Protein AF-0000000084328877 (afdb_homodimer)

Organism: Lentinula edodes (NCBI:txid5353)

Nearest PDB structures (foldseek):
  5k7v-assembly1_B  TM=3.304E-01  e=3.057E-01  synthetic construct
  7aal-assembly1_B  TM=3.235E-01  e=3.027E+00  Homo sapiens
  6h2e-assembly1_Q-2  TM=2.710E-01  e=3.276E+00  Aeromonas hydrophila subsp. hydrophila AL09-71
  7aan-assembly1_B  TM=2.421E-01  e=2.797E+00  Homo sapiens
  8fbj-assembly1_A  TM=3.317E-01  e=6.675E+00  synthetic construct

Secondary structure (DSSP, 8-state):
----------PPPPPHHHHHTT-----BTTB--HHHHHHT---------------HHHHHHHHHHTTS----------------HHHHHHHHHHHHHHHHHHHHHS---S-PPP--------HHHHHHHHHHHH--TT---GGGG-TT--HHHHHHHHHHTTT-GGGS-HHHHHHHHHHHHHHHTT---HHHHTTPPPPHHHHHHHH-SSGGGSSS----HHHHHHHHHHHHHHHHHHHHHHHHHTTTTS--HHHHHHHHHHHHHHHHHHS----HHHHHHHHHHHHHHHTT-S---HHHHHHHHHHHHHHHHHHHHTT---S--HHHHHHH---PPPPHHHHHHHHHHSPPPHHHHHHHHHHHHHHHHHHHHHHIIIIISHHHHHSPP-HHHHHHHHHHHHHHHHHHHHHHHHHHHHHHT---HHHHHHHHHHHHHHHHHHHHHHHHHHHHHHHHHHHHHHHHHHSTTTS-HHHHHHHHHHHHHHHHHHHHHHHHHHHHHHHHHHHHHT-S-GGGSPPHHHHHHHHHHHHH-TT--SS-HHHHHHHHHHHHHHHHHHTTTS---S-HHHHHHHHHHHHHHHHHHHHHHHHHHHHT-------GGGGGG-/----------PPPPPHHHHHHT-----BTTB--HHHHHHT---------------HHHHHHTTSGGGG---------------THHHHHHHHHHHHHHHHHHHHHS---S-PPP--------HHHHHHHHHHHH--TT---GGGG-TT--HHHHHHHHHHTTT-GGGS-HHHHHHHHHHHHHHHTT---HHHHTTPPPPHHHHHHHH-SSGGGSSS----HHHHHHHHHHHHHHHHHHHHHHHHHTTTTS--HHHHHHHHHHHHHHHHHHS----HHHHHHHHHHHHHHHTT-S---HHHHHHHHHHHHHHHHHHHHTT---S--HHHHHHH---PPPPHHHHHHHHHHSPPPHHHHHHHHHHHHHHHHHHHHHHIIIIISHHHHHSPP-HHHHHHHHHHHHHHHHHHHHHHHHHHHHHHT---HHHHHHHHHHHHHHHHHHHHHHHHHHHHHHHHHHHHHHHHHHSTTTS-HHHHHHHHHHHHHHHHHHHHHHHHHHHHHHHHHHHHHT-S-GGGSPPHHHHHHHHHHHHH-TT--SS-HHHHHHHHHHHHHHHHHHTTTS---S-HHHHHHHHHHHHHHHHHHHHHHHHHHHHT-------GGGGGG-

Sequence (1220 aa):
MSPNRPSQRKKPPACDYCKARRVLCHPQLNGPCPRCVEKGVECTTTPVVRRRRRTKGELVHSAAKATTSSSKNCNDQATASTSKQSDEELSTVIVVQQWASAMFLSNTLDEPSPVPPTLQLSVEVIKALRQTLRNTPHNPHPVTTNPMIPLSQLEMKLRLHAWDMHSLSYQDRVLTHCLLTCSALCSTDPFILGTIEIGPEESQILDSVSPLKSSVVPDMRHFGFRREPVVRQLWAESLWLANQACIATNTSIENAASCWILGYLRYVMFGKTSSAFSAACVHHMRTLAEDGKLSRDAGEMLKFRGHMMIDSLLALMTGKTVPFTTNDELLIVPHKLEPLEQLISTFLTRNCTTSDVFSSVHTFSHTVVRLARETAENLSGPYARSQPLDECFLIKHFASLDVFHSLLSAALQQISHLIQSRFTQETTYHLHACAHGFVVAWGSLVITLFERLRDRSMYNTTDNTRVGSGFSSDISVAAEMKSSRLLVHLLHARKLASRTAIEISETMRDIPSIVRLMPHGDLTKWARFLLEEENIVDISRAQSLQALECFRDALKVVGFSHADRTGVVDTINEYLTAYLVDDMFTQLGHSIQDSGRIHGPDWFEIGASMMSPNRPSQRKKPPACDYCKARRVLCHPQLNGPCPRCVEKGVECTTTPVVRRRRRTKGELVHSAAKATTSSSKNCNDQATASTSKQSDEELSTVIVVQQWASAMFLSNTLDEPSPVPPTLQLSVEVIKALRQTLRNTPHNPHPVTTNPMIPLSQLEMKLRLHAWDMHSLSYQDRVLTHCLLTCSALCSTDPFILGTIEIGPEESQILDSVSPLKSSVVPDMRHFGFRREPVVRQLWAESLWLANQACIATNTSIENAASCWILGYLRYVMFGKTSSAFSAACVHHMRTLAEDGKLSRDAGEMLKFRGHMMIDSLLALMTGKTVPFTTNDELLIVPHKLEPLEQLISTFLTRNCTTSDVFSSVHTFSHTVVRLARETAENLSGPYARSQPLDECFLIKHFASLDVFHSLLSAALQQISHLIQSRFTQETTYHLHACAHGFVVAWGSLVITLFERLRDRSMYNTTDNTRVGSGFSSDISVAAEMKSSRLLVHLLHARKLASRTAIEISETMRDIPSIVRLMPHGDLTKWARFLLEEENIVDISRAQSLQALECFRDALKVVGFSHADRTGVVDTINEYLTAYLVDDMFTQLGHSIQDSGRIHGPDWFEIGASM

Structure (mmCIF, N/CA/C/O backbone):
data_AF-0000000084328877-model_v1
#
loop_
_entity.id
_entity.type
_entity.pdbx_description
1 polymer 'Phosphoribosylglycinamide synthetase'
#
loop_
_atom_site.group_PDB
_atom_site.id
_atom_site.type_symbol
_atom_site.label_atom_id
_atom_site.label_alt_id
_atom_site.label_comp_id
_atom_site.label_asym_id
_atom_site.label_entity_id
_atom_site.label_seq_id
_atom_site.pdbx_PDB_ins_code
_atom_site.Cartn_x
_atom_site.Cartn_y
_atom_site.Cartn_z
_atom_site.occupancy
_atom_site.B_iso_or_equiv
_atom_site.auth_seq_id
_atom_site.auth_comp_id
_atom_site.auth_asym_id
_atom_site.auth_atom_id
_atom_site.pdbx_PDB_model_num
ATOM 1 N N . MET A 1 1 ? 3.594 83.75 50.719 1 24.59 1 MET A N 1
ATOM 2 C CA . MET A 1 1 ? 3.92 82.375 50.625 1 24.59 1 MET A CA 1
ATOM 3 C C . MET A 1 1 ? 2.652 81.5 50.562 1 24.59 1 MET A C 1
ATOM 5 O O . MET A 1 1 ? 2.381 80.688 51.438 1 24.59 1 MET A O 1
ATOM 9 N N . SER A 1 2 ? 1.746 81.938 49.844 1 26.2 2 SER A N 1
ATOM 10 C CA . SER A 1 2 ? 0.325 81.688 50.062 1 26.2 2 SER A CA 1
ATOM 11 C C . SER A 1 2 ? -0.035 80.25 49.625 1 26.2 2 SER A C 1
ATOM 13 O O . SER A 1 2 ? 0.063 79.875 48.469 1 26.2 2 SER A O 1
ATOM 15 N N . PRO A 1 3 ? 0.237 79.188 50.531 1 31.27 3 PRO A N 1
ATOM 16 C CA . PRO A 1 3 ? 0.48 77.688 50.5 1 31.27 3 PRO A CA 1
ATOM 17 C C . PRO A 1 3 ? -0.7 76.938 49.906 1 31.27 3 PRO A C 1
ATOM 19 O O . PRO A 1 3 ? -0.755 75.688 50.031 1 31.27 3 PRO A O 1
ATOM 22 N N . ASN A 1 4 ? -1.693 77.562 49.531 1 24.94 4 ASN A N 1
ATOM 23 C CA . ASN A 1 4 ? -3.061 77.062 49.562 1 24.94 4 ASN A CA 1
ATOM 24 C C . ASN A 1 4 ? -3.281 75.938 48.531 1 24.94 4 ASN A C 1
ATOM 26 O O . ASN A 1 4 ? -4.035 76.125 47.594 1 24.94 4 ASN A O 1
ATOM 30 N N . ARG A 1 5 ? -2.047 75.312 48.094 1 30.12 5 ARG A N 1
ATOM 31 C CA . ARG A 1 5 ? -2.225 74.5 46.906 1 30.12 5 ARG A CA 1
ATOM 32 C C . ARG A 1 5 ? -3.209 73.375 47.125 1 30.12 5 ARG A C 1
ATOM 34 O O . ARG A 1 5 ? -3.01 72.562 48.031 1 30.12 5 ARG A O 1
ATOM 41 N N . PRO A 1 6 ? -4.426 73.5 46.812 1 31.44 6 PRO A N 1
ATOM 42 C CA . PRO A 1 6 ? -5.457 72.562 47.281 1 31.44 6 PRO A CA 1
ATOM 43 C C . PRO A 1 6 ? -5.109 71.125 47 1 31.44 6 PRO A C 1
ATOM 45 O O . PRO A 1 6 ? -4.434 70.812 46.031 1 31.44 6 PRO A O 1
ATOM 48 N N . SER A 1 7 ? -4.785 70.312 48.031 1 33.12 7 SER A N 1
ATOM 49 C CA . SER A 1 7 ? -4.387 68.938 48.156 1 33.12 7 SER A CA 1
ATOM 50 C C . SER A 1 7 ? -5.211 68.062 47.219 1 33.12 7 SER A C 1
ATOM 52 O O . SER A 1 7 ? -6.441 68.125 47.219 1 33.12 7 SER A O 1
ATOM 54 N N . GLN A 1 8 ? -4.691 67.812 46.031 1 34.91 8 GLN A N 1
ATOM 55 C CA . GLN A 1 8 ? -5.246 67 44.969 1 34.91 8 GLN A CA 1
ATOM 56 C C . GLN A 1 8 ? -5.859 65.688 45.531 1 34.91 8 GLN A C 1
ATOM 58 O O . GLN A 1 8 ? -5.176 64.938 46.188 1 34.91 8 GLN A O 1
ATOM 63 N N . ARG A 1 9 ? -7.059 65.75 45.875 1 41.16 9 ARG A N 1
ATOM 64 C CA . ARG A 1 9 ? -7.875 64.75 46.469 1 41.16 9 ARG A CA 1
ATOM 65 C C . ARG A 1 9 ? -7.668 63.406 45.75 1 41.16 9 ARG A C 1
ATOM 67 O O . ARG A 1 9 ? -7.836 63.312 44.531 1 41.16 9 ARG A O 1
ATOM 74 N N . LYS A 1 10 ? -6.781 62.562 46.219 1 45.88 10 LYS A N 1
ATOM 75 C CA . LYS A 1 10 ? -6.438 61.219 45.781 1 45.88 10 LYS A CA 1
ATOM 76 C C . LYS A 1 10 ? -7.688 60.438 45.406 1 45.88 10 LYS A C 1
ATOM 78 O O . LYS A 1 10 ? -8.68 60.438 46.125 1 45.88 10 LYS A O 1
ATOM 83 N N . LYS A 1 11 ? -7.918 60.188 44.125 1 53.81 11 LYS A N 1
ATOM 84 C CA . LYS A 1 11 ? -9.047 59.438 43.594 1 53.81 11 LYS A CA 1
ATOM 85 C C . LYS A 1 11 ? -9.242 58.125 44.312 1 53.81 11 LYS A C 1
ATOM 87 O O . LYS A 1 11 ? -8.273 57.406 44.594 1 53.81 11 LYS A O 1
ATOM 92 N N . PRO A 1 12 ? -10.297 57.75 44.938 1 60 12 PRO A N 1
ATOM 93 C CA . PRO A 1 12 ? -10.5 56.531 45.75 1 60 12 PRO A CA 1
ATOM 94 C C . PRO A 1 12 ? -10.273 55.25 44.969 1 60 12 PRO A C 1
ATOM 96 O O . PRO A 1 12 ? -10.445 55.219 43.75 1 60 12 PRO A O 1
ATOM 99 N N . PRO A 1 13 ? -9.68 54.219 45.406 1 65.88 13 PRO A N 1
ATOM 100 C CA . PRO A 1 13 ? -9.344 53 44.688 1 65.88 13 PRO A CA 1
ATOM 101 C C . PRO A 1 13 ? -10.57 52.281 44.125 1 65.88 13 PRO A C 1
ATOM 103 O O . PRO A 1 13 ? -11.688 52.5 44.594 1 65.88 13 PRO A O 1
ATOM 106 N N . ALA A 1 14 ? -10.516 51.688 43.062 1 72.94 14 ALA A N 1
ATOM 107 C CA . ALA A 1 14 ? -11.578 50.969 42.375 1 72.94 14 ALA A CA 1
ATOM 108 C C . ALA A 1 14 ? -12.156 49.875 43.281 1 72.94 14 ALA A C 1
ATOM 110 O O . ALA A 1 14 ? -11.438 49.312 44.125 1 72.94 14 ALA A O 1
ATOM 111 N N . CYS A 1 15 ? -13.484 49.594 43.375 1 72.94 15 CYS A N 1
ATOM 112 C CA . CYS A 1 15 ? -14.141 48.688 44.312 1 72.94 15 CYS A CA 1
ATOM 113 C C . CYS A 1 15 ? -13.867 47.25 43.938 1 72.94 15 CYS A C 1
ATOM 115 O O . CYS A 1 15 ? -13.531 46.938 42.812 1 72.94 15 CYS A O 1
ATOM 117 N N . ASP A 1 16 ? -13.922 46.219 44.781 1 74.31 16 ASP A N 1
ATOM 118 C CA . ASP A 1 16 ? -13.57 44.812 44.656 1 74.31 16 ASP A CA 1
ATOM 119 C C . ASP A 1 16 ? -14.43 44.125 43.594 1 74.31 16 ASP A C 1
ATOM 121 O O . ASP A 1 16 ? -13.961 43.219 42.906 1 74.31 16 ASP A O 1
ATOM 125 N N . TYR A 1 17 ? -15.664 44.531 43.469 1 75.88 17 TYR A N 1
ATOM 126 C CA . TYR A 1 17 ? -16.594 43.969 42.5 1 75.88 17 TYR A CA 1
ATOM 127 C C . TYR A 1 17 ? -16.203 44.344 41.094 1 75.88 17 TYR A C 1
ATOM 129 O O . TYR A 1 17 ? -16.188 43.469 40.188 1 75.88 17 TYR A O 1
ATOM 137 N N . CYS A 1 18 ? -15.93 45.531 40.781 1 73.25 18 CYS A N 1
ATOM 138 C CA . CYS A 1 18 ? -15.539 45.969 39.469 1 73.25 18 CYS A CA 1
ATOM 139 C C . CYS A 1 18 ? -14.172 45.438 39.094 1 73.25 18 CYS A C 1
ATOM 141 O O . CYS A 1 18 ? -13.93 45.094 37.906 1 73.25 18 CYS A O 1
ATOM 143 N N . LYS A 1 19 ? -13.289 45.25 40.031 1 71.5 19 LYS A N 1
ATOM 144 C CA . LYS A 1 19 ? -11.984 44.625 39.844 1 71.5 19 LYS A CA 1
ATOM 145 C C . LYS A 1 19 ? -12.133 43.156 39.438 1 71.5 19 LYS A C 1
ATOM 147 O O . LYS A 1 19 ? -11.422 42.719 38.531 1 71.5 19 LYS A O 1
ATOM 152 N N . ALA A 1 20 ? -13.07 42.5 40 1 72.38 20 ALA A N 1
ATOM 153 C CA . ALA A 1 20 ? -13.281 41.094 39.75 1 72.38 20 ALA A CA 1
ATOM 154 C C . ALA A 1 20 ? -13.844 40.844 38.344 1 72.38 20 ALA A C 1
ATOM 156 O O . ALA A 1 20 ? -13.547 39.844 37.688 1 72.38 20 ALA A O 1
ATOM 157 N N . ARG A 1 21 ? -14.578 41.75 37.906 1 70.62 21 ARG A N 1
ATOM 158 C CA . ARG A 1 21 ? -15.234 41.625 36.625 1 70.62 21 ARG A CA 1
ATOM 159 C C . ARG A 1 21 ? -14.469 42.375 35.531 1 70.62 21 ARG A C 1
ATOM 161 O O . ARG A 1 21 ? -14.906 42.469 34.375 1 70.62 21 ARG A O 1
ATOM 168 N N . ARG A 1 22 ? -13.289 42.938 35.906 1 65.38 22 ARG A N 1
ATOM 169 C CA . ARG A 1 22 ? -12.32 43.688 35.094 1 65.38 22 ARG A CA 1
ATOM 170 C C . ARG A 1 22 ? -13.008 44.75 34.25 1 65.38 22 ARG A C 1
ATOM 172 O O . ARG A 1 22 ? -12.688 44.938 33.094 1 65.38 22 ARG A O 1
ATOM 179 N N . VAL A 1 23 ? -13.977 45.312 34.781 1 72.88 23 VAL A N 1
ATOM 180 C CA . VAL A 1 23 ? -14.625 46.438 34.125 1 72.88 23 VAL A CA 1
ATOM 181 C C . VAL A 1 23 ? -14.172 47.75 34.781 1 72.88 23 VAL A C 1
ATOM 183 O O . VAL A 1 23 ? -13.703 47.75 35.906 1 72.88 23 VAL A O 1
ATOM 186 N N . LEU A 1 24 ? -14.328 48.75 33.938 1 72.12 24 LEU A N 1
ATOM 187 C CA . LEU A 1 24 ? -13.867 50.062 34.375 1 72.12 24 LEU A CA 1
ATOM 188 C C . LEU A 1 24 ? -14.695 50.562 35.562 1 72.12 24 LEU A C 1
ATOM 190 O O . LEU A 1 24 ? -15.914 50.688 35.469 1 72.12 24 LEU A O 1
ATOM 194 N N . CYS A 1 25 ? -14.086 50.688 36.75 1 71.75 25 CYS A N 1
ATOM 195 C CA . CYS A 1 25 ? -14.742 51.125 37.969 1 71.75 25 CYS A CA 1
ATOM 196 C C . CYS A 1 25 ? -14.68 52.625 38.125 1 71.75 25 CYS A C 1
ATOM 198 O O . CYS A 1 25 ? -13.641 53.25 37.844 1 71.75 25 CYS A O 1
ATOM 200 N N . HIS A 1 26 ? -15.711 53.344 38.219 1 75.56 26 HIS A N 1
ATOM 201 C CA . HIS A 1 26 ? -15.703 54.75 38.531 1 75.56 26 HIS A CA 1
ATOM 202 C C . HIS A 1 26 ? -15.883 54.969 40.031 1 75.56 26 HIS A C 1
ATOM 204 O O . HIS A 1 26 ? -16.984 55.312 40.5 1 75.56 26 HIS A O 1
ATOM 210 N N . PRO A 1 27 ? -14.766 54.781 40.844 1 69.75 27 PRO A N 1
ATOM 211 C CA . PRO A 1 27 ? -14.875 54.812 42.312 1 69.75 27 PRO A CA 1
ATOM 212 C C . PRO A 1 27 ? -15.281 56.156 42.844 1 69.75 27 PRO A C 1
ATOM 214 O O . PRO A 1 27 ? -14.891 57.188 42.281 1 69.75 27 PRO A O 1
ATOM 217 N N . GLN A 1 28 ? -16.25 56.281 43.719 1 70.69 28 GLN A N 1
ATOM 218 C CA . GLN A 1 28 ? -16.672 57.5 44.344 1 70.69 28 GLN A CA 1
ATOM 219 C C . GLN A 1 28 ? -16.047 57.656 45.75 1 70.69 28 GLN A C 1
ATOM 221 O O . GLN A 1 28 ? -15.758 56.656 46.406 1 70.69 28 GLN A O 1
ATOM 226 N N . LEU A 1 29 ? -15.5 58.75 46.281 1 65.5 29 LEU A N 1
ATOM 227 C CA . LEU A 1 29 ? -14.781 59 47.531 1 65.5 29 LEU A CA 1
ATOM 228 C C . LEU A 1 29 ? -15.617 58.594 48.75 1 65.5 29 LEU A C 1
ATOM 230 O O . LEU A 1 29 ? -15.07 58.156 49.75 1 65.5 29 LEU A O 1
ATOM 234 N N . ASN A 1 30 ? -16.984 58.875 48.75 1 66.56 30 ASN A N 1
ATOM 235 C CA . ASN A 1 30 ? -17.828 58.625 49.906 1 66.56 30 ASN A CA 1
ATOM 236 C C . ASN A 1 30 ? -19.016 57.75 49.562 1 66.56 30 ASN A C 1
ATOM 238 O O . ASN A 1 30 ? -20.078 57.844 50.188 1 66.56 30 ASN A O 1
ATOM 242 N N . GLY A 1 31 ? -18.953 56.781 48.5 1 71.31 31 GLY A N 1
ATOM 243 C CA . GLY A 1 31 ? -20.094 55.938 48.25 1 71.31 31 GLY A CA 1
ATOM 244 C C . GLY A 1 31 ? -19.766 54.75 47.344 1 71.31 31 GLY A C 1
ATOM 245 O O . GLY A 1 31 ? -18.625 54.594 46.906 1 71.31 31 GLY A O 1
ATOM 246 N N . PRO A 1 32 ? -20.734 53.75 47.156 1 71.62 32 PRO A N 1
ATOM 247 C CA . PRO A 1 32 ? -20.516 52.625 46.281 1 71.62 32 PRO A CA 1
ATOM 248 C C . PRO A 1 32 ? -20.312 53 44.812 1 71.62 32 PRO A C 1
ATOM 250 O O . PRO A 1 32 ? -20.75 54.094 44.406 1 71.62 32 PRO A O 1
ATOM 253 N N . CYS A 1 33 ? -19.453 52.562 44.031 1 74.5 33 CYS A N 1
ATOM 254 C CA . CYS A 1 33 ? -19.266 52.906 42.656 1 74.5 33 CYS A CA 1
ATOM 255 C C . CYS A 1 33 ? -20.547 52.719 41.844 1 74.5 33 CYS A C 1
ATOM 257 O O . CYS A 1 33 ? -21.375 5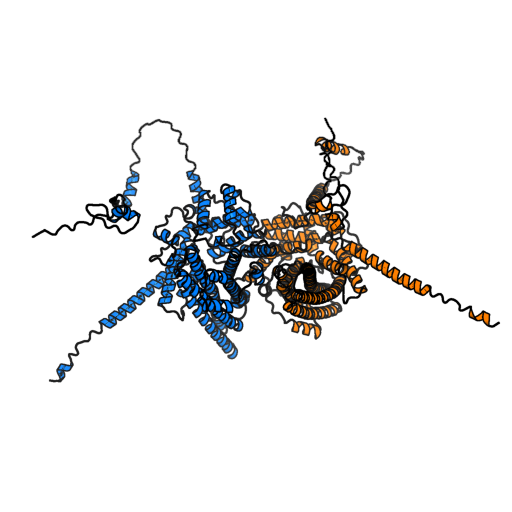1.875 42.188 1 74.5 33 CYS A O 1
ATOM 259 N N . PRO A 1 34 ? -20.906 53.625 40.969 1 75.75 34 PRO A N 1
ATOM 260 C CA . PRO A 1 34 ? -22.203 53.562 40.281 1 75.75 34 PRO A CA 1
ATOM 261 C C . PRO A 1 34 ? -22.516 52.188 39.688 1 75.75 34 PRO A C 1
ATOM 263 O O . PRO A 1 34 ? -23.688 51.812 39.625 1 75.75 34 PRO A O 1
ATOM 266 N N . ARG A 1 35 ? -21.562 51.469 39.438 1 73.06 35 ARG A N 1
ATOM 267 C CA . ARG A 1 35 ? -21.828 50.156 38.875 1 73.06 35 ARG A CA 1
ATOM 268 C C . ARG A 1 35 ? -22.266 49.156 39.938 1 73.06 35 ARG A C 1
ATOM 270 O O . ARG A 1 35 ? -23.156 48.344 39.688 1 73.06 35 ARG A O 1
ATOM 277 N N . CYS A 1 36 ? -21.734 49.188 40.969 1 75.06 36 CYS A N 1
ATOM 278 C CA . CYS A 1 36 ? -22.172 48.344 42.062 1 75.06 36 CYS A CA 1
ATOM 279 C C . CYS A 1 36 ? -23.562 48.719 42.531 1 75.06 36 CYS A C 1
ATOM 281 O O . CYS A 1 36 ? -24.375 47.844 42.875 1 75.06 36 CYS A O 1
ATOM 283 N N . VAL A 1 37 ? -23.844 49.969 42.469 1 76.25 37 VAL A N 1
ATOM 284 C CA . VAL A 1 37 ? -25.172 50.438 42.844 1 76.25 37 VAL A CA 1
ATOM 285 C C . VAL A 1 37 ? -26.188 49.906 41.844 1 76.25 37 VAL A C 1
ATOM 287 O O . VAL A 1 37 ? -27.266 49.438 42.219 1 76.25 37 VAL A O 1
ATOM 290 N N . GLU A 1 38 ? -25.859 49.969 40.531 1 73.06 38 GLU A N 1
ATOM 291 C CA . GLU A 1 38 ? -26.766 49.5 39.5 1 73.06 38 GLU A CA 1
ATOM 292 C C . GLU A 1 38 ? -27.016 48 39.625 1 73.06 38 GLU A C 1
ATOM 294 O O . GLU A 1 38 ? -28.125 47.531 39.344 1 73.06 38 GLU A O 1
ATOM 299 N N . LYS A 1 39 ? -26.031 47.344 40.031 1 72.38 39 LYS A N 1
ATOM 300 C CA . LYS A 1 39 ? -26.172 45.875 40.094 1 72.38 39 LYS A CA 1
ATOM 301 C C . LYS A 1 39 ? -26.547 45.406 41.5 1 72.38 39 LYS A C 1
ATOM 303 O O . LYS A 1 39 ? -26.781 44.219 41.719 1 72.38 39 LYS A O 1
ATOM 308 N N . GLY A 1 40 ? -26.781 46.188 42.438 1 72.5 40 GLY A N 1
ATOM 309 C CA . GLY A 1 40 ? -27.25 45.938 43.781 1 72.5 40 GLY A CA 1
ATOM 310 C C . GLY A 1 40 ? -26.234 45.188 44.656 1 72.5 40 GLY A C 1
ATOM 311 O O . GLY A 1 40 ? -26.594 44.406 45.531 1 72.5 40 GLY A O 1
ATOM 312 N N . VAL A 1 41 ? -25 45.219 44.219 1 72.75 41 VAL A N 1
ATOM 313 C CA . VAL A 1 41 ? -24 44.5 45 1 72.75 41 VAL A CA 1
ATOM 314 C C . VAL A 1 41 ? -23.25 45.438 45.906 1 72.75 41 VAL A C 1
ATOM 316 O O . VAL A 1 41 ? -23.141 46.625 45.625 1 72.75 41 VAL A O 1
ATOM 319 N N . GLU A 1 42 ? -22.812 44.906 47.094 1 72.62 42 GLU A N 1
ATOM 320 C CA . GLU A 1 42 ? -22.094 45.719 48.094 1 72.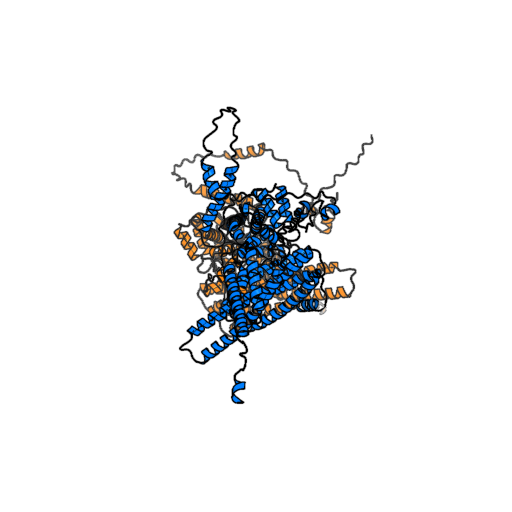62 42 GLU A CA 1
ATOM 321 C C . GLU A 1 42 ? -20.703 46.094 47.562 1 72.62 42 GLU A C 1
ATOM 323 O O . GLU A 1 42 ? -19.906 45.25 47.188 1 72.62 42 GLU A O 1
ATOM 328 N N . CYS A 1 43 ? -20.312 47.375 47.219 1 67.5 43 CYS A N 1
ATOM 329 C CA . CYS A 1 43 ? -19.078 47.906 46.656 1 67.5 43 CYS A CA 1
ATOM 330 C C . CYS A 1 43 ? -17.969 47.969 47.688 1 67.5 43 CYS A C 1
ATOM 332 O O . CYS A 1 43 ? -17.984 48.781 48.594 1 67.5 43 CYS A O 1
ATOM 334 N N . THR A 1 44 ? -17.219 46.875 47.812 1 74.44 44 THR A N 1
ATOM 335 C CA . THR A 1 44 ? -16.141 46.75 48.812 1 74.44 44 THR A CA 1
ATOM 336 C C . THR A 1 44 ? -14.797 47.062 48.156 1 74.44 44 THR A C 1
ATOM 338 O O . THR A 1 44 ? -14.625 46.906 46.938 1 74.44 44 THR A O 1
ATOM 341 N N . THR A 1 45 ? -13.883 47.812 48.594 1 63.31 45 THR A N 1
ATOM 342 C CA . THR A 1 45 ? -12.539 48.094 48.094 1 63.31 45 THR A CA 1
ATOM 343 C C . THR A 1 45 ? -11.484 47.5 49.031 1 63.31 45 THR A C 1
ATOM 345 O O . THR A 1 45 ? -11.43 47.844 50.219 1 63.31 45 THR A O 1
ATOM 348 N N . THR A 1 46 ? -10.828 46.281 48.719 1 57.19 46 THR A N 1
ATOM 349 C CA . THR A 1 46 ? -9.75 45.719 49.531 1 57.19 46 THR A CA 1
ATOM 350 C C . THR A 1 46 ? -8.43 46.438 49.25 1 57.19 46 THR A C 1
ATOM 352 O O . THR A 1 46 ? -8.031 46.562 48.094 1 57.19 46 THR A O 1
ATOM 355 N N . PRO A 1 47 ? -7.832 47.125 50.031 1 47.12 47 PRO A N 1
ATOM 356 C CA . PRO A 1 47 ? -6.559 47.812 49.875 1 47.12 47 PRO A CA 1
ATOM 357 C C . PRO A 1 47 ? -5.398 46.875 49.562 1 47.12 47 PRO A C 1
ATOM 359 O O . PRO A 1 47 ? -5.246 45.844 50.25 1 47.12 47 PRO A O 1
ATOM 362 N N . VAL A 1 48 ? -4.918 46.656 48.406 1 41.38 48 VAL A N 1
ATOM 363 C CA . VAL A 1 48 ? -3.84 45.719 48.062 1 41.38 48 VAL A CA 1
ATOM 364 C C . VAL A 1 48 ? -2.537 46.188 48.719 1 41.38 48 VAL A C 1
ATOM 366 O O . VAL A 1 48 ? -2.078 47.312 48.469 1 41.38 48 VAL A O 1
ATOM 369 N N . VAL A 1 49 ? -2.162 45.75 49.875 1 34.53 49 VAL A N 1
ATOM 370 C CA . VAL A 1 49 ? -0.886 46.031 50.531 1 34.53 49 VAL A CA 1
ATOM 371 C C . VAL A 1 49 ? 0.253 45.375 49.75 1 34.53 49 VAL A C 1
ATOM 373 O O . VAL A 1 49 ? 0.185 44.219 49.406 1 34.53 49 VAL A O 1
ATOM 376 N N . ARG A 1 50 ? 1.057 46.156 49.156 1 34.19 50 ARG A N 1
ATOM 377 C CA . ARG A 1 50 ? 2.281 45.844 48.438 1 34.19 50 ARG A CA 1
ATOM 378 C C . ARG A 1 50 ? 3.262 45.062 49.312 1 34.19 50 ARG A C 1
ATOM 380 O O . ARG A 1 50 ? 3.744 45.594 50.312 1 34.19 50 ARG A O 1
ATOM 387 N N . ARG A 1 51 ? 3.174 43.688 49.406 1 34.47 51 ARG A N 1
ATOM 388 C CA . ARG A 1 51 ? 4.137 42.969 50.25 1 34.47 51 ARG A CA 1
ATOM 389 C C . ARG A 1 51 ? 5.559 43.156 49.719 1 34.47 51 ARG A C 1
ATOM 391 O O . ARG A 1 51 ? 5.781 43.094 48.531 1 34.47 51 ARG A O 1
ATOM 398 N N . ARG A 1 52 ? 6.328 43.688 50.469 1 34.16 52 ARG A N 1
ATOM 399 C CA . ARG A 1 52 ? 7.75 44 50.312 1 34.16 52 ARG A CA 1
ATOM 400 C C . ARG A 1 52 ? 8.547 42.75 49.969 1 34.16 52 ARG A C 1
ATOM 402 O O . ARG A 1 52 ? 8.359 41.688 50.562 1 34.16 52 ARG A O 1
ATOM 409 N N . ARG A 1 53 ? 9.156 42.812 48.844 1 33.28 53 ARG A N 1
ATOM 410 C CA . ARG A 1 53 ? 10 41.781 48.219 1 33.28 53 ARG A CA 1
ATOM 411 C C . ARG A 1 53 ? 11.195 41.469 49.094 1 33.28 53 ARG A C 1
ATOM 413 O O . ARG A 1 53 ? 12.023 42.312 49.406 1 33.28 53 ARG A O 1
ATOM 420 N N . ARG A 1 54 ? 11.109 40.281 49.906 1 34.84 54 ARG A N 1
ATOM 421 C CA . ARG A 1 54 ? 12.195 39.938 50.844 1 34.84 54 ARG A CA 1
ATOM 422 C C . ARG A 1 54 ? 13.484 39.656 50.062 1 34.84 54 ARG A C 1
ATOM 424 O O . ARG A 1 54 ? 13.445 39.094 48.969 1 34.84 54 ARG A O 1
ATOM 431 N N . THR A 1 55 ? 14.391 40.344 50.312 1 29.91 55 THR A N 1
ATOM 432 C CA . THR A 1 55 ? 15.695 40.312 49.688 1 29.91 55 THR A CA 1
ATOM 433 C C . THR A 1 55 ? 16.344 38.938 49.844 1 29.91 55 THR A C 1
ATOM 435 O O . THR A 1 55 ? 16.078 38.25 50.812 1 29.91 55 THR A O 1
ATOM 438 N N . LYS A 1 56 ? 16.891 38.344 48.75 1 31.95 56 LYS A N 1
ATOM 439 C CA . LYS A 1 56 ? 17.453 37 48.656 1 31.95 56 LYS A CA 1
ATOM 440 C C . LYS A 1 56 ? 18.375 36.688 49.844 1 31.95 56 LYS A C 1
ATOM 442 O O . LYS A 1 56 ? 18.469 35.562 50.281 1 31.95 56 LYS A O 1
ATOM 447 N N . GLY A 1 57 ? 19.141 37.75 50.156 1 31.7 57 GLY A N 1
ATOM 448 C CA . GLY A 1 57 ? 20.172 37.562 51.188 1 31.7 57 GLY A CA 1
ATOM 449 C C . GLY A 1 57 ? 19.609 37.188 52.531 1 31.7 57 GLY A C 1
ATOM 450 O O . GLY A 1 57 ? 20.25 36.438 53.281 1 31.7 57 GLY A O 1
ATOM 451 N N . GLU A 1 58 ? 18.453 37.906 52.906 1 32.97 58 GLU A N 1
ATOM 452 C CA . GLU A 1 58 ? 17.844 37.812 54.219 1 32.97 58 GLU A CA 1
ATOM 453 C C . GLU A 1 58 ? 17.219 36.438 54.469 1 32.97 58 GLU A C 1
ATOM 455 O O . GLU A 1 58 ? 17.062 36 55.594 1 32.97 58 GLU A O 1
ATOM 460 N N . LEU A 1 59 ? 16.734 35.844 53.312 1 30.05 59 LEU A N 1
ATOM 461 C CA . LEU A 1 59 ? 16.094 34.562 53.5 1 30.05 59 LEU A CA 1
ATOM 462 C C . LEU A 1 59 ? 17.141 33.5 53.875 1 30.05 59 LEU A C 1
ATOM 464 O O . LEU A 1 59 ? 16.812 32.5 54.531 1 30.05 59 LEU A O 1
ATOM 468 N N . VAL A 1 60 ? 18.422 33.625 53.312 1 33.28 60 VAL A N 1
ATOM 469 C CA . VAL A 1 60 ? 19.422 32.594 53.531 1 33.28 60 VAL A CA 1
ATOM 470 C C . VAL A 1 60 ? 19.797 32.562 55.031 1 33.28 60 VAL A C 1
ATOM 472 O O . VAL A 1 60 ? 19.984 31.516 55.594 1 33.28 60 VAL A O 1
ATOM 475 N N . HIS A 1 61 ? 20.125 33.812 55.625 1 29.69 61 HIS A N 1
ATOM 476 C CA . HIS A 1 61 ? 20.703 33.875 56.969 1 29.69 61 HIS A CA 1
ATOM 477 C C . HIS A 1 61 ? 19.719 33.344 58 1 29.69 61 HIS A C 1
ATOM 479 O O . HIS A 1 61 ? 20.109 32.906 59.094 1 29.69 61 HIS A O 1
ATOM 485 N N . SER A 1 62 ? 18.328 33.688 57.812 1 26.84 62 SER A N 1
ATOM 486 C CA . SER A 1 62 ? 17.438 33.375 58.906 1 26.84 62 SER A CA 1
ATOM 487 C C . SER A 1 62 ? 17.25 31.859 59.094 1 26.84 62 SER A C 1
ATOM 489 O O . SER A 1 62 ? 16.562 31.406 60 1 26.84 62 SER A O 1
ATOM 491 N N . ALA A 1 63 ? 17.484 31.031 58 1 27.59 63 ALA A N 1
ATOM 492 C CA . ALA A 1 63 ? 17.25 29.609 58.219 1 27.59 63 ALA A CA 1
ATOM 493 C C . ALA A 1 63 ? 18.266 29.031 59.188 1 27.59 63 ALA A C 1
ATOM 495 O O . ALA A 1 63 ? 18.203 27.828 59.5 1 27.59 63 ALA A O 1
ATOM 496 N N . ALA A 1 64 ? 19.438 29.703 59.344 1 24.62 64 ALA A N 1
ATOM 497 C CA . ALA A 1 64 ? 20.422 29.016 60.188 1 24.62 64 ALA A CA 1
ATOM 498 C C . ALA A 1 64 ? 19.906 28.844 61.594 1 24.62 64 ALA A C 1
ATOM 500 O O . ALA A 1 64 ? 20.312 27.906 62.312 1 24.62 64 ALA A O 1
ATOM 501 N N . LYS A 1 65 ? 19.422 29.984 62.281 1 23.66 65 LYS A N 1
ATOM 502 C CA . LYS A 1 65 ? 19.422 30.016 63.719 1 23.66 65 LYS A CA 1
ATOM 503 C C . LYS A 1 65 ? 18.359 29.078 64.312 1 23.66 65 LYS A C 1
ATOM 505 O O . LYS A 1 65 ? 18.281 28.859 65.5 1 23.66 65 LYS A O 1
ATOM 510 N N . ALA A 1 66 ? 17.141 29.016 63.688 1 23.66 66 ALA A N 1
ATOM 511 C CA . ALA A 1 66 ? 16.109 28.562 64.625 1 23.66 66 ALA A CA 1
ATOM 512 C C . ALA A 1 66 ? 16.344 27.109 65.062 1 23.66 66 ALA A C 1
ATOM 514 O O . ALA A 1 66 ? 15.656 26.203 64.562 1 23.66 66 ALA A O 1
ATOM 515 N N . THR A 1 67 ? 17.656 26.594 64.938 1 21.98 67 THR A N 1
ATOM 516 C CA . THR A 1 67 ? 17.969 25.219 65.312 1 21.98 67 THR A CA 1
ATOM 517 C C . THR A 1 67 ? 17.547 24.953 66.75 1 21.98 67 THR A C 1
ATOM 519 O O . THR A 1 67 ? 17.188 23.828 67.125 1 21.98 67 THR A O 1
ATOM 522 N N . THR A 1 68 ? 17.844 25.828 67.75 1 21.64 68 THR A N 1
ATOM 523 C CA . THR A 1 68 ? 18.203 25.25 69 1 21.64 68 THR A CA 1
ATOM 524 C C . THR A 1 68 ? 16.969 24.906 69.812 1 21.64 68 THR A C 1
ATOM 526 O O . THR A 1 68 ? 17.031 24.094 70.75 1 21.64 68 THR A O 1
ATOM 529 N N . SER A 1 69 ? 15.93 25.844 70 1 19.78 69 SER A N 1
ATOM 530 C CA . SER A 1 69 ? 15.477 25.953 71.375 1 19.78 69 SER A CA 1
ATOM 531 C C . SER A 1 69 ? 14.711 24.719 71.812 1 19.78 69 SER A C 1
ATOM 533 O O . SER A 1 69 ? 15 24.125 72.875 1 19.78 69 SER A O 1
ATOM 535 N N . SER A 1 70 ? 13.312 24.766 71.812 1 21.83 70 SER A N 1
ATOM 536 C CA . SER A 1 70 ? 12.469 24.438 73 1 21.83 70 SER A CA 1
ATOM 537 C C . SER A 1 70 ? 12.227 22.938 73.062 1 21.83 70 SER A C 1
ATOM 539 O O . SER A 1 70 ? 11.75 22.312 72.125 1 21.83 70 SER A O 1
ATOM 541 N N . SER A 1 71 ? 12.938 22.203 74.062 1 20.61 71 SER A N 1
ATOM 542 C CA . SER A 1 71 ? 13 20.844 74.562 1 20.61 71 SER A CA 1
ATOM 543 C C . SER A 1 71 ? 11.641 20.391 75.062 1 20.61 71 SER A C 1
ATOM 545 O O . SER A 1 71 ? 11.555 19.391 75.812 1 20.61 71 SER A O 1
ATOM 547 N N . LYS A 1 72 ? 10.531 21.188 75.125 1 20.8 72 LYS A N 1
ATOM 548 C CA . LYS A 1 72 ? 9.57 20.719 76.062 1 20.8 72 LYS A CA 1
ATOM 549 C C . LYS A 1 72 ? 9.141 19.281 75.812 1 20.8 72 LYS A C 1
ATOM 551 O O . LYS A 1 72 ? 9.102 18.859 74.625 1 20.8 72 LYS A O 1
ATOM 556 N N . ASN A 1 73 ? 8.922 18.422 76.812 1 21.09 73 ASN A N 1
ATOM 557 C CA . ASN A 1 73 ? 8.758 17.031 77.25 1 21.09 73 ASN A CA 1
ATOM 558 C C . ASN A 1 73 ? 7.484 16.422 76.625 1 21.09 73 ASN A C 1
ATOM 560 O O . ASN A 1 73 ? 7.031 15.375 77.125 1 21.09 73 ASN A O 1
ATOM 564 N N . CYS A 1 74 ? 6.656 17.188 75.812 1 20.67 74 CYS A N 1
ATOM 565 C CA . CYS A 1 74 ? 5.348 16.547 75.812 1 20.67 74 CYS A CA 1
ATOM 566 C C . CYS A 1 74 ? 5.43 15.133 75.25 1 20.67 74 CYS A C 1
ATOM 568 O O . CYS A 1 74 ? 5.938 14.93 74.125 1 20.67 74 CYS A O 1
ATOM 570 N N . ASN A 1 75 ? 5.324 14.008 76.062 1 20.5 75 ASN A N 1
ATOM 571 C CA . ASN A 1 75 ? 5.367 12.547 76.125 1 20.5 75 ASN A CA 1
ATOM 572 C C . ASN A 1 75 ? 4.387 11.922 75.125 1 20.5 75 ASN A C 1
ATOM 574 O O . ASN A 1 75 ? 4.25 10.695 75.062 1 20.5 75 ASN A O 1
ATOM 578 N N . ASP A 1 76 ? 3.322 12.664 74.625 1 22.28 76 ASP A N 1
ATOM 579 C CA . ASP A 1 76 ? 2.238 11.758 74.25 1 22.28 76 ASP A CA 1
ATOM 580 C C . ASP A 1 76 ? 2.596 10.938 73 1 22.28 76 ASP A C 1
ATOM 582 O O . ASP A 1 76 ? 3.219 11.453 72.062 1 22.28 76 ASP A O 1
ATOM 586 N N . GLN A 1 77 ? 2.582 9.57 72.938 1 21.08 77 GLN A N 1
ATOM 587 C CA . GLN A 1 77 ? 2.988 8.422 72.125 1 21.08 77 GLN A CA 1
ATOM 588 C C . GLN A 1 77 ? 2.316 8.453 70.75 1 21.08 77 GLN A C 1
ATOM 590 O O . GLN A 1 77 ? 1.464 7.617 70.5 1 21.08 77 GLN A O 1
ATOM 595 N N . ALA A 1 78 ? 1.718 9.547 70.25 1 22.27 78 ALA A N 1
ATOM 596 C CA . ALA A 1 78 ? 0.876 9.258 69.125 1 22.27 78 ALA A CA 1
ATOM 597 C C . ALA A 1 78 ? 1.702 8.68 67.938 1 22.27 78 ALA A C 1
ATOM 599 O O . ALA A 1 78 ? 2.791 9.172 67.688 1 22.27 78 ALA A O 1
ATOM 600 N N . THR A 1 79 ? 1.479 7.414 67.438 1 22.44 79 THR A N 1
ATOM 601 C CA . THR A 1 79 ? 2.018 6.477 66.5 1 22.44 79 THR A CA 1
ATOM 602 C C . THR A 1 79 ? 2.059 7.109 65.062 1 22.44 79 THR A C 1
ATOM 604 O O . THR A 1 79 ? 1.038 7.582 64.562 1 22.44 79 THR A O 1
ATOM 607 N N . ALA A 1 80 ? 3.135 7.738 64.562 1 22.55 80 ALA A N 1
ATOM 608 C CA . ALA A 1 80 ? 3.602 8.422 63.375 1 22.55 80 ALA A CA 1
ATOM 609 C C . ALA A 1 80 ? 3.469 7.523 62.156 1 22.55 80 ALA A C 1
ATOM 611 O O . ALA A 1 80 ? 4.242 6.578 62 1 22.55 80 ALA A O 1
ATOM 612 N N . SER A 1 81 ? 2.23 7.199 61.781 1 24.25 81 SER A N 1
ATOM 613 C CA . SER A 1 81 ? 2.037 6.449 60.531 1 24.25 81 SER A CA 1
ATOM 614 C C . SER A 1 81 ? 2.732 7.129 59.375 1 24.25 81 SER A C 1
ATOM 616 O O . SER A 1 81 ? 2.455 8.297 59.062 1 24.25 81 SER A O 1
ATOM 618 N N . THR A 1 82 ? 3.992 6.832 59.031 1 24.88 82 THR A N 1
ATOM 619 C CA . THR A 1 82 ? 4.969 7.219 58.031 1 24.88 82 THR A CA 1
ATOM 620 C C . THR A 1 82 ? 4.352 7.148 56.625 1 24.88 82 THR A C 1
ATOM 622 O O . THR A 1 82 ? 3.865 6.098 56.219 1 24.88 82 THR A O 1
ATOM 625 N N . SER A 1 83 ? 3.896 8.297 56.062 1 24.75 83 SER A N 1
ATOM 626 C CA . SER A 1 83 ? 3.354 8.594 54.75 1 24.75 83 SER A CA 1
ATOM 627 C C . SER A 1 83 ? 4.289 8.102 53.656 1 24.75 83 SER A C 1
ATOM 629 O O . SER A 1 83 ? 5.324 8.719 53.375 1 24.75 83 SER A O 1
ATOM 631 N N . LYS A 1 84 ? 4.457 6.777 53.312 1 31.5 84 LYS A N 1
ATOM 632 C CA . LYS A 1 84 ? 5.051 6.055 52.188 1 31.5 84 LYS A CA 1
ATOM 633 C C . LYS A 1 84 ? 4.59 6.637 50.844 1 31.5 84 LYS A C 1
ATOM 635 O O . LYS A 1 84 ? 5 6.168 49.781 1 31.5 84 LYS A O 1
ATOM 640 N N . GLN A 1 85 ? 3.529 7.363 50.875 1 30.09 85 GLN A N 1
ATOM 641 C CA . GLN A 1 85 ? 2.984 7.691 49.562 1 30.09 85 GLN A CA 1
ATOM 642 C C . GLN A 1 85 ? 3.881 8.68 48.844 1 30.09 85 GLN A C 1
ATOM 644 O O . GLN A 1 85 ? 3.844 8.766 47.625 1 30.09 85 GLN A O 1
ATOM 649 N N . SER A 1 86 ? 4.613 9.57 49.5 1 34.16 86 SER A N 1
ATOM 650 C CA . SER A 1 86 ? 5.281 10.68 48.844 1 34.16 86 SER A CA 1
ATOM 651 C C . SER A 1 86 ? 6.516 10.211 48.094 1 34.16 86 SER A C 1
ATOM 653 O O . SER A 1 86 ? 6.91 10.82 47.094 1 34.16 86 SER A O 1
ATOM 655 N N . ASP A 1 87 ? 7.203 9.219 48.562 1 35.5 87 ASP A N 1
ATOM 656 C CA . ASP A 1 87 ? 8.461 8.82 47.938 1 35.5 87 ASP A CA 1
ATOM 657 C C . ASP A 1 87 ? 8.211 8.156 46.594 1 35.5 87 ASP A C 1
ATOM 659 O O . ASP A 1 87 ? 9.039 8.266 45.688 1 35.5 87 ASP A O 1
ATOM 663 N N . GLU A 1 88 ? 7.102 7.453 46.5 1 35 88 GLU A N 1
ATOM 664 C CA . GLU A 1 88 ? 6.852 6.762 45.25 1 35 88 GLU A CA 1
ATOM 665 C C . GLU A 1 88 ? 6.539 7.75 44.125 1 35 88 GLU A C 1
ATOM 667 O O . GLU A 1 88 ? 6.844 7.488 42.969 1 35 88 GLU A O 1
ATOM 672 N N . GLU A 1 89 ? 5.914 8.859 44.406 1 36.25 89 GLU A N 1
ATOM 673 C CA . GLU A 1 89 ? 5.641 9.852 43.375 1 36.25 89 GLU A CA 1
ATOM 674 C C . GLU A 1 89 ? 6.922 10.539 42.938 1 36.25 89 GLU A C 1
ATOM 676 O O . GLU A 1 89 ? 7.105 10.789 41.719 1 36.25 89 GLU A O 1
ATOM 681 N N . LEU A 1 90 ? 7.844 10.828 43.844 1 38.69 90 LEU A N 1
ATOM 682 C CA . LEU A 1 90 ? 9.109 11.461 43.5 1 38.69 90 LEU A CA 1
ATOM 683 C C . LEU A 1 90 ? 9.992 10.508 42.719 1 38.69 90 LEU A C 1
ATOM 685 O O . LEU A 1 90 ? 10.68 10.922 41.781 1 38.69 90 LEU A O 1
ATOM 689 N N . SER A 1 91 ? 9.898 9.227 43.062 1 40.84 91 SER A N 1
ATOM 690 C CA . SER A 1 91 ? 10.742 8.266 42.344 1 40.84 91 SER A CA 1
ATOM 691 C C . SER A 1 91 ? 10.289 8.102 40.906 1 40.84 91 SER A C 1
ATOM 693 O O . SER A 1 91 ? 11.102 7.84 40 1 40.84 91 SER A O 1
ATOM 695 N N . THR A 1 92 ? 9.07 8.211 40.656 1 39.16 92 THR A N 1
ATOM 696 C CA . THR A 1 92 ? 8.609 8.102 39.281 1 39.16 92 THR A CA 1
ATOM 697 C C . THR A 1 92 ? 9.023 9.328 38.469 1 39.16 92 THR A C 1
ATOM 699 O O . THR A 1 92 ? 9.406 9.203 37.312 1 39.16 92 THR A O 1
ATOM 702 N N . VAL A 1 93 ? 9.055 10.516 39.125 1 40.47 93 VAL A N 1
ATOM 703 C CA . VAL A 1 93 ? 9.492 11.734 38.438 1 40.47 93 VAL A CA 1
ATOM 704 C C . VAL A 1 93 ? 11 11.672 38.188 1 40.47 93 VAL A C 1
ATOM 706 O O . VAL A 1 93 ? 11.477 12.055 37.125 1 40.47 93 VAL A O 1
ATOM 709 N N . ILE A 1 94 ? 11.781 11.172 39.125 1 42.84 94 ILE A N 1
ATOM 710 C CA . ILE A 1 94 ? 13.227 11.07 39 1 42.84 94 ILE A CA 1
ATOM 711 C C . ILE A 1 94 ? 13.562 10.039 37.906 1 42.84 94 ILE A C 1
ATOM 713 O O . ILE A 1 94 ? 14.445 10.266 37.062 1 42.84 94 ILE A O 1
ATOM 717 N N . VAL A 1 95 ? 12.914 8.898 37.875 1 40.81 95 VAL A N 1
ATOM 718 C CA . VAL A 1 95 ? 13.164 7.895 36.875 1 40.81 95 VAL A CA 1
ATOM 719 C C . VAL A 1 95 ? 12.812 8.461 35.5 1 40.81 95 VAL A C 1
ATOM 721 O O . VAL A 1 95 ? 13.547 8.258 34.531 1 40.81 95 VAL A O 1
ATOM 724 N N . VAL A 1 96 ? 11.82 9.203 35.406 1 42.12 96 VAL A N 1
ATOM 725 C CA . VAL A 1 96 ? 11.484 9.867 34.156 1 42.12 96 VAL A CA 1
ATOM 726 C C . VAL A 1 96 ? 12.57 10.891 33.812 1 42.12 96 VAL A C 1
ATOM 728 O O . VAL A 1 96 ? 13 10.977 32.656 1 42.12 96 VAL A O 1
ATOM 731 N N . GLN A 1 97 ? 13.055 11.602 34.812 1 38.84 97 GLN A N 1
ATOM 732 C CA . GLN A 1 97 ? 14.102 12.578 34.562 1 38.84 97 GLN A CA 1
ATOM 733 C C . GLN A 1 97 ? 15.414 11.898 34.156 1 38.84 97 GLN A C 1
ATOM 735 O O . GLN A 1 97 ? 16.125 12.352 33.281 1 38.84 97 GLN A O 1
ATOM 740 N N . GLN A 1 98 ? 15.781 10.891 34.938 1 40.38 98 GLN A N 1
ATOM 741 C CA . GLN A 1 98 ? 17.016 10.18 34.594 1 40.38 98 GLN A CA 1
ATOM 742 C C . GLN A 1 98 ? 16.906 9.484 33.25 1 40.38 98 GLN A C 1
ATOM 744 O O . GLN A 1 98 ? 17.859 9.5 32.469 1 40.38 98 GLN A O 1
ATOM 749 N N . TRP A 1 99 ? 15.852 8.805 33.062 1 37.59 99 TRP A N 1
ATOM 750 C CA . TRP A 1 99 ? 15.641 8.211 31.734 1 37.59 99 TRP A CA 1
ATOM 751 C C . TRP A 1 99 ? 15.555 9.281 30.656 1 37.59 99 TRP A C 1
ATOM 753 O O . TRP A 1 99 ? 16.125 9.133 29.578 1 37.59 99 TRP A O 1
ATOM 763 N N . ALA A 1 100 ? 14.992 10.391 30.969 1 39.34 100 ALA A N 1
ATOM 764 C CA . ALA A 1 100 ? 15 11.539 30.062 1 39.34 100 ALA A CA 1
ATOM 765 C C . ALA A 1 100 ? 16.422 12.016 29.797 1 39.34 100 ALA A C 1
ATOM 767 O O . ALA A 1 100 ? 16.781 12.312 28.656 1 39.34 100 ALA A O 1
ATOM 768 N N . SER A 1 101 ? 17.219 12.109 30.828 1 38.81 101 SER A N 1
ATOM 769 C CA . SER A 1 101 ? 18.609 12.492 30.656 1 38.81 101 SER A CA 1
ATOM 770 C C . SER A 1 101 ? 19.375 11.445 29.859 1 38.81 101 SER A C 1
ATOM 772 O O . SER A 1 101 ? 20.219 11.789 29.031 1 38.81 101 SER A O 1
ATOM 774 N N . ALA A 1 102 ? 19.203 10.211 30.203 1 37.91 102 ALA A N 1
ATOM 775 C CA . ALA A 1 102 ? 19.891 9.164 29.469 1 37.91 102 ALA A CA 1
ATOM 776 C C . ALA A 1 102 ? 19.391 9.102 28.016 1 37.91 102 ALA A C 1
ATOM 778 O O . ALA A 1 102 ? 20.172 8.852 27.094 1 37.91 102 ALA A O 1
ATOM 779 N N . MET A 1 103 ? 18.188 9.18 27.906 1 39.06 103 MET A N 1
ATOM 780 C CA . MET A 1 103 ? 17.625 9.258 26.562 1 39.06 103 MET A CA 1
ATOM 781 C C . MET A 1 103 ? 18.094 10.523 25.844 1 39.06 103 MET A C 1
ATOM 783 O O . MET A 1 103 ? 18.188 10.555 24.625 1 39.06 103 MET A O 1
ATOM 787 N N . PHE A 1 104 ? 18.25 11.594 26.578 1 35.78 104 PHE A N 1
ATOM 788 C CA . PHE A 1 104 ? 18.797 12.82 26.016 1 35.78 104 PHE A CA 1
ATOM 789 C C . PHE A 1 104 ? 20.188 12.57 25.438 1 35.78 104 PHE A C 1
ATOM 791 O O . PHE A 1 104 ? 20.578 13.203 24.453 1 35.78 104 PHE A O 1
ATOM 798 N N . LEU A 1 105 ? 20.969 11.883 26.172 1 34.53 105 LEU A N 1
ATOM 799 C CA . LEU A 1 105 ? 22.328 11.68 25.672 1 34.53 105 LEU A CA 1
ATOM 800 C C . LEU A 1 105 ? 22.312 10.914 24.359 1 34.53 105 LEU A C 1
ATOM 802 O O . LEU A 1 105 ? 23.344 10.773 23.703 1 34.53 105 LEU A O 1
ATOM 806 N N . SER A 1 106 ? 21.438 9.969 24.25 1 35.56 106 SER A N 1
ATOM 807 C CA . SER A 1 106 ? 21.5 9.367 22.922 1 35.56 106 SER A CA 1
ATOM 808 C C . SER A 1 106 ? 21.016 10.336 21.859 1 35.56 106 SER A C 1
ATOM 810 O O . SER A 1 106 ? 19.859 10.781 21.891 1 35.56 106 SER A O 1
ATOM 812 N N . ASN A 1 107 ? 21.641 11.266 21.391 1 37.72 107 ASN A N 1
ATOM 813 C CA . ASN A 1 107 ? 21.672 12.305 20.359 1 37.72 107 ASN A CA 1
ATOM 814 C C . ASN A 1 107 ? 20.75 11.969 19.203 1 37.72 107 ASN A C 1
ATOM 816 O O . ASN A 1 107 ? 20.656 12.727 18.234 1 37.72 107 ASN A O 1
ATOM 820 N N . THR A 1 108 ? 20.469 10.742 18.781 1 46.59 108 THR A N 1
ATOM 821 C CA . THR A 1 108 ? 19.891 10.586 17.453 1 46.59 108 THR A CA 1
ATOM 822 C C . THR A 1 108 ? 18.391 10.844 17.484 1 46.59 108 THR A C 1
ATOM 824 O O . THR A 1 108 ? 17.641 10.102 18.109 1 46.59 108 THR A O 1
ATOM 827 N N . LEU A 1 109 ? 17.875 12.172 17.562 1 59.12 109 LEU A N 1
ATOM 828 C CA . LEU A 1 109 ? 16.531 12.703 17.359 1 59.12 109 LEU A CA 1
ATOM 829 C C . LEU A 1 109 ? 15.734 11.828 16.406 1 59.12 109 LEU A C 1
ATOM 831 O O . LEU A 1 109 ? 15.094 12.328 15.484 1 59.12 109 LEU A O 1
ATOM 835 N N . ASP A 1 110 ? 15.883 10.594 16.484 1 72.19 110 ASP A N 1
ATOM 836 C CA . ASP A 1 110 ? 15.117 9.68 15.648 1 72.19 110 ASP A CA 1
ATOM 837 C C . ASP A 1 110 ? 13.969 9.055 16.438 1 72.19 110 ASP A C 1
ATOM 839 O O . ASP A 1 110 ? 13.766 9.367 17.609 1 72.19 110 ASP A O 1
ATOM 843 N N . GLU A 1 111 ? 13.102 8.414 15.875 1 82 111 GLU A N 1
ATOM 844 C CA . GLU A 1 111 ? 12.008 7.648 16.469 1 82 111 GLU A CA 1
ATOM 845 C C . GLU A 1 111 ? 12.5 6.82 17.656 1 82 111 GLU A C 1
ATOM 847 O O . GLU A 1 111 ? 13.555 6.184 17.594 1 82 111 GLU A O 1
ATOM 852 N N . PRO A 1 112 ? 11.82 6.945 18.828 1 87.94 112 PRO A N 1
ATOM 853 C CA . PRO A 1 112 ? 12.281 6.203 20.016 1 87.94 112 PRO A CA 1
ATOM 854 C C . PRO A 1 112 ? 12.188 4.691 19.828 1 87.94 112 PRO A C 1
ATOM 856 O O . PRO A 1 112 ? 11.312 4.203 19.109 1 87.94 112 PRO A O 1
ATOM 859 N N . SER A 1 113 ? 13.047 4.062 20.531 1 88.81 113 SER A N 1
ATOM 860 C CA . SER A 1 113 ? 12.969 2.605 20.562 1 88.81 113 SER A CA 1
ATOM 861 C C . SER A 1 113 ? 11.828 2.125 21.453 1 88.81 113 SER A C 1
ATOM 863 O O . SER A 1 113 ? 11.586 2.688 22.516 1 88.81 113 SER A O 1
ATOM 865 N N . PRO A 1 114 ? 11.164 1.159 21.016 1 92.25 114 PRO A N 1
ATOM 866 C CA . PRO A 1 114 ? 10.055 0.638 21.812 1 92.25 114 PRO A CA 1
ATOM 867 C C . PRO A 1 114 ? 10.508 0.153 23.188 1 92.25 114 PRO A C 1
ATOM 869 O O . PRO A 1 114 ? 11.531 -0.523 23.312 1 92.25 114 PRO A O 1
ATOM 872 N N . VAL A 1 115 ? 9.75 0.525 24.25 1 92.94 115 VAL A N 1
ATOM 873 C CA . VAL A 1 115 ? 10.008 0.088 25.609 1 92.94 115 VAL A CA 1
ATOM 874 C C . VAL A 1 115 ? 8.695 -0.316 26.281 1 92.94 115 VAL A C 1
ATOM 876 O O . VAL A 1 115 ? 7.641 0.244 25.984 1 92.94 115 VAL A O 1
ATOM 879 N N . PRO A 1 116 ? 8.781 -1.309 27.156 1 91.81 116 PRO A N 1
ATOM 880 C CA . PRO A 1 116 ? 7.555 -1.658 27.875 1 91.81 116 PRO A CA 1
ATOM 881 C C . PRO A 1 116 ? 7.023 -0.506 28.734 1 91.81 116 PRO A C 1
ATOM 883 O O . PRO A 1 116 ? 7.797 0.344 29.172 1 91.81 116 PRO A O 1
ATOM 886 N N . PRO A 1 117 ? 5.707 -0.474 28.828 1 89.38 117 PRO A N 1
ATOM 887 C CA . PRO A 1 117 ? 5.125 0.617 29.609 1 89.38 117 PRO A CA 1
ATOM 888 C C . PRO A 1 117 ? 5.602 0.623 31.062 1 89.38 117 PRO A C 1
ATOM 890 O O . PRO A 1 117 ? 5.395 -0.354 31.797 1 89.38 117 PRO A O 1
ATOM 893 N N . THR A 1 118 ? 6.207 1.647 31.422 1 84.19 118 THR A N 1
ATOM 894 C CA . THR A 1 118 ? 6.711 1.797 32.781 1 84.19 118 THR A CA 1
ATOM 895 C C . THR A 1 118 ? 6.078 3.01 33.469 1 84.19 118 THR A C 1
ATOM 897 O O . THR A 1 118 ? 6.066 3.102 34.688 1 84.19 118 THR A O 1
ATOM 900 N N . LEU A 1 119 ? 5.598 3.879 32.625 1 83.38 119 LEU A N 1
ATOM 901 C CA . LEU A 1 119 ? 4.992 5.086 33.156 1 83.38 119 LEU A CA 1
ATOM 902 C C . LEU A 1 119 ? 3.648 4.773 33.812 1 83.38 119 LEU A C 1
ATOM 904 O O . LEU A 1 119 ? 2.768 4.188 33.188 1 83.38 119 LEU A O 1
ATOM 908 N N . GLN A 1 120 ? 3.576 4.887 35.062 1 81.75 120 GLN A N 1
ATOM 909 C CA . GLN A 1 120 ? 2.309 4.684 35.781 1 81.75 120 GLN A CA 1
ATOM 910 C C . GLN A 1 120 ? 1.466 5.957 35.75 1 81.75 120 GLN A C 1
ATOM 912 O O . GLN A 1 120 ? 1.739 6.895 36.5 1 81.75 120 GLN A O 1
ATOM 917 N N . LEU A 1 121 ? 0.544 6.004 34.875 1 87.81 121 LEU A N 1
ATOM 918 C CA . LEU A 1 121 ? -0.361 7.145 34.781 1 87.81 121 LEU A CA 1
ATOM 919 C C . LEU A 1 121 ? -1.528 6.969 35.75 1 87.81 121 LEU A C 1
ATOM 921 O O . LEU A 1 121 ? -2.225 5.953 35.719 1 87.81 121 LEU A O 1
ATOM 925 N N . SER A 1 122 ? -1.66 7.934 36.656 1 88.94 122 SER A N 1
ATOM 926 C CA . SER A 1 122 ? -2.816 7.895 37.562 1 88.94 122 SER A CA 1
ATOM 927 C C . SER A 1 122 ? -4.117 8.094 36.781 1 88.94 122 SER A C 1
ATOM 929 O O . SER A 1 122 ? -4.102 8.586 35.656 1 88.94 122 SER A O 1
ATOM 931 N N . VAL A 1 123 ? -5.16 7.738 37.406 1 90.69 123 VAL A N 1
ATOM 932 C CA . VAL A 1 123 ? -6.48 7.879 36.812 1 90.69 123 VAL A CA 1
ATOM 933 C C . VAL A 1 123 ? -6.766 9.352 36.5 1 90.69 123 VAL A C 1
ATOM 935 O O . VAL A 1 123 ? -7.355 9.688 35.5 1 90.69 123 VAL A O 1
ATOM 938 N N . GLU A 1 124 ? -6.301 10.203 37.344 1 91 124 GLU A N 1
ATOM 939 C CA . GLU A 1 124 ? -6.527 11.641 37.188 1 91 124 GLU A CA 1
ATOM 940 C C . GLU A 1 124 ? -5.797 12.188 35.969 1 91 124 GLU A C 1
ATOM 942 O O . GLU A 1 124 ? -6.336 13.023 35.219 1 91 124 GLU A O 1
ATOM 947 N N . VAL A 1 125 ? -4.672 11.68 35.781 1 91.25 125 VAL A N 1
ATOM 948 C CA . VAL A 1 125 ? -3.883 12.117 34.625 1 91.25 125 VAL A CA 1
ATOM 949 C C . VAL A 1 125 ? -4.531 11.633 33.344 1 91.25 125 VAL A C 1
ATOM 951 O O . VAL A 1 125 ? -4.613 12.375 32.375 1 91.25 125 VAL A O 1
ATOM 954 N N . ILE A 1 126 ? -5.004 10.398 33.406 1 92.25 126 ILE A N 1
ATOM 955 C CA . ILE A 1 126 ? -5.66 9.836 32.219 1 92.25 126 ILE A CA 1
ATOM 956 C C . ILE A 1 126 ? -6.906 10.648 31.891 1 92.25 126 ILE A C 1
ATOM 958 O O . ILE A 1 126 ? -7.141 10.984 30.719 1 92.25 126 ILE A O 1
ATOM 962 N N . LYS A 1 127 ? -7.645 10.992 32.844 1 89.44 127 LYS A N 1
ATOM 963 C CA . LYS A 1 127 ? -8.844 11.797 32.656 1 89.44 127 LYS A CA 1
ATOM 964 C C . LYS A 1 127 ? -8.492 13.188 32.125 1 89.44 127 LYS A C 1
ATOM 966 O O . LYS A 1 127 ? -9.18 13.727 31.266 1 89.44 127 LYS A O 1
ATOM 971 N N . ALA A 1 128 ? -7.469 13.727 32.656 1 88.75 128 ALA A N 1
ATOM 972 C CA . ALA A 1 128 ? -7.031 15.055 32.25 1 88.75 128 ALA A CA 1
ATOM 973 C C . ALA A 1 128 ? -6.605 15.047 30.781 1 88.75 128 ALA A C 1
ATOM 975 O O . ALA A 1 128 ? -6.949 15.953 30.016 1 88.75 128 ALA A O 1
ATOM 976 N N . LEU A 1 129 ? -5.879 14.078 30.422 1 86.44 129 LEU A N 1
ATOM 977 C CA . LEU A 1 129 ? -5.406 13.953 29.047 1 86.44 129 LEU A CA 1
ATOM 978 C C . LEU A 1 129 ? -6.57 13.727 28.094 1 86.44 129 LEU A C 1
ATOM 980 O O . LEU A 1 129 ? -6.59 14.273 26.984 1 86.44 129 LEU A O 1
ATOM 984 N N . ARG A 1 130 ? -7.438 12.992 28.562 1 84.88 130 ARG A N 1
ATOM 985 C CA . ARG A 1 130 ? -8.641 12.789 27.75 1 84.88 130 ARG A CA 1
ATOM 986 C C . ARG A 1 130 ? -9.391 14.102 27.547 1 84.88 130 ARG A C 1
ATOM 988 O O . ARG A 1 130 ? -9.891 14.375 26.453 1 84.88 130 ARG A O 1
ATOM 995 N N . GLN A 1 131 ? -9.461 14.797 28.531 1 82.69 131 GLN A N 1
ATOM 996 C CA . GLN A 1 131 ? -10.148 16.078 28.453 1 82.69 131 GLN A CA 1
ATOM 997 C C . GLN A 1 131 ? -9.43 17.031 27.5 1 82.69 131 GLN A C 1
ATOM 999 O O . GLN A 1 131 ? -10.078 17.797 26.781 1 82.69 131 GLN A O 1
ATOM 1004 N N . THR A 1 132 ? -8.148 16.922 27.531 1 82.88 132 THR A N 1
ATOM 1005 C CA . THR A 1 132 ? -7.359 17.719 26.609 1 82.88 132 THR A CA 1
ATOM 1006 C C . THR A 1 132 ? -7.695 17.375 25.172 1 82.88 132 THR A C 1
ATOM 1008 O O . THR A 1 132 ? -7.734 18.25 24.297 1 82.88 132 THR A O 1
ATOM 1011 N N . LEU A 1 133 ? -7.918 16.109 24.984 1 80.12 133 LEU A N 1
ATOM 1012 C CA . LEU A 1 133 ? -8.25 15.664 23.625 1 80.12 133 LEU A CA 1
ATOM 1013 C C . LEU A 1 133 ? -9.633 16.141 23.219 1 80.12 133 LEU A C 1
ATOM 1015 O O . LEU A 1 133 ? -9.867 16.484 22.062 1 80.12 133 LEU A O 1
ATOM 1019 N N . ARG A 1 134 ? -10.477 16.047 24.156 1 70.88 134 ARG A N 1
ATOM 1020 C CA . ARG A 1 134 ? -11.859 16.438 23.875 1 70.88 134 ARG A CA 1
ATOM 1021 C C . ARG A 1 134 ? -11.992 17.953 23.844 1 70.88 134 ARG A C 1
ATOM 1023 O O . ARG A 1 134 ? -12.953 18.484 23.266 1 70.88 134 ARG A O 1
ATOM 1030 N N . ASN A 1 135 ? -10.93 18.516 24.203 1 61.19 135 ASN A N 1
ATOM 1031 C CA . ASN A 1 135 ? -11.094 19.938 24.484 1 61.19 135 ASN A CA 1
ATOM 1032 C C . ASN A 1 135 ? -12.406 20.469 23.891 1 61.19 135 ASN A C 1
ATOM 1034 O O . ASN A 1 135 ? -13.031 19.797 23.062 1 61.19 135 ASN A O 1
ATOM 1038 N N . THR A 1 136 ? -12.633 21.844 23.875 1 51.97 136 THR A N 1
ATOM 1039 C CA . THR A 1 136 ? -13.875 22.609 23.812 1 51.97 136 THR A CA 1
ATOM 1040 C C . THR A 1 136 ? -14.672 22.266 22.562 1 51.97 136 THR A C 1
ATOM 1042 O O . THR A 1 136 ? -14.102 21.906 21.531 1 51.97 136 THR A O 1
ATOM 1045 N N . PRO A 1 137 ? -15.859 21.859 22.812 1 47.53 137 PRO A N 1
ATOM 1046 C CA . PRO A 1 137 ? -16.797 21.594 21.719 1 47.53 137 PRO A CA 1
ATOM 1047 C C . PRO A 1 137 ? -16.406 22.281 20.422 1 47.53 137 PRO A C 1
ATOM 1049 O O . PRO A 1 137 ? -16.734 21.812 19.344 1 47.53 137 PRO A O 1
ATOM 1052 N N . HIS A 1 138 ? -15.562 23.312 20.672 1 48.56 138 HIS A N 1
ATOM 1053 C CA . HIS A 1 138 ? -15.305 24.141 19.484 1 48.56 138 HIS A CA 1
ATOM 1054 C C . HIS A 1 138 ? -13.883 23.938 18.969 1 48.56 138 HIS A C 1
ATOM 1056 O O . HIS A 1 138 ? -13.5 24.531 17.953 1 48.56 138 HIS A O 1
ATOM 1062 N N . ASN A 1 139 ? -13.109 23.016 19.734 1 56.53 139 ASN A N 1
ATOM 1063 C CA . ASN A 1 139 ? -11.719 22.906 19.297 1 56.53 139 ASN A CA 1
ATOM 1064 C C . ASN A 1 139 ? -11.219 21.469 19.375 1 56.53 139 ASN A C 1
ATOM 1066 O O . ASN A 1 139 ? -10.312 21.156 20.156 1 56.53 139 ASN A O 1
ATOM 1070 N N . PRO A 1 140 ? -11.82 20.703 18.516 1 57.53 140 PRO A N 1
ATOM 1071 C CA . PRO A 1 140 ? -11.336 19.328 18.609 1 57.53 140 PRO A CA 1
ATOM 1072 C C . PRO A 1 140 ? -9.914 19.172 18.078 1 57.53 140 PRO A C 1
ATOM 1074 O O . PRO A 1 140 ? -9.523 19.859 17.125 1 57.53 140 PRO A O 1
ATOM 1077 N N . HIS A 1 141 ? -9.172 18.406 18.844 1 68.75 141 HIS A N 1
ATOM 1078 C CA . HIS A 1 141 ? -7.848 18.031 18.359 1 68.75 141 HIS A CA 1
ATOM 1079 C C . HIS A 1 141 ? -7.938 17.359 16.984 1 68.75 141 HIS A C 1
ATOM 1081 O O . HIS A 1 141 ? -8.82 16.531 16.75 1 68.75 141 HIS A O 1
ATOM 1087 N N . PRO A 1 142 ? -7.051 17.703 16.094 1 69.06 142 PRO A N 1
ATOM 1088 C CA . PRO A 1 142 ? -7.113 17.156 14.734 1 69.06 142 PRO A CA 1
ATOM 1089 C C . PRO A 1 142 ? -7.078 15.633 14.703 1 69.06 142 PRO A C 1
ATOM 1091 O O . PRO A 1 142 ? -7.695 15.016 13.828 1 69.06 142 PRO A O 1
ATOM 1094 N N . VAL A 1 143 ? -6.535 15.07 15.711 1 78.44 143 VAL A N 1
ATOM 1095 C CA . VAL A 1 143 ? -6.41 13.617 15.742 1 78.44 143 VAL A CA 1
ATOM 1096 C C . VAL A 1 143 ? -7.777 12.992 15.992 1 78.44 143 VAL A C 1
ATOM 1098 O O . VAL A 1 143 ? -8.07 11.906 15.492 1 78.44 143 VAL A O 1
ATOM 1101 N N . THR A 1 144 ? -8.641 13.742 16.656 1 77 144 THR A N 1
ATOM 1102 C CA . THR A 1 144 ? -9.922 13.164 17.031 1 77 144 THR A CA 1
ATOM 1103 C C . THR A 1 144 ? -10.922 13.266 15.875 1 77 144 THR A C 1
ATOM 1105 O O . THR A 1 144 ? -11.992 12.664 15.93 1 77 144 THR A O 1
ATOM 1108 N N . THR A 1 145 ? -10.469 13.977 14.898 1 80.69 145 THR A N 1
ATOM 1109 C CA . THR A 1 145 ? -11.367 14.125 13.766 1 80.69 145 THR A CA 1
ATOM 1110 C C . THR A 1 145 ? -11.203 12.969 12.781 1 80.69 145 THR A C 1
ATOM 1112 O O . THR A 1 145 ? -11.992 12.82 11.852 1 80.69 145 THR A O 1
ATOM 1115 N N . ASN A 1 146 ? -10.234 12.164 13.016 1 88.69 146 ASN A N 1
ATOM 1116 C CA . ASN A 1 146 ? -10.086 10.992 12.164 1 88.69 146 ASN A CA 1
ATOM 1117 C C . ASN A 1 146 ? -11.234 10.008 12.344 1 88.69 146 ASN A C 1
ATOM 1119 O O . ASN A 1 146 ? -11.508 9.562 13.461 1 88.69 146 ASN A O 1
ATOM 1123 N N . PRO A 1 147 ? -11.828 9.695 11.273 1 90.19 147 PRO A N 1
ATOM 1124 C CA . PRO A 1 147 ? -13.047 8.891 11.391 1 90.19 147 PRO A CA 1
ATOM 1125 C C . PRO A 1 147 ? -12.773 7.48 11.906 1 90.19 147 PRO A C 1
ATOM 1127 O O . PRO A 1 147 ? -13.695 6.797 12.359 1 90.19 147 PRO A O 1
ATOM 1130 N N . MET A 1 148 ? -11.617 7.023 11.898 1 91 148 MET A N 1
ATOM 1131 C CA . MET A 1 148 ? -11.297 5.676 12.352 1 91 148 MET A CA 1
ATOM 1132 C C . MET A 1 148 ? -11.18 5.625 13.867 1 91 148 MET A C 1
ATOM 1134 O O . MET A 1 148 ? -11.164 4.543 14.461 1 91 148 MET A O 1
ATOM 1138 N N . ILE A 1 149 ? -11.047 6.77 14.492 1 91.62 149 ILE A N 1
ATOM 1139 C CA . ILE A 1 149 ? -10.859 6.797 15.938 1 91.62 149 ILE A CA 1
ATOM 1140 C C . ILE A 1 149 ? -12.227 6.789 16.625 1 91.62 149 ILE A C 1
ATOM 1142 O O . ILE A 1 149 ? -12.93 7.801 16.641 1 91.62 149 ILE A O 1
ATOM 1146 N N . PRO A 1 150 ? -12.539 5.703 17.156 1 89 150 PRO A N 1
ATOM 1147 C CA . PRO A 1 150 ? -13.812 5.609 17.875 1 89 150 PRO A CA 1
ATOM 1148 C C . PRO A 1 150 ? -13.734 6.172 19.297 1 89 150 PRO A C 1
ATOM 1150 O O . PRO A 1 150 ? -13.852 5.422 20.266 1 89 150 PRO A O 1
ATOM 1153 N N . LEU A 1 151 ? -13.742 7.441 19.406 1 87.88 151 LEU A N 1
ATOM 1154 C CA . LEU A 1 151 ? -13.445 8.102 20.672 1 87.88 151 LEU A CA 1
ATOM 1155 C C . LEU A 1 151 ? -14.547 7.84 21.688 1 87.88 151 LEU A C 1
ATOM 1157 O O . LEU A 1 151 ? -14.266 7.504 22.844 1 87.88 151 LEU A O 1
ATOM 1161 N N . SER A 1 152 ? -15.836 7.988 21.234 1 85.81 152 SER A N 1
ATOM 1162 C CA . SER A 1 152 ? -16.953 7.797 22.156 1 85.81 152 SER A CA 1
ATOM 1163 C C . SER A 1 152 ? -17 6.371 22.688 1 85.81 152 SER A C 1
ATOM 1165 O O . SER A 1 152 ? -17.219 6.152 23.891 1 85.81 152 SER A O 1
ATOM 1167 N N . GLN A 1 153 ? -16.75 5.422 21.859 1 90.19 153 GLN A N 1
ATOM 1168 C CA . GLN A 1 153 ? -16.75 4.02 22.266 1 90.19 153 GLN A CA 1
ATOM 1169 C C . GLN A 1 153 ? -15.594 3.719 23.219 1 90.19 153 GLN A C 1
ATOM 1171 O O . GLN A 1 153 ? -15.75 2.971 24.172 1 90.19 153 GLN A O 1
ATOM 1176 N N . LEU A 1 154 ? -14.5 4.25 22.906 1 91.75 154 LEU A N 1
ATOM 1177 C CA . LEU A 1 154 ? -13.32 4.027 23.734 1 91.75 154 LEU A CA 1
ATOM 1178 C C . LEU A 1 154 ? -13.516 4.609 25.125 1 91.75 154 LEU A C 1
ATOM 1180 O O . LEU A 1 154 ? -13.117 4 26.125 1 91.75 154 LEU A O 1
ATOM 1184 N N . GLU A 1 155 ? -14.141 5.73 25.172 1 89.94 155 GLU A N 1
ATOM 1185 C CA . GLU A 1 155 ? -14.406 6.371 26.469 1 89.94 155 GLU A CA 1
ATOM 1186 C C . GLU A 1 155 ? -15.383 5.547 27.297 1 89.94 155 GLU A C 1
ATOM 1188 O O . GLU A 1 155 ? -15.211 5.43 28.516 1 89.94 155 GLU A O 1
ATOM 1193 N N . MET A 1 156 ? -16.328 5.066 26.656 1 92.88 156 MET A N 1
ATOM 1194 C CA . MET A 1 156 ? -17.281 4.215 27.344 1 92.88 156 MET A CA 1
ATOM 1195 C C . MET A 1 156 ? -16.594 2.984 27.922 1 92.88 156 MET A C 1
ATOM 1197 O O . MET A 1 156 ? -16.844 2.611 29.078 1 92.88 156 MET A O 1
ATOM 1201 N N . LYS A 1 157 ? -15.75 2.412 27.172 1 93.5 157 LYS A N 1
ATOM 1202 C CA . LYS A 1 157 ? -15.023 1.233 27.641 1 93.5 157 LYS A CA 1
ATOM 1203 C C . LYS A 1 157 ? -14.109 1.573 28.812 1 93.5 157 LYS A C 1
ATOM 1205 O O . LYS A 1 157 ? -14 0.793 29.766 1 93.5 157 LYS A O 1
ATOM 1210 N N . LEU A 1 158 ? -13.469 2.701 28.75 1 93 158 LEU A N 1
ATOM 1211 C CA . LEU A 1 158 ? -12.602 3.139 29.844 1 93 158 LEU A CA 1
ATOM 1212 C C . LEU A 1 158 ? -13.398 3.348 31.125 1 93 158 LEU A C 1
ATOM 1214 O O . LEU A 1 158 ? -12.953 2.959 32.188 1 93 158 LEU A O 1
ATOM 1218 N N . ARG A 1 159 ? -14.562 3.949 30.969 1 92.69 159 ARG A N 1
ATOM 1219 C CA . ARG A 1 159 ? -15.422 4.176 32.125 1 92.69 159 ARG A CA 1
ATOM 1220 C C . ARG A 1 159 ? -15.891 2.854 32.719 1 92.69 159 ARG A C 1
ATOM 1222 O O . ARG A 1 159 ? -15.914 2.697 33.938 1 92.69 159 ARG A O 1
ATOM 1229 N N . LEU A 1 160 ? -16.234 1.963 31.859 1 94.25 160 LEU A N 1
ATOM 1230 C CA . LEU A 1 160 ? -16.719 0.659 32.312 1 94.25 160 LEU A CA 1
ATOM 1231 C C . LEU A 1 160 ? -15.617 -0.093 33.062 1 94.25 160 LEU A C 1
ATOM 1233 O O . LEU A 1 160 ? -15.914 -0.897 33.938 1 94.25 160 LEU A O 1
ATOM 1237 N N . HIS A 1 161 ? -14.391 0.185 32.75 1 94.38 161 HIS A N 1
ATOM 1238 C CA . HIS A 1 161 ? -13.273 -0.488 33.406 1 94.38 161 HIS A CA 1
ATOM 1239 C C . HIS A 1 161 ? -12.594 0.424 34.438 1 94.38 161 HIS A C 1
ATOM 1241 O O . HIS A 1 161 ? -11.391 0.303 34.656 1 94.38 161 HIS A O 1
ATOM 1247 N N . ALA A 1 162 ? -13.234 1.43 34.875 1 92.69 162 ALA A N 1
ATOM 1248 C CA . ALA A 1 162 ? -12.789 2.35 35.938 1 92.69 162 ALA A CA 1
ATOM 1249 C C . ALA A 1 162 ? -11.5 3.055 35.531 1 92.69 162 ALA A C 1
ATOM 1251 O O . ALA A 1 162 ? -10.602 3.248 36.344 1 92.69 162 ALA A O 1
ATOM 1252 N N . TRP A 1 163 ? -11.266 3.199 34.281 1 91.12 163 TRP A N 1
ATOM 1253 C CA . TRP A 1 163 ? -10.164 3.961 33.688 1 91.12 163 TRP A CA 1
ATOM 1254 C C . TRP A 1 163 ? -8.844 3.211 33.844 1 91.12 163 TRP A C 1
ATOM 1256 O O . TRP A 1 163 ? -7.773 3.822 33.844 1 91.12 163 TRP A O 1
ATOM 1266 N N . ASP A 1 164 ? -9.031 1.921 34 1 90.56 164 ASP A N 1
ATOM 1267 C CA . ASP A 1 164 ? -7.852 1.061 34.031 1 90.56 164 ASP A CA 1
ATOM 1268 C C . ASP A 1 164 ? -7.52 0.57 32.594 1 90.56 164 ASP A C 1
ATOM 1270 O O . ASP A 1 164 ? -8.203 -0.305 32.062 1 90.56 164 ASP A O 1
ATOM 1274 N N . MET A 1 165 ? -6.453 1.011 32.094 1 90.38 165 MET A N 1
ATOM 1275 C CA . MET A 1 165 ? -6.066 0.701 30.719 1 90.38 165 MET A CA 1
ATOM 1276 C C . MET A 1 165 ? -5.652 -0.76 30.594 1 90.38 165 MET A C 1
ATOM 1278 O O . MET A 1 165 ? -5.758 -1.346 29.516 1 90.38 165 MET A O 1
ATOM 1282 N N . HIS A 1 166 ? -5.242 -1.379 31.609 1 88.44 166 HIS A N 1
ATOM 1283 C CA . HIS A 1 166 ? -4.75 -2.75 31.578 1 88.44 166 HIS A CA 1
ATOM 1284 C C . HIS A 1 166 ? -5.898 -3.744 31.422 1 88.44 166 HIS A C 1
ATOM 1286 O O . HIS A 1 166 ? -5.68 -4.895 31.031 1 88.44 166 HIS A O 1
ATOM 1292 N N . SER A 1 167 ? -7.051 -3.254 31.719 1 91.19 167 SER A N 1
ATOM 1293 C CA . SER A 1 167 ? -8.219 -4.133 31.656 1 91.19 167 SER A CA 1
ATOM 1294 C C . SER A 1 167 ? -8.852 -4.094 30.266 1 91.19 167 SER A C 1
ATOM 1296 O O . SER A 1 167 ? -9.734 -4.895 29.969 1 91.19 167 SER A O 1
ATOM 1298 N N . LEU A 1 168 ? -8.367 -3.232 29.469 1 93.5 168 LEU A N 1
ATOM 1299 C CA . LEU A 1 168 ? -8.906 -3.125 28.125 1 93.5 168 LEU A CA 1
ATOM 1300 C C . LEU A 1 168 ? -8.359 -4.238 27.234 1 93.5 168 LEU A C 1
ATOM 1302 O O . LEU A 1 168 ? -7.383 -4.902 27.594 1 93.5 168 LEU A O 1
ATOM 1306 N N . SER A 1 169 ? -9.117 -4.473 26.125 1 92.88 169 SER A N 1
ATOM 1307 C CA . SER A 1 169 ? -8.555 -5.355 25.109 1 92.88 169 SER A CA 1
ATOM 1308 C C . SER A 1 169 ? -7.215 -4.832 24.594 1 92.88 169 SER A C 1
ATOM 1310 O O . SER A 1 169 ? -6.914 -3.643 24.734 1 92.88 169 SER A O 1
ATOM 1312 N N . TYR A 1 170 ? -6.395 -5.645 24.047 1 92.06 170 TYR A N 1
ATOM 1313 C CA . TYR A 1 170 ? -5.07 -5.258 23.578 1 92.06 170 TYR A CA 1
ATOM 1314 C C . TYR A 1 170 ? -5.164 -4.121 22.562 1 92.06 170 TYR A C 1
ATOM 1316 O O . TYR A 1 170 ? -4.395 -3.158 22.641 1 92.06 170 TYR A O 1
ATOM 1324 N N . GLN A 1 171 ? -6.09 -4.20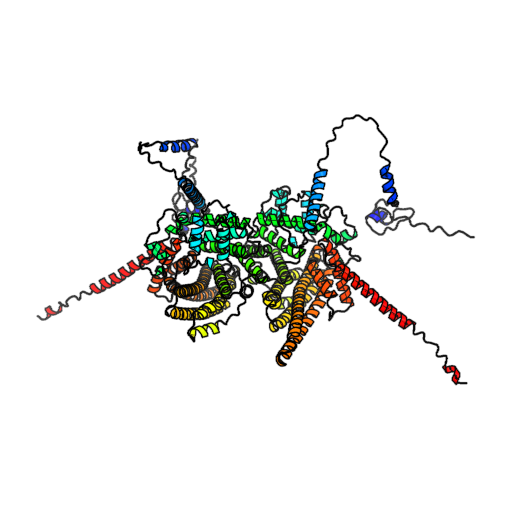7 21.688 1 93.56 171 GLN A N 1
ATOM 1325 C CA . GLN A 1 171 ? -6.23 -3.193 20.641 1 93.56 171 GLN A CA 1
ATOM 1326 C C . GLN A 1 171 ? -6.656 -1.853 21.234 1 93.56 171 GLN A C 1
ATOM 1328 O O . GLN A 1 171 ? -6.141 -0.803 20.859 1 93.56 171 GLN A O 1
ATOM 1333 N N . ASP A 1 172 ? -7.547 -1.91 22.172 1 95.31 172 ASP A N 1
ATOM 1334 C CA . ASP A 1 172 ? -8.023 -0.69 22.812 1 95.31 172 ASP A CA 1
ATOM 1335 C C . ASP A 1 172 ? -6.938 -0.058 23.672 1 95.31 172 ASP A C 1
ATOM 1337 O O . ASP A 1 172 ? -6.848 1.167 23.781 1 95.31 172 ASP A O 1
ATOM 1341 N N . ARG A 1 173 ? -6.199 -0.91 24.266 1 95.5 173 ARG A N 1
ATOM 1342 C CA . ARG A 1 173 ? -5.109 -0.428 25.094 1 95.5 173 ARG A CA 1
ATOM 1343 C C . ARG A 1 173 ? -4.082 0.338 24.281 1 95.5 173 ARG A C 1
ATOM 1345 O O . ARG A 1 173 ? -3.615 1.403 24.688 1 95.5 173 ARG A O 1
ATOM 1352 N N . VAL A 1 174 ? -3.736 -0.25 23.141 1 97.38 174 VAL A N 1
ATOM 1353 C CA . VAL A 1 174 ? -2.779 0.41 22.25 1 97.38 174 VAL A CA 1
ATOM 1354 C C . VAL A 1 174 ? -3.338 1.757 21.797 1 97.38 174 VAL A C 1
ATOM 1356 O O . VAL A 1 174 ? -2.646 2.775 21.859 1 97.38 174 VAL A O 1
ATOM 1359 N N . LEU A 1 175 ? -4.551 1.77 21.359 1 96.81 175 LEU A N 1
ATOM 1360 C CA . LEU A 1 175 ? -5.168 2.99 20.859 1 96.81 175 LEU A CA 1
ATOM 1361 C C . LEU A 1 175 ? -5.246 4.055 21.938 1 96.81 175 LEU A C 1
ATOM 1363 O O . LEU A 1 175 ? -4.945 5.223 21.703 1 96.81 175 LEU A O 1
ATOM 1367 N N . THR A 1 176 ? -5.625 3.629 23.094 1 95.25 176 THR A N 1
ATOM 1368 C CA . THR A 1 176 ? -5.703 4.559 24.219 1 95.25 176 THR A CA 1
ATOM 1369 C C . THR A 1 176 ? -4.336 5.176 24.5 1 95.25 176 THR A C 1
ATOM 1371 O O . THR A 1 176 ? -4.219 6.387 24.688 1 95.25 176 THR A O 1
ATOM 1374 N N . HIS A 1 177 ? -3.367 4.359 24.547 1 95.69 177 HIS A N 1
ATOM 1375 C CA . HIS A 1 177 ? -2.018 4.844 24.812 1 95.69 177 HIS A CA 1
ATOM 1376 C C . HIS A 1 177 ? -1.551 5.809 23.734 1 95.69 177 HIS A C 1
ATOM 1378 O O . HIS A 1 177 ? -0.907 6.816 24.031 1 95.69 177 HIS A O 1
ATOM 1384 N N . CYS A 1 178 ? -1.839 5.492 22.484 1 95.75 178 CYS A N 1
ATOM 1385 C CA . CYS A 1 178 ? -1.507 6.383 21.375 1 95.75 178 CYS A CA 1
ATOM 1386 C C . CYS A 1 178 ? -2.203 7.73 21.531 1 95.75 178 CYS A C 1
ATOM 1388 O O . CYS A 1 178 ? -1.591 8.773 21.312 1 95.75 178 CYS A O 1
ATOM 1390 N N . LEU A 1 179 ? -3.424 7.668 21.891 1 94.12 179 LEU A N 1
ATOM 1391 C CA . LEU A 1 179 ? -4.195 8.891 22.062 1 94.12 179 LEU A CA 1
ATOM 1392 C C . LEU A 1 179 ? -3.652 9.719 23.219 1 94.12 179 LEU A C 1
ATOM 1394 O O . LEU A 1 179 ? -3.58 10.945 23.125 1 94.12 179 LEU A O 1
ATOM 1398 N N . LEU A 1 180 ? -3.293 9.047 24.234 1 93.44 180 LEU A N 1
ATOM 1399 C CA . LEU A 1 180 ? -2.705 9.75 25.375 1 93.44 180 LEU A CA 1
ATOM 1400 C C . LEU A 1 180 ? -1.393 10.414 24.984 1 93.44 180 LEU A C 1
ATOM 1402 O O . LEU A 1 180 ? -1.089 11.516 25.438 1 93.44 180 LEU A O 1
ATOM 1406 N N . THR A 1 181 ? -0.656 9.75 24.156 1 93.75 181 THR A N 1
ATOM 1407 C CA . THR A 1 181 ? 0.589 10.328 23.656 1 93.75 181 THR A CA 1
ATOM 1408 C C . THR A 1 181 ? 0.319 11.617 22.875 1 93.75 181 THR A C 1
ATOM 1410 O O . THR A 1 181 ? 0.998 12.625 23.094 1 93.75 181 THR A O 1
ATOM 1413 N N . CYS A 1 182 ? -0.657 11.625 22.078 1 91.94 182 CYS A N 1
ATOM 1414 C CA . CYS A 1 182 ? -1.016 12.805 21.297 1 91.94 182 CYS A CA 1
ATOM 1415 C C . CYS A 1 182 ? -1.521 13.922 22.203 1 91.94 182 CYS A C 1
ATOM 1417 O O . CYS A 1 182 ? -1.192 15.094 22 1 91.94 182 CYS A O 1
ATOM 1419 N N . SER A 1 183 ? -2.277 13.477 23.125 1 91.12 183 SER A N 1
ATOM 1420 C CA . SER A 1 183 ? -2.828 14.453 24.047 1 91.12 183 SER A CA 1
ATOM 1421 C C . SER A 1 183 ? -1.727 15.125 24.875 1 91.12 183 SER A C 1
ATOM 1423 O O . SER A 1 183 ? -1.829 16.312 25.203 1 91.12 183 SER A O 1
ATOM 1425 N N . ALA A 1 184 ? -0.747 14.422 25.172 1 91.94 184 ALA A N 1
ATOM 1426 C CA . ALA A 1 184 ? 0.366 14.945 25.953 1 91.94 184 ALA A CA 1
ATOM 1427 C C . ALA A 1 184 ? 1.062 16.094 25.234 1 91.94 184 ALA A C 1
ATOM 1429 O O . ALA A 1 184 ? 1.685 16.953 25.875 1 91.94 184 ALA A O 1
ATOM 1430 N N . LEU A 1 185 ? 0.92 16.172 23.984 1 90.5 185 LEU A N 1
ATOM 1431 C CA . LEU A 1 185 ? 1.546 17.219 23.188 1 90.5 185 LEU A CA 1
ATOM 1432 C C . LEU A 1 185 ? 0.882 18.578 23.453 1 90.5 185 LEU A C 1
ATOM 1434 O O . LEU A 1 185 ? 1.486 19.625 23.234 1 90.5 185 LEU A O 1
ATOM 1438 N N . CYS A 1 186 ? -0.322 18.594 23.938 1 88 186 CYS A N 1
ATOM 1439 C CA . CYS A 1 186 ? -1.041 19.844 24.109 1 88 186 CYS A CA 1
ATOM 1440 C C . CYS A 1 186 ? -1.603 19.953 25.531 1 88 186 CYS A C 1
ATOM 1442 O O . CYS A 1 186 ? -2.459 20.812 25.797 1 88 186 CYS A O 1
ATOM 1444 N N . SER A 1 187 ? -1.124 19.172 26.406 1 90.12 187 SER A N 1
ATOM 1445 C CA . SER A 1 187 ? -1.677 19.156 27.75 1 90.12 187 SER A CA 1
ATOM 1446 C C . SER A 1 187 ? -0.982 20.188 28.641 1 90.12 187 SER A C 1
ATOM 1448 O O . SER A 1 187 ? 0.209 20.453 28.469 1 90.12 187 SER A O 1
ATOM 1450 N N . THR A 1 188 ? -1.753 20.688 29.594 1 90.19 188 THR A N 1
ATOM 1451 C CA . THR A 1 188 ? -1.195 21.594 30.594 1 90.19 188 THR A CA 1
ATOM 1452 C C . THR A 1 188 ? -1.06 20.906 31.938 1 90.19 188 THR A C 1
ATOM 1454 O O . THR A 1 188 ? -0.803 21.562 32.969 1 90.19 188 THR A O 1
ATOM 1457 N N . ASP A 1 189 ? -1.279 19.625 31.891 1 90.88 189 ASP A N 1
ATOM 1458 C CA . ASP A 1 189 ? -1.23 18.875 33.156 1 90.88 189 ASP A CA 1
ATOM 1459 C C . ASP A 1 189 ? 0.17 18.906 33.75 1 90.88 189 ASP A C 1
ATOM 1461 O O . ASP A 1 189 ? 1.167 18.781 33.031 1 90.88 189 ASP A O 1
ATOM 1465 N N . PRO A 1 190 ? 0.214 19 35.094 1 90.5 190 PRO A N 1
ATOM 1466 C CA . PRO A 1 190 ? 1.517 19.078 35.75 1 90.5 190 PRO A CA 1
ATOM 1467 C C . PRO A 1 190 ? 2.34 17.812 35.594 1 90.5 190 PRO A C 1
ATOM 1469 O O . PRO A 1 190 ? 3.57 17.844 35.688 1 90.5 190 PRO A O 1
ATOM 1472 N N . PHE A 1 191 ? 1.668 16.781 35.406 1 90.56 191 PHE A N 1
ATOM 1473 C CA . PHE A 1 191 ? 2.404 15.539 35.188 1 90.56 191 PHE A CA 1
ATOM 1474 C C . PHE A 1 191 ? 3.275 15.664 33.938 1 90.56 191 PHE A C 1
ATOM 1476 O O . PHE A 1 191 ? 4.355 15.07 33.875 1 90.56 191 PHE A O 1
ATOM 1483 N N . ILE A 1 192 ? 2.785 16.344 32.969 1 92.25 192 ILE A N 1
ATOM 1484 C CA . ILE A 1 192 ? 3.475 16.484 31.688 1 92.25 192 ILE A CA 1
ATOM 1485 C C . ILE A 1 192 ? 4.457 17.656 31.75 1 92.25 192 ILE A C 1
ATOM 1487 O O . ILE A 1 192 ? 5.613 17.516 31.359 1 92.25 192 ILE A O 1
ATOM 1491 N N . LEU A 1 193 ? 4.055 18.766 32.281 1 92.12 193 LEU A N 1
ATOM 1492 C CA . LEU A 1 193 ? 4.82 20 32.219 1 92.12 193 LEU A CA 1
ATOM 1493 C C . LEU A 1 193 ? 5.664 20.188 33.469 1 92.12 193 LEU A C 1
ATOM 1495 O O . LEU A 1 193 ? 6.551 21.031 33.531 1 92.12 193 LEU A O 1
ATOM 1499 N N . GLY A 1 194 ? 5.426 19.375 34.406 1 86.31 194 GLY A N 1
ATOM 1500 C CA . GLY A 1 194 ? 6.098 19.609 35.656 1 86.31 194 GLY A CA 1
ATOM 1501 C C . GLY A 1 194 ? 5.477 20.719 36.469 1 86.31 194 GLY A C 1
ATOM 1502 O O . GLY A 1 194 ? 4.27 20.969 36.406 1 86.31 194 GLY A O 1
ATOM 1503 N N . THR A 1 195 ? 6.363 21.359 37.281 1 84.19 195 THR A N 1
ATOM 1504 C CA . THR A 1 195 ? 5.875 22.344 38.219 1 84.19 195 THR A CA 1
ATOM 1505 C C . THR A 1 195 ? 5.859 23.734 37.594 1 84.19 195 THR A C 1
ATOM 1507 O O . THR A 1 195 ? 5.641 24.734 38.281 1 84.19 195 THR A O 1
ATOM 1510 N N . ILE A 1 196 ? 5.938 23.75 36.344 1 83 196 ILE A N 1
ATOM 1511 C CA . ILE A 1 196 ? 5.949 25.062 35.719 1 83 196 ILE A CA 1
ATOM 1512 C C . ILE A 1 196 ? 4.523 25.609 35.625 1 83 196 ILE A C 1
ATOM 1514 O O . ILE A 1 196 ? 3.59 24.875 35.312 1 83 196 ILE A O 1
ATOM 1518 N N . GLU A 1 197 ? 4.449 26.828 36.031 1 83.5 197 GLU A N 1
ATOM 1519 C CA . GLU A 1 197 ? 3.141 27.469 35.938 1 83.5 197 GLU A CA 1
ATOM 1520 C C . GLU A 1 197 ? 2.934 28.156 34.594 1 83.5 197 GLU A C 1
ATOM 1522 O O . GLU A 1 197 ? 3.863 28.75 34.062 1 83.5 197 GLU A O 1
ATOM 1527 N N . ILE A 1 198 ? 1.802 27.953 34.031 1 90.06 198 ILE A N 1
ATOM 1528 C CA . ILE A 1 198 ? 1.399 28.656 32.812 1 90.06 198 ILE A CA 1
ATOM 1529 C C . ILE A 1 198 ? 0.928 30.062 33.188 1 90.06 198 ILE A C 1
ATOM 1531 O O . ILE A 1 198 ? -0.046 30.234 33.906 1 90.06 198 ILE A O 1
ATOM 1535 N N . GLY A 1 199 ? 1.593 31.031 32.625 1 88.94 199 GLY A N 1
ATOM 1536 C CA . GLY A 1 199 ? 1.256 32.438 32.906 1 88.94 199 GLY A CA 1
ATOM 1537 C C . GLY A 1 199 ? -0.053 32.844 32.25 1 88.94 199 GLY A C 1
ATOM 1538 O O . GLY A 1 199 ? -0.62 32.125 31.453 1 88.94 199 GLY A O 1
ATOM 1539 N N . PRO A 1 200 ? -0.536 33.969 32.688 1 89.38 200 PRO A N 1
ATOM 1540 C CA . PRO A 1 200 ? -1.813 34.469 32.156 1 89.38 200 PRO A CA 1
ATOM 1541 C C . PRO A 1 200 ? -1.774 34.719 30.656 1 89.38 200 PRO A C 1
ATOM 1543 O O . PRO A 1 200 ? -2.746 34.438 29.953 1 89.38 200 PRO A O 1
ATOM 1546 N N . GLU A 1 201 ? -0.696 35.219 30.234 1 88.88 201 GLU A N 1
ATOM 1547 C CA . GLU A 1 201 ? -0.578 35.5 28.812 1 88.88 201 GLU A CA 1
ATOM 1548 C C . GLU A 1 201 ? -0.604 34.188 28 1 88.88 201 GLU A C 1
ATOM 1550 O O . GLU A 1 201 ? -1.23 34.125 26.938 1 88.88 201 GLU A O 1
ATOM 1555 N N . GLU A 1 202 ? 0.063 33.25 28.531 1 91.12 202 GLU A N 1
ATOM 1556 C CA . GLU A 1 202 ? 0.091 31.938 27.859 1 91.12 202 GLU A CA 1
ATOM 1557 C C . GLU A 1 202 ? -1.278 31.266 27.906 1 91.12 202 GLU A C 1
ATOM 1559 O O . GLU A 1 202 ? -1.72 30.688 26.922 1 91.12 202 GLU A O 1
ATOM 1564 N N . SER A 1 203 ? -1.944 31.406 28.969 1 89.25 203 SER A N 1
ATOM 1565 C CA . SER A 1 203 ? -3.273 30.828 29.109 1 89.25 203 SER A CA 1
ATOM 1566 C C . SER A 1 203 ? -4.27 31.469 28.156 1 89.25 203 SER A C 1
ATOM 1568 O O . SER A 1 203 ? -5.16 30.797 27.625 1 89.25 203 SER A O 1
ATOM 1570 N N . GLN A 1 204 ? -4.07 32.719 27.953 1 88.25 204 GLN A N 1
ATOM 1571 C CA . GLN A 1 204 ? -4.957 33.438 27.047 1 88.25 204 GLN A CA 1
ATOM 1572 C C . GLN A 1 204 ? -4.785 32.969 25.609 1 88.25 204 GLN A C 1
ATOM 1574 O O . GLN A 1 204 ? -5.766 32.844 24.875 1 88.25 204 GLN A O 1
ATOM 1579 N N . ILE A 1 205 ? -3.6 32.656 25.266 1 89.62 205 ILE A N 1
ATOM 1580 C CA . ILE A 1 205 ? -3.307 32.188 23.922 1 89.62 205 ILE A CA 1
ATOM 1581 C C . ILE A 1 205 ? -3.902 30.812 23.719 1 89.62 205 ILE A C 1
ATOM 1583 O O . ILE A 1 205 ? -4.426 30.5 22.641 1 89.62 205 ILE A O 1
ATOM 1587 N N . LEU A 1 206 ? -3.891 30 24.719 1 87.56 206 LEU A N 1
ATOM 1588 C CA . LEU A 1 206 ? -4.383 28.625 24.625 1 87.56 206 LEU A CA 1
ATOM 1589 C C . LEU A 1 206 ? -5.898 28.594 24.469 1 87.56 206 LEU A C 1
ATOM 1591 O O . LEU A 1 206 ? -6.445 27.703 23.828 1 87.56 206 LEU A O 1
ATOM 1595 N N . ASP A 1 207 ? -6.586 29.625 24.891 1 82.25 207 ASP A N 1
ATOM 1596 C CA . ASP A 1 207 ? -8.047 29.641 24.875 1 82.25 207 ASP A CA 1
ATOM 1597 C C . ASP A 1 207 ? -8.57 30.625 23.828 1 82.25 207 ASP A C 1
ATOM 1599 O O . ASP A 1 207 ? -9.789 30.734 23.641 1 82.25 207 ASP A O 1
ATOM 1603 N N . SER A 1 208 ? -7.652 31.188 23.156 1 85.38 208 SER A N 1
ATOM 1604 C CA . SER A 1 208 ? -8.039 32.25 22.219 1 85.38 208 SER A CA 1
ATOM 1605 C C . SER A 1 208 ? -8.648 31.656 20.953 1 85.38 208 SER A C 1
ATOM 1607 O O . SER A 1 208 ? -8.273 30.562 20.531 1 85.38 208 SER A O 1
ATOM 1609 N N . VAL A 1 209 ? -9.594 32.5 20.312 1 83.69 209 VAL A N 1
ATOM 1610 C CA . VAL A 1 209 ? -10.195 32.125 19.031 1 83.69 209 VAL A CA 1
ATOM 1611 C C . VAL A 1 209 ? -9.305 32.625 17.891 1 83.69 209 VAL A C 1
ATOM 1613 O O . VAL A 1 209 ? -9.539 32.25 16.719 1 83.69 209 VAL A O 1
ATOM 1616 N N . SER A 1 210 ? -8.312 33.344 18.188 1 88.75 210 SER A N 1
ATOM 1617 C CA . SER A 1 210 ? -7.301 33.781 17.234 1 88.75 210 SER A CA 1
ATOM 1618 C C . SER A 1 210 ? -5.969 34.062 17.922 1 88.75 210 SER A C 1
ATOM 1620 O O . SER A 1 210 ? -5.586 35.219 18.125 1 88.75 210 SER A O 1
ATOM 1622 N N . PRO A 1 211 ? -5.273 33.062 18.172 1 90 211 PRO A N 1
ATOM 1623 C CA . PRO A 1 211 ? -4.086 33.156 19.016 1 90 211 PRO A CA 1
ATOM 1624 C C . PRO A 1 211 ? -3.012 34.094 18.438 1 90 211 PRO A C 1
ATOM 1626 O O . PRO A 1 211 ? -2.275 34.75 19.172 1 90 211 PRO A O 1
ATOM 1629 N N . LEU A 1 212 ? -2.992 34.25 17.172 1 93.69 212 LEU A N 1
ATOM 1630 C CA . LEU A 1 212 ? -1.884 34.969 16.547 1 93.69 212 LEU A CA 1
ATOM 1631 C C . LEU A 1 212 ? -2.252 36.438 16.328 1 93.69 212 LEU A C 1
ATOM 1633 O O . LEU A 1 212 ? -1.414 37.25 15.883 1 93.69 212 LEU A O 1
ATOM 1637 N N . LYS A 1 213 ? -3.428 36.812 16.594 1 90.62 213 LYS A N 1
ATOM 1638 C CA . LYS A 1 213 ? -3.818 38.219 16.469 1 90.62 213 LYS A CA 1
ATOM 1639 C C . LYS A 1 213 ? -3.576 38.969 17.766 1 90.62 213 LYS A C 1
ATOM 1641 O O . LYS A 1 213 ? -3.746 40.219 17.828 1 90.62 213 LYS A O 1
ATOM 1646 N N . SER A 1 214 ? -3.15 38.344 18.688 1 84.94 214 SER A N 1
ATOM 1647 C CA . SER A 1 214 ? -2.84 39 19.953 1 84.94 214 SER A CA 1
ATOM 1648 C C . SER A 1 214 ? -1.701 40 19.797 1 84.94 214 SER A C 1
ATOM 1650 O O . SER A 1 214 ? -0.835 39.844 18.938 1 84.94 214 SER A O 1
ATOM 1652 N N . SER A 1 215 ? -1.792 41.062 20.531 1 82.44 215 SER A N 1
ATOM 1653 C CA . SER A 1 215 ? -0.786 42.125 20.469 1 82.44 215 SER A CA 1
ATOM 1654 C C . SER A 1 215 ? 0.592 41.594 20.859 1 82.44 215 SER A C 1
ATOM 1656 O O . SER A 1 215 ? 1.602 42 20.266 1 82.44 215 SER A O 1
ATOM 1658 N N . VAL A 1 216 ? 0.568 40.781 21.812 1 85.69 216 VAL A N 1
ATOM 1659 C CA . VAL A 1 216 ? 1.822 40.188 22.25 1 85.69 216 VAL A CA 1
ATOM 1660 C C . VAL A 1 216 ? 1.676 38.656 22.266 1 85.69 216 VAL A C 1
ATOM 1662 O O . VAL A 1 216 ? 0.804 38.125 22.938 1 85.69 216 VAL A O 1
ATOM 1665 N N . VAL A 1 217 ? 2.447 38.031 21.453 1 94.06 217 VAL A N 1
ATOM 1666 C CA . VAL A 1 217 ? 2.479 36.594 21.438 1 94.06 217 VAL A CA 1
ATOM 1667 C C . VAL A 1 217 ? 3.654 36.062 22.266 1 94.06 217 VAL A C 1
ATOM 1669 O O . VAL A 1 217 ? 4.812 36.312 21.922 1 94.06 217 VAL A O 1
ATOM 1672 N N . PRO A 1 218 ? 3.34 35.438 23.328 1 93.69 218 PRO A N 1
ATOM 1673 C CA . PRO A 1 218 ? 4.422 34.938 24.203 1 93.69 218 PRO A CA 1
ATOM 1674 C C . PRO A 1 218 ? 5.242 33.844 23.562 1 93.69 218 PRO A C 1
ATOM 1676 O O . PRO A 1 218 ? 4.766 33.156 22.641 1 93.69 218 PRO A O 1
ATOM 1679 N N . ASP A 1 219 ? 6.48 33.75 24.016 1 95 219 ASP A N 1
ATOM 1680 C CA . ASP A 1 219 ? 7.336 32.625 23.609 1 95 219 ASP A CA 1
ATOM 1681 C C . ASP A 1 219 ? 7.055 31.375 24.438 1 95 219 ASP A C 1
ATOM 1683 O O . ASP A 1 219 ? 7.438 31.312 25.609 1 95 219 ASP A O 1
ATOM 1687 N N . MET A 1 220 ? 6.484 30.422 23.781 1 94.88 220 MET A N 1
ATOM 1688 C CA . MET A 1 220 ? 6.023 29.25 24.531 1 94.88 220 MET A CA 1
ATOM 1689 C C . MET A 1 220 ? 6.949 28.062 24.297 1 94.88 220 MET A C 1
ATOM 1691 O O . MET A 1 220 ? 6.648 26.938 24.719 1 94.88 220 MET A O 1
ATOM 1695 N N . ARG A 1 221 ? 8.086 28.188 23.797 1 93.44 221 ARG A N 1
ATOM 1696 C CA . ARG A 1 221 ? 8.984 27.109 23.375 1 93.44 221 ARG A CA 1
ATOM 1697 C C . ARG A 1 221 ? 9.523 26.344 24.562 1 93.44 221 ARG A C 1
ATOM 1699 O O . ARG A 1 221 ? 9.844 25.156 24.453 1 93.44 221 ARG A O 1
ATOM 1706 N N . HIS A 1 222 ? 9.625 27.016 25.625 1 93.88 222 HIS A N 1
ATOM 1707 C CA . HIS A 1 222 ? 10.156 26.328 26.812 1 93.88 222 HIS A CA 1
ATOM 1708 C C . HIS A 1 222 ? 9.242 25.203 27.25 1 93.88 222 HIS A C 1
ATOM 1710 O O . HIS A 1 222 ? 9.703 24.219 27.828 1 93.88 222 HIS A O 1
ATOM 1716 N N . PHE A 1 223 ? 7.988 25.297 27.047 1 94.06 223 PHE A N 1
ATOM 1717 C CA . PHE A 1 223 ? 7.059 24.219 27.406 1 94.06 223 PHE A CA 1
ATOM 1718 C C . PHE A 1 223 ? 7.328 22.984 26.562 1 94.06 223 PHE A C 1
ATOM 1720 O O . PHE A 1 223 ? 7.195 21.859 27.047 1 94.06 223 PHE A O 1
ATOM 1727 N N . GLY A 1 224 ? 7.629 23.219 25.266 1 93.56 224 GLY A N 1
ATOM 1728 C CA . GLY A 1 224 ? 7.945 22.109 24.406 1 93.56 224 GLY A CA 1
ATOM 1729 C C . GLY A 1 224 ? 9.141 21.297 24.891 1 93.56 224 GLY A C 1
ATOM 1730 O O . GLY A 1 224 ? 9.133 20.062 24.812 1 93.56 224 GLY A O 1
ATOM 1731 N N . PHE A 1 225 ? 10.078 21.969 25.391 1 92.69 225 PHE A N 1
ATOM 1732 C CA . PHE A 1 225 ? 11.266 21.297 25.922 1 92.69 225 PHE A CA 1
ATOM 1733 C C . PHE A 1 225 ? 10.938 20.484 27.156 1 92.69 225 PHE A C 1
ATOM 1735 O O . PHE A 1 225 ? 11.438 19.375 27.344 1 92.69 225 PHE A O 1
ATOM 1742 N N . ARG A 1 226 ? 10.094 20.984 27.922 1 92.38 226 ARG A N 1
ATOM 1743 C CA . ARG A 1 226 ? 9.766 20.344 29.188 1 92.38 226 ARG A CA 1
ATOM 1744 C C . ARG A 1 226 ? 8.945 19.078 28.984 1 92.38 226 ARG A C 1
ATOM 1746 O O . ARG A 1 226 ? 9.102 18.109 29.703 1 92.38 226 ARG A O 1
ATOM 1753 N N . ARG A 1 227 ? 8.078 19.109 28.031 1 93.56 227 ARG A N 1
ATOM 1754 C CA . ARG A 1 227 ? 7.168 17.984 27.859 1 93.56 227 ARG A CA 1
ATOM 1755 C C . ARG A 1 227 ? 7.828 16.859 27.078 1 93.56 227 ARG A C 1
ATOM 1757 O O . ARG A 1 227 ? 7.383 15.703 27.125 1 93.56 227 ARG A O 1
ATOM 1764 N N . GLU A 1 228 ? 8.828 17.125 26.344 1 92.69 228 GLU A N 1
ATOM 1765 C CA . GLU A 1 228 ? 9.398 16.219 25.344 1 92.69 228 GLU A CA 1
ATOM 1766 C C . GLU A 1 228 ? 9.781 14.891 25.984 1 92.69 228 GLU A C 1
ATOM 1768 O O . GLU A 1 228 ? 9.484 13.828 25.422 1 92.69 228 GLU A O 1
ATOM 1773 N N . PRO A 1 229 ? 10.414 14.852 27.141 1 90.06 229 PRO A N 1
ATOM 1774 C CA . PRO A 1 229 ? 10.805 13.555 27.703 1 90.06 229 PRO A CA 1
ATOM 1775 C C . PRO A 1 229 ? 9.602 12.656 28 1 90.06 229 PRO A C 1
ATOM 1777 O O . PRO A 1 229 ? 9.656 11.453 27.734 1 90.06 229 PRO A O 1
ATOM 1780 N N . VAL A 1 230 ? 8.547 13.234 28.5 1 92.25 230 VAL A N 1
ATOM 1781 C CA . VAL A 1 230 ? 7.363 12.445 28.828 1 92.25 230 VAL A CA 1
ATOM 1782 C C . VAL A 1 230 ? 6.691 11.961 27.547 1 92.25 230 VAL A C 1
ATOM 1784 O O . VAL A 1 230 ? 6.27 10.805 27.453 1 92.25 230 VAL A O 1
ATOM 1787 N N . VAL A 1 231 ? 6.605 12.836 26.578 1 93.75 231 VAL A N 1
ATOM 1788 C CA . VAL A 1 231 ? 5.98 12.492 25.312 1 93.75 231 VAL A CA 1
ATOM 1789 C C . VAL A 1 231 ? 6.766 11.367 24.641 1 93.75 231 VAL A C 1
ATOM 1791 O O . VAL A 1 231 ? 6.176 10.414 24.125 1 93.75 231 VAL A O 1
ATOM 1794 N N . ARG A 1 232 ? 8.016 11.422 24.641 1 93.69 232 ARG A N 1
ATOM 1795 C CA . ARG A 1 232 ? 8.859 10.406 24.031 1 93.69 232 ARG A CA 1
ATOM 1796 C C . ARG A 1 232 ? 8.711 9.07 24.734 1 93.69 232 ARG A C 1
ATOM 1798 O O . ARG A 1 232 ? 8.711 8.016 24.094 1 93.69 232 ARG A O 1
ATOM 1805 N N . GLN A 1 233 ? 8.609 9.195 26.016 1 93.88 233 GLN A N 1
ATOM 1806 C CA . GLN A 1 233 ? 8.414 7.961 26.766 1 93.88 233 GLN A CA 1
ATOM 1807 C C . GLN A 1 233 ? 7.074 7.316 26.438 1 93.88 233 GLN A C 1
ATOM 1809 O O . GLN A 1 233 ? 7.004 6.109 26.188 1 93.88 233 GLN A O 1
ATOM 1814 N N . LEU A 1 234 ? 6.086 8.109 26.422 1 95.06 234 LEU A N 1
ATOM 1815 C CA . LEU A 1 234 ? 4.766 7.594 26.078 1 95.06 234 LEU A CA 1
ATOM 1816 C C . LEU A 1 234 ? 4.758 7.031 24.656 1 95.06 234 LEU A C 1
ATOM 1818 O O . LEU A 1 234 ? 4.125 6.008 24.391 1 95.06 234 LEU A O 1
ATOM 1822 N N . TRP A 1 235 ? 5.449 7.73 23.844 1 95.25 235 TRP A N 1
ATOM 1823 C CA . TRP A 1 235 ? 5.559 7.281 22.469 1 95.25 235 TRP A CA 1
ATOM 1824 C C . TRP A 1 235 ? 6.277 5.938 22.391 1 95.25 235 TRP A C 1
ATOM 1826 O O . TRP A 1 235 ? 5.816 5.016 21.703 1 95.25 235 TRP A O 1
ATOM 1836 N N . ALA A 1 236 ? 7.391 5.793 23.047 1 95.88 236 ALA A N 1
ATOM 1837 C CA . ALA A 1 236 ? 8.141 4.543 23.094 1 95.88 236 ALA A CA 1
ATOM 1838 C C . ALA A 1 236 ? 7.27 3.398 23.609 1 95.88 236 ALA A C 1
ATOM 1840 O O . ALA A 1 236 ? 7.328 2.283 23.094 1 95.88 236 ALA A O 1
ATOM 1841 N N . GLU A 1 237 ? 6.523 3.709 24.562 1 96.25 237 GLU A N 1
ATOM 1842 C CA . GLU A 1 237 ? 5.629 2.705 25.141 1 96.25 237 GLU A CA 1
ATOM 1843 C C . GLU A 1 237 ? 4.531 2.32 24.141 1 96.25 237 GLU A C 1
ATOM 1845 O O . GLU A 1 237 ? 4.156 1.149 24.047 1 96.25 237 GLU A O 1
ATOM 1850 N N . SER A 1 238 ? 4.012 3.336 23.484 1 96.31 238 SER A N 1
ATOM 1851 C CA . SER A 1 238 ? 3.002 3.059 22.469 1 96.31 238 SER A CA 1
ATOM 1852 C C . SER A 1 238 ? 3.543 2.129 21.375 1 96.31 238 SER A C 1
ATOM 1854 O O . SER A 1 238 ? 2.838 1.229 20.922 1 96.31 238 SER A O 1
ATOM 1856 N N . LEU A 1 239 ? 4.746 2.324 20.984 1 95.19 239 LEU A N 1
ATOM 1857 C CA . LEU A 1 239 ? 5.375 1.483 19.969 1 95.19 239 LEU A CA 1
ATOM 1858 C C . LEU A 1 239 ? 5.543 0.054 20.484 1 95.19 239 LEU A C 1
ATOM 1860 O O . LEU A 1 239 ? 5.301 -0.903 19.734 1 95.19 239 LEU A O 1
ATOM 1864 N N . TRP A 1 240 ? 5.949 -0.024 21.672 1 95.31 240 TRP A N 1
ATOM 1865 C CA . TRP A 1 240 ? 6.117 -1.345 22.281 1 95.31 240 TRP A CA 1
ATOM 1866 C C . TRP A 1 240 ? 4.789 -2.094 22.328 1 95.31 240 TRP A C 1
ATOM 1868 O O . TRP A 1 240 ? 4.711 -3.262 21.938 1 95.31 240 TRP A O 1
ATOM 1878 N N . LEU A 1 241 ? 3.793 -1.443 22.781 1 95.88 241 LEU A N 1
ATOM 1879 C CA . LEU A 1 241 ? 2.469 -2.049 22.875 1 95.88 241 LEU A CA 1
ATOM 1880 C C . LEU A 1 241 ? 1.96 -2.439 21.484 1 95.88 241 LEU A C 1
ATOM 1882 O O . LEU A 1 241 ? 1.344 -3.494 21.328 1 95.88 241 LEU A O 1
ATOM 1886 N N . ALA A 1 242 ? 2.18 -1.576 20.547 1 96.62 242 ALA A N 1
ATOM 1887 C CA . ALA A 1 242 ? 1.758 -1.834 19.172 1 96.62 242 ALA A CA 1
ATOM 1888 C C . ALA A 1 242 ? 2.402 -3.107 18.625 1 96.62 242 ALA A C 1
ATOM 1890 O O . ALA A 1 242 ? 1.747 -3.902 17.953 1 96.62 242 ALA A O 1
ATOM 1891 N N . ASN A 1 243 ? 3.635 -3.264 18.922 1 92.75 243 ASN A N 1
ATOM 1892 C CA . ASN A 1 243 ? 4.355 -4.453 18.469 1 92.75 243 ASN A CA 1
ATOM 1893 C C . ASN A 1 243 ? 3.84 -5.711 19.156 1 92.75 243 ASN A C 1
ATOM 1895 O O . ASN A 1 243 ? 3.645 -6.742 18.516 1 92.75 243 ASN A O 1
ATOM 1899 N N . GLN A 1 244 ? 3.568 -5.551 20.406 1 91.31 244 GLN A N 1
ATOM 1900 C CA . GLN A 1 244 ? 3.084 -6.699 21.172 1 91.31 244 GLN A CA 1
ATOM 1901 C C . GLN A 1 244 ? 1.705 -7.137 20.688 1 91.31 244 GLN A C 1
ATOM 1903 O O . GLN A 1 244 ? 1.419 -8.336 20.609 1 91.31 244 GLN A O 1
ATOM 1908 N N . ALA A 1 245 ? 0.98 -6.184 20.344 1 93.81 245 ALA A N 1
ATOM 1909 C CA . ALA A 1 245 ? -0.387 -6.469 19.922 1 93.81 245 ALA A CA 1
ATOM 1910 C C . ALA A 1 245 ? -0.442 -6.789 18.422 1 93.81 245 ALA A C 1
ATOM 1912 O O . ALA A 1 245 ? -1.484 -7.203 17.906 1 93.81 245 ALA A O 1
ATOM 1913 N N . CYS A 1 246 ? 0.598 -6.656 17.672 1 92.75 246 CYS A N 1
ATOM 1914 C CA . CYS A 1 246 ? 0.681 -6.914 16.234 1 92.75 246 CYS A CA 1
ATOM 1915 C C . CYS A 1 246 ? -0.398 -6.145 15.477 1 92.75 246 CYS A C 1
ATOM 1917 O O . CYS A 1 246 ? -1.135 -6.727 14.68 1 92.75 246 CYS A O 1
ATOM 1919 N N . ILE A 1 247 ? -0.448 -4.887 15.766 1 95.19 247 ILE A N 1
ATOM 1920 C CA . ILE A 1 247 ? -1.544 -4.09 15.227 1 95.19 247 ILE A CA 1
ATOM 1921 C C . ILE A 1 247 ? -1.361 -3.912 13.719 1 95.19 247 ILE A C 1
ATOM 1923 O O . ILE A 1 247 ? -2.33 -3.678 12.992 1 95.19 247 ILE A O 1
ATOM 1927 N N . ALA A 1 248 ? -0.163 -4.043 13.219 1 94.81 248 ALA A N 1
ATOM 1928 C CA . ALA A 1 248 ? 0.114 -3.834 11.797 1 94.81 248 ALA A CA 1
ATOM 1929 C C . ALA A 1 248 ? -0.399 -5.004 10.969 1 94.81 248 ALA A C 1
ATOM 1931 O O . ALA A 1 248 ? -0.643 -4.859 9.766 1 94.81 248 ALA A O 1
ATOM 1932 N N . THR A 1 249 ? -0.6 -6.199 11.547 1 92.75 249 THR A N 1
ATOM 1933 C CA . THR A 1 249 ? -0.939 -7.387 10.773 1 92.75 249 THR A CA 1
ATOM 1934 C C . THR A 1 249 ? -2.371 -7.832 11.055 1 92.75 249 THR A C 1
ATOM 1936 O O . THR A 1 249 ? -2.906 -8.703 10.367 1 92.75 249 THR A O 1
ATOM 1939 N N . ASN A 1 250 ? -2.961 -7.258 12.047 1 92.06 250 ASN A N 1
ATOM 1940 C CA . ASN A 1 250 ? -4.34 -7.586 12.391 1 92.06 250 ASN A CA 1
ATOM 1941 C C . ASN A 1 250 ? -5.285 -6.43 12.078 1 92.06 250 ASN A C 1
ATOM 1943 O O . ASN A 1 250 ? -5.312 -5.434 12.797 1 92.06 250 ASN A O 1
ATOM 1947 N N . THR A 1 251 ? -6.168 -6.648 11.156 1 92.75 251 THR A N 1
ATOM 1948 C CA . THR A 1 251 ? -6.996 -5.559 10.648 1 92.75 251 THR A CA 1
ATOM 1949 C C . THR A 1 251 ? -8.195 -5.32 11.562 1 92.75 251 THR A C 1
ATOM 1951 O O . THR A 1 251 ? -8.938 -6.254 11.883 1 92.75 251 THR A O 1
ATOM 1954 N N . SER A 1 252 ? -8.359 -4.203 12.039 1 94.06 252 SER A N 1
ATOM 1955 C CA . SER A 1 252 ? -9.508 -3.672 12.766 1 94.06 252 SER A CA 1
ATOM 1956 C C . SER A 1 252 ? -9.539 -2.146 12.711 1 94.06 252 SER A C 1
ATOM 1958 O O . SER A 1 252 ? -8.562 -1.516 12.312 1 94.06 252 SER A O 1
ATOM 1960 N N . ILE A 1 253 ? -10.602 -1.565 13.055 1 94.75 253 ILE A N 1
ATOM 1961 C CA . ILE A 1 253 ? -10.727 -0.112 13.023 1 94.75 253 ILE A CA 1
ATOM 1962 C C . ILE A 1 253 ? -9.781 0.504 14.055 1 94.75 253 ILE A C 1
ATOM 1964 O O . ILE A 1 253 ? -9.109 1.497 13.773 1 94.75 253 ILE A O 1
ATOM 1968 N N . GLU A 1 254 ? -9.68 -0.13 15.211 1 95.5 254 GLU A N 1
ATOM 1969 C CA . GLU A 1 254 ? -8.812 0.347 16.281 1 95.5 254 GLU A CA 1
ATOM 1970 C C . GLU A 1 254 ? -7.344 0.284 15.875 1 95.5 254 GLU A C 1
ATOM 1972 O O . GLU A 1 254 ? -6.586 1.226 16.125 1 95.5 254 GLU A O 1
ATOM 1977 N N . ASN A 1 255 ? -7.023 -0.812 15.281 1 96.81 255 ASN A N 1
ATOM 1978 C CA . ASN A 1 255 ? -5.641 -0.97 14.852 1 96.81 255 ASN A CA 1
ATOM 1979 C C . ASN A 1 255 ? -5.285 0.009 13.734 1 96.81 255 ASN A C 1
ATOM 1981 O O . ASN A 1 255 ? -4.172 0.535 13.703 1 96.81 255 ASN A O 1
ATOM 1985 N N . ALA A 1 256 ? -6.207 0.239 12.836 1 96.56 256 ALA A N 1
ATOM 1986 C CA . ALA A 1 256 ? -5.984 1.234 11.789 1 96.56 256 ALA A CA 1
ATOM 1987 C C . ALA A 1 256 ? -5.75 2.617 12.391 1 96.56 256 ALA A C 1
ATOM 1989 O O . ALA A 1 256 ? -4.844 3.338 11.969 1 96.56 256 ALA A O 1
ATOM 1990 N N . ALA A 1 257 ? -6.551 2.936 13.336 1 96.31 257 ALA A N 1
ATOM 1991 C CA . ALA A 1 257 ? -6.434 4.223 14.016 1 96.31 257 ALA A CA 1
ATOM 1992 C C . ALA A 1 257 ? -5.078 4.359 14.703 1 96.31 257 ALA A C 1
ATOM 1994 O O . ALA A 1 257 ? -4.41 5.387 14.57 1 96.31 257 ALA A O 1
ATOM 1995 N N . SER A 1 258 ? -4.703 3.33 15.406 1 97.12 258 SER A N 1
ATOM 1996 C CA . SER A 1 258 ? -3.418 3.35 16.094 1 97.12 258 SER A CA 1
ATOM 1997 C C . SER A 1 258 ? -2.264 3.496 15.109 1 97.12 258 SER A C 1
ATOM 1999 O O . SER A 1 258 ? -1.318 4.246 15.359 1 97.12 258 SER A O 1
ATOM 2001 N N . CYS A 1 259 ? -2.328 2.729 14.047 1 96.44 259 CYS A N 1
ATOM 2002 C CA . CYS A 1 259 ? -1.301 2.82 13.016 1 96.44 259 CYS A CA 1
ATOM 2003 C C . CYS A 1 259 ? -1.213 4.238 12.461 1 96.44 259 CYS A C 1
ATOM 2005 O O . CYS A 1 259 ? -0.117 4.754 12.234 1 96.44 259 CYS A O 1
ATOM 2007 N N . TRP A 1 260 ? -2.299 4.859 12.258 1 95.44 260 TRP A N 1
ATOM 2008 C CA . TRP A 1 260 ? -2.307 6.223 11.734 1 95.44 260 TRP A CA 1
ATOM 2009 C C . TRP A 1 260 ? -1.642 7.184 12.711 1 95.44 260 TRP A C 1
ATOM 2011 O O . TRP A 1 260 ? -0.82 8.016 12.32 1 95.44 260 TRP A O 1
ATOM 2021 N N . ILE A 1 261 ? -2.008 7.059 13.969 1 95.06 261 ILE A N 1
ATOM 2022 C CA . ILE A 1 261 ? -1.479 7.969 14.977 1 95.06 261 ILE A CA 1
ATOM 2023 C C . ILE A 1 261 ? 0.04 7.824 15.055 1 95.06 261 ILE A C 1
ATOM 2025 O O . ILE A 1 261 ? 0.762 8.82 15.133 1 95.06 261 ILE A O 1
ATOM 2029 N N . LEU A 1 262 ? 0.494 6.625 15.047 1 94.5 262 LEU A N 1
ATOM 2030 C CA . LEU A 1 262 ? 1.931 6.391 15.141 1 94.5 262 LEU A CA 1
ATOM 2031 C C . LEU A 1 262 ? 2.654 6.973 13.93 1 94.5 262 LEU A C 1
ATOM 2033 O O . LEU A 1 262 ? 3.752 7.52 14.062 1 94.5 262 LEU A O 1
ATOM 2037 N N . GLY A 1 263 ? 2.008 6.801 12.75 1 91.12 263 GLY A N 1
ATOM 2038 C CA . GLY A 1 263 ? 2.572 7.445 11.578 1 91.12 263 GLY A CA 1
ATOM 2039 C C . GLY A 1 263 ? 2.547 8.961 11.656 1 91.12 263 GLY A C 1
ATOM 2040 O O . GLY A 1 263 ? 3.516 9.625 11.281 1 91.12 263 GLY A O 1
ATOM 2041 N N . TYR A 1 264 ? 1.491 9.469 12.227 1 89.94 264 TYR A N 1
ATOM 2042 C CA . TYR A 1 264 ? 1.312 10.914 12.367 1 89.94 264 TYR A CA 1
ATOM 2043 C C . TYR A 1 264 ? 2.328 11.492 13.344 1 89.94 264 TYR A C 1
ATOM 2045 O O . TYR A 1 264 ? 2.908 12.555 13.086 1 89.94 264 TYR A O 1
ATOM 2053 N N . LEU A 1 265 ? 2.584 10.805 14.398 1 90.06 265 LEU A N 1
ATOM 2054 C CA . LEU A 1 265 ? 3.537 11.258 15.406 1 90.06 265 LEU A CA 1
ATOM 2055 C C . LEU A 1 265 ? 4.941 11.352 14.82 1 90.06 265 LEU A C 1
ATOM 2057 O O . LEU A 1 265 ? 5.68 12.289 15.117 1 90.06 265 LEU A O 1
ATOM 2061 N N . ARG A 1 266 ? 5.219 10.461 13.969 1 89.25 266 ARG A N 1
ATOM 2062 C CA . ARG A 1 266 ? 6.535 10.469 13.336 1 89.25 266 ARG A CA 1
ATOM 2063 C C . ARG A 1 266 ? 6.719 11.711 12.469 1 89.25 266 ARG A C 1
ATOM 2065 O O . ARG A 1 266 ? 7.801 12.305 12.445 1 89.25 266 ARG A O 1
ATOM 2072 N N . TYR A 1 267 ? 5.719 12.094 11.852 1 86.81 267 TYR A N 1
ATOM 2073 C CA . TYR A 1 267 ? 5.797 13.266 10.992 1 86.81 267 TYR A CA 1
ATOM 2074 C C . TYR A 1 267 ? 5.848 14.547 11.82 1 86.81 267 TYR A C 1
ATOM 2076 O O . TYR A 1 267 ? 6.688 15.414 11.578 1 86.81 267 TYR A O 1
ATOM 2084 N N . VAL A 1 268 ? 4.953 14.648 12.766 1 84.5 268 VAL A N 1
ATOM 2085 C CA . VAL A 1 268 ? 4.809 15.883 13.523 1 84.5 268 VAL A CA 1
ATOM 2086 C C . VAL A 1 268 ? 6.062 16.125 14.367 1 84.5 268 VAL A C 1
ATOM 2088 O O . VAL A 1 268 ? 6.492 17.266 14.539 1 84.5 268 VAL A O 1
ATOM 2091 N N . MET A 1 269 ? 6.652 15.008 14.75 1 84.44 269 MET A N 1
ATOM 2092 C CA . MET A 1 269 ? 7.785 15.156 15.656 1 84.44 269 MET A CA 1
ATOM 2093 C C . MET A 1 269 ? 9.094 15.281 14.883 1 84.44 269 MET A C 1
ATOM 2095 O O . MET A 1 269 ? 9.992 16.031 15.289 1 84.44 269 MET A O 1
ATOM 2099 N N . PHE A 1 270 ? 9.141 14.578 13.695 1 79.12 270 PHE A N 1
ATOM 2100 C CA . PHE A 1 270 ? 10.453 14.531 13.062 1 79.12 270 PHE A CA 1
ATOM 2101 C C . PHE A 1 270 ? 10.359 14.906 11.594 1 79.12 270 PHE A C 1
ATOM 2103 O O . PHE A 1 270 ? 11.375 14.961 10.898 1 79.12 270 PHE A O 1
ATOM 2110 N N . GLY A 1 271 ? 9.242 15.172 11.188 1 75.5 271 GLY A N 1
ATOM 2111 C CA . GLY A 1 271 ? 9.086 15.516 9.789 1 75.5 271 GLY A CA 1
ATOM 2112 C C . GLY A 1 271 ? 9.375 14.352 8.852 1 75.5 271 GLY A C 1
ATOM 2113 O O . GLY A 1 271 ? 9.797 14.555 7.715 1 75.5 271 GLY A O 1
ATOM 2114 N N . LYS A 1 272 ? 9.32 13.164 9.375 1 69.19 272 LYS A N 1
ATOM 2115 C CA . LYS A 1 272 ? 9.57 11.977 8.57 1 69.19 272 LYS A CA 1
ATOM 2116 C C . LYS A 1 272 ? 8.289 11.172 8.375 1 69.19 272 LYS A C 1
ATOM 2118 O O . LYS A 1 272 ? 7.461 11.078 9.281 1 69.19 272 LYS A O 1
ATOM 2123 N N . THR A 1 273 ? 7.883 10.906 7.258 1 63.88 273 THR A N 1
ATOM 2124 C CA . THR A 1 273 ? 6.582 10.273 7.078 1 63.88 273 THR A CA 1
ATOM 2125 C C . THR A 1 273 ? 6.738 8.773 6.855 1 63.88 273 THR A C 1
ATOM 2127 O O . THR A 1 273 ? 6 7.973 7.434 1 63.88 273 THR A O 1
ATOM 2130 N N . SER A 1 274 ? 7.578 8.266 6.008 1 65.06 274 SER A N 1
ATOM 2131 C CA . SER A 1 274 ? 7.434 6.883 5.555 1 65.06 274 SER A CA 1
ATOM 2132 C C . SER A 1 274 ? 7.719 5.898 6.68 1 65.06 274 SER A C 1
ATOM 2134 O O . SER A 1 274 ? 8.82 5.875 7.23 1 65.06 274 SER A O 1
ATOM 2136 N N . SER A 1 275 ? 6.441 5.527 7.348 1 83 275 SER A N 1
ATOM 2137 C CA . SER A 1 275 ? 6.621 4.492 8.359 1 83 275 SER A CA 1
ATOM 2138 C C . SER A 1 275 ? 5.828 3.236 8.016 1 83 275 SER A C 1
ATOM 2140 O O . SER A 1 275 ? 4.887 3.289 7.223 1 83 275 SER A O 1
ATOM 2142 N N . ALA A 1 276 ? 6.27 2.184 8.555 1 90 276 ALA A N 1
ATOM 2143 C CA . ALA A 1 276 ? 5.586 0.902 8.391 1 90 276 ALA A CA 1
ATOM 2144 C C . ALA A 1 276 ? 4.156 0.971 8.93 1 90 276 ALA A C 1
ATOM 2146 O O . ALA A 1 276 ? 3.248 0.349 8.367 1 90 276 ALA A O 1
ATOM 2147 N N . PHE A 1 277 ? 3.941 1.838 9.906 1 93.38 277 PHE A N 1
ATOM 2148 C CA . PHE A 1 277 ? 2.607 1.963 10.477 1 93.38 277 PHE A CA 1
ATOM 2149 C C . PHE A 1 277 ? 1.688 2.746 9.547 1 93.38 277 PHE A C 1
ATOM 2151 O O . PHE A 1 277 ? 0.502 2.434 9.43 1 93.38 277 PHE A O 1
ATOM 2158 N N . SER A 1 278 ? 2.26 3.715 8.898 1 92.12 278 SER A N 1
ATOM 2159 C CA . SER A 1 278 ? 1.448 4.445 7.93 1 92.12 278 SER A CA 1
ATOM 2160 C C . SER A 1 278 ? 1.005 3.539 6.785 1 92.12 278 SER A C 1
ATOM 2162 O O . SER A 1 278 ? -0.141 3.609 6.336 1 92.12 278 SER A O 1
ATOM 2164 N N . ALA A 1 279 ? 1.886 2.736 6.344 1 92.62 279 ALA A N 1
ATOM 2165 C CA . ALA A 1 279 ? 1.551 1.786 5.285 1 92.62 279 ALA A CA 1
ATOM 2166 C C . ALA A 1 279 ? 0.512 0.776 5.762 1 92.62 279 ALA A C 1
ATOM 2168 O O . ALA A 1 279 ? -0.403 0.417 5.02 1 92.62 279 ALA A O 1
ATOM 2169 N N . ALA A 1 280 ? 0.708 0.296 6.969 1 95.12 280 ALA A N 1
ATOM 2170 C CA . ALA A 1 280 ? -0.257 -0.638 7.543 1 95.12 280 ALA A CA 1
ATOM 2171 C C . ALA A 1 280 ? -1.64 -0.001 7.652 1 95.12 280 ALA A C 1
ATOM 2173 O O . ALA A 1 280 ? -2.656 -0.667 7.438 1 95.12 280 ALA A O 1
ATOM 2174 N N . CYS A 1 281 ? -1.667 1.268 8 1 94.81 281 CYS A N 1
ATOM 2175 C CA . CYS A 1 281 ? -2.938 1.977 8.094 1 94.81 281 CYS A CA 1
ATOM 2176 C C . CYS A 1 281 ? -3.672 1.967 6.762 1 94.81 281 CYS A C 1
ATOM 2178 O O . CYS A 1 281 ? -4.871 1.69 6.711 1 94.81 281 CYS A O 1
ATOM 2180 N N . VAL A 1 282 ? -2.998 2.25 5.715 1 93.62 282 VAL A N 1
ATOM 2181 C CA . VAL A 1 282 ? -3.605 2.287 4.387 1 93.62 282 VAL A CA 1
ATOM 2182 C C . VAL A 1 282 ? -4.145 0.904 4.027 1 93.62 282 VAL A C 1
ATOM 2184 O O . VAL A 1 282 ? -5.246 0.781 3.494 1 93.62 282 VAL A O 1
ATOM 2187 N N . HIS A 1 283 ? -3.4 -0.093 4.359 1 93.56 283 HIS A N 1
ATOM 2188 C CA . HIS A 1 283 ? -3.854 -1.456 4.105 1 93.56 283 HIS A CA 1
ATOM 2189 C C . HIS A 1 283 ? -5.113 -1.774 4.902 1 93.56 283 HIS A C 1
ATOM 2191 O O . HIS A 1 283 ? -6.051 -2.377 4.371 1 93.56 283 HIS A O 1
ATOM 2197 N N . HIS A 1 284 ? -5.086 -1.365 6.172 1 95.25 284 HIS A N 1
ATOM 2198 C CA . HIS A 1 284 ? -6.262 -1.59 7 1 95.25 284 HIS A CA 1
ATOM 2199 C C . HIS A 1 284 ? -7.488 -0.896 6.418 1 95.25 284 HIS A C 1
ATOM 2201 O O . HIS A 1 284 ? -8.562 -1.497 6.32 1 95.25 284 HIS A O 1
ATOM 2207 N N . MET A 1 285 ? -7.27 0.311 6.035 1 94.62 285 MET A N 1
ATOM 2208 C CA . MET A 1 285 ? -8.375 1.081 5.473 1 94.62 285 MET A CA 1
ATOM 2209 C C . MET A 1 285 ? -8.906 0.426 4.199 1 94.62 285 MET A C 1
ATOM 2211 O O . MET A 1 285 ? -10.117 0.312 4.016 1 94.62 285 MET A O 1
ATOM 2215 N N . ARG A 1 286 ? -8.039 0.006 3.371 1 92.81 286 ARG A N 1
ATOM 2216 C CA . ARG A 1 286 ? -8.414 -0.657 2.127 1 92.81 286 ARG A CA 1
ATOM 2217 C C . ARG A 1 286 ? -9.203 -1.933 2.404 1 92.81 286 ARG A C 1
ATOM 2219 O O . ARG A 1 286 ? -10.258 -2.16 1.804 1 92.81 286 ARG A O 1
ATOM 2226 N N . THR A 1 287 ? -8.664 -2.732 3.287 1 92.38 287 THR A N 1
ATOM 2227 C CA . THR A 1 287 ? -9.305 -4.004 3.613 1 92.38 287 THR A CA 1
ATOM 2228 C C . THR A 1 287 ? -10.68 -3.779 4.227 1 92.38 287 THR A C 1
ATOM 2230 O O . THR A 1 287 ? -11.641 -4.461 3.867 1 92.38 287 THR A O 1
ATOM 2233 N N . LEU A 1 288 ? -10.766 -2.83 5.105 1 93.88 288 LEU A N 1
ATOM 2234 C CA . LEU A 1 288 ? -12.047 -2.518 5.738 1 93.88 288 LEU A CA 1
ATOM 2235 C C . LEU A 1 288 ? -13.047 -1.999 4.715 1 93.88 288 LEU A C 1
ATOM 2237 O O . LEU A 1 288 ? -14.242 -2.316 4.789 1 93.88 288 LEU A O 1
ATOM 2241 N N . ALA A 1 289 ? -12.57 -1.215 3.838 1 93.38 289 ALA A N 1
ATOM 2242 C CA . ALA A 1 289 ? -13.43 -0.704 2.777 1 93.38 289 ALA A CA 1
ATOM 2243 C C . ALA A 1 289 ? -13.922 -1.833 1.874 1 93.38 289 ALA A C 1
ATOM 2245 O O . ALA A 1 289 ? -15.094 -1.879 1.506 1 93.38 289 ALA A O 1
ATOM 2246 N N . GLU A 1 290 ? -13.055 -2.766 1.506 1 88.81 290 GLU A N 1
ATOM 2247 C CA . GLU A 1 290 ? -13.398 -3.902 0.658 1 88.81 290 GLU A CA 1
ATOM 2248 C C . GLU A 1 290 ? -14.445 -4.793 1.327 1 88.81 290 GLU A C 1
ATOM 2250 O O . GLU A 1 290 ? -15.281 -5.391 0.651 1 88.81 290 GLU A O 1
ATOM 2255 N N . ASP A 1 291 ? -14.344 -4.781 2.656 1 87.56 291 ASP A N 1
ATOM 2256 C CA . ASP A 1 291 ? -15.258 -5.621 3.426 1 87.56 291 ASP A CA 1
ATOM 2257 C C . ASP A 1 291 ? -16.547 -4.875 3.746 1 87.56 291 ASP A C 1
ATOM 2259 O O . ASP A 1 291 ? -17.469 -5.441 4.359 1 87.56 291 ASP A O 1
ATOM 2263 N N . GLY A 1 292 ? -16.609 -3.66 3.395 1 88.25 292 GLY A N 1
ATOM 2264 C CA . GLY A 1 292 ? -17.812 -2.867 3.648 1 88.25 292 GLY A CA 1
ATOM 2265 C C . GLY A 1 292 ? -17.969 -2.471 5.105 1 88.25 292 GLY A C 1
ATOM 2266 O O . GLY A 1 292 ? -19.078 -2.283 5.586 1 88.25 292 GLY A O 1
ATOM 2267 N N . LYS A 1 293 ? -16.844 -2.344 5.781 1 91.06 293 LYS A N 1
ATOM 2268 C CA . LYS A 1 293 ? -16.906 -2.111 7.223 1 91.06 293 LYS A CA 1
ATOM 2269 C C . LYS A 1 293 ? -16.656 -0.643 7.555 1 91.06 293 LYS A C 1
ATOM 2271 O O . LYS A 1 293 ? -16.734 -0.243 8.719 1 91.06 293 LYS A O 1
ATOM 2276 N N . LEU A 1 294 ? -16.375 0.162 6.543 1 92.75 294 LEU A N 1
ATOM 2277 C CA . LEU A 1 294 ? -16.203 1.591 6.781 1 92.75 294 LEU A CA 1
ATOM 2278 C C . LEU A 1 294 ? -17.547 2.314 6.738 1 92.75 294 LEU A C 1
ATOM 2280 O O . LEU A 1 294 ? -18.422 1.963 5.945 1 92.75 294 LEU A O 1
ATOM 2284 N N . SER A 1 295 ? -17.625 3.33 7.562 1 87 295 SER A N 1
ATOM 2285 C CA . SER A 1 295 ? -18.859 4.113 7.617 1 87 295 SER A CA 1
ATOM 2286 C C . SER A 1 295 ? -19.094 4.852 6.305 1 87 295 SER A C 1
ATOM 2288 O O . SER A 1 295 ? -18.156 5.355 5.688 1 87 295 SER A O 1
ATOM 2290 N N . ARG A 1 296 ? -20.422 4.945 5.961 1 86.5 296 ARG A N 1
ATOM 2291 C CA . ARG A 1 296 ? -20.797 5.641 4.73 1 86.5 296 ARG A CA 1
ATOM 2292 C C . ARG A 1 296 ? -21.594 6.906 5.039 1 86.5 296 ARG A C 1
ATOM 2294 O O . ARG A 1 296 ? -22.203 7.496 4.141 1 86.5 296 ARG A O 1
ATOM 2301 N N . ASP A 1 297 ? -21.438 7.312 6.242 1 89.56 297 ASP A N 1
ATOM 2302 C CA . ASP A 1 297 ? -22.062 8.57 6.621 1 89.56 297 ASP A CA 1
ATOM 2303 C C . ASP A 1 297 ? -21.375 9.758 5.945 1 89.56 297 ASP A C 1
ATOM 2305 O O . ASP A 1 297 ? -20.156 9.789 5.84 1 89.56 297 ASP A O 1
ATOM 2309 N N . ALA A 1 298 ? -22.141 10.695 5.578 1 88.12 298 ALA A N 1
ATOM 2310 C CA . ALA A 1 298 ? -21.641 11.836 4.812 1 88.12 298 ALA A CA 1
ATOM 2311 C C . ALA A 1 298 ? -20.547 12.578 5.59 1 88.12 298 ALA A C 1
ATOM 2313 O O . ALA A 1 298 ? -19.531 12.984 5.02 1 88.12 298 ALA A O 1
ATOM 2314 N N . GLY A 1 299 ? -20.828 12.766 6.844 1 86.31 299 GLY A N 1
ATOM 2315 C CA . GLY A 1 299 ? -19.844 13.453 7.68 1 86.31 299 GLY A CA 1
ATOM 2316 C C . GLY A 1 299 ? -18.547 12.688 7.812 1 86.31 299 GLY A C 1
ATOM 2317 O O . GLY A 1 299 ? -17.469 13.289 7.77 1 86.31 299 GLY A O 1
ATOM 2318 N N . GLU A 1 300 ? -18.656 11.391 7.891 1 89.69 300 GLU A N 1
ATOM 2319 C CA . GLU A 1 300 ? -17.469 10.555 8.016 1 89.69 300 GLU A CA 1
ATOM 2320 C C . GLU A 1 300 ? -16.703 10.477 6.695 1 89.69 300 GLU A C 1
ATOM 2322 O O . GLU A 1 300 ? -15.469 10.484 6.68 1 89.69 300 GLU A O 1
ATOM 2327 N N . MET A 1 301 ? -17.453 10.422 5.648 1 92.5 301 MET A N 1
ATOM 2328 C CA . MET A 1 301 ? -16.812 10.375 4.336 1 92.5 301 MET A CA 1
ATOM 2329 C C . MET A 1 301 ? -15.992 11.641 4.086 1 92.5 301 MET A C 1
ATOM 2331 O O . MET A 1 301 ? -14.898 11.57 3.52 1 92.5 301 MET A O 1
ATOM 2335 N N . LEU A 1 302 ? -16.516 12.703 4.562 1 91.88 302 LEU A N 1
ATOM 2336 C CA . LEU A 1 302 ? -15.789 13.969 4.438 1 91.88 302 LEU A CA 1
ATOM 2337 C C . LEU A 1 302 ? -14.5 13.938 5.246 1 91.88 302 LEU A C 1
ATOM 2339 O O . LEU A 1 302 ? -13.461 14.422 4.789 1 91.88 302 LEU A O 1
ATOM 2343 N N . LYS A 1 303 ? -14.609 13.375 6.379 1 91.31 303 LYS A N 1
ATOM 2344 C CA . LYS A 1 303 ? -13.43 13.258 7.23 1 91.31 303 LYS A CA 1
ATOM 2345 C C . LYS A 1 303 ? -12.375 12.359 6.598 1 91.31 303 LYS A C 1
ATOM 2347 O O . LYS A 1 303 ? -11.18 12.656 6.656 1 91.31 303 LYS A O 1
ATOM 2352 N N . PHE A 1 304 ? -12.844 11.258 5.973 1 93.62 304 PHE A N 1
ATOM 2353 C CA . PHE A 1 304 ? -11.906 10.383 5.273 1 93.62 304 PHE A CA 1
ATOM 2354 C C . PHE A 1 304 ? -11.18 11.141 4.172 1 93.62 304 PHE A C 1
ATOM 2356 O O . PHE A 1 304 ? -9.961 11.008 4.02 1 93.62 304 PHE A O 1
ATOM 2363 N N . ARG A 1 305 ? -11.898 11.984 3.494 1 93.06 305 ARG A N 1
ATOM 2364 C CA . ARG A 1 305 ? -11.312 12.773 2.418 1 93.06 305 ARG A CA 1
ATOM 2365 C C . ARG A 1 305 ? -10.258 13.742 2.953 1 93.06 305 ARG A C 1
ATOM 2367 O O . ARG A 1 305 ? -9.172 13.852 2.385 1 93.06 305 ARG A O 1
ATOM 2374 N N . GLY A 1 306 ? -10.641 14.359 3.959 1 92.38 306 GLY A N 1
ATOM 2375 C CA . GLY A 1 306 ? -9.703 15.289 4.57 1 92.38 306 GLY A CA 1
ATOM 2376 C C . GLY A 1 306 ? -8.43 14.617 5.055 1 92.38 306 GLY A C 1
ATOM 2377 O O . GLY A 1 306 ? -7.332 15.125 4.816 1 92.38 306 GLY A O 1
ATOM 2378 N N . HIS A 1 307 ? -8.57 13.508 5.617 1 91.69 307 HIS A N 1
ATOM 2379 C CA . HIS A 1 307 ? -7.406 12.828 6.172 1 91.69 307 HIS A CA 1
ATOM 2380 C C . HIS A 1 307 ? -6.547 12.219 5.066 1 91.69 307 HIS A C 1
ATOM 2382 O O . HIS A 1 307 ? -5.32 12.172 5.184 1 91.69 307 HIS A O 1
ATOM 2388 N N . MET A 1 308 ? -7.141 11.719 4.023 1 93.81 308 MET A N 1
ATOM 2389 C CA . MET A 1 308 ? -6.363 11.227 2.893 1 93.81 308 MET A CA 1
ATOM 2390 C C . MET A 1 308 ? -5.547 12.344 2.256 1 93.81 308 MET A C 1
ATOM 2392 O O . MET A 1 308 ? -4.41 12.125 1.834 1 93.81 308 MET A O 1
ATOM 2396 N N . MET A 1 309 ? -6.168 13.484 2.225 1 95.06 309 MET A N 1
ATOM 2397 C CA . MET A 1 309 ? -5.449 14.648 1.71 1 95.06 309 MET A CA 1
ATOM 2398 C C . MET A 1 309 ? -4.238 14.969 2.578 1 95.06 309 MET A C 1
ATOM 2400 O O . MET A 1 309 ? -3.137 15.164 2.064 1 95.06 309 MET A O 1
ATOM 2404 N N . ILE A 1 310 ? -4.449 14.945 3.859 1 92.31 310 ILE A N 1
ATOM 2405 C CA . ILE A 1 310 ? -3.375 15.25 4.797 1 92.31 310 ILE A CA 1
ATOM 2406 C C . ILE A 1 310 ? -2.25 14.227 4.652 1 92.31 310 ILE A C 1
ATOM 2408 O O . ILE A 1 310 ? -1.082 14.594 4.516 1 92.31 310 ILE A O 1
ATOM 2412 N N . ASP A 1 311 ? -2.604 12.984 4.582 1 91.5 311 ASP A N 1
ATOM 2413 C CA . ASP A 1 311 ? -1.606 11.93 4.473 1 91.5 311 ASP A CA 1
ATOM 2414 C C . ASP A 1 311 ? -0.826 12.039 3.166 1 91.5 311 ASP A C 1
ATOM 2416 O O . ASP A 1 311 ? 0.377 11.781 3.131 1 91.5 311 ASP A O 1
ATOM 2420 N N . SER A 1 312 ? -1.512 12.359 2.131 1 94.25 312 SER A N 1
ATOM 2421 C CA . SER A 1 312 ? -0.868 12.508 0.83 1 94.25 312 SER A CA 1
ATOM 2422 C C . SER A 1 312 ? 0.115 13.68 0.835 1 94.25 312 SER A C 1
ATOM 2424 O O . SER A 1 312 ? 1.202 13.586 0.262 1 94.25 312 SER A O 1
ATOM 2426 N N . LEU A 1 313 ? -0.293 14.734 1.485 1 94.06 313 LEU A N 1
ATOM 2427 C CA . LEU A 1 313 ? 0.563 15.914 1.542 1 94.06 313 LEU A CA 1
ATOM 2428 C C . LEU A 1 313 ? 1.772 15.664 2.438 1 94.06 313 LEU A C 1
ATOM 2430 O O . LEU A 1 313 ? 2.871 16.156 2.152 1 94.06 313 LEU A O 1
ATOM 2434 N N . LEU A 1 314 ? 1.521 14.938 3.479 1 91.06 314 LEU A N 1
ATOM 2435 C CA . LEU A 1 314 ? 2.646 14.594 4.34 1 91.06 314 LEU A CA 1
ATOM 2436 C C . LEU A 1 314 ? 3.678 13.766 3.578 1 91.06 314 LEU A C 1
ATOM 2438 O O . LEU A 1 314 ? 4.883 13.992 3.713 1 91.06 314 LEU A O 1
ATOM 2442 N N . ALA A 1 315 ? 3.201 12.844 2.822 1 91 315 ALA A N 1
ATOM 2443 C CA . ALA A 1 315 ? 4.102 12.039 2 1 91 315 ALA A CA 1
ATOM 2444 C C . ALA A 1 315 ? 4.844 12.906 0.992 1 91 315 ALA A C 1
ATOM 2446 O O . ALA A 1 315 ? 6.062 12.781 0.826 1 91 315 ALA A O 1
ATOM 2447 N N . LEU A 1 316 ? 4.156 13.805 0.382 1 93.62 316 LEU A N 1
ATOM 2448 C CA . LEU A 1 316 ? 4.746 14.695 -0.612 1 93.62 316 LEU A CA 1
ATOM 2449 C C . LEU A 1 316 ? 5.84 15.562 0.009 1 93.62 316 LEU A C 1
ATOM 2451 O O . LEU A 1 316 ? 6.93 15.688 -0.555 1 93.62 316 LEU A O 1
ATOM 2455 N N . MET A 1 317 ? 5.543 16.078 1.191 1 91.94 317 MET A N 1
ATOM 2456 C CA . MET A 1 317 ? 6.441 17.016 1.859 1 91.94 317 MET A CA 1
ATOM 2457 C C . MET A 1 317 ? 7.715 16.312 2.314 1 91.94 317 MET A C 1
ATOM 2459 O O . MET A 1 317 ? 8.734 16.953 2.545 1 91.94 317 MET A O 1
ATOM 2463 N N . THR A 1 318 ? 7.68 15.055 2.395 1 88.56 318 THR A N 1
ATOM 2464 C CA . THR A 1 318 ? 8.859 14.305 2.824 1 88.56 318 THR A CA 1
ATOM 2465 C C . THR A 1 318 ? 9.531 13.625 1.636 1 88.56 318 THR A C 1
ATOM 2467 O O . THR A 1 318 ? 10.469 12.844 1.811 1 88.56 318 THR A O 1
ATOM 2470 N N . GLY A 1 319 ? 9 13.844 0.459 1 88.5 319 GLY A N 1
ATOM 2471 C CA . GLY A 1 319 ? 9.609 13.328 -0.754 1 88.5 319 GLY A CA 1
ATOM 2472 C C . GLY A 1 319 ? 9.336 11.852 -0.978 1 88.5 319 GLY A C 1
ATOM 2473 O O . GLY A 1 319 ? 10.141 11.156 -1.599 1 88.5 319 GLY A O 1
ATOM 2474 N N . LYS A 1 320 ? 8.273 11.406 -0.418 1 87.88 320 LYS A N 1
ATOM 2475 C CA . LYS A 1 320 ? 7.934 9.992 -0.553 1 87.88 320 LYS A CA 1
ATOM 2476 C C . LYS A 1 320 ? 6.746 9.797 -1.492 1 87.88 320 LYS A C 1
ATOM 2478 O O . LYS A 1 320 ? 6.117 10.773 -1.914 1 87.88 320 LYS A O 1
ATOM 2483 N N . THR A 1 321 ? 6.469 8.539 -1.812 1 88 321 THR A N 1
ATOM 2484 C CA . THR A 1 321 ? 5.348 8.203 -2.68 1 88 321 THR A CA 1
ATOM 2485 C C . THR A 1 321 ? 4.023 8.398 -1.948 1 88 321 THR A C 1
ATOM 2487 O O . THR A 1 321 ? 3.906 8.062 -0.768 1 88 321 THR A O 1
ATOM 2490 N N . VAL A 1 322 ? 3.107 8.961 -2.678 1 92.06 322 VAL A N 1
ATOM 2491 C CA . VAL A 1 322 ? 1.768 9.125 -2.125 1 92.06 322 VAL A CA 1
ATOM 2492 C C . VAL A 1 322 ? 1.11 7.758 -1.95 1 92.06 322 VAL A C 1
ATOM 2494 O O . VAL A 1 322 ? 1.077 6.953 -2.885 1 92.06 322 VAL A O 1
ATOM 2497 N N . PRO A 1 323 ? 0.591 7.504 -0.818 1 88.81 323 PRO A N 1
ATOM 2498 C CA . PRO A 1 323 ? 0.171 6.141 -0.488 1 88.81 323 PRO A CA 1
ATOM 2499 C C . PRO A 1 323 ? -1.174 5.77 -1.109 1 88.81 323 PRO A C 1
ATOM 2501 O O . PRO A 1 323 ? -1.505 4.586 -1.214 1 88.81 323 PRO A O 1
ATOM 2504 N N . PHE A 1 324 ? -2.01 6.719 -1.47 1 91.75 324 PHE A N 1
ATOM 2505 C CA . PHE A 1 324 ? -3.354 6.43 -1.951 1 91.75 324 PHE A CA 1
ATOM 2506 C C . PHE A 1 324 ? -3.414 6.508 -3.473 1 91.75 324 PHE A C 1
ATOM 2508 O O . PHE A 1 324 ? -2.941 7.48 -4.066 1 91.75 324 PHE A O 1
ATOM 2515 N N . THR A 1 325 ? -3.984 5.465 -4.027 1 92.44 325 THR A N 1
ATOM 2516 C CA . THR A 1 325 ? -4.293 5.488 -5.453 1 92.44 325 THR A CA 1
ATOM 2517 C C . THR A 1 325 ? -5.684 6.062 -5.699 1 92.44 325 THR A C 1
ATOM 2519 O O . THR A 1 325 ? -6.457 6.258 -4.758 1 92.44 325 THR A O 1
ATOM 2522 N N . THR A 1 326 ? -5.934 6.375 -6.977 1 91.88 326 THR A N 1
ATOM 2523 C CA . THR A 1 326 ? -7.273 6.84 -7.324 1 91.88 326 THR A CA 1
ATOM 2524 C C . THR A 1 326 ? -8.32 5.789 -6.969 1 91.88 326 THR A C 1
ATOM 2526 O O . THR A 1 326 ? -9.422 6.125 -6.52 1 91.88 326 THR A O 1
ATOM 2529 N N . ASN A 1 327 ? -7.949 4.551 -7.133 1 91.81 327 ASN A N 1
ATOM 2530 C CA . ASN A 1 327 ? -8.859 3.469 -6.793 1 91.81 327 ASN A CA 1
ATOM 2531 C C . ASN A 1 327 ? -9.125 3.41 -5.289 1 91.81 327 ASN A C 1
ATOM 2533 O O . ASN A 1 327 ? -10.242 3.105 -4.863 1 91.81 327 ASN A O 1
ATOM 2537 N N . ASP A 1 328 ? -8.141 3.678 -4.5 1 93.06 328 ASP A N 1
ATOM 2538 C CA . ASP A 1 328 ? -8.312 3.717 -3.051 1 93.06 328 ASP A CA 1
ATOM 2539 C C . ASP A 1 328 ? -9.312 4.793 -2.645 1 93.06 328 ASP A C 1
ATOM 2541 O O . ASP A 1 328 ? -10.172 4.562 -1.786 1 93.06 328 ASP A O 1
ATOM 2545 N N . GLU A 1 329 ? -9.156 5.938 -3.27 1 93.81 329 GLU A N 1
ATOM 2546 C CA . GLU A 1 329 ? -10.047 7.047 -2.941 1 93.81 329 GLU A CA 1
ATOM 2547 C C . GLU A 1 329 ? -11.508 6.684 -3.217 1 93.81 329 GLU A C 1
ATOM 2549 O O . GLU A 1 329 ? -12.391 6.973 -2.404 1 93.81 329 GLU A O 1
ATOM 2554 N N . LEU A 1 330 ? -11.695 6.051 -4.348 1 92.88 330 LEU A N 1
ATOM 2555 C CA . LEU A 1 330 ? -13.047 5.695 -4.758 1 92.88 330 LEU A CA 1
ATOM 2556 C C . LEU A 1 330 ? -13.602 4.574 -3.883 1 92.88 330 LEU A C 1
ATOM 2558 O O . LEU A 1 330 ? -14.805 4.531 -3.611 1 92.88 330 LEU A O 1
ATOM 2562 N N . LEU A 1 331 ? -12.734 3.709 -3.486 1 93.44 331 LEU A N 1
ATOM 2563 C CA . LEU A 1 331 ? -13.133 2.586 -2.648 1 93.44 331 LEU A CA 1
ATOM 2564 C C . LEU A 1 331 ? -13.5 3.057 -1.244 1 93.44 331 LEU A C 1
ATOM 2566 O O . LEU A 1 331 ? -14.5 2.617 -0.677 1 93.44 331 LEU A O 1
ATOM 2570 N N . ILE A 1 332 ? -12.734 3.963 -0.688 1 94.44 332 ILE A N 1
ATOM 2571 C CA . ILE A 1 332 ? -12.891 4.418 0.689 1 94.44 332 ILE A CA 1
ATOM 2572 C C . ILE A 1 332 ? -14.023 5.43 0.773 1 94.44 332 ILE A C 1
ATOM 2574 O O . ILE A 1 332 ? -14.844 5.383 1.694 1 94.44 332 ILE A O 1
ATOM 2578 N N . VAL A 1 333 ? -14 6.328 -0.189 1 94.94 333 VAL A N 1
ATOM 2579 C CA . VAL A 1 333 ? -15.062 7.328 -0.254 1 94.94 333 VAL A CA 1
ATOM 2580 C C . VAL A 1 333 ? -15.727 7.289 -1.627 1 94.94 333 VAL A C 1
ATOM 2582 O O . VAL A 1 333 ? -15.438 8.117 -2.492 1 94.94 333 VAL A O 1
ATOM 2585 N N . PRO A 1 334 ? -16.688 6.371 -1.729 1 90.81 334 PRO A N 1
ATOM 2586 C CA . PRO A 1 334 ? -17.391 6.277 -3.012 1 90.81 334 PRO A CA 1
ATOM 2587 C C . PRO A 1 334 ? -18.359 7.434 -3.238 1 90.81 334 PRO A C 1
ATOM 2589 O O . PRO A 1 334 ? -19.578 7.223 -3.258 1 90.81 334 PRO A O 1
ATOM 2592 N N . HIS A 1 335 ? -17.844 8.594 -3.373 1 87.25 335 HIS A N 1
ATOM 2593 C CA . HIS A 1 335 ? -18.625 9.805 -3.592 1 87.25 335 HIS A CA 1
ATOM 2594 C C . HIS A 1 335 ? -18.391 10.367 -4.992 1 87.25 335 HIS A C 1
ATOM 2596 O O . HIS A 1 335 ? -17.25 10.43 -5.453 1 87.25 335 HIS A O 1
ATOM 2602 N N . LYS A 1 336 ? -19.469 10.594 -5.605 1 85.12 336 LYS A N 1
ATOM 2603 C CA . LYS A 1 336 ? -19.359 11.188 -6.934 1 85.12 336 LYS A CA 1
ATOM 2604 C C . LYS A 1 336 ? -18.844 12.625 -6.852 1 85.12 336 LYS A C 1
ATOM 2606 O O . LYS A 1 336 ? -19.422 13.461 -6.152 1 85.12 336 LYS A O 1
ATOM 2611 N N . LEU A 1 337 ? -17.844 12.867 -7.605 1 89.69 337 LEU A N 1
ATOM 2612 C CA . LEU A 1 337 ? -17.188 14.172 -7.531 1 89.69 337 LEU A CA 1
ATOM 2613 C C . LEU A 1 337 ? -17.688 15.094 -8.633 1 89.69 337 LEU A C 1
ATOM 2615 O O . LEU A 1 337 ? -17.922 14.656 -9.766 1 89.69 337 LEU A O 1
ATOM 2619 N N . GLU A 1 338 ? -17.906 16.328 -8.234 1 87.94 338 GLU A N 1
ATOM 2620 C CA . GLU A 1 338 ? -18.172 17.359 -9.227 1 87.94 338 GLU A CA 1
ATOM 2621 C C . GLU A 1 338 ? -16.891 17.781 -9.938 1 87.94 338 GLU A C 1
ATOM 2623 O O . GLU A 1 338 ? -15.836 17.906 -9.312 1 87.94 338 GLU A O 1
ATOM 2628 N N . PRO A 1 339 ? -17.031 17.984 -11.234 1 91.69 339 PRO A N 1
ATOM 2629 C CA . PRO A 1 339 ? -15.844 18.453 -11.938 1 91.69 339 PRO A CA 1
ATOM 2630 C C . PRO A 1 339 ? -15.32 19.781 -11.391 1 91.69 339 PRO A C 1
ATOM 2632 O O . PRO A 1 339 ? -16.109 20.656 -11.023 1 91.69 339 PRO A O 1
ATOM 2635 N N . LEU A 1 340 ? -14.07 19.953 -11.414 1 94.12 340 LEU A N 1
ATOM 2636 C CA . LEU A 1 340 ? -13.398 21.109 -10.828 1 94.12 340 LEU A CA 1
ATOM 2637 C C . LEU A 1 340 ? -13.906 22.406 -11.438 1 94.12 340 LEU A C 1
ATOM 2639 O O . LEU A 1 340 ? -14.164 23.375 -10.727 1 94.12 340 LEU A O 1
ATOM 2643 N N . GLU A 1 341 ? -14.102 22.422 -12.773 1 92.62 341 GLU A N 1
ATOM 2644 C CA . GLU A 1 341 ? -14.531 23.609 -13.484 1 92.62 341 GLU A CA 1
ATOM 2645 C C . GLU A 1 341 ? -15.945 24.031 -13.062 1 92.62 341 GLU A C 1
ATOM 2647 O O . GLU A 1 341 ? -16.234 25.219 -12.938 1 92.62 341 GLU A O 1
ATOM 2652 N N . GLN A 1 342 ? -16.703 23.062 -12.844 1 92.75 342 GLN A N 1
ATOM 2653 C CA . GLN A 1 342 ? -18.062 23.344 -12.406 1 92.75 342 GLN A CA 1
ATOM 2654 C C . GLN A 1 342 ? -18.078 23.922 -10.992 1 92.75 342 GLN A C 1
ATOM 2656 O O . GLN A 1 342 ? -18.859 24.828 -10.695 1 92.75 342 GLN A O 1
ATOM 2661 N N . LEU A 1 343 ? -17.281 23.391 -10.164 1 94.56 343 LEU A N 1
ATOM 2662 C CA . LEU A 1 343 ? -17.203 23.891 -8.797 1 94.56 343 LEU A CA 1
ATOM 2663 C C . LEU A 1 343 ? -16.688 25.328 -8.773 1 94.56 343 LEU A C 1
ATOM 2665 O O . LEU A 1 343 ? -17.188 26.156 -8.023 1 94.56 343 LEU A O 1
ATOM 2669 N N . ILE A 1 344 ? -15.711 25.672 -9.586 1 95.56 344 ILE A N 1
ATOM 2670 C CA . ILE A 1 344 ? -15.18 27.031 -9.68 1 95.56 344 ILE A CA 1
ATOM 2671 C C . ILE A 1 344 ? -16.281 27.984 -10.133 1 95.56 344 ILE A C 1
ATOM 2673 O O . ILE A 1 344 ? -16.469 29.047 -9.547 1 95.56 344 ILE A O 1
ATOM 2677 N N . SER A 1 345 ? -16.984 27.5 -11.148 1 94.38 345 SER A N 1
ATOM 2678 C CA . SER A 1 345 ? -18.078 28.312 -11.656 1 94.38 345 SER A CA 1
ATOM 2679 C C . SER A 1 345 ? -19.141 28.562 -10.586 1 94.38 345 SER A C 1
ATOM 2681 O O . SER A 1 345 ? -19.641 29.688 -10.445 1 94.38 345 SER A O 1
ATOM 2683 N N . THR A 1 346 ? -19.391 27.562 -9.844 1 92.94 346 THR A N 1
ATOM 2684 C CA . THR A 1 346 ? -20.391 27.688 -8.781 1 92.94 346 THR A CA 1
ATOM 2685 C C . THR A 1 346 ? -19.938 28.703 -7.734 1 92.94 346 THR A C 1
ATOM 2687 O O . THR A 1 346 ? -20.719 29.547 -7.301 1 92.94 346 THR A O 1
ATOM 2690 N N . PHE A 1 347 ? -18.703 28.688 -7.305 1 94.25 347 PHE A N 1
ATOM 2691 C CA . PHE A 1 347 ? -18.172 29.578 -6.27 1 94.25 347 PHE A CA 1
ATOM 2692 C C . PHE A 1 347 ? -18.094 31.016 -6.773 1 94.25 347 PHE A C 1
ATOM 2694 O O . PHE A 1 347 ? -18.188 31.953 -5.984 1 94.25 347 PHE A O 1
ATOM 2701 N N . LEU A 1 348 ? -18 31.203 -8.062 1 93.69 348 LEU A N 1
ATOM 2702 C CA . LEU A 1 348 ? -17.828 32.531 -8.633 1 93.69 348 LEU A CA 1
ATOM 2703 C C . LEU A 1 348 ? -19.188 33.188 -8.914 1 93.69 348 LEU A C 1
ATOM 2705 O O . LEU A 1 348 ? -19.312 34.406 -8.93 1 93.69 348 LEU A O 1
ATOM 2709 N N . THR A 1 349 ? -20.188 32.375 -9.164 1 91.69 349 THR A N 1
ATOM 2710 C CA . THR A 1 349 ? -21.438 32.906 -9.688 1 91.69 349 THR A CA 1
ATOM 2711 C C . THR A 1 349 ? -22.5 33 -8.594 1 91.69 349 THR A C 1
ATOM 2713 O O . THR A 1 349 ? -23.438 33.781 -8.688 1 91.69 349 THR A O 1
ATOM 2716 N N . ARG A 1 350 ? -22.422 32.125 -7.664 1 89.12 350 ARG A N 1
ATOM 2717 C CA . ARG A 1 350 ? -23.484 32.094 -6.668 1 89.12 350 ARG A CA 1
ATOM 2718 C C . ARG A 1 350 ? -22.922 32.25 -5.258 1 89.12 350 ARG A C 1
ATOM 2720 O O . ARG A 1 350 ? -21.766 31.953 -5.008 1 89.12 350 ARG A O 1
ATOM 2727 N N . ASN A 1 351 ? -23.812 32.844 -4.398 1 88.81 351 ASN A N 1
ATOM 2728 C CA . ASN A 1 351 ? -23.484 32.844 -2.975 1 88.81 351 ASN A CA 1
ATOM 2729 C C . ASN A 1 351 ? -23.641 31.469 -2.344 1 88.81 351 ASN A C 1
ATOM 2731 O O . ASN A 1 351 ? -24.766 30.938 -2.273 1 88.81 351 ASN A O 1
ATOM 2735 N N . CYS A 1 352 ? -22.562 31.031 -1.835 1 90.38 352 CYS A N 1
ATOM 2736 C CA . CYS A 1 352 ? -22.531 29.656 -1.323 1 90.38 352 CYS A CA 1
ATOM 2737 C C . CYS A 1 352 ? -22.953 29.625 0.141 1 90.38 352 CYS A C 1
ATOM 2739 O O . CYS A 1 352 ? -22.812 30.609 0.863 1 90.38 352 CYS A O 1
ATOM 2741 N N . THR A 1 353 ? -23.562 28.516 0.514 1 91 353 THR A N 1
ATOM 2742 C CA . THR A 1 353 ? -23.875 28.234 1.91 1 91 353 THR A CA 1
ATOM 2743 C C . THR A 1 353 ? -22.719 27.516 2.592 1 91 353 THR A C 1
ATOM 2745 O O . THR A 1 353 ? -21.766 27.125 1.936 1 91 353 THR A O 1
ATOM 2748 N N . THR A 1 354 ? -22.875 27.422 3.936 1 90.44 354 THR A N 1
ATOM 2749 C CA . THR A 1 354 ? -21.859 26.688 4.688 1 90.44 354 THR A CA 1
ATOM 2750 C C . THR A 1 354 ? -21.797 25.234 4.215 1 90.44 354 THR A C 1
ATOM 2752 O O . THR A 1 354 ? -20.719 24.641 4.145 1 90.44 354 THR A O 1
ATOM 2755 N N . SER A 1 355 ? -22.891 24.703 3.875 1 89.12 355 SER A N 1
ATOM 2756 C CA . SER A 1 355 ? -22.969 23.328 3.393 1 89.12 355 SER A CA 1
ATOM 2757 C C . SER A 1 355 ? -22.25 23.172 2.053 1 89.12 355 SER A C 1
ATOM 2759 O O . SER A 1 355 ? -21.625 22.156 1.794 1 89.12 355 SER A O 1
ATOM 2761 N N . ASP A 1 356 ? -22.312 24.203 1.27 1 89.81 356 ASP A N 1
ATOM 2762 C CA . ASP A 1 356 ? -21.625 24.188 -0.017 1 89.81 356 ASP A CA 1
ATOM 2763 C C . ASP A 1 356 ? -20.109 24.141 0.172 1 89.81 356 ASP A C 1
ATOM 2765 O O . ASP A 1 356 ? -19.406 23.422 -0.544 1 89.81 356 ASP A O 1
ATOM 2769 N N . VAL A 1 357 ? -19.672 24.875 1.144 1 90.62 357 VAL A N 1
ATOM 2770 C CA . VAL A 1 357 ? -18.234 24.938 1.417 1 90.62 357 VAL A CA 1
ATOM 2771 C C . VAL A 1 357 ? -17.75 23.578 1.896 1 90.62 357 VAL A C 1
ATOM 2773 O O . VAL A 1 357 ? -16.734 23.062 1.409 1 90.62 357 VAL A O 1
ATOM 2776 N N . PHE A 1 358 ? -18.5 22.969 2.73 1 89.75 358 PHE A N 1
ATOM 2777 C CA . PHE A 1 358 ? -18.078 21.688 3.264 1 89.75 358 PHE A CA 1
ATOM 2778 C C . PHE A 1 358 ? -18.172 20.594 2.193 1 89.75 358 PHE A C 1
ATOM 2780 O O . PHE A 1 358 ? -17.312 19.719 2.121 1 89.75 358 PHE A O 1
ATOM 2787 N N . SER A 1 359 ? -19.141 20.688 1.364 1 89.25 359 SER A N 1
ATOM 2788 C CA . SER A 1 359 ? -19.281 19.719 0.281 1 89.25 359 SER A CA 1
ATOM 2789 C C . SER A 1 359 ? -18.156 19.875 -0.738 1 89.25 359 SER A C 1
ATOM 2791 O O . SER A 1 359 ? -17.781 18.906 -1.405 1 89.25 359 SER A O 1
ATOM 2793 N N . SER A 1 360 ? -17.625 21.078 -0.82 1 92.25 360 SER A N 1
ATOM 2794 C CA . SER A 1 360 ? -16.547 21.328 -1.781 1 92.25 360 SER A CA 1
ATOM 2795 C C . SER A 1 360 ? -15.258 20.641 -1.365 1 92.25 360 SER A C 1
ATOM 2797 O O . SER A 1 360 ? -14.352 20.469 -2.184 1 92.25 360 SER A O 1
ATOM 2799 N N . VAL A 1 361 ? -15.203 20.219 -0.089 1 92.44 361 VAL A N 1
ATOM 2800 C CA . VAL A 1 361 ? -14.008 19.562 0.43 1 92.44 361 VAL A CA 1
ATOM 2801 C C . VAL A 1 361 ? -13.758 18.266 -0.33 1 92.44 361 VAL A C 1
ATOM 2803 O O . VAL A 1 361 ? -12.602 17.875 -0.55 1 92.44 361 VAL A O 1
ATOM 2806 N N . HIS A 1 362 ? -14.805 17.625 -0.849 1 93.5 362 HIS A N 1
ATOM 2807 C CA . HIS A 1 362 ? -14.656 16.391 -1.599 1 93.5 362 HIS A CA 1
ATOM 2808 C C . HIS A 1 362 ? -13.812 16.594 -2.854 1 93.5 362 HIS A C 1
ATOM 2810 O O . HIS A 1 362 ? -12.781 15.945 -3.037 1 93.5 362 HIS A O 1
ATOM 2816 N N . THR A 1 363 ? -14.227 17.547 -3.613 1 94.69 363 THR A N 1
ATOM 2817 C CA . THR A 1 363 ? -13.547 17.828 -4.875 1 94.69 363 THR A CA 1
ATOM 2818 C C . THR A 1 363 ? -12.188 18.484 -4.625 1 94.69 363 THR A C 1
ATOM 2820 O O . THR A 1 363 ? -11.211 18.172 -5.305 1 94.69 363 THR A O 1
ATOM 2823 N N . PHE A 1 364 ? -12.18 19.359 -3.65 1 95.12 364 PHE A N 1
ATOM 2824 C CA . PHE A 1 364 ? -10.93 20.016 -3.301 1 95.12 364 PHE A CA 1
ATOM 2825 C C . PHE A 1 364 ? -9.875 19 -2.898 1 95.12 364 PHE A C 1
ATOM 2827 O O . PHE A 1 364 ? -8.766 19 -3.439 1 95.12 364 PHE A O 1
ATOM 2834 N N . SER A 1 365 ? -10.242 18.125 -1.988 1 95.62 365 SER A N 1
ATOM 2835 C CA . SER A 1 365 ? -9.312 17.125 -1.478 1 95.62 365 SER A CA 1
ATOM 2836 C C . SER A 1 365 ? -8.875 16.156 -2.576 1 95.62 365 SER A C 1
ATOM 2838 O O . SER A 1 365 ? -7.703 15.789 -2.656 1 95.62 365 SER A O 1
ATOM 2840 N N . HIS A 1 366 ? -9.781 15.742 -3.383 1 96.06 366 HIS A N 1
ATOM 2841 C CA . HIS A 1 366 ? -9.445 14.852 -4.484 1 96.06 366 HIS A CA 1
ATOM 2842 C C . HIS A 1 366 ? -8.43 15.492 -5.422 1 96.06 366 HIS A C 1
ATOM 2844 O O . HIS A 1 366 ? -7.473 14.844 -5.852 1 96.06 366 HIS A O 1
ATOM 2850 N N . THR A 1 367 ? -8.641 16.719 -5.734 1 97 367 THR A N 1
ATOM 2851 C CA . THR A 1 367 ? -7.742 17.422 -6.637 1 97 367 THR A CA 1
ATOM 2852 C C . THR A 1 367 ? -6.355 17.562 -6.02 1 97 367 THR A C 1
ATOM 2854 O O . THR A 1 367 ? -5.344 17.391 -6.707 1 97 367 THR A O 1
ATOM 2857 N N . VAL A 1 368 ? -6.344 17.859 -4.75 1 97.75 368 VAL A N 1
ATOM 2858 C CA . VAL A 1 368 ? -5.07 18 -4.05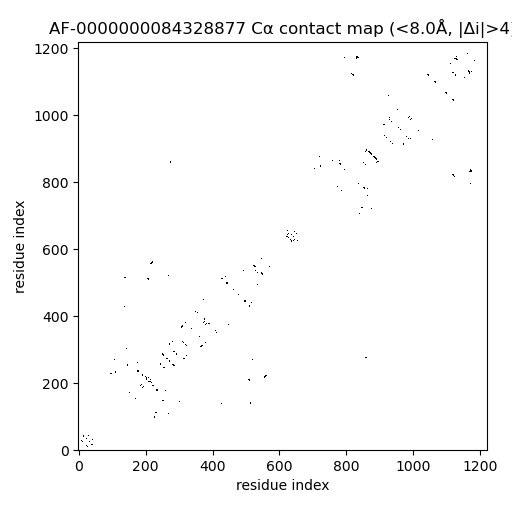9 1 97.75 368 VAL A CA 1
ATOM 2859 C C . VAL A 1 368 ? -4.324 16.672 -4.07 1 97.75 368 VAL A C 1
ATOM 2861 O O . VAL A 1 368 ? -3.123 16.625 -4.348 1 97.75 368 VAL A O 1
ATOM 2864 N N . VAL A 1 369 ? -5.016 15.609 -3.766 1 97.25 369 VAL A N 1
ATOM 2865 C CA . VAL A 1 369 ? -4.395 14.289 -3.736 1 97.25 369 VAL A CA 1
ATOM 2866 C C . VAL A 1 369 ? -3.859 13.938 -5.121 1 97.25 369 VAL A C 1
ATOM 2868 O O . VAL A 1 369 ? -2.75 13.414 -5.254 1 97.25 369 VAL A O 1
ATOM 2871 N N . ARG A 1 370 ? -4.648 14.211 -6.141 1 96.94 370 ARG A N 1
ATOM 2872 C CA . ARG A 1 370 ? -4.211 13.961 -7.512 1 96.94 370 ARG A CA 1
ATOM 2873 C C . ARG A 1 370 ? -2.957 14.766 -7.84 1 96.94 370 ARG A C 1
ATOM 2875 O O . ARG A 1 370 ? -1.986 14.219 -8.367 1 96.94 370 ARG A O 1
ATOM 2882 N N . LEU A 1 371 ? -2.984 16.047 -7.527 1 97.81 371 LEU A N 1
ATOM 2883 C CA . LEU A 1 371 ? -1.843 16.906 -7.812 1 97.81 371 LEU A CA 1
ATOM 2884 C C . LEU A 1 371 ? -0.616 16.453 -7.023 1 97.81 371 LEU A C 1
ATOM 2886 O O . LEU A 1 371 ? 0.507 16.516 -7.527 1 97.81 371 LEU A O 1
ATOM 2890 N N . ALA A 1 372 ? -0.871 16.078 -5.773 1 97.75 372 ALA A N 1
ATOM 2891 C CA . ALA A 1 372 ? 0.23 15.578 -4.953 1 97.75 372 ALA A CA 1
ATOM 2892 C C . ALA A 1 372 ? 0.849 14.328 -5.574 1 97.75 372 ALA A C 1
ATOM 2894 O O . ALA A 1 372 ? 2.074 14.203 -5.633 1 97.75 372 ALA A O 1
ATOM 2895 N N . ARG A 1 373 ? 0.036 13.422 -5.977 1 96.5 373 ARG A N 1
ATOM 2896 C CA . ARG A 1 373 ? 0.514 12.195 -6.613 1 96.5 373 ARG A CA 1
ATOM 2897 C C . ARG A 1 373 ? 1.286 12.508 -7.891 1 96.5 373 ARG A C 1
ATOM 2899 O O . ARG A 1 373 ? 2.363 11.953 -8.125 1 96.5 373 ARG A O 1
ATOM 2906 N N . GLU A 1 374 ? 0.772 13.383 -8.742 1 96.88 374 GLU A N 1
ATOM 2907 C CA . GLU A 1 374 ? 1.432 13.773 -9.984 1 96.88 374 GLU A CA 1
ATOM 2908 C C . GLU A 1 374 ? 2.777 14.438 -9.711 1 96.88 374 GLU A C 1
ATOM 2910 O O . GLU A 1 374 ? 3.756 14.18 -10.414 1 96.88 374 GLU A O 1
ATOM 2915 N N . THR A 1 375 ? 2.762 15.258 -8.711 1 97.38 375 THR A N 1
ATOM 2916 C CA . THR A 1 375 ? 4.012 15.914 -8.344 1 97.38 375 THR A CA 1
ATOM 2917 C C . THR A 1 375 ? 5.043 14.898 -7.871 1 97.38 375 THR A C 1
ATOM 2919 O O . THR A 1 375 ? 6.207 14.953 -8.273 1 97.38 375 THR A O 1
ATOM 2922 N N . ALA A 1 376 ? 4.617 13.984 -7.039 1 95.25 376 ALA A N 1
ATOM 2923 C CA . ALA A 1 376 ? 5.523 12.984 -6.48 1 95.25 376 ALA A CA 1
ATOM 2924 C C . ALA A 1 376 ? 6.055 12.062 -7.574 1 95.25 376 ALA A C 1
ATOM 2926 O O . ALA A 1 376 ? 7.25 11.766 -7.617 1 95.25 376 ALA A O 1
ATOM 2927 N N . GLU A 1 377 ? 5.219 11.648 -8.477 1 94.81 377 GLU A N 1
ATOM 2928 C CA . GLU A 1 377 ? 5.562 10.633 -9.461 1 94.81 377 GLU A CA 1
ATOM 2929 C C . GLU A 1 377 ? 6.398 11.211 -10.594 1 94.81 377 GLU A C 1
ATOM 2931 O O . GLU A 1 377 ? 7.191 10.508 -11.219 1 94.81 377 GLU A O 1
ATOM 2936 N N . ASN A 1 378 ? 6.285 12.531 -10.805 1 95.5 378 ASN A N 1
ATOM 2937 C CA . ASN A 1 378 ? 6.922 13.07 -12 1 95.5 378 ASN A CA 1
ATOM 2938 C C . ASN A 1 378 ? 8.016 14.07 -11.648 1 95.5 378 ASN A C 1
ATOM 2940 O O . ASN A 1 378 ? 8.844 14.414 -12.5 1 95.5 378 ASN A O 1
ATOM 2944 N N . LEU A 1 379 ? 8.016 14.508 -10.391 1 94.62 379 LEU A N 1
ATOM 2945 C CA . LEU A 1 379 ? 8.953 15.594 -10.109 1 94.62 379 LEU A CA 1
ATOM 2946 C C . LEU A 1 379 ? 9.734 15.328 -8.828 1 94.62 379 LEU A C 1
ATOM 2948 O O . LEU A 1 379 ? 10.969 15.344 -8.836 1 94.62 379 LEU A O 1
ATOM 2952 N N . SER A 1 380 ? 9.008 14.977 -7.805 1 93.25 380 SER A N 1
ATOM 2953 C CA . SER A 1 380 ? 9.656 15.086 -6.5 1 93.25 380 SER A CA 1
ATOM 2954 C C . SER A 1 380 ? 9.93 13.703 -5.906 1 93.25 380 SER A C 1
ATOM 2956 O O . SER A 1 380 ? 10.766 13.57 -5.008 1 93.25 380 SER A O 1
ATOM 2958 N N . GLY A 1 381 ? 9.289 12.734 -6.371 1 90.44 381 GLY A N 1
ATOM 2959 C CA . GLY A 1 381 ? 9.492 11.406 -5.82 1 90.44 381 GLY A CA 1
ATOM 2960 C C . GLY A 1 381 ? 10.867 10.844 -6.109 1 90.44 381 GLY A C 1
ATOM 2961 O O . GLY A 1 381 ? 11.617 11.406 -6.914 1 90.44 381 GLY A O 1
ATOM 2962 N N . PRO A 1 382 ? 11.172 9.75 -5.426 1 87.62 382 PRO A N 1
ATOM 2963 C CA . PRO A 1 382 ? 12.523 9.203 -5.539 1 87.62 382 PRO A CA 1
ATOM 2964 C C . PRO A 1 382 ? 12.891 8.812 -6.969 1 87.62 382 PRO A C 1
ATOM 2966 O O . PRO A 1 382 ? 14.008 9.086 -7.422 1 87.62 382 PRO A O 1
ATOM 2969 N N . TYR A 1 383 ? 12.031 8.211 -7.719 1 90.44 383 TYR A N 1
ATOM 2970 C CA . TYR A 1 383 ? 12.328 7.852 -9.102 1 90.44 383 TYR A CA 1
ATOM 2971 C C . TYR A 1 383 ? 12.414 9.094 -9.984 1 90.44 383 TYR A C 1
ATOM 2973 O O . TYR A 1 383 ? 13.32 9.211 -10.812 1 90.44 383 TYR A O 1
ATOM 2981 N N . ALA A 1 384 ? 11.453 9.945 -9.781 1 92.38 384 ALA A N 1
ATOM 2982 C CA . ALA A 1 384 ? 11.406 11.156 -10.602 1 92.38 384 ALA A CA 1
ATOM 2983 C C . ALA A 1 384 ? 12.672 11.984 -10.422 1 92.38 384 ALA A C 1
ATOM 2985 O O . ALA A 1 384 ? 13.148 12.617 -11.367 1 92.38 384 ALA A O 1
ATOM 2986 N N . ARG A 1 385 ? 13.258 11.945 -9.273 1 90.19 385 ARG A N 1
ATOM 2987 C CA . ARG A 1 385 ? 14.445 12.734 -8.984 1 90.19 385 ARG A CA 1
ATOM 2988 C C . ARG A 1 385 ? 15.656 12.211 -9.758 1 90.19 385 ARG A C 1
ATOM 2990 O O . ARG A 1 385 ? 16.594 12.969 -10.039 1 90.19 385 ARG A O 1
ATOM 2997 N N . SER A 1 386 ? 15.57 10.961 -10.031 1 87.5 386 SER A N 1
ATOM 2998 C CA . SER A 1 386 ? 16.703 10.352 -10.727 1 87.5 386 SER A CA 1
ATOM 2999 C C . SER A 1 386 ? 16.562 10.5 -12.242 1 87.5 386 SER A C 1
ATOM 3001 O O . SER A 1 386 ? 17.5 10.203 -12.984 1 87.5 386 SER A O 1
ATOM 3003 N N . GLN A 1 387 ? 15.453 11.008 -12.672 1 89.12 387 GLN A N 1
ATOM 3004 C CA . GLN A 1 387 ? 15.195 11.18 -14.102 1 89.12 387 GLN A CA 1
ATOM 3005 C C . GLN A 1 387 ? 15.414 12.633 -14.523 1 89.12 387 GLN A C 1
ATOM 3007 O O . GLN A 1 387 ? 15.344 13.547 -13.695 1 89.12 387 GLN A O 1
ATOM 3012 N N . PRO A 1 388 ? 15.766 12.789 -15.828 1 89.19 388 PRO A N 1
ATOM 3013 C CA . PRO A 1 388 ? 15.781 14.172 -16.312 1 89.19 388 PRO A CA 1
ATOM 3014 C C . PRO A 1 388 ? 14.438 14.875 -16.141 1 89.19 388 PRO A C 1
ATOM 3016 O O . PRO A 1 388 ? 13.391 14.219 -16.141 1 89.19 388 PRO A O 1
ATOM 3019 N N . LEU A 1 389 ? 14.547 16.156 -15.984 1 93.25 389 LEU A N 1
ATOM 3020 C CA . LEU A 1 389 ? 13.328 16.938 -15.766 1 93.25 389 LEU A CA 1
ATOM 3021 C C . LEU A 1 389 ? 12.391 16.828 -16.969 1 93.25 389 LEU A C 1
ATOM 3023 O O . LEU A 1 389 ? 12.805 17.031 -18.109 1 93.25 389 LEU A O 1
ATOM 3027 N N . ASP A 1 390 ? 11.203 16.438 -16.75 1 92.69 390 ASP A N 1
ATOM 3028 C CA . ASP A 1 390 ? 10.156 16.438 -17.766 1 92.69 390 ASP A CA 1
ATOM 3029 C C . ASP A 1 390 ? 9.523 17.828 -17.906 1 92.69 390 ASP A C 1
ATOM 3031 O O . ASP A 1 390 ? 8.492 18.109 -17.281 1 92.69 390 ASP A O 1
ATOM 3035 N N . GLU A 1 391 ? 9.969 18.578 -18.766 1 93.94 391 GLU A N 1
ATOM 3036 C CA . GLU A 1 391 ? 9.539 19.969 -18.906 1 93.94 391 GLU A CA 1
ATOM 3037 C C . GLU A 1 391 ? 8.102 20.047 -19.422 1 93.94 391 GLU A C 1
ATOM 3039 O O . GLU A 1 391 ? 7.355 20.953 -19.031 1 93.94 391 GLU A O 1
ATOM 3044 N N . CYS A 1 392 ? 7.73 19.141 -20.297 1 94.12 392 CYS A N 1
ATOM 3045 C CA . CYS A 1 392 ? 6.367 19.125 -20.812 1 94.12 392 CYS A CA 1
ATOM 3046 C C . CYS A 1 392 ? 5.355 18.906 -19.688 1 94.12 392 CYS A C 1
ATOM 3048 O O . CYS A 1 392 ? 4.332 19.578 -19.625 1 94.12 392 CYS A O 1
ATOM 3050 N N . PHE A 1 393 ? 5.738 17.938 -18.844 1 96.31 393 PHE A N 1
ATOM 3051 C CA . PHE A 1 393 ? 4.863 17.703 -17.703 1 96.31 393 PHE A CA 1
ATOM 3052 C C . PHE A 1 393 ? 4.809 18.922 -16.797 1 96.31 393 PHE A C 1
ATOM 3054 O O . PHE A 1 393 ? 3.738 19.312 -16.328 1 96.31 393 PHE A O 1
ATOM 3061 N N . LEU A 1 394 ? 5.965 19.531 -16.547 1 97.38 394 LEU A N 1
ATOM 3062 C CA . LEU A 1 394 ? 6.051 20.672 -15.641 1 97.38 394 LEU A CA 1
ATOM 3063 C C . LEU A 1 394 ? 5.164 21.812 -16.109 1 97.38 394 LEU A C 1
ATOM 3065 O O . LEU A 1 394 ? 4.457 22.438 -15.305 1 97.38 394 LEU A O 1
ATOM 3069 N N . ILE A 1 395 ? 5.164 22.094 -17.375 1 97.12 395 ILE A N 1
ATOM 3070 C CA . ILE A 1 395 ? 4.375 23.188 -17.953 1 97.12 395 ILE A CA 1
ATOM 3071 C C . ILE A 1 395 ? 2.887 22.891 -17.766 1 97.12 395 ILE A C 1
ATOM 3073 O O . ILE A 1 395 ? 2.121 23.75 -17.344 1 97.12 395 ILE A O 1
ATOM 3077 N N . LYS A 1 396 ? 2.498 21.641 -18.047 1 97.62 396 LYS A N 1
ATOM 3078 C CA . LYS A 1 396 ? 1.109 21.234 -17.859 1 97.62 396 LYS A CA 1
ATOM 3079 C C . LYS A 1 396 ? 0.723 21.297 -16.375 1 97.62 396 LYS A C 1
ATOM 3081 O O . LYS A 1 396 ? -0.408 21.641 -16.047 1 97.62 396 LYS A O 1
ATOM 3086 N N . HIS A 1 397 ? 1.645 20.922 -15.586 1 98.06 397 HIS A N 1
ATOM 3087 C CA . HIS A 1 397 ? 1.407 20.891 -14.148 1 98.06 397 HIS A CA 1
ATOM 3088 C C . HIS A 1 397 ? 1.215 22.297 -13.594 1 98.06 397 HIS A C 1
ATOM 3090 O O . HIS A 1 397 ? 0.349 22.516 -12.742 1 98.06 397 HIS A O 1
ATOM 3096 N N . PHE A 1 398 ? 1.989 23.297 -14.062 1 97.88 398 PHE A N 1
ATOM 3097 C CA . PHE A 1 398 ? 1.802 24.688 -13.664 1 97.88 398 PHE A CA 1
ATOM 3098 C C . PHE A 1 398 ? 0.407 25.188 -14.039 1 97.88 398 PHE A C 1
ATOM 3100 O O . PHE A 1 398 ? -0.237 25.891 -13.266 1 97.88 398 PHE A O 1
ATOM 3107 N N . ALA A 1 399 ? -0.023 24.734 -15.18 1 97.69 399 ALA A N 1
ATOM 3108 C CA . ALA A 1 399 ? -1.364 25.109 -15.617 1 97.69 399 ALA A CA 1
ATOM 3109 C C . ALA A 1 399 ? -2.43 24.516 -14.695 1 97.69 399 ALA A C 1
ATOM 3111 O O . ALA A 1 399 ? -3.406 25.188 -14.359 1 97.69 399 ALA A O 1
ATOM 3112 N N . SER A 1 400 ? -2.227 23.281 -14.359 1 97.56 400 SER A N 1
ATOM 3113 C CA . SER A 1 400 ? -3.154 22.641 -13.438 1 97.56 400 SER A CA 1
ATOM 3114 C C . SER A 1 400 ? -3.162 23.328 -12.078 1 97.56 400 SER A C 1
ATOM 3116 O O . SER A 1 400 ? -4.211 23.453 -11.445 1 97.56 400 SER A O 1
ATOM 3118 N N . LEU A 1 401 ? -2.01 23.75 -11.609 1 97.81 401 LEU A N 1
ATOM 3119 C CA . LEU A 1 401 ? -1.898 24.469 -10.336 1 97.81 401 LEU A CA 1
ATOM 3120 C C . LEU A 1 401 ? -2.6 25.812 -10.406 1 97.81 401 LEU A C 1
ATOM 3122 O O . LEU A 1 401 ? -3.229 26.234 -9.438 1 97.81 401 LEU A O 1
ATOM 3126 N N . ASP A 1 402 ? -2.518 26.422 -11.523 1 96.88 402 ASP A N 1
ATOM 3127 C CA . ASP A 1 402 ? -3.186 27.703 -11.695 1 96.88 402 ASP A CA 1
ATOM 3128 C C . ASP A 1 402 ? -4.703 27.547 -11.609 1 96.88 402 ASP A C 1
ATOM 3130 O O . ASP A 1 402 ? -5.379 28.359 -10.977 1 96.88 402 ASP A O 1
ATOM 3134 N N . VAL A 1 403 ? -5.168 26.531 -12.266 1 97.12 403 VAL A N 1
ATOM 3135 C CA . VAL A 1 403 ? -6.602 26.266 -12.219 1 97.12 403 VAL A CA 1
ATOM 3136 C C . VAL A 1 403 ? -7.02 25.953 -10.781 1 97.12 403 VAL A C 1
ATOM 3138 O O . VAL A 1 403 ? -8.047 26.438 -10.305 1 97.12 403 VAL A O 1
ATOM 3141 N N . PHE A 1 404 ? -6.242 25.203 -10.141 1 97.81 404 PHE A N 1
ATOM 3142 C CA . PHE A 1 404 ? -6.543 24.844 -8.758 1 97.81 404 PHE A CA 1
ATOM 3143 C C . PHE A 1 404 ? -6.52 26.078 -7.863 1 97.81 404 PHE A C 1
ATOM 3145 O O . PHE A 1 404 ? -7.34 26.203 -6.953 1 97.81 404 PHE A O 1
ATOM 3152 N N . HIS A 1 405 ? -5.566 26.938 -8.086 1 97.69 405 HIS A N 1
ATOM 3153 C CA . HIS A 1 405 ? -5.492 28.156 -7.281 1 97.69 405 HIS A CA 1
ATOM 3154 C C . HIS A 1 405 ? -6.723 29.031 -7.496 1 97.69 405 HIS A C 1
ATOM 3156 O O . HIS A 1 405 ? -7.176 29.719 -6.574 1 97.69 405 HIS A O 1
ATOM 3162 N N . SER A 1 406 ? -7.258 29 -8.711 1 96.56 406 SER A N 1
ATOM 3163 C CA . SER A 1 406 ? -8.5 29.719 -8.961 1 96.56 406 SER A CA 1
ATOM 3164 C C . SER A 1 406 ? -9.633 29.188 -8.078 1 96.56 406 SER A C 1
ATOM 3166 O O . SER A 1 406 ? -10.445 29.969 -7.582 1 96.56 406 SER A O 1
ATOM 3168 N N . LEU A 1 407 ? -9.672 27.922 -7.953 1 96.62 407 LEU A N 1
ATOM 3169 C CA . LEU A 1 407 ? -10.656 27.328 -7.043 1 96.62 407 LEU A CA 1
ATOM 3170 C C . LEU A 1 407 ? -10.414 27.781 -5.609 1 96.62 407 LEU A C 1
ATOM 3172 O O . LEU A 1 407 ? -11.352 28.156 -4.898 1 96.62 407 LEU A O 1
ATOM 3176 N N . LEU A 1 408 ? -9.164 27.734 -5.215 1 97.31 408 LEU A N 1
ATOM 3177 C CA . LEU A 1 408 ? -8.797 28.141 -3.863 1 97.31 408 LEU A CA 1
ATOM 3178 C C . LEU A 1 408 ? -9.227 29.578 -3.592 1 97.31 408 LEU A C 1
ATOM 3180 O O . LEU A 1 408 ? -9.859 29.859 -2.572 1 97.31 408 LEU A O 1
ATOM 3184 N N . SER A 1 409 ? -8.914 30.422 -4.508 1 96.38 409 SER A N 1
ATOM 3185 C CA . SER A 1 409 ? -9.242 31.844 -4.355 1 96.38 409 SER A CA 1
ATOM 3186 C C . SER A 1 409 ? -10.75 32.062 -4.262 1 96.38 409 SER A C 1
ATOM 3188 O O . SER A 1 409 ? -11.219 32.844 -3.432 1 96.38 409 SER A O 1
ATOM 3190 N N . ALA A 1 410 ? -11.438 31.344 -5.109 1 96.12 410 ALA A N 1
ATOM 3191 C CA . ALA A 1 410 ? -12.891 31.453 -5.098 1 96.12 410 ALA A CA 1
ATOM 3192 C C . ALA A 1 410 ? -13.469 30.938 -3.783 1 96.12 410 ALA A C 1
ATOM 3194 O O . ALA A 1 410 ? -14.383 31.547 -3.215 1 96.12 410 ALA A O 1
ATOM 3195 N N . ALA A 1 411 ? -12.984 29.875 -3.344 1 95.88 411 ALA A N 1
ATOM 3196 C CA . ALA A 1 411 ? -13.461 29.281 -2.098 1 95.88 411 ALA A CA 1
ATOM 3197 C C . ALA A 1 411 ? -13.172 30.203 -0.91 1 95.88 411 ALA A C 1
ATOM 3199 O O . ALA A 1 411 ? -14.016 30.375 -0.028 1 95.88 411 ALA A O 1
ATOM 3200 N N . LEU A 1 412 ? -11.977 30.781 -0.854 1 96.12 412 LEU A N 1
ATOM 3201 C CA . LEU A 1 412 ? -11.594 31.672 0.241 1 96.12 412 LEU A CA 1
ATOM 3202 C C . LEU A 1 412 ? -12.469 32.906 0.272 1 96.12 412 LEU A C 1
ATOM 3204 O O . LEU A 1 412 ? -12.82 33.406 1.347 1 96.12 412 LEU A O 1
ATOM 3208 N N . GLN A 1 413 ? -12.812 33.375 -0.915 1 95.19 413 GLN A N 1
ATOM 3209 C CA . GLN A 1 413 ? -13.695 34.531 -0.989 1 95.19 413 GLN A CA 1
ATOM 3210 C C . GLN A 1 413 ? -15.07 34.219 -0.42 1 95.19 413 GLN A C 1
ATOM 3212 O O . GLN A 1 413 ? -15.641 35 0.331 1 95.19 413 GLN A O 1
ATOM 3217 N N . GLN A 1 414 ? -15.555 33.094 -0.77 1 94.94 414 GLN A N 1
ATOM 3218 C CA . GLN A 1 414 ? -16.859 32.656 -0.264 1 94.94 414 GLN A CA 1
ATOM 3219 C C . GLN A 1 414 ? -16.812 32.469 1.247 1 94.94 414 GLN A C 1
ATOM 3221 O O . GLN A 1 414 ? -17.75 32.844 1.956 1 94.94 414 GLN A O 1
ATOM 3226 N N . ILE A 1 415 ? -15.766 31.828 1.737 1 94.75 415 ILE A N 1
ATOM 3227 C CA . ILE A 1 415 ? -15.625 31.578 3.168 1 94.75 415 ILE A CA 1
ATOM 3228 C C . ILE A 1 415 ? -15.562 32.906 3.918 1 94.75 415 ILE A C 1
ATOM 3230 O O . ILE A 1 415 ? -16.203 33.062 4.961 1 94.75 415 ILE A O 1
ATOM 3234 N N . SER A 1 416 ? -14.805 33.875 3.352 1 93.19 416 SER A N 1
ATOM 3235 C CA . SER A 1 416 ? -14.703 35.188 3.969 1 93.19 416 SER A CA 1
ATOM 3236 C C . SER A 1 416 ? -16.062 35.875 4.059 1 93.19 416 SER A C 1
ATOM 3238 O O . SER A 1 416 ? -16.391 36.5 5.059 1 93.19 416 SER A O 1
ATOM 3240 N N . HIS A 1 417 ? -16.859 35.688 3.068 1 92.5 417 HIS A N 1
ATOM 3241 C CA . HIS A 1 417 ? -18.203 36.25 3.062 1 92.5 417 HIS A CA 1
ATOM 3242 C C . HIS A 1 417 ? -19.078 35.562 4.117 1 92.5 417 HIS A C 1
ATOM 3244 O O . HIS A 1 417 ? -19.844 36.25 4.805 1 92.5 417 HIS A O 1
ATOM 3250 N N . LEU A 1 418 ? -18.969 34.344 4.227 1 92.81 418 LEU A N 1
ATOM 3251 C CA . LEU A 1 418 ? -19.766 33.562 5.18 1 92.81 418 LEU A CA 1
ATOM 3252 C C . LEU A 1 418 ? -19.391 33.906 6.613 1 92.81 418 LEU A C 1
ATOM 3254 O O . LEU A 1 418 ? -20.25 34 7.488 1 92.81 418 LEU A O 1
ATOM 3258 N N . ILE A 1 419 ? -18.109 34.031 6.875 1 91.75 419 ILE A N 1
ATOM 3259 C CA . ILE A 1 419 ? -17.625 34.344 8.211 1 91.75 419 ILE A CA 1
ATOM 3260 C C . ILE A 1 419 ? -18.188 35.688 8.664 1 91.75 419 ILE A C 1
ATOM 3262 O O . ILE A 1 419 ? -18.5 35.875 9.836 1 91.75 419 ILE A O 1
ATOM 3266 N N . GLN A 1 420 ? -18.422 36.594 7.711 1 88.62 420 GLN A N 1
ATOM 3267 C CA . GLN A 1 420 ? -18.953 37.906 8.023 1 88.62 420 GLN A CA 1
ATOM 3268 C C . GLN A 1 420 ? -20.438 37.844 8.32 1 88.62 420 GLN A C 1
ATOM 3270 O O . GLN A 1 420 ? -20.984 38.75 8.977 1 88.62 420 GLN A O 1
ATOM 3275 N N . SER A 1 421 ? -21.188 36.812 7.902 1 83.5 421 SER A N 1
ATOM 3276 C CA . SER A 1 421 ? -22.625 36.688 8.062 1 83.5 421 SER A CA 1
ATOM 3277 C C . SER A 1 421 ? -23 36.125 9.43 1 83.5 421 SER A C 1
ATOM 3279 O O . SER A 1 421 ? -24.156 35.844 9.695 1 83.5 421 SER A O 1
ATOM 3281 N N . ARG A 1 422 ? -22.453 36.406 10.484 1 67.38 422 ARG A N 1
ATOM 3282 C CA . ARG A 1 422 ? -22.672 36.094 11.898 1 67.38 422 ARG A CA 1
ATOM 3283 C C . ARG A 1 422 ? -23.156 34.656 12.07 1 67.38 422 ARG A C 1
ATOM 3285 O O . ARG A 1 422 ? -24.375 34.438 12.125 1 67.38 422 ARG A O 1
ATOM 3292 N N . PHE A 1 423 ? -22.359 33.656 12.062 1 74.75 423 PHE A N 1
ATOM 3293 C CA . PHE A 1 423 ? -22.672 32.281 12.359 1 74.75 423 PHE A CA 1
ATOM 3294 C C . PHE A 1 423 ? -22.312 31.938 13.805 1 74.75 423 PHE A C 1
ATOM 3296 O O . PHE A 1 423 ? -21.812 32.781 14.539 1 74.75 423 PHE A O 1
ATOM 3303 N N . THR A 1 424 ? -22.797 30.719 14.148 1 79.75 424 THR A N 1
ATOM 3304 C CA . THR A 1 424 ? -22.422 30.188 15.453 1 79.75 424 THR A CA 1
ATOM 3305 C C . THR A 1 424 ? -20.906 30.094 15.586 1 79.75 424 THR A C 1
ATOM 3307 O O . THR A 1 424 ? -20.188 30.078 14.586 1 79.75 424 THR A O 1
ATOM 3310 N N . GLN A 1 425 ? -20.438 30.234 16.734 1 80.88 425 GLN A N 1
ATOM 3311 C CA . GLN A 1 425 ? -19.016 30.109 17.031 1 80.88 425 GLN A CA 1
ATOM 3312 C C . GLN A 1 425 ? -18.438 28.828 16.453 1 80.88 425 GLN A C 1
ATOM 3314 O O . GLN A 1 425 ? -17.312 28.812 15.945 1 80.88 425 GLN A O 1
ATOM 3319 N N . GLU A 1 426 ? -19.219 27.828 16.453 1 82.06 426 GLU A N 1
ATOM 3320 C CA . GLU A 1 426 ? -18.766 26.531 15.953 1 82.06 426 GLU A CA 1
ATOM 3321 C C . GLU A 1 426 ? -18.578 26.562 14.438 1 82.06 426 GLU A C 1
ATOM 3323 O O . GLU A 1 426 ? -17.562 26.094 13.922 1 82.06 426 GLU A O 1
ATOM 3328 N N . THR A 1 427 ? -19.531 27.109 13.836 1 85.69 427 THR A N 1
ATOM 3329 C CA . THR A 1 427 ? -19.453 27.188 12.383 1 85.69 427 THR A CA 1
ATOM 3330 C C . THR A 1 427 ? -18.297 28.078 11.953 1 85.69 427 THR A C 1
ATOM 3332 O O . THR A 1 427 ? -17.594 27.75 10.992 1 85.69 427 THR A O 1
ATOM 3335 N N . THR A 1 428 ? -18.094 29.156 12.68 1 88.25 428 THR A N 1
ATOM 3336 C CA . THR A 1 428 ? -17 30.078 12.367 1 88.25 428 THR A CA 1
ATOM 3337 C C . THR A 1 428 ? -15.656 29.391 12.578 1 88.25 428 THR A C 1
ATOM 3339 O O . THR A 1 428 ? -14.727 29.578 11.789 1 88.25 428 THR A O 1
ATOM 3342 N N . TYR A 1 429 ? -15.609 28.578 13.633 1 85.94 429 TYR A N 1
ATOM 3343 C CA . TYR A 1 429 ? -14.398 27.812 13.906 1 85.94 429 TYR A CA 1
ATOM 3344 C C . TYR A 1 429 ? -14.039 26.922 12.719 1 85.94 429 TYR A C 1
ATOM 3346 O O . TYR A 1 429 ? -12.898 26.922 12.258 1 85.94 429 TYR A O 1
ATOM 3354 N N . HIS A 1 430 ? -15.031 26.25 12.227 1 86.56 430 HIS A N 1
ATOM 3355 C CA . HIS A 1 430 ? -14.797 25.281 11.164 1 86.56 430 HIS A CA 1
ATOM 3356 C C . HIS A 1 430 ? -14.492 25.984 9.844 1 86.56 430 HIS A C 1
ATOM 3358 O O . HIS A 1 430 ? -13.711 25.469 9.031 1 86.56 430 HIS A O 1
ATOM 3364 N N . LEU A 1 431 ? -15.078 27.109 9.656 1 90.62 431 LEU A N 1
ATOM 3365 C CA . LEU A 1 431 ? -14.812 27.859 8.43 1 90.62 431 LEU A CA 1
ATOM 3366 C C . LEU A 1 431 ? -13.383 28.375 8.414 1 90.62 431 LEU A C 1
ATOM 3368 O O . LEU A 1 431 ? -12.695 28.281 7.395 1 90.62 431 LEU A O 1
ATOM 3372 N N . HIS A 1 432 ? -12.898 28.875 9.578 1 91.25 432 HIS A N 1
ATOM 3373 C CA . HIS A 1 432 ? -11.516 29.312 9.664 1 91.25 432 HIS A CA 1
ATOM 3374 C C . HIS A 1 432 ? -10.555 28.156 9.492 1 91.25 432 HIS A C 1
ATOM 3376 O O . HIS A 1 432 ? -9.523 28.281 8.82 1 91.25 432 HIS A O 1
ATOM 3382 N N . ALA A 1 433 ? -10.922 27.047 10.109 1 89.44 433 ALA A N 1
ATOM 3383 C CA . ALA A 1 433 ? -10.094 25.844 9.992 1 89.44 433 ALA A CA 1
ATOM 3384 C C . ALA A 1 433 ? -10.016 25.375 8.539 1 89.44 433 ALA A C 1
ATOM 3386 O O . ALA A 1 433 ? -8.945 24.984 8.062 1 89.44 433 ALA A O 1
ATOM 3387 N N . CYS A 1 434 ? -11.117 25.422 7.852 1 91.31 434 CYS A N 1
ATOM 3388 C CA . CYS A 1 434 ? -11.164 25.016 6.457 1 91.31 434 CYS A CA 1
ATOM 3389 C C . CYS A 1 434 ? -10.344 25.938 5.578 1 91.31 434 CYS A C 1
ATOM 3391 O O . CYS A 1 434 ? -9.578 25.484 4.723 1 91.31 434 CYS A O 1
ATOM 3393 N N . ALA A 1 435 ? -10.492 27.219 5.816 1 94.38 435 ALA A N 1
ATOM 3394 C CA . ALA A 1 435 ? -9.75 28.203 5.031 1 94.38 435 ALA A CA 1
ATOM 3395 C C . ALA A 1 435 ? -8.25 28 5.184 1 94.38 435 ALA A C 1
ATOM 3397 O O . ALA A 1 435 ? -7.52 27.953 4.188 1 94.38 435 ALA A O 1
ATOM 3398 N N . HIS A 1 436 ? -7.863 27.844 6.391 1 94.06 436 HIS A N 1
ATOM 3399 C CA . HIS A 1 436 ? -6.441 27.656 6.648 1 94.06 436 HIS A CA 1
ATOM 3400 C C . HIS A 1 436 ? -5.961 26.312 6.082 1 94.06 436 HIS A C 1
ATOM 3402 O O . HIS A 1 436 ? -4.883 26.25 5.484 1 94.06 436 HIS A O 1
ATOM 3408 N N . GLY A 1 437 ? -6.77 25.312 6.258 1 93.62 437 GLY A N 1
ATOM 3409 C CA . GLY A 1 437 ? -6.426 24 5.711 1 93.62 437 GLY A CA 1
ATOM 3410 C C . GLY A 1 437 ? -6.262 24.016 4.203 1 93.62 437 GLY A C 1
ATOM 3411 O O . GLY A 1 437 ? -5.344 23.391 3.668 1 93.62 437 GLY A O 1
ATOM 3412 N N . PHE A 1 438 ? -7.094 24.734 3.51 1 96.5 438 PHE A N 1
ATOM 3413 C CA . PHE A 1 438 ? -7.023 24.844 2.059 1 96.5 438 PHE A CA 1
ATOM 3414 C C . PHE A 1 438 ? -5.719 25.5 1.624 1 96.5 438 PHE A C 1
ATOM 3416 O O . PHE A 1 438 ? -5.043 25 0.719 1 96.5 438 PHE A O 1
ATOM 3423 N N . VAL A 1 439 ? -5.371 26.516 2.328 1 97.75 439 VAL A N 1
ATOM 3424 C CA . VAL A 1 439 ? -4.188 27.266 1.935 1 97.75 439 VAL A CA 1
ATOM 3425 C C . VAL A 1 439 ? -2.93 26.469 2.248 1 97.75 439 VAL A C 1
ATOM 3427 O O . VAL A 1 439 ? -1.959 26.5 1.487 1 97.75 439 VAL A O 1
ATOM 3430 N N . VAL A 1 440 ? -2.971 25.781 3.354 1 96.44 440 VAL A N 1
ATOM 3431 C CA . VAL A 1 440 ? -1.827 24.969 3.73 1 96.44 440 VAL A CA 1
ATOM 3432 C C . VAL A 1 440 ? -1.646 23.828 2.719 1 96.44 440 VAL A C 1
ATOM 3434 O O . VAL A 1 440 ? -0.517 23.484 2.361 1 96.44 440 VAL A O 1
ATOM 3437 N N . ALA A 1 441 ? -2.736 23.266 2.299 1 97.44 441 ALA A N 1
ATOM 3438 C CA . ALA A 1 441 ? -2.662 22.234 1.266 1 97.44 441 ALA A CA 1
ATOM 3439 C C . ALA A 1 441 ? -2.033 22.781 -0.012 1 97.44 441 ALA A C 1
ATOM 3441 O O . ALA A 1 441 ? -1.132 22.156 -0.583 1 97.44 441 ALA A O 1
ATOM 3442 N N . TRP A 1 442 ? -2.467 23.906 -0.364 1 97.94 442 TRP A N 1
ATOM 3443 C CA . TRP A 1 442 ? -1.889 24.609 -1.501 1 97.94 442 TRP A CA 1
ATOM 3444 C C . TRP A 1 442 ? -0.403 24.875 -1.28 1 97.94 442 TRP A C 1
ATOM 3446 O O . TRP A 1 442 ? 0.418 24.625 -2.162 1 97.94 442 TRP A O 1
ATOM 3456 N N . GLY A 1 443 ? -0.089 25.328 -0.151 1 97.94 443 GLY A N 1
ATOM 3457 C CA . GLY A 1 443 ? 1.295 25.625 0.184 1 97.94 443 GLY A CA 1
ATOM 3458 C C . GLY A 1 443 ? 2.203 24.422 0.101 1 97.94 443 GLY A C 1
ATOM 3459 O O . GLY A 1 443 ? 3.355 24.531 -0.321 1 97.94 443 GLY A O 1
ATOM 3460 N N . SER A 1 444 ? 1.696 23.297 0.506 1 96.88 444 SER A N 1
ATOM 3461 C CA . SER A 1 444 ? 2.49 22.078 0.475 1 96.88 444 SER A CA 1
ATOM 3462 C C . SER A 1 444 ? 2.854 21.688 -0.955 1 96.88 444 SER A C 1
ATOM 3464 O O . SER A 1 444 ? 3.971 21.234 -1.216 1 96.88 444 SER A O 1
ATOM 3466 N N . LEU A 1 445 ? 1.914 21.859 -1.855 1 98 445 LEU A N 1
ATOM 3467 C CA . LEU A 1 445 ? 2.17 21.562 -3.26 1 98 445 LEU A CA 1
ATOM 3468 C C . LEU A 1 445 ? 3.229 22.5 -3.83 1 98 445 LEU A C 1
ATOM 3470 O O . LEU A 1 445 ? 4.176 22.047 -4.484 1 98 445 LEU A O 1
ATOM 3474 N N . VAL A 1 446 ? 3.125 23.734 -3.482 1 98.06 446 VAL A N 1
ATOM 3475 C CA . VAL A 1 446 ? 3.945 24.797 -4.078 1 98.06 446 VAL A CA 1
ATOM 3476 C C . VAL A 1 446 ? 5.367 24.703 -3.533 1 98.06 446 VAL A C 1
ATOM 3478 O O . VAL A 1 446 ? 6.336 24.766 -4.297 1 98.06 446 VAL A O 1
ATOM 3481 N N . ILE A 1 447 ? 5.465 24.547 -2.252 1 97.38 447 ILE A N 1
ATOM 3482 C CA . ILE A 1 447 ? 6.793 24.578 -1.653 1 97.38 447 ILE A CA 1
ATOM 3483 C C . ILE A 1 447 ? 7.59 23.359 -2.113 1 97.38 447 ILE A C 1
ATOM 3485 O O . ILE A 1 447 ? 8.812 23.438 -2.293 1 97.38 447 ILE A O 1
ATOM 3489 N N . THR A 1 448 ? 6.945 22.25 -2.254 1 96.94 448 THR A N 1
ATOM 3490 C CA . THR A 1 448 ? 7.621 21.047 -2.723 1 96.94 448 THR A CA 1
ATOM 3491 C C . THR A 1 448 ? 8.133 21.219 -4.148 1 96.94 448 THR A C 1
ATOM 3493 O O . THR A 1 448 ? 9.25 20.812 -4.477 1 96.94 448 THR A O 1
ATOM 3496 N N . LEU A 1 449 ? 7.297 21.812 -4.961 1 96.94 449 LEU A N 1
ATOM 3497 C CA . LEU A 1 449 ? 7.688 22.078 -6.34 1 96.94 449 LEU A CA 1
ATOM 3498 C C . LEU A 1 449 ? 8.883 23.016 -6.391 1 96.94 449 LEU A C 1
ATOM 3500 O O . LEU A 1 449 ? 9.844 22.781 -7.129 1 96.94 449 LEU A O 1
ATOM 3504 N N . PHE A 1 450 ? 8.898 24.062 -5.621 1 96.56 450 PHE A N 1
ATOM 3505 C CA . PHE A 1 450 ? 9.992 25.016 -5.566 1 96.56 450 PHE A CA 1
ATOM 3506 C C . PHE A 1 450 ? 11.289 24.359 -5.125 1 96.56 450 PHE A C 1
ATOM 3508 O O . PHE A 1 450 ? 12.328 24.516 -5.77 1 96.56 450 PHE A O 1
ATOM 3515 N N . GLU A 1 451 ? 11.164 23.609 -4.027 1 95 451 GLU A N 1
ATOM 3516 C CA . GLU A 1 451 ? 12.352 22.969 -3.486 1 95 451 GLU A CA 1
ATOM 3517 C C . GLU A 1 451 ? 12.969 22.016 -4.504 1 95 451 GLU A C 1
ATOM 3519 O O . GLU A 1 451 ? 14.195 21.953 -4.637 1 95 451 GLU A O 1
ATOM 3524 N N . ARG A 1 452 ? 12.125 21.328 -5.203 1 94.75 452 ARG A N 1
ATOM 3525 C CA . ARG A 1 452 ? 12.625 20.359 -6.172 1 94.75 452 ARG A CA 1
ATOM 3526 C C . ARG A 1 452 ? 13.328 21.062 -7.332 1 94.75 452 ARG A C 1
ATOM 3528 O O . ARG A 1 452 ? 14.391 20.625 -7.777 1 94.75 452 ARG A O 1
ATOM 3535 N N . LEU A 1 453 ? 12.75 22.109 -7.805 1 95.12 453 LEU A N 1
ATOM 3536 C CA . LEU A 1 453 ? 13.367 22.844 -8.906 1 95.12 453 LEU A CA 1
ATOM 3537 C C . LEU A 1 453 ? 14.641 23.547 -8.445 1 95.12 453 LEU A C 1
ATOM 3539 O O . LEU A 1 453 ? 15.609 23.625 -9.203 1 95.12 453 LEU A O 1
ATOM 3543 N N . ARG A 1 454 ? 14.641 24 -7.242 1 93.25 454 ARG A N 1
ATOM 3544 C CA . ARG A 1 454 ? 15.836 24.609 -6.676 1 93.25 454 ARG A CA 1
ATOM 3545 C C . ARG A 1 454 ? 16.969 23.609 -6.582 1 93.25 454 ARG A C 1
ATOM 3547 O O . ARG A 1 454 ? 18.109 23.891 -6.977 1 93.25 454 ARG A O 1
ATOM 3554 N N . ASP A 1 455 ? 16.688 22.453 -6.086 1 92 455 ASP A N 1
ATOM 3555 C CA . ASP A 1 455 ? 17.688 21.391 -5.961 1 92 455 ASP A CA 1
ATOM 3556 C C . ASP A 1 455 ? 18.266 21.016 -7.32 1 92 455 ASP A C 1
ATOM 3558 O O . ASP A 1 455 ? 19.469 20.812 -7.453 1 92 455 ASP A O 1
ATOM 3562 N N . ARG A 1 456 ? 17.391 20.875 -8.281 1 91.5 456 ARG A N 1
ATOM 3563 C CA . ARG A 1 456 ? 17.844 20.516 -9.617 1 91.5 456 ARG A CA 1
ATOM 3564 C C . ARG A 1 456 ? 18.734 21.609 -10.211 1 91.5 456 ARG A C 1
ATOM 3566 O O . ARG A 1 456 ? 19.703 21.312 -10.922 1 91.5 456 ARG A O 1
ATOM 3573 N N . SER A 1 457 ? 18.438 22.797 -9.953 1 88.94 457 SER A N 1
ATOM 3574 C CA . SER A 1 457 ? 19.234 23.906 -10.453 1 88.94 457 SER A CA 1
ATOM 3575 C C . SER A 1 457 ? 20.625 23.938 -9.812 1 88.94 457 SER A C 1
ATOM 3577 O O . SER A 1 457 ? 21.609 24.266 -10.477 1 88.94 457 SER A O 1
ATOM 3579 N N . MET A 1 458 ? 20.672 23.594 -8.656 1 84.62 458 MET A N 1
ATOM 3580 C CA . MET A 1 458 ? 21.953 23.578 -7.945 1 84.62 458 MET A CA 1
ATOM 3581 C C . MET A 1 458 ? 22.844 22.453 -8.469 1 84.62 458 MET A C 1
ATOM 3583 O O . MET A 1 458 ? 24.062 22.625 -8.594 1 84.62 458 MET A O 1
ATOM 3587 N N . TYR A 1 459 ? 22.219 21.328 -8.797 1 77.75 459 TYR A N 1
ATOM 3588 C CA . TYR A 1 459 ? 22.984 20.188 -9.312 1 77.75 459 TYR A CA 1
ATOM 3589 C C . TYR A 1 459 ? 23.484 20.469 -10.719 1 77.75 459 TYR A C 1
ATOM 3591 O O . TYR A 1 459 ? 24.609 20.078 -11.07 1 77.75 459 TYR A O 1
ATOM 3599 N N . ASN A 1 460 ? 22.672 21 -11.531 1 72.44 460 ASN A N 1
ATOM 3600 C CA . ASN A 1 460 ? 23.062 21.344 -12.891 1 72.44 460 ASN A CA 1
ATOM 3601 C C . ASN A 1 460 ? 24.234 22.312 -12.914 1 72.44 460 ASN A C 1
ATOM 3603 O O . ASN A 1 460 ? 25.125 22.203 -13.766 1 72.44 460 ASN A O 1
ATOM 3607 N N . THR A 1 461 ? 24.281 23.172 -12.016 1 66.12 461 THR A N 1
ATOM 3608 C CA . THR A 1 461 ? 25.375 24.141 -11.938 1 66.12 461 THR A CA 1
ATOM 3609 C C . THR A 1 461 ? 26.672 23.453 -11.547 1 66.12 461 THR A C 1
ATOM 3611 O O . THR A 1 461 ? 27.734 23.781 -12.086 1 66.12 461 THR A O 1
ATOM 3614 N N . THR A 1 462 ? 26.516 22.438 -10.805 1 64.31 462 THR A N 1
ATOM 3615 C CA . THR A 1 462 ? 27.703 21.719 -10.367 1 64.31 462 THR A CA 1
ATOM 3616 C C . THR A 1 462 ? 28.25 20.828 -11.484 1 64.31 462 THR A C 1
ATOM 3618 O O . THR A 1 462 ? 29.469 20.719 -11.664 1 64.31 462 THR A O 1
ATOM 3621 N N . ASP A 1 463 ? 27.328 20.219 -12.25 1 61.66 463 ASP A N 1
ATOM 3622 C CA . ASP A 1 463 ? 27.75 19.359 -13.344 1 61.66 463 ASP A CA 1
ATOM 3623 C C . ASP A 1 463 ? 28.359 20.156 -14.484 1 61.66 463 ASP A C 1
ATOM 3625 O O . ASP A 1 463 ? 29.328 19.734 -15.117 1 61.66 463 ASP A O 1
ATOM 3629 N N . ASN A 1 464 ? 27.734 21.281 -14.734 1 58.28 464 ASN A N 1
ATOM 3630 C CA . ASN A 1 464 ? 28.25 22.156 -15.781 1 58.28 464 ASN A CA 1
ATOM 3631 C C . ASN A 1 464 ? 29.625 22.688 -15.422 1 58.28 464 ASN A C 1
ATOM 3633 O O . ASN A 1 464 ? 30.469 22.906 -16.297 1 58.28 464 ASN A O 1
ATOM 3637 N N . THR A 1 465 ? 29.781 23 -14.148 1 54.12 465 THR A N 1
ATOM 3638 C CA . THR A 1 465 ? 31.125 23.453 -13.75 1 54.12 465 THR A CA 1
ATOM 3639 C C . THR A 1 465 ? 32.156 22.328 -13.938 1 54.12 465 THR A C 1
ATOM 3641 O O . THR A 1 465 ? 33.344 22.594 -14.133 1 54.12 465 THR A O 1
ATOM 3644 N N . ARG A 1 466 ? 31.531 21.188 -14.039 1 50.97 466 ARG A N 1
ATOM 3645 C CA . ARG A 1 466 ? 32.438 20.047 -14.234 1 50.97 466 ARG A CA 1
ATOM 3646 C C . ARG A 1 466 ? 32.719 19.828 -15.719 1 50.97 466 ARG A C 1
ATOM 3648 O O . ARG A 1 466 ? 33.781 19.312 -16.094 1 50.97 466 ARG A O 1
ATOM 3655 N N . VAL A 1 467 ? 31.719 19.969 -16.562 1 53.41 467 VAL A N 1
ATOM 3656 C CA . VAL A 1 467 ? 31.906 19.797 -18 1 53.41 467 VAL A CA 1
ATOM 3657 C C . VAL A 1 467 ? 32.625 21.016 -18.562 1 53.41 467 VAL A C 1
ATOM 3659 O O . VAL A 1 467 ? 32.719 21.188 -19.781 1 53.41 467 VAL A O 1
ATOM 3662 N N . GLY A 1 468 ? 33.156 21.812 -17.906 1 43.69 468 GLY A N 1
ATOM 3663 C CA . GLY A 1 468 ? 33.875 22.969 -18.422 1 43.69 468 GLY A CA 1
ATOM 3664 C C . GLY A 1 468 ? 34.688 22.656 -19.672 1 43.69 468 GLY A C 1
ATOM 3665 O O . GLY A 1 468 ? 34.625 23.422 -20.641 1 43.69 468 GLY A O 1
ATOM 3666 N N . SER A 1 469 ? 35.906 22.203 -19.469 1 47.66 469 SER A N 1
ATOM 3667 C CA . SER A 1 469 ? 37.031 22.531 -20.344 1 47.66 469 SER A CA 1
ATOM 3668 C C . SER A 1 469 ? 36.875 21.875 -21.719 1 47.66 469 SER A C 1
ATOM 3670 O O . SER A 1 469 ? 37.375 22.391 -22.719 1 47.66 469 SER A O 1
ATOM 3672 N N . GLY A 1 470 ? 36.719 20.609 -21.875 1 47.81 470 GLY A N 1
ATOM 3673 C CA . GLY A 1 470 ? 37.156 19.984 -23.125 1 47.81 470 GLY A CA 1
ATOM 3674 C C . GLY A 1 470 ? 36 19.703 -24.078 1 47.81 470 GLY A C 1
ATOM 3675 O O . GLY A 1 470 ? 36.156 19 -25.062 1 47.81 470 GLY A O 1
ATOM 3676 N N . PHE A 1 471 ? 34.719 19.844 -23.594 1 52.06 471 PHE A N 1
ATOM 3677 C CA . PHE A 1 471 ? 33.781 19.312 -24.547 1 52.06 471 PHE A CA 1
ATOM 3678 C C . PHE A 1 471 ? 33.406 20.359 -25.578 1 52.06 471 PHE A C 1
ATOM 3680 O O . PHE A 1 471 ? 33.562 21.562 -25.344 1 52.06 471 PHE A O 1
ATOM 3687 N N . SER A 1 472 ? 32.969 19.797 -26.797 1 59.25 472 SER A N 1
ATOM 3688 C CA . SER A 1 472 ? 32.656 20.531 -28.031 1 59.25 472 SER A CA 1
ATOM 3689 C C . SER A 1 472 ? 31.594 21.594 -27.781 1 59.25 472 SER A C 1
ATOM 3691 O O . SER A 1 472 ? 30.797 21.484 -26.828 1 59.25 472 SER A O 1
ATOM 3693 N N . SER A 1 473 ? 31.625 22.797 -28.375 1 63.19 473 SER A N 1
ATOM 3694 C CA . SER A 1 473 ? 30.859 24.031 -28.359 1 63.19 473 SER A CA 1
ATOM 3695 C C . SER A 1 473 ? 29.359 23.734 -28.359 1 63.19 473 SER A C 1
ATOM 3697 O O . SER A 1 473 ? 28.594 24.391 -27.641 1 63.19 473 SER A O 1
ATOM 3699 N N . ASP A 1 474 ? 28.812 22.672 -29.031 1 61.09 474 ASP A N 1
ATOM 3700 C CA . ASP A 1 474 ? 27.391 22.422 -29.203 1 61.09 474 ASP A CA 1
ATOM 3701 C C . ASP A 1 474 ? 26.781 21.828 -27.938 1 61.09 474 ASP A C 1
ATOM 3703 O O . ASP A 1 474 ? 25.672 22.172 -27.562 1 61.09 474 ASP A O 1
ATOM 3707 N N . ILE A 1 475 ? 27.5 20.969 -27.266 1 65.31 475 ILE A N 1
ATOM 3708 C CA . ILE A 1 475 ? 27.031 20.328 -26.047 1 65.31 475 ILE A CA 1
ATOM 3709 C C . ILE A 1 475 ? 26.953 21.375 -24.922 1 65.31 475 ILE A C 1
ATOM 3711 O O . ILE A 1 475 ? 26.031 21.344 -24.109 1 65.31 475 ILE A O 1
ATOM 3715 N N . SER A 1 476 ? 27.812 22.328 -25.125 1 72.19 476 SER A N 1
ATOM 3716 C CA . SER A 1 476 ? 27.844 23.375 -24.125 1 72.19 476 SER A CA 1
ATOM 3717 C C . SER A 1 476 ? 26.656 24.328 -24.266 1 72.19 476 SER A C 1
ATOM 3719 O O . SER A 1 476 ? 26.062 24.734 -23.266 1 72.19 476 SER A O 1
ATOM 3721 N N . VAL A 1 477 ? 26.219 24.547 -25.547 1 74.31 477 VAL A N 1
ATOM 3722 C CA . VAL A 1 477 ? 25.109 25.453 -25.797 1 74.31 477 VAL A CA 1
ATOM 3723 C C . VAL A 1 477 ? 23.797 24.797 -25.359 1 74.31 477 VAL A C 1
ATOM 3725 O O . VAL A 1 477 ? 22.953 25.453 -24.734 1 74.31 477 VAL A O 1
ATOM 3728 N N . ALA A 1 478 ? 23.656 23.547 -25.625 1 75.19 478 ALA A N 1
ATOM 3729 C CA . ALA A 1 478 ? 22.453 22.812 -25.25 1 75.19 478 ALA A CA 1
ATOM 3730 C C . ALA A 1 478 ? 22.312 22.75 -23.734 1 75.19 478 ALA A C 1
ATOM 3732 O O . ALA A 1 478 ? 21.203 22.875 -23.203 1 75.19 478 ALA A O 1
ATOM 3733 N N . ALA A 1 479 ? 23.391 22.625 -23.156 1 78.56 479 ALA A N 1
ATOM 3734 C CA . ALA A 1 479 ? 23.391 22.562 -21.703 1 78.56 479 ALA A CA 1
ATOM 3735 C C . ALA A 1 479 ? 23.062 23.922 -21.094 1 78.56 479 ALA A C 1
ATOM 3737 O O . ALA A 1 479 ? 22.359 24.016 -20.094 1 78.56 479 ALA A O 1
ATOM 3738 N N . GLU A 1 480 ? 23.531 24.922 -21.781 1 78.62 480 GLU A N 1
ATOM 3739 C CA . GLU A 1 480 ? 23.25 26.281 -21.312 1 78.62 480 GLU A CA 1
ATOM 3740 C C . GLU A 1 480 ? 21.781 26.641 -21.484 1 78.62 480 GLU A C 1
ATOM 3742 O O . GLU A 1 480 ? 21.188 27.297 -20.625 1 78.62 480 GLU A O 1
ATOM 3747 N N . MET A 1 481 ? 21.25 26.188 -22.594 1 82.25 481 MET A N 1
ATOM 3748 C CA . MET A 1 481 ? 19.828 26.453 -22.859 1 82.25 481 MET A CA 1
ATOM 3749 C C . MET A 1 481 ? 18.953 25.719 -21.859 1 82.25 481 MET A C 1
ATOM 3751 O O . MET A 1 481 ? 17.938 26.25 -21.391 1 82.25 481 MET A O 1
ATOM 3755 N N . LYS A 1 482 ? 19.312 24.531 -21.562 1 82.56 482 LYS A N 1
ATOM 3756 C CA . LYS A 1 482 ? 18.578 23.75 -20.594 1 82.56 482 LYS A CA 1
ATOM 3757 C C . LYS A 1 482 ? 18.641 24.391 -19.203 1 82.56 482 LYS A C 1
ATOM 3759 O O . LYS A 1 482 ? 17.641 24.422 -18.484 1 82.56 482 LYS A O 1
ATOM 3764 N N . SER A 1 483 ? 19.734 24.938 -18.922 1 86.31 483 SER A N 1
ATOM 3765 C CA . SER A 1 483 ? 19.922 25.594 -17.641 1 86.31 483 SER A CA 1
ATOM 3766 C C . SER A 1 483 ? 19.109 26.891 -17.562 1 86.31 483 SER A C 1
ATOM 3768 O O . SER A 1 483 ? 18.531 27.203 -16.516 1 86.31 483 SER A O 1
ATOM 3770 N N . SER A 1 484 ? 19.062 27.578 -18.656 1 88.94 484 SER A N 1
ATOM 3771 C CA . SER A 1 484 ? 18.312 28.828 -18.703 1 88.94 484 SER A CA 1
ATOM 3772 C C . SER A 1 484 ? 16.812 28.562 -18.562 1 88.94 484 SER A C 1
ATOM 3774 O O . SER A 1 484 ? 16.109 29.328 -17.891 1 88.94 484 SER A O 1
ATOM 3776 N N . ARG A 1 485 ? 16.359 27.516 -19.188 1 90.75 485 ARG A N 1
ATOM 3777 C CA . ARG A 1 485 ? 14.953 27.172 -19.094 1 90.75 485 ARG A CA 1
ATOM 3778 C C . ARG A 1 485 ? 14.586 26.734 -17.672 1 90.75 485 ARG A C 1
ATOM 3780 O O . ARG A 1 485 ? 13.531 27.094 -17.156 1 90.75 485 ARG A O 1
ATOM 3787 N N . LEU A 1 486 ? 15.445 26 -17.078 1 92.94 486 LEU A N 1
ATOM 3788 C CA . LEU A 1 486 ? 15.227 25.594 -15.695 1 92.94 486 LEU A CA 1
ATOM 3789 C C . LEU A 1 486 ? 15.141 26.797 -14.773 1 92.94 486 LEU A C 1
ATOM 3791 O O . LEU A 1 486 ? 14.328 26.812 -13.844 1 92.94 486 LEU A O 1
ATOM 3795 N N . LEU A 1 487 ? 15.898 27.797 -15.055 1 92 487 LEU A N 1
ATOM 3796 C CA . LEU A 1 487 ? 15.898 29 -14.227 1 92 487 LEU A CA 1
ATOM 3797 C C . LEU A 1 487 ? 14.578 29.75 -14.367 1 92 487 LEU A C 1
ATOM 3799 O O . LEU A 1 487 ? 14.094 30.344 -13.398 1 92 487 LEU A O 1
ATOM 3803 N N . VAL A 1 488 ? 14.039 29.672 -15.531 1 93.25 488 VAL A N 1
ATOM 3804 C CA . VAL A 1 488 ? 12.75 30.312 -15.758 1 93.25 488 VAL A CA 1
ATOM 3805 C C . VAL A 1 488 ? 11.664 29.594 -14.945 1 93.25 488 VAL A C 1
ATOM 3807 O O . VAL A 1 488 ? 10.82 30.25 -14.32 1 93.25 488 VAL A O 1
ATOM 3810 N N . HIS A 1 489 ? 11.727 28.297 -15.031 1 95.5 489 HIS A N 1
ATOM 3811 C CA . HIS A 1 489 ? 10.773 27.516 -14.25 1 95.5 489 HIS A CA 1
ATOM 3812 C C . HIS A 1 489 ? 10.961 27.75 -12.758 1 95.5 489 HIS A C 1
ATOM 3814 O O . HIS A 1 489 ? 9.984 27.828 -12.008 1 95.5 489 HIS A O 1
ATOM 3820 N N . LEU A 1 490 ? 12.156 27.859 -12.328 1 94.62 490 LEU A N 1
ATOM 3821 C CA . LEU A 1 490 ? 12.453 28.109 -10.93 1 94.62 490 LEU A CA 1
ATOM 3822 C C . LEU A 1 490 ? 11.93 29.484 -10.5 1 94.62 490 LEU A C 1
ATOM 3824 O O . LEU A 1 490 ? 11.391 29.625 -9.398 1 94.62 490 LEU A O 1
ATOM 3828 N N . LEU A 1 491 ? 12.109 30.469 -11.336 1 93.81 491 LEU A N 1
ATOM 3829 C CA . LEU A 1 491 ? 11.602 31.797 -11.039 1 93.81 491 LEU A CA 1
ATOM 3830 C C . LEU A 1 491 ? 10.078 31.781 -10.883 1 93.81 491 LEU A C 1
ATOM 3832 O O . LEU A 1 491 ? 9.531 32.438 -10 1 93.81 491 LEU A O 1
ATOM 3836 N N . HIS A 1 492 ? 9.469 31.031 -11.727 1 94.75 492 HIS A N 1
ATOM 3837 C CA . HIS A 1 492 ? 8.023 30.891 -11.641 1 94.75 492 HIS A CA 1
ATOM 3838 C C . HIS A 1 492 ? 7.605 30.234 -10.336 1 94.75 492 HIS A C 1
ATOM 3840 O O . HIS A 1 492 ? 6.688 30.703 -9.664 1 94.75 492 HIS A O 1
ATOM 3846 N N . ALA A 1 493 ? 8.242 29.172 -9.992 1 95.88 493 ALA A N 1
ATOM 3847 C CA . ALA A 1 493 ? 7.949 28.469 -8.742 1 95.88 493 ALA A CA 1
ATOM 3848 C C . ALA A 1 493 ? 8.219 29.359 -7.535 1 95.88 493 ALA A C 1
ATOM 3850 O O . ALA A 1 493 ? 7.492 29.312 -6.543 1 95.88 493 ALA A O 1
ATOM 3851 N N . ARG A 1 494 ? 9.242 30.141 -7.641 1 95 494 ARG A N 1
ATOM 3852 C CA . ARG A 1 494 ? 9.594 31.078 -6.578 1 95 494 ARG A CA 1
ATOM 3853 C C . ARG A 1 494 ? 8.5 32.125 -6.387 1 95 494 ARG A C 1
ATOM 3855 O O . ARG A 1 494 ? 8.141 32.469 -5.254 1 95 494 ARG A O 1
ATOM 3862 N N . LYS A 1 495 ? 8.031 32.625 -7.473 1 94.62 495 LYS A N 1
ATOM 3863 C CA . LYS A 1 495 ? 6.945 33.594 -7.422 1 94.62 495 LYS A CA 1
ATOM 3864 C C . LYS A 1 495 ? 5.703 33 -6.766 1 94.62 495 LYS A C 1
ATOM 3866 O O . LYS A 1 495 ? 5.074 33.625 -5.922 1 94.62 495 LYS A O 1
ATOM 3871 N N . LEU A 1 496 ? 5.434 31.812 -7.145 1 95.88 496 LEU A N 1
ATOM 3872 C CA . LEU A 1 496 ? 4.285 31.125 -6.555 1 95.88 496 LEU A CA 1
ATOM 3873 C C . LEU A 1 496 ? 4.484 30.922 -5.059 1 95.88 496 LEU A C 1
ATOM 3875 O O . LEU A 1 496 ? 3.557 31.125 -4.27 1 95.88 496 LEU A O 1
ATOM 3879 N N . ALA A 1 497 ? 5.645 30.531 -4.699 1 97 497 ALA A N 1
ATOM 3880 C CA . ALA A 1 497 ? 5.953 30.281 -3.291 1 97 497 ALA A CA 1
ATOM 3881 C C . ALA A 1 497 ? 5.875 31.578 -2.479 1 97 497 ALA A C 1
ATOM 3883 O O . ALA A 1 497 ? 5.387 31.578 -1.347 1 97 497 ALA A O 1
ATOM 3884 N N . SER A 1 498 ? 6.336 32.656 -3.021 1 96.19 498 SER A N 1
ATOM 3885 C CA . SER A 1 498 ? 6.297 33.938 -2.336 1 96.19 498 SER A CA 1
ATOM 3886 C C . SER A 1 498 ? 4.863 34.375 -2.066 1 96.19 498 SER A C 1
ATOM 3888 O O . SER A 1 498 ? 4.523 34.781 -0.947 1 96.19 498 SER A O 1
ATOM 3890 N N . ARG A 1 499 ? 4.09 34.25 -3.061 1 95.81 499 ARG A N 1
ATOM 3891 C CA . ARG A 1 499 ? 2.688 34.625 -2.904 1 95.81 499 ARG A CA 1
ATOM 3892 C C . ARG A 1 499 ? 1.99 33.719 -1.901 1 95.81 499 ARG A C 1
ATOM 3894 O O . ARG A 1 499 ? 1.158 34.156 -1.113 1 95.81 499 ARG A O 1
ATOM 3901 N N . THR A 1 500 ? 2.334 32.469 -1.984 1 97.5 500 THR A N 1
ATOM 3902 C CA . THR A 1 500 ? 1.723 31.484 -1.098 1 97.5 500 THR A CA 1
ATOM 3903 C C . THR A 1 500 ? 2.107 31.75 0.355 1 97.5 500 THR A C 1
ATOM 3905 O O . THR A 1 500 ? 1.292 31.578 1.262 1 97.5 500 THR A O 1
ATOM 3908 N N . ALA A 1 501 ? 3.318 32.156 0.581 1 97.12 501 ALA A N 1
ATOM 3909 C CA . ALA A 1 501 ? 3.76 32.469 1.936 1 97.12 501 ALA A CA 1
ATOM 3910 C C . ALA A 1 501 ? 2.891 33.562 2.551 1 97.12 501 ALA A C 1
ATOM 3912 O O . ALA A 1 501 ? 2.551 33.5 3.734 1 97.12 501 ALA A O 1
ATOM 3913 N N . ILE A 1 502 ? 2.568 34.531 1.727 1 96.56 502 ILE A N 1
ATOM 3914 C CA . ILE A 1 502 ? 1.723 35.625 2.188 1 96.56 502 ILE A CA 1
ATOM 3915 C C . ILE A 1 502 ? 0.313 35.094 2.467 1 96.56 502 ILE A C 1
ATOM 3917 O O . ILE A 1 502 ? -0.284 35.438 3.494 1 96.56 502 ILE A O 1
ATOM 3921 N N . GLU A 1 503 ? -0.181 34.281 1.574 1 96.44 503 GLU A N 1
ATOM 3922 C CA . GLU A 1 503 ? -1.515 33.719 1.75 1 96.44 503 GLU A CA 1
ATOM 3923 C C . GLU A 1 503 ? -1.602 32.906 3.033 1 96.44 503 GLU A C 1
ATOM 3925 O O . GLU A 1 503 ? -2.592 32.969 3.764 1 96.44 503 GLU A O 1
ATOM 3930 N N . ILE A 1 504 ? -0.596 32.094 3.324 1 97.81 504 ILE A N 1
ATOM 3931 C CA . ILE A 1 504 ? -0.566 31.281 4.535 1 97.81 504 ILE A CA 1
ATOM 3932 C C . ILE A 1 504 ? -0.564 32.188 5.766 1 97.81 504 ILE A C 1
ATOM 3934 O O . ILE A 1 504 ? -1.293 31.938 6.727 1 97.81 504 ILE A O 1
ATOM 3938 N N . SER A 1 505 ? 0.254 33.219 5.719 1 96.94 505 SER A N 1
ATOM 3939 C CA . SER A 1 505 ? 0.356 34.125 6.848 1 96.94 505 SER A CA 1
ATOM 3940 C C . SER A 1 505 ? -0.978 34.812 7.129 1 96.94 505 SER A C 1
ATOM 3942 O O . SER A 1 505 ? -1.354 35 8.289 1 96.94 505 SER A O 1
ATOM 3944 N N . GLU A 1 506 ? -1.688 35.156 6.125 1 95.12 506 GLU A N 1
ATOM 3945 C CA . GLU A 1 506 ? -2.967 35.844 6.281 1 95.12 506 GLU A CA 1
ATOM 3946 C C . GLU A 1 506 ? -4.008 34.938 6.926 1 95.12 506 GLU A C 1
ATOM 3948 O O . GLU A 1 506 ? -4.723 35.344 7.84 1 95.12 506 GLU A O 1
ATOM 3953 N N . THR A 1 507 ? -4.09 33.75 6.465 1 95.69 507 THR A N 1
ATOM 3954 C CA . THR A 1 507 ? -5.066 32.812 7.031 1 95.69 507 THR A CA 1
ATOM 3955 C C . THR A 1 507 ? -4.625 32.344 8.414 1 95.69 507 THR A C 1
ATOM 3957 O O . THR A 1 507 ? -5.461 32.031 9.258 1 95.69 507 THR A O 1
ATOM 3960 N N . MET A 1 508 ? -3.357 32.281 8.633 1 95 508 MET A N 1
ATOM 3961 C CA . MET A 1 508 ? -2.816 31.812 9.906 1 95 508 MET A CA 1
ATOM 3962 C C . MET A 1 508 ? -3.145 32.812 11.023 1 95 508 MET A C 1
ATOM 3964 O O . MET A 1 508 ? -3.334 32.406 12.172 1 95 508 MET A O 1
ATOM 3968 N N . ARG A 1 509 ? -3.225 34.062 10.719 1 93.62 509 ARG A N 1
ATOM 3969 C CA . ARG A 1 509 ? -3.582 35.062 11.703 1 93.62 509 ARG A CA 1
ATOM 3970 C C . ARG A 1 509 ? -4.98 34.812 12.258 1 93.62 509 ARG A C 1
ATOM 3972 O O . ARG A 1 509 ? -5.254 35.156 13.414 1 93.62 509 ARG A O 1
ATOM 3979 N N . ASP A 1 510 ? -5.781 34.156 11.445 1 91.62 510 ASP A N 1
ATOM 3980 C CA . ASP A 1 510 ? -7.164 33.938 11.844 1 91.62 510 ASP A CA 1
ATOM 3981 C C . ASP A 1 510 ? -7.363 32.469 12.289 1 91.62 510 ASP A C 1
ATOM 3983 O O . ASP A 1 510 ? -8.492 32 12.352 1 91.62 510 ASP A O 1
ATOM 3987 N N . ILE A 1 511 ? -6.301 31.797 12.594 1 92 511 ILE A N 1
ATOM 3988 C CA . ILE A 1 511 ? -6.422 30.406 12.992 1 92 511 ILE A CA 1
ATOM 3989 C C . ILE A 1 511 ? -7.207 30.297 14.297 1 92 511 ILE A C 1
ATOM 3991 O O . ILE A 1 511 ? -7.004 31.094 15.219 1 92 511 ILE A O 1
ATOM 3995 N N . PRO A 1 512 ? -8.148 29.406 14.312 1 88.38 512 PRO A N 1
ATOM 3996 C CA . PRO A 1 512 ? -9.086 29.438 15.438 1 88.38 512 PRO A CA 1
ATOM 3997 C C . PRO A 1 512 ? -8.508 28.797 16.703 1 88.38 512 PRO A C 1
ATOM 3999 O O . PRO A 1 512 ? -9.07 28.938 17.781 1 88.38 512 PRO A O 1
ATOM 4002 N N . SER A 1 513 ? -7.492 28.031 16.609 1 87.06 513 SER A N 1
ATOM 4003 C CA . SER A 1 513 ? -6.871 27.391 17.766 1 87.06 513 SER A CA 1
ATOM 4004 C C . SER A 1 513 ? -5.414 27.047 17.484 1 87.06 513 SER A C 1
ATOM 4006 O O . SER A 1 513 ? -5.02 26.859 16.328 1 87.06 513 SER A O 1
ATOM 4008 N N . ILE A 1 514 ? -4.645 26.828 18.547 1 87 514 ILE A N 1
ATOM 4009 C CA . ILE A 1 514 ? -3.221 26.547 18.391 1 87 514 ILE A CA 1
ATOM 4010 C C . ILE A 1 514 ? -3.027 25.141 17.828 1 87 514 ILE A C 1
ATOM 4012 O O . ILE A 1 514 ? -2.014 24.844 17.188 1 87 514 ILE A O 1
ATOM 4016 N N . VAL A 1 515 ? -4.043 24.266 18.031 1 83.88 515 VAL A N 1
ATOM 4017 C CA . VAL A 1 515 ? -3.904 22.875 17.625 1 83.88 515 VAL A CA 1
ATOM 4018 C C . VAL A 1 515 ? -4.07 22.766 16.109 1 83.88 515 VAL A C 1
ATOM 4020 O O . VAL A 1 515 ? -3.699 21.75 15.508 1 83.88 515 VAL A O 1
ATOM 4023 N N . ARG A 1 516 ? -4.523 23.812 15.453 1 87.69 516 ARG A N 1
ATOM 4024 C CA . ARG A 1 516 ? -4.754 23.812 14.016 1 87.69 516 ARG A CA 1
ATOM 4025 C C . ARG A 1 516 ? -3.572 24.422 13.266 1 87.69 516 ARG A C 1
ATOM 4027 O O . ARG A 1 516 ? -3.547 24.422 12.031 1 87.69 516 ARG A O 1
ATOM 4034 N N . LEU A 1 517 ? -2.625 24.812 14.039 1 89.56 517 LEU A N 1
ATOM 4035 C CA . LEU A 1 517 ? -1.426 25.344 13.398 1 89.56 517 LEU A CA 1
ATOM 4036 C C . LEU A 1 517 ? -0.678 24.25 12.648 1 89.56 517 LEU A C 1
ATOM 4038 O O . LEU A 1 517 ? -0.765 23.078 13.008 1 89.56 517 LEU A O 1
ATOM 4042 N N . MET A 1 518 ? 0.037 24.656 11.648 1 88.44 518 MET A N 1
ATOM 4043 C CA . MET A 1 518 ? 0.886 23.734 10.906 1 88.44 518 MET A CA 1
ATOM 4044 C C . MET A 1 518 ? 1.942 23.109 11.812 1 88.44 518 MET A C 1
ATOM 4046 O O . MET A 1 518 ? 2.336 23.703 12.82 1 88.44 518 MET A O 1
ATOM 4050 N N . PRO A 1 519 ? 2.367 21.969 11.375 1 88.81 519 PRO A N 1
ATOM 4051 C CA . PRO A 1 519 ? 3.469 21.375 12.125 1 88.81 519 PRO A CA 1
ATOM 4052 C C . PRO A 1 519 ? 4.723 22.25 12.133 1 88.81 519 PRO A C 1
ATOM 4054 O O . PRO A 1 519 ? 4.969 22.984 11.188 1 88.81 519 PRO A O 1
ATOM 4057 N N . HIS A 1 520 ? 5.453 22.078 13.188 1 91.56 520 HIS A N 1
ATOM 4058 C CA . HIS A 1 520 ? 6.656 22.875 13.422 1 91.56 520 HIS A CA 1
ATOM 4059 C C . HIS A 1 520 ? 7.59 22.828 12.219 1 91.56 520 HIS A C 1
ATOM 4061 O O . HIS A 1 520 ? 8.117 23.859 11.797 1 91.56 520 HIS A O 1
ATOM 4067 N N . GLY A 1 521 ? 7.758 21.688 11.695 1 89.81 521 GLY A N 1
ATOM 4068 C CA . GLY A 1 521 ? 8.664 21.531 10.57 1 89.81 521 GLY A CA 1
ATOM 4069 C C . GLY A 1 521 ? 8.227 22.312 9.344 1 89.81 521 GLY A C 1
ATOM 4070 O O . GLY A 1 521 ? 9.055 22.891 8.633 1 89.81 521 GLY A O 1
ATOM 4071 N N . ASP A 1 522 ? 7.02 22.375 9.102 1 92.56 522 ASP A N 1
ATOM 4072 C CA . ASP A 1 522 ? 6.48 23.078 7.941 1 92.56 522 ASP A CA 1
ATOM 4073 C C . ASP A 1 522 ? 6.582 24.594 8.125 1 92.56 522 ASP A C 1
ATOM 4075 O O . ASP A 1 522 ? 6.91 25.312 7.18 1 92.56 522 ASP A O 1
ATOM 4079 N N . LEU A 1 523 ? 6.266 25.016 9.32 1 95.31 523 LEU A N 1
ATOM 4080 C CA . LEU A 1 523 ? 6.414 26.438 9.617 1 95.31 523 LEU A CA 1
ATOM 4081 C C . LEU A 1 523 ? 7.855 26.891 9.414 1 95.31 523 LEU A C 1
ATOM 4083 O O . LEU A 1 523 ? 8.102 27.938 8.836 1 95.31 523 LEU A O 1
ATOM 4087 N N . THR A 1 524 ? 8.742 26.047 9.875 1 94.44 524 THR A N 1
ATOM 4088 C CA . THR A 1 524 ? 10.156 26.359 9.75 1 94.44 524 THR A CA 1
ATOM 4089 C C . THR A 1 524 ? 10.562 26.438 8.281 1 94.44 524 THR A C 1
ATOM 4091 O O . THR A 1 524 ? 11.359 27.297 7.898 1 94.44 524 THR A O 1
ATOM 4094 N N . LYS A 1 525 ? 10.031 25.609 7.539 1 93.44 525 LYS A N 1
ATOM 4095 C CA . LYS A 1 525 ? 10.336 25.594 6.109 1 93.44 525 LYS A CA 1
ATOM 4096 C C . LYS A 1 525 ? 9.922 26.891 5.441 1 93.44 525 LYS A C 1
ATOM 4098 O O . LYS A 1 525 ? 10.68 27.469 4.656 1 93.44 525 LYS A O 1
ATOM 4103 N N . TRP A 1 526 ? 8.797 27.359 5.707 1 96.5 526 TRP A N 1
ATOM 4104 C CA . TRP A 1 526 ? 8.297 28.594 5.121 1 96.5 526 TRP A CA 1
ATOM 4105 C C . TRP A 1 526 ? 9.062 29.812 5.656 1 96.5 526 TRP A C 1
ATOM 4107 O O . TRP A 1 526 ? 9.367 30.734 4.906 1 96.5 526 TRP A O 1
ATOM 4117 N N . ALA A 1 527 ? 9.367 29.781 6.941 1 96.75 527 ALA A N 1
ATOM 4118 C CA . ALA A 1 527 ? 10.18 30.844 7.516 1 96.75 527 ALA A CA 1
ATOM 4119 C C . ALA A 1 527 ? 11.547 30.922 6.844 1 96.75 527 ALA A C 1
ATOM 4121 O O . ALA A 1 527 ? 12.016 32 6.508 1 96.75 527 ALA A O 1
ATOM 4122 N N . ARG A 1 528 ? 12.125 29.812 6.641 1 94.44 528 ARG A N 1
ATOM 4123 C CA . ARG A 1 528 ? 13.43 29.766 6 1 94.44 528 ARG A CA 1
ATOM 4124 C C . ARG A 1 528 ? 13.359 30.234 4.555 1 94.44 528 ARG A C 1
ATOM 4126 O O . ARG A 1 528 ? 14.289 30.859 4.051 1 94.44 528 ARG A O 1
ATOM 4133 N N . PHE A 1 529 ? 12.297 29.938 3.893 1 95.31 529 PHE A N 1
ATOM 4134 C CA . PHE A 1 529 ? 12.094 30.406 2.527 1 95.31 529 PHE A CA 1
ATOM 4135 C C . PHE A 1 529 ? 12.125 31.922 2.467 1 95.31 529 PHE A C 1
ATOM 4137 O O . PHE A 1 529 ? 12.812 32.5 1.621 1 95.31 529 PHE A O 1
ATOM 4144 N N . LEU A 1 530 ? 11.453 32.562 3.414 1 94.25 530 LEU A N 1
ATOM 4145 C CA . LEU A 1 530 ? 11.367 34 3.424 1 94.25 530 LEU A CA 1
ATOM 4146 C C . LEU A 1 530 ? 12.688 34.625 3.873 1 94.25 530 LEU A C 1
ATOM 4148 O O . LEU A 1 530 ? 13.047 35.719 3.434 1 94.25 530 LEU A O 1
ATOM 4152 N N . LEU A 1 531 ? 13.445 33.844 4.633 1 91.25 531 LEU A N 1
ATOM 4153 C CA . LEU A 1 531 ? 14.688 34.375 5.188 1 91.25 531 LEU A CA 1
ATOM 4154 C C . LEU A 1 531 ? 15.844 34.219 4.203 1 91.25 531 LEU A C 1
ATOM 4156 O O . LEU A 1 531 ? 16.688 35.094 4.066 1 91.25 531 LEU A O 1
ATOM 4160 N N . GLU A 1 532 ? 15.836 33.031 3.586 1 84.88 532 GLU A N 1
ATOM 4161 C CA . GLU A 1 532 ? 17.047 32.625 2.891 1 84.88 532 GLU A CA 1
ATOM 4162 C C . GLU A 1 532 ? 16.938 32.844 1.387 1 84.88 532 GLU A C 1
ATOM 4164 O O . GLU A 1 532 ? 17.938 32.938 0.685 1 84.88 532 GLU A O 1
ATOM 4169 N N . GLU A 1 533 ? 15.805 33.062 0.998 1 83.88 533 GLU A N 1
ATOM 4170 C CA . GLU A 1 533 ? 15.672 33.219 -0.448 1 83.88 533 GLU A CA 1
ATOM 4171 C C . GLU A 1 533 ? 15.914 34.656 -0.882 1 83.88 533 GLU A C 1
ATOM 4173 O O . GLU A 1 533 ? 15.281 35.562 -0.364 1 83.88 533 GLU A O 1
ATOM 4178 N N . GLU A 1 534 ? 16.844 34.938 -1.586 1 68.38 534 GLU A N 1
ATOM 4179 C CA . GLU A 1 534 ? 17.312 36.281 -1.968 1 68.38 534 GLU A CA 1
ATOM 4180 C C . GLU A 1 534 ? 16.375 36.938 -2.971 1 68.38 534 GLU A C 1
ATOM 4182 O O . GLU A 1 534 ? 16.172 38.125 -2.945 1 68.38 534 GLU A O 1
ATOM 4187 N N . ASN A 1 535 ? 15.703 36.125 -3.77 1 70.19 535 ASN A N 1
ATOM 4188 C CA . ASN A 1 535 ? 14.961 36.688 -4.895 1 70.19 535 ASN A CA 1
ATOM 4189 C C . ASN A 1 535 ? 13.461 36.438 -4.766 1 70.19 535 ASN A C 1
ATOM 4191 O O . ASN A 1 535 ? 12.836 35.906 -5.691 1 70.19 535 ASN A O 1
ATOM 4195 N N . ILE A 1 536 ? 13.109 36.969 -3.553 1 76.31 536 ILE A N 1
ATOM 4196 C CA . ILE A 1 536 ? 11.664 36.875 -3.389 1 76.31 536 ILE A CA 1
ATOM 4197 C C . ILE A 1 536 ? 10.984 37.938 -4.262 1 76.31 536 ILE A C 1
ATOM 4199 O O . ILE A 1 536 ? 11.32 39.125 -4.18 1 76.31 536 ILE A O 1
ATOM 4203 N N . VAL A 1 537 ? 10.297 37.438 -5.238 1 75.19 537 VAL A N 1
ATOM 4204 C CA . VAL A 1 537 ? 9.734 38.312 -6.27 1 75.19 537 VAL A CA 1
ATOM 4205 C C . VAL A 1 537 ? 8.227 38.438 -6.09 1 75.19 537 VAL A C 1
ATOM 4207 O O . VAL A 1 537 ? 7.598 37.562 -5.504 1 75.19 537 VAL A O 1
ATOM 4210 N N . ASP A 1 538 ? 7.645 39.594 -6.418 1 80.5 538 ASP A N 1
ATOM 4211 C CA . ASP A 1 538 ? 6.215 39.812 -6.582 1 80.5 538 ASP A CA 1
ATOM 4212 C C . ASP A 1 538 ? 5.551 40.125 -5.242 1 80.5 538 ASP A C 1
ATOM 4214 O O . ASP A 1 538 ? 4.328 40.031 -5.113 1 80.5 538 ASP A O 1
ATOM 4218 N N . ILE A 1 539 ? 6.414 40.188 -4.16 1 89.06 539 ILE A N 1
ATOM 4219 C CA . ILE A 1 539 ? 5.836 40.656 -2.898 1 89.06 539 ILE A CA 1
ATOM 4220 C C . ILE A 1 539 ? 6.637 41.812 -2.355 1 89.06 539 ILE A C 1
ATOM 4222 O O . ILE A 1 539 ? 7.844 41.906 -2.578 1 89.06 539 ILE A O 1
ATOM 4226 N N . SER A 1 540 ? 5.949 42.781 -1.726 1 89.12 540 SER A N 1
ATOM 4227 C CA . SER A 1 540 ? 6.625 43.938 -1.153 1 89.12 540 SER A CA 1
ATOM 4228 C C . SER A 1 540 ? 7.461 43.531 0.063 1 89.12 540 SER A C 1
ATOM 4230 O O . SER A 1 540 ? 7.227 42.5 0.675 1 89.12 540 SER A O 1
ATOM 4232 N N . ARG A 1 541 ? 8.406 44.312 0.313 1 85.88 541 ARG A N 1
ATOM 4233 C CA . ARG A 1 541 ? 9.25 44.094 1.483 1 85.88 541 ARG A CA 1
ATOM 4234 C C . ARG A 1 541 ? 8.422 44.125 2.766 1 85.88 541 ARG A C 1
ATOM 4236 O O . ARG A 1 541 ? 8.672 43.344 3.691 1 85.88 541 ARG A O 1
ATOM 4243 N N . ALA A 1 542 ? 7.48 45 2.781 1 88.12 542 ALA A N 1
ATOM 4244 C CA . ALA A 1 542 ? 6.609 45.125 3.949 1 88.12 542 ALA A CA 1
ATOM 4245 C C . ALA A 1 542 ? 5.805 43.844 4.164 1 88.12 542 ALA A C 1
ATOM 4247 O O . ALA A 1 542 ? 5.637 43.375 5.297 1 88.12 542 ALA A O 1
ATOM 4248 N N . GLN A 1 543 ? 5.387 43.344 3.059 1 92.06 543 GLN A N 1
ATOM 4249 C CA . GLN A 1 543 ? 4.613 42.094 3.141 1 92.06 543 GLN A CA 1
ATOM 4250 C C . GLN A 1 543 ? 5.48 40.938 3.617 1 92.06 543 GLN A C 1
ATOM 4252 O O . GLN A 1 543 ? 5.039 40.125 4.426 1 92.06 543 GLN A O 1
ATOM 4257 N N . SER A 1 544 ? 6.633 40.906 3.09 1 92.81 544 SER A N 1
ATOM 4258 C CA . SER A 1 544 ? 7.559 39.844 3.469 1 92.81 544 SER A CA 1
ATOM 4259 C C . SER A 1 544 ? 7.891 39.906 4.957 1 92.81 544 SER A C 1
ATOM 4261 O O . SER A 1 544 ? 7.941 38.875 5.629 1 92.81 544 SER A O 1
ATOM 4263 N N . LEU A 1 545 ? 8.078 41.094 5.492 1 91.69 545 LEU A N 1
ATOM 4264 C CA . LEU A 1 545 ? 8.422 41.25 6.902 1 91.69 545 LEU A CA 1
ATOM 4265 C C . LEU A 1 545 ? 7.234 40.906 7.793 1 91.69 545 LEU A C 1
ATOM 4267 O O . LEU A 1 545 ? 7.406 40.281 8.836 1 91.69 545 LEU A O 1
ATOM 4271 N N . GLN A 1 546 ? 6.113 41.281 7.34 1 93.44 546 GLN A N 1
ATOM 4272 C CA . GLN A 1 546 ? 4.91 40.969 8.094 1 93.44 546 GLN A CA 1
ATOM 4273 C C . GLN A 1 546 ? 4.699 39.438 8.141 1 93.44 546 GLN A C 1
ATOM 4275 O O . GLN A 1 546 ? 4.301 38.906 9.172 1 93.44 546 GLN A O 1
ATOM 4280 N N . ALA A 1 547 ? 4.902 38.875 7.012 1 95.88 547 ALA A N 1
ATOM 4281 C CA . ALA A 1 547 ? 4.77 37.406 6.953 1 95.88 547 ALA A CA 1
ATOM 4282 C C . ALA A 1 547 ? 5.793 36.75 7.863 1 95.88 547 ALA A C 1
ATOM 4284 O O . ALA A 1 547 ? 5.469 35.781 8.562 1 95.88 547 ALA A O 1
ATOM 4285 N N . LEU A 1 548 ? 6.965 37.188 7.848 1 95.31 548 LEU A N 1
ATOM 4286 C CA . LEU A 1 548 ? 8.023 36.625 8.688 1 95.31 548 LEU A CA 1
ATOM 4287 C C . LEU A 1 548 ? 7.676 36.781 10.164 1 95.31 548 LEU A C 1
ATOM 4289 O O . LEU A 1 548 ? 7.93 35.875 10.953 1 95.31 548 LEU A O 1
ATOM 4293 N N . GLU A 1 549 ? 7.129 37.906 10.523 1 95 549 GLU A N 1
ATOM 4294 C CA . GLU A 1 549 ? 6.684 38.125 11.898 1 95 549 GLU A CA 1
ATOM 4295 C C . GLU A 1 549 ? 5.594 37.125 12.281 1 95 549 GLU A C 1
ATOM 4297 O O . GLU A 1 549 ? 5.594 36.594 13.391 1 95 549 GLU A O 1
ATOM 4302 N N . CYS A 1 550 ? 4.746 36.938 11.391 1 96.69 550 CYS A N 1
ATOM 4303 C CA . CYS A 1 550 ? 3.664 36 11.633 1 96.69 550 CYS A CA 1
ATOM 4304 C C . CYS A 1 550 ? 4.211 34.594 11.844 1 96.69 550 CYS A C 1
ATOM 4306 O O . CYS A 1 550 ? 3.781 33.875 12.75 1 96.69 550 CYS A O 1
ATOM 4308 N N . PHE A 1 551 ? 5.148 34.156 11.008 1 97.19 551 PHE A N 1
ATOM 4309 C CA . PHE A 1 551 ? 5.746 32.844 11.141 1 97.19 551 PHE A CA 1
ATOM 4310 C C . PHE A 1 551 ? 6.531 32.719 12.445 1 97.19 551 PHE A C 1
ATOM 4312 O O . PHE A 1 551 ? 6.535 31.688 13.086 1 97.19 551 PHE A O 1
ATOM 4319 N N . ARG A 1 552 ? 7.207 33.781 12.82 1 96.38 552 ARG A N 1
ATOM 4320 C CA . ARG A 1 552 ? 7.902 33.812 14.102 1 96.38 552 ARG A CA 1
ATOM 4321 C C . ARG A 1 552 ? 6.934 33.531 15.25 1 96.38 552 ARG A C 1
ATOM 4323 O O . ARG A 1 552 ? 7.195 32.688 16.109 1 96.38 552 ARG A O 1
ATOM 4330 N N . ASP A 1 553 ? 5.852 34.281 15.219 1 96.62 553 ASP A N 1
ATOM 4331 C CA . ASP A 1 553 ? 4.859 34.156 16.281 1 96.62 553 ASP A CA 1
ATOM 4332 C C . ASP A 1 553 ? 4.25 32.781 16.297 1 96.62 553 ASP A C 1
ATOM 4334 O O . ASP A 1 553 ? 4.02 32.188 17.359 1 96.62 553 ASP A O 1
ATOM 4338 N N . ALA A 1 554 ? 3.988 32.25 15.133 1 97 554 ALA A N 1
ATOM 4339 C CA . ALA A 1 554 ? 3.445 30.891 15.031 1 97 554 ALA A CA 1
ATOM 4340 C C . ALA A 1 554 ? 4.422 29.875 15.594 1 97 554 ALA A C 1
ATOM 4342 O O . ALA A 1 554 ? 4.012 28.922 16.281 1 97 554 ALA A O 1
ATOM 4343 N N . LEU A 1 555 ? 5.676 30.031 15.312 1 96.62 555 LEU A N 1
ATOM 4344 C CA . LEU A 1 555 ? 6.699 29.109 15.805 1 96.62 555 LEU A CA 1
ATOM 4345 C C . LEU A 1 555 ? 6.832 29.203 17.312 1 96.62 555 LEU A C 1
ATOM 4347 O O . LEU A 1 555 ? 7.066 28.203 17.984 1 96.62 555 LEU A O 1
ATOM 4351 N N . LYS A 1 556 ? 6.66 30.406 17.828 1 96.31 556 LYS A N 1
ATOM 4352 C CA . LYS A 1 556 ? 6.664 30.578 19.281 1 96.31 556 LYS A CA 1
ATOM 4353 C C . LYS A 1 556 ? 5.508 29.828 19.922 1 96.31 556 LYS A C 1
ATOM 4355 O O . LYS A 1 556 ? 5.688 29.172 20.953 1 96.31 556 LYS A O 1
ATOM 4360 N N . VAL A 1 557 ? 4.391 29.906 19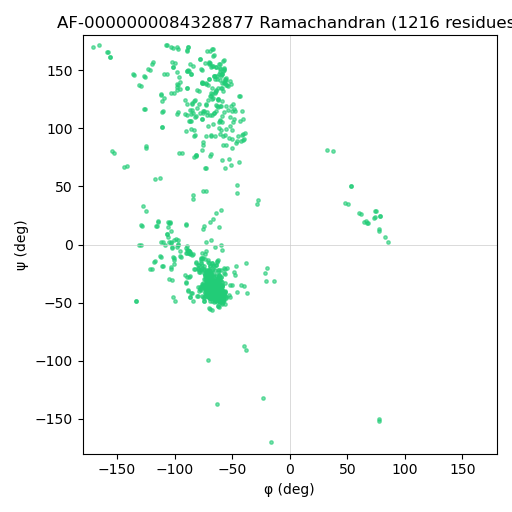.312 1 94.94 557 VAL A N 1
ATOM 4361 C CA . VAL A 1 557 ? 3.186 29.297 19.859 1 94.94 557 VAL A CA 1
ATOM 4362 C C . VAL A 1 557 ? 3.244 27.781 19.719 1 94.94 557 VAL A C 1
ATOM 4364 O O . VAL A 1 557 ? 2.943 27.047 20.656 1 94.94 557 VAL A O 1
ATOM 4367 N N . VAL A 1 558 ? 3.664 27.297 18.531 1 93.88 558 VAL A N 1
ATOM 4368 C CA . VAL A 1 558 ? 3.75 25.859 18.297 1 93.88 558 VAL A CA 1
ATOM 4369 C C . VAL A 1 558 ? 4.832 25.25 19.188 1 93.88 558 VAL A C 1
ATOM 4371 O O . VAL A 1 558 ? 4.824 24.047 19.438 1 93.88 558 VAL A O 1
ATOM 4374 N N . GLY A 1 559 ? 5.664 26.109 19.672 1 93.5 559 GLY A N 1
ATOM 4375 C CA . GLY A 1 559 ? 6.68 25.688 20.625 1 93.5 559 GLY A CA 1
ATOM 4376 C C . GLY A 1 559 ? 6.094 25.156 21.922 1 93.5 559 GLY A C 1
ATOM 4377 O O . GLY A 1 559 ? 6.785 24.484 22.672 1 93.5 559 GLY A O 1
ATOM 4378 N N . PHE A 1 560 ? 4.836 25.438 22.062 1 93.19 560 PHE A N 1
ATOM 4379 C CA . PHE A 1 560 ? 4.156 24.859 23.219 1 93.19 560 PHE A CA 1
ATOM 4380 C C . PHE A 1 560 ? 4.152 23.328 23.125 1 93.19 560 PHE A C 1
ATOM 4382 O O . PHE A 1 560 ? 4.281 22.656 24.156 1 93.19 560 PHE A O 1
ATOM 4389 N N . SER A 1 561 ? 4.047 22.812 21.953 1 91.69 561 SER A N 1
ATOM 4390 C CA . SER A 1 561 ? 3.887 21.375 21.75 1 91.69 561 SER A CA 1
ATOM 4391 C C . SER A 1 561 ? 5.195 20.734 21.297 1 91.69 561 SER A C 1
ATOM 4393 O O . SER A 1 561 ? 5.371 19.531 21.422 1 91.69 561 SER A O 1
ATOM 4395 N N . HIS A 1 562 ? 6.07 21.578 20.75 1 91.38 562 HIS A N 1
ATOM 4396 C CA . HIS A 1 562 ? 7.273 21.031 20.125 1 91.38 562 HIS A CA 1
ATOM 4397 C C . HIS A 1 562 ? 8.523 21.734 20.641 1 91.38 562 HIS A C 1
ATOM 4399 O O . HIS A 1 562 ? 8.562 22.953 20.75 1 91.38 562 HIS A O 1
ATOM 4405 N N . ALA A 1 563 ? 9.523 20.844 20.906 1 90.94 563 ALA A N 1
ATOM 4406 C CA . ALA A 1 563 ? 10.82 21.422 21.266 1 90.94 563 ALA A CA 1
ATOM 4407 C C . ALA A 1 563 ? 11.539 21.969 20.047 1 90.94 563 ALA A C 1
ATOM 4409 O O . ALA A 1 563 ? 12.047 21.203 19.219 1 90.94 563 ALA A O 1
ATOM 4410 N N . ASP A 1 564 ? 11.602 23.219 19.969 1 90.62 564 ASP A N 1
ATOM 4411 C CA . ASP A 1 564 ? 12.234 23.875 18.828 1 90.62 564 ASP A CA 1
ATOM 4412 C C . ASP A 1 564 ? 13.742 23.969 19.016 1 90.62 564 ASP A C 1
ATOM 4414 O O . ASP A 1 564 ? 14.219 24.75 19.859 1 90.62 564 ASP A O 1
ATOM 4418 N N . ARG A 1 565 ? 14.477 23.281 18.219 1 87.94 565 ARG A N 1
ATOM 4419 C CA . ARG A 1 565 ? 15.93 23.297 18.297 1 87.94 565 ARG A CA 1
ATOM 4420 C C . ARG A 1 565 ? 16.531 23.891 17.016 1 87.94 565 ARG A C 1
ATOM 4422 O O . ARG A 1 565 ? 17.734 23.797 16.797 1 87.94 565 ARG A O 1
ATOM 4429 N N . THR A 1 566 ? 15.797 24.547 16.219 1 90.38 566 THR A N 1
ATOM 4430 C CA . THR A 1 566 ? 16.25 24.984 14.898 1 90.38 566 THR A CA 1
ATOM 4431 C C . THR A 1 566 ? 16.938 26.344 15 1 90.38 566 THR A C 1
ATOM 4433 O O . THR A 1 566 ? 17.734 26.703 14.141 1 90.38 566 THR A O 1
ATOM 4436 N N . GLY A 1 567 ? 16.578 27.141 15.961 1 92.12 567 GLY A N 1
ATOM 4437 C CA . GLY A 1 567 ? 17.109 28.484 16.109 1 92.12 567 GLY A CA 1
ATOM 4438 C C . GLY A 1 567 ? 16.5 29.484 15.141 1 92.12 567 GLY A C 1
ATOM 4439 O O . GLY A 1 567 ? 16.969 30.609 15.031 1 92.12 567 GLY A O 1
ATOM 4440 N N . VAL A 1 568 ? 15.453 29.156 14.5 1 94.69 568 VAL A N 1
ATOM 4441 C CA . VAL A 1 568 ? 14.867 29.969 13.445 1 94.69 568 VAL A CA 1
ATOM 4442 C C . VAL A 1 568 ? 14.219 31.219 14.062 1 94.69 568 VAL A C 1
ATOM 4444 O O . VAL A 1 568 ? 14.266 32.312 13.477 1 94.69 568 VAL A O 1
ATOM 4447 N N . VAL A 1 569 ? 13.594 31.062 15.18 1 96.5 569 VAL A N 1
ATOM 4448 C CA . VAL A 1 569 ? 12.945 32.188 15.836 1 96.5 569 VAL A CA 1
ATOM 4449 C C . VAL A 1 569 ? 13.969 33.281 16.156 1 96.5 569 VAL A C 1
ATOM 4451 O O . VAL A 1 569 ? 13.734 34.469 15.906 1 96.5 569 VAL A O 1
ATOM 4454 N N . ASP A 1 570 ? 15.133 32.844 16.625 1 95.19 570 ASP A N 1
ATOM 4455 C CA . ASP A 1 570 ? 16.188 33.812 16.953 1 95.19 570 ASP A CA 1
ATOM 4456 C C . ASP A 1 570 ? 16.734 34.469 15.695 1 95.19 570 ASP A C 1
ATOM 4458 O O . ASP A 1 570 ? 17.016 35.688 15.688 1 95.19 570 ASP A O 1
ATOM 4462 N N . THR A 1 571 ? 16.859 33.719 14.703 1 95.38 571 THR A N 1
ATOM 4463 C CA . THR A 1 571 ? 17.344 34.281 13.438 1 95.38 571 THR A CA 1
ATOM 4464 C C . THR A 1 571 ? 16.375 35.312 12.875 1 95.38 571 THR A C 1
ATOM 4466 O O . THR A 1 571 ? 16.781 36.312 12.32 1 95.38 571 THR A O 1
ATOM 4469 N N . ILE A 1 572 ? 15.094 35 12.984 1 95.69 572 ILE A N 1
ATOM 4470 C CA . ILE A 1 572 ? 14.078 35.938 12.508 1 95.69 572 ILE A CA 1
ATOM 4471 C C . ILE A 1 572 ? 14.148 37.219 13.32 1 95.69 572 ILE A C 1
ATOM 4473 O O . ILE A 1 572 ? 14.055 38.312 12.766 1 95.69 572 ILE A O 1
ATOM 4477 N N . ASN A 1 573 ? 14.289 37.094 14.586 1 94.19 573 ASN A N 1
ATOM 4478 C CA . ASN A 1 573 ? 14.391 38.25 15.445 1 94.19 573 ASN A CA 1
ATOM 4479 C C . ASN A 1 573 ? 15.586 39.125 15.062 1 94.19 573 ASN A C 1
ATOM 4481 O O . ASN A 1 573 ? 15.477 40.344 15.016 1 94.19 573 ASN A O 1
ATOM 4485 N N . GLU A 1 574 ? 16.703 38.5 14.836 1 92.94 574 GLU A N 1
ATOM 4486 C CA . GLU A 1 574 ? 17.891 39.219 14.414 1 92.94 574 GLU A CA 1
ATOM 4487 C C . GLU A 1 574 ? 17.656 39.938 13.086 1 92.94 574 GLU A C 1
ATOM 4489 O O . GLU A 1 574 ? 18.031 41.094 12.914 1 92.94 574 GLU A O 1
ATOM 4494 N N . TYR A 1 575 ? 17.062 39.281 12.25 1 92.06 575 TYR A N 1
ATOM 4495 C CA . TYR A 1 575 ? 16.781 39.812 10.93 1 92.06 575 TYR A CA 1
ATOM 4496 C C . TYR A 1 575 ? 15.836 41 11.016 1 92.06 575 TYR A C 1
ATOM 4498 O O . TYR A 1 575 ? 16.062 42.031 10.375 1 92.06 575 TYR A O 1
ATOM 4506 N N . LEU A 1 576 ? 14.766 40.844 11.766 1 91.12 576 LEU A N 1
ATOM 4507 C CA . LEU A 1 576 ? 13.781 41.906 11.914 1 91.12 576 LEU A CA 1
ATOM 4508 C C . LEU A 1 576 ? 14.383 43.094 12.617 1 91.12 576 LEU A C 1
ATOM 4510 O O . LEU A 1 576 ? 14.078 44.25 12.266 1 91.12 576 LEU A O 1
ATOM 4514 N N . THR A 1 577 ? 15.25 42.844 13.539 1 89.94 577 THR A N 1
ATOM 4515 C CA . THR A 1 577 ? 15.914 43.938 14.25 1 89.94 577 THR A CA 1
ATOM 4516 C C . THR A 1 577 ? 16.859 44.688 13.312 1 89.94 577 THR A C 1
ATOM 4518 O O . THR A 1 577 ? 16.922 45.906 13.336 1 89.94 577 THR A O 1
ATOM 4521 N N . ALA A 1 578 ? 17.562 43.969 12.562 1 86.44 578 ALA A N 1
ATOM 4522 C CA . ALA A 1 578 ? 18.484 44.562 11.609 1 86.44 578 ALA A CA 1
ATOM 4523 C C . ALA A 1 578 ? 17.75 45.438 10.602 1 86.44 578 ALA A C 1
ATOM 4525 O O . ALA A 1 578 ? 18.219 46.5 10.227 1 86.44 578 ALA A O 1
ATOM 4526 N N . TYR A 1 579 ? 16.703 45 10.25 1 83.75 579 TYR A N 1
ATOM 4527 C CA . TYR A 1 579 ? 15.891 45.75 9.289 1 83.75 579 TYR A CA 1
ATOM 4528 C C . TYR A 1 579 ? 15.352 47.031 9.914 1 83.75 579 TYR A C 1
ATOM 4530 O O . TYR A 1 579 ? 15.32 48.062 9.266 1 83.75 579 TYR A O 1
ATOM 4538 N N . LEU A 1 580 ? 14.844 46.906 11.078 1 81 580 LEU A N 1
ATOM 4539 C CA . LEU A 1 580 ? 14.312 48.094 11.766 1 81 580 LEU A CA 1
ATOM 4540 C C . LEU A 1 580 ? 15.406 49.125 11.961 1 81 580 LEU A C 1
ATOM 4542 O O . LEU A 1 580 ? 15.148 50.312 11.828 1 81 580 LEU A O 1
ATOM 4546 N N . VAL A 1 581 ? 16.562 48.594 12.227 1 76.12 581 VAL A N 1
ATOM 4547 C CA . VAL A 1 581 ? 17.688 49.5 12.422 1 76.12 581 VAL A CA 1
ATOM 4548 C C . VAL A 1 581 ? 18.047 50.188 11.102 1 76.12 581 VAL A C 1
ATOM 4550 O O . VAL A 1 581 ? 18.266 51.406 11.055 1 76.12 581 VAL A O 1
ATOM 4553 N N . ASP A 1 582 ? 18.047 49.438 10.062 1 71.25 582 ASP A N 1
ATOM 4554 C CA . ASP A 1 582 ? 18.375 49.969 8.75 1 71.25 582 ASP A CA 1
ATOM 4555 C C . ASP A 1 582 ? 17.328 50.969 8.281 1 71.25 582 ASP A C 1
ATOM 4557 O O . ASP A 1 582 ? 17.656 52.031 7.703 1 71.25 582 ASP A O 1
ATOM 4561 N N . ASP A 1 583 ? 16.141 50.625 8.547 1 69.31 583 ASP A N 1
ATOM 4562 C CA . ASP A 1 583 ? 15.047 51.5 8.172 1 69.31 583 ASP A CA 1
ATOM 4563 C C . ASP A 1 583 ? 15.094 52.812 8.977 1 69.31 583 ASP A C 1
ATOM 4565 O O . ASP A 1 583 ? 14.836 53.875 8.445 1 69.31 583 ASP A O 1
ATOM 4569 N N . MET A 1 584 ? 15.461 52.625 10.227 1 69.06 584 MET A N 1
ATOM 4570 C CA . MET A 1 584 ? 15.602 53.812 11.086 1 69.06 584 MET A CA 1
ATOM 4571 C C . MET A 1 584 ? 16.75 54.688 10.609 1 69.06 584 MET A C 1
ATOM 4573 O O . MET A 1 584 ? 16.609 55.938 10.586 1 69.06 584 MET A O 1
ATOM 4577 N N . PHE A 1 585 ? 17.734 54.031 10.18 1 67.44 585 PHE A N 1
ATOM 4578 C CA . PHE A 1 585 ? 18.891 54.781 9.703 1 67.44 585 PHE A CA 1
ATOM 4579 C C . PHE A 1 585 ? 18.578 55.438 8.367 1 67.44 585 PHE A C 1
ATOM 4581 O O . PHE A 1 585 ? 19 56.562 8.125 1 67.44 585 PHE A O 1
ATOM 4588 N N . THR A 1 586 ? 17.828 54.75 7.602 1 68.69 586 THR A N 1
ATOM 4589 C CA . THR A 1 586 ? 17.469 55.344 6.316 1 68.69 586 THR A CA 1
ATOM 4590 C C . THR A 1 586 ? 16.5 56.5 6.504 1 68.69 586 THR A C 1
ATOM 4592 O O . THR A 1 586 ? 16.609 57.531 5.816 1 68.69 586 THR A O 1
ATOM 4595 N N . GLN A 1 587 ? 15.664 56.375 7.438 1 64.31 587 GLN A N 1
ATOM 4596 C CA . GLN A 1 587 ? 14.734 57.469 7.73 1 64.31 587 GLN A CA 1
ATOM 4597 C C . GLN A 1 587 ? 15.445 58.656 8.391 1 64.31 587 GLN A C 1
ATOM 4599 O O . GLN A 1 587 ? 15.164 59.812 8.086 1 64.31 587 GLN A O 1
ATOM 4604 N N . LEU A 1 588 ? 16.359 58.312 9.266 1 62.47 588 LEU A N 1
ATOM 4605 C CA . LEU A 1 588 ? 17.156 59.344 9.906 1 62.47 588 LEU A CA 1
ATOM 4606 C C . LEU A 1 588 ? 18.078 60.031 8.906 1 62.47 588 LEU A C 1
ATOM 4608 O O . LEU A 1 588 ? 18.281 61.25 8.953 1 62.47 588 LEU A O 1
ATOM 4612 N N . GLY A 1 589 ? 18.562 59.188 8.062 1 57.16 589 GLY A N 1
ATOM 4613 C CA . GLY A 1 589 ? 19.375 59.781 7.008 1 57.16 589 GLY A CA 1
ATOM 4614 C C . GLY A 1 589 ? 18.594 60.688 6.098 1 57.16 589 GLY A C 1
ATOM 4615 O O . GLY A 1 589 ? 19.094 61.75 5.699 1 57.16 589 GLY A O 1
ATOM 4616 N N . HIS A 1 590 ? 17.469 60.281 5.855 1 61.12 590 HIS A N 1
ATOM 4617 C CA . HIS A 1 590 ? 16.625 61.125 5.039 1 61.12 590 HIS A CA 1
ATOM 4618 C C . HIS A 1 590 ? 16.219 62.375 5.809 1 61.12 590 HIS A C 1
ATOM 4620 O O . HIS A 1 590 ? 16.125 63.469 5.234 1 61.12 590 HIS A O 1
ATOM 4626 N N . SER A 1 591 ? 15.992 62.25 7.016 1 56.47 591 SER A N 1
ATOM 4627 C CA . SER A 1 591 ? 15.641 63.406 7.836 1 56.47 591 SER A CA 1
ATOM 4628 C C . SER A 1 591 ? 16.828 64.312 8.031 1 56.47 591 SER A C 1
ATOM 4630 O O . SER A 1 591 ? 16.688 65.562 8.07 1 56.47 591 SER A O 1
ATOM 4632 N N . ILE A 1 592 ? 17.969 63.781 8.078 1 54.72 592 ILE A N 1
ATOM 4633 C CA . ILE A 1 592 ? 19.172 64.625 8.219 1 54.72 592 ILE A CA 1
ATOM 4634 C C . ILE A 1 592 ? 19.469 65.312 6.895 1 54.72 592 ILE A C 1
ATOM 4636 O O . ILE A 1 592 ? 19.859 66.5 6.879 1 54.72 592 ILE A O 1
ATOM 4640 N N . GLN A 1 593 ? 19.25 64.625 5.828 1 51.22 593 GLN A N 1
ATOM 4641 C CA . GLN A 1 593 ? 19.469 65.312 4.551 1 51.22 593 GLN A CA 1
ATOM 4642 C C . GLN A 1 593 ? 18.453 66.438 4.316 1 51.22 593 GLN A C 1
ATOM 4644 O O . GLN A 1 593 ? 18.781 67.438 3.748 1 51.22 593 GLN A O 1
ATOM 4649 N N . ASP A 1 594 ? 17.266 66.188 4.754 1 49.34 594 ASP A N 1
ATOM 4650 C CA . ASP A 1 594 ? 16.25 67.25 4.602 1 49.34 594 ASP A CA 1
ATOM 4651 C C . ASP A 1 594 ? 16.516 68.375 5.555 1 49.34 594 ASP A C 1
ATOM 4653 O O . ASP A 1 594 ? 16.172 69.562 5.25 1 49.34 594 ASP A O 1
ATOM 4657 N N . SER A 1 595 ? 17.016 68.188 6.719 1 45.78 595 SER A N 1
ATOM 4658 C CA . SER A 1 595 ? 17.281 69.312 7.656 1 45.78 595 SER A CA 1
ATOM 4659 C C . SER A 1 595 ? 18.531 70.062 7.262 1 45.78 595 SER A C 1
ATOM 4661 O O . SER A 1 595 ? 18.828 71.125 7.84 1 45.78 595 SER A O 1
ATOM 4663 N N . GLY A 1 596 ? 19.422 69.438 6.516 1 43.09 596 GLY A N 1
ATOM 4664 C CA . GLY A 1 596 ? 20.625 70.188 6.148 1 43.09 596 GLY A CA 1
ATOM 4665 C C . GLY A 1 596 ? 20.406 71.188 5.039 1 43.09 596 GLY A C 1
ATOM 4666 O O . GLY A 1 596 ? 21.375 71.75 4.535 1 43.09 596 GLY A O 1
ATOM 4667 N N . ARG A 1 597 ? 19.266 71.125 4.344 1 39.16 597 ARG A N 1
ATOM 4668 C CA . ARG A 1 597 ? 19.078 72.125 3.346 1 39.16 597 ARG A CA 1
ATOM 4669 C C . ARG A 1 597 ? 18.703 73.5 4.008 1 39.16 597 ARG A C 1
ATOM 4671 O O . ARG A 1 597 ? 17.531 73.812 4.191 1 39.16 597 ARG A O 1
ATOM 4678 N N . ILE A 1 598 ? 19.469 73.875 5.082 1 35.31 598 ILE A N 1
ATOM 4679 C CA . ILE A 1 598 ? 19.359 75.25 5.477 1 35.31 598 ILE A CA 1
ATOM 4680 C C . ILE A 1 598 ? 19.688 76.188 4.281 1 35.31 598 ILE A C 1
ATOM 4682 O O . ILE A 1 598 ? 20.766 76.062 3.701 1 35.31 598 ILE A O 1
ATOM 4686 N N . HIS A 1 599 ? 18.641 76.625 3.559 1 31.55 599 HIS A N 1
ATOM 4687 C CA . HIS A 1 599 ? 18.719 77.625 2.541 1 31.55 599 HIS A CA 1
ATOM 4688 C C . HIS A 1 599 ? 19.516 78.812 3.039 1 31.55 599 HIS A C 1
ATOM 4690 O O . HIS A 1 599 ? 19.172 79.438 4.059 1 31.55 599 HIS A O 1
ATOM 4696 N N . GLY A 1 600 ? 20.797 78.875 2.93 1 30.23 600 GLY A N 1
ATOM 4697 C CA . GLY A 1 600 ? 21.656 80 3.184 1 30.23 600 GLY A CA 1
ATOM 4698 C C . GLY A 1 600 ? 21.188 81.25 2.486 1 30.23 600 GLY A C 1
ATOM 4699 O O . GLY A 1 600 ? 20.516 81.188 1.449 1 30.23 600 GLY A O 1
ATOM 4700 N N . PRO A 1 601 ? 20.781 82.312 3.273 1 33.62 601 PRO A N 1
ATOM 4701 C CA . PRO A 1 601 ? 20.391 83.625 2.688 1 33.62 601 PRO A CA 1
ATOM 4702 C C . PRO A 1 601 ? 21.344 84.062 1.586 1 33.62 601 PRO A C 1
ATOM 4704 O O . PRO A 1 601 ? 22.547 83.75 1.628 1 33.62 601 PRO A O 1
ATOM 4707 N N . ASP A 1 602 ? 20.953 84 0.283 1 28.5 602 ASP A N 1
ATOM 4708 C CA . ASP A 1 602 ? 21.688 84.562 -0.86 1 28.5 602 ASP A CA 1
ATOM 4709 C C . ASP A 1 602 ? 22.172 86 -0.582 1 28.5 602 ASP A C 1
ATOM 4711 O O . ASP A 1 602 ? 21.406 86.938 -0.695 1 28.5 602 ASP A O 1
ATOM 4715 N N . TRP A 1 603 ? 22.828 86.25 0.482 1 26.92 603 TRP A N 1
ATOM 4716 C CA . TRP A 1 603 ? 23.344 87.562 0.855 1 26.92 603 TRP A CA 1
ATOM 4717 C C . TRP A 1 603 ? 24.266 88.125 -0.229 1 26.92 603 TRP A C 1
ATOM 4719 O O . TRP A 1 603 ? 24.766 89.25 -0.114 1 26.92 603 TRP A O 1
ATOM 4729 N N . PHE A 1 604 ? 24.797 87.312 -1.082 1 27.91 604 PHE A N 1
ATOM 4730 C CA . PHE A 1 604 ? 25.922 87.875 -1.823 1 27.91 604 PHE A CA 1
ATOM 4731 C C . PHE A 1 604 ? 25.438 88.938 -2.811 1 27.91 604 PHE A C 1
ATOM 4733 O O . PHE A 1 604 ? 26.234 89.688 -3.314 1 27.91 604 PHE A O 1
ATOM 4740 N N . GLU A 1 605 ? 24.234 88.75 -3.373 1 26.03 605 GLU A N 1
ATOM 4741 C CA . GLU A 1 605 ? 24.094 89.562 -4.578 1 26.03 605 GLU A CA 1
ATOM 4742 C C . GLU A 1 605 ? 23.922 91.062 -4.234 1 26.03 605 GLU A C 1
ATOM 4744 O O . GLU A 1 605 ? 23.672 91.875 -5.117 1 26.03 605 GLU A O 1
ATOM 4749 N N . ILE A 1 606 ? 23.797 91.438 -2.947 1 27 606 ILE A N 1
ATOM 4750 C CA . ILE A 1 606 ? 23.641 92.875 -2.766 1 27 606 ILE A CA 1
ATOM 4751 C C . ILE A 1 606 ? 24.938 93.562 -3.125 1 27 606 ILE A C 1
ATOM 4753 O O . ILE A 1 606 ? 24.969 94.812 -3.24 1 27 606 ILE A O 1
ATOM 4757 N N . GLY A 1 607 ? 26.109 92.938 -3.074 1 24.7 607 GLY A N 1
ATOM 4758 C CA . GLY A 1 607 ? 27.281 93.75 -3.191 1 24.7 607 GLY A CA 1
ATOM 4759 C C . GLY A 1 607 ? 27.469 94.312 -4.578 1 24.7 607 GLY A C 1
ATOM 4760 O O . GLY A 1 607 ? 28.359 95.188 -4.801 1 24.7 607 GLY A O 1
ATOM 4761 N N . ALA A 1 608 ? 27.125 93.688 -5.676 1 27.95 608 ALA A N 1
ATOM 4762 C CA . ALA A 1 608 ? 27.719 94.25 -6.895 1 27.95 608 ALA A CA 1
ATOM 4763 C C . ALA A 1 608 ? 27.016 95.5 -7.309 1 27.95 608 ALA A C 1
ATOM 4765 O O . ALA A 1 608 ? 27.328 96.062 -8.352 1 27.95 608 ALA A O 1
ATOM 4766 N N . SER A 1 609 ? 25.812 95.75 -6.723 1 24.77 609 SER A N 1
ATOM 4767 C CA . SER A 1 609 ? 25.203 97 -7.258 1 24.77 609 SER A CA 1
ATOM 4768 C C . SER A 1 609 ? 25.891 98.25 -6.734 1 24.77 609 SER A C 1
ATOM 4770 O O . SER A 1 609 ? 25.5 99.375 -7.062 1 24.77 609 SER A O 1
ATOM 4772 N N . MET A 1 610 ? 26.719 98.188 -5.746 1 21.06 610 MET A N 1
ATOM 4773 C CA . MET A 1 610 ? 27.438 99.438 -5.699 1 21.06 610 MET A CA 1
ATOM 4774 C C . MET A 1 610 ? 28.562 99.5 -6.734 1 21.06 610 MET A C 1
ATOM 4776 O O . MET A 1 610 ? 29.266 98.5 -6.922 1 21.06 610 MET A O 1
ATOM 4780 N N . MET B 1 1 ? -66.438 -34.594 36.281 1 26.17 1 MET B N 1
ATOM 4781 C CA . MET B 1 1 ? -65.062 -34.219 36.188 1 26.17 1 MET B CA 1
ATOM 4782 C C . MET B 1 1 ? -64.5 -34.594 34.812 1 26.17 1 MET B C 1
ATOM 4784 O O . MET B 1 1 ? -64.312 -35.781 34.5 1 26.17 1 MET B O 1
ATOM 4788 N N . SER B 1 2 ? -64.875 -34 33.781 1 26.81 2 SER B N 1
ATOM 4789 C CA . SER B 1 2 ? -64.875 -34.344 32.344 1 26.81 2 SER B CA 1
ATOM 4790 C C . SER B 1 2 ? -63.438 -34.281 31.781 1 26.81 2 SER B C 1
ATOM 4792 O O . SER B 1 2 ? -62.812 -33.219 31.828 1 26.81 2 SER B O 1
ATOM 4794 N N . PRO B 1 3 ? -62.719 -35.406 31.766 1 31.55 3 PRO B N 1
ATOM 4795 C CA . PRO B 1 3 ? -61.281 -35.688 31.656 1 31.55 3 PRO B CA 1
ATOM 4796 C C . PRO B 1 3 ? -60.656 -35.156 30.359 1 31.55 3 PRO B C 1
ATOM 4798 O O . PRO B 1 3 ? -59.5 -35.406 30.078 1 31.55 3 PRO B O 1
ATOM 4801 N N . ASN B 1 4 ? -61.406 -34.938 29.359 1 25.28 4 ASN B N 1
ATOM 4802 C CA . ASN B 1 4 ? -61 -35 27.953 1 25.28 4 ASN B CA 1
ATOM 4803 C C . ASN B 1 4 ? -59.969 -33.938 27.625 1 25.28 4 ASN B C 1
ATOM 4805 O O . ASN B 1 4 ? -60.312 -32.875 27.078 1 25.28 4 ASN B O 1
ATOM 4809 N N . ARG B 1 5 ? -59.188 -33.531 28.641 1 32.06 5 ARG B N 1
ATOM 4810 C CA . ARG B 1 5 ? -58.406 -32.375 28.203 1 32.06 5 ARG B CA 1
ATOM 4811 C C . ARG B 1 5 ? -57.562 -32.75 26.984 1 32.06 5 ARG B C 1
ATOM 4813 O O . ARG B 1 5 ? -56.812 -33.719 27.016 1 32.06 5 ARG B O 1
ATOM 4820 N N . PRO B 1 6 ? -57.906 -32.312 25.75 1 31.14 6 PRO B N 1
ATOM 4821 C CA . PRO B 1 6 ? -57.25 -32.719 24.516 1 31.14 6 PRO B CA 1
ATOM 4822 C C . PRO B 1 6 ? -55.719 -32.594 24.609 1 31.14 6 PRO B C 1
ATOM 4824 O O . PRO B 1 6 ? -55.219 -31.703 25.297 1 31.14 6 PRO B O 1
ATOM 4827 N N . SER B 1 7 ? -54.969 -33.719 24.734 1 32.59 7 SER B N 1
ATOM 4828 C CA . SER B 1 7 ? -53.5 -33.844 24.781 1 32.59 7 SER B CA 1
ATOM 4829 C C . SER B 1 7 ? -52.844 -32.875 23.812 1 32.59 7 SER B C 1
ATOM 4831 O O . SER B 1 7 ? -53.25 -32.781 22.656 1 32.59 7 SER B O 1
ATOM 4833 N N . GLN B 1 8 ? -52.469 -31.781 24.344 1 34.25 8 GLN B N 1
ATOM 4834 C CA . GLN B 1 8 ? -51.75 -30.781 23.562 1 34.25 8 GLN B CA 1
ATOM 4835 C C . GLN B 1 8 ? -50.719 -31.422 22.625 1 34.25 8 GLN B C 1
ATOM 4837 O O . GLN B 1 8 ? -49.844 -32.156 23.078 1 34.25 8 GLN B O 1
ATOM 4842 N N . ARG B 1 9 ? -51.156 -31.734 21.438 1 39.59 9 ARG B N 1
ATOM 4843 C CA . ARG B 1 9 ? -50.344 -32.281 20.359 1 39.59 9 ARG B CA 1
ATOM 4844 C C . ARG B 1 9 ? -49 -31.594 20.312 1 39.59 9 ARG B C 1
ATOM 4846 O O . ARG B 1 9 ? -48.906 -30.359 20.219 1 39.59 9 ARG B O 1
ATOM 4853 N N . LYS B 1 10 ? -48 -32.156 20.938 1 45.25 10 LYS B N 1
ATOM 4854 C CA . LYS B 1 10 ? -46.625 -31.703 20.906 1 45.25 10 LYS B CA 1
ATOM 4855 C C . LYS B 1 10 ? -46.219 -31.281 19.484 1 45.25 10 LYS B C 1
ATOM 4857 O O . LYS B 1 10 ? -46.531 -31.984 18.516 1 45.25 10 LYS B O 1
ATOM 4862 N N . LYS B 1 11 ? -45.906 -29.984 19.203 1 52.25 11 LYS B N 1
ATOM 4863 C CA . LYS B 1 11 ? -45.438 -29.438 17.938 1 52.25 11 LYS B CA 1
ATOM 4864 C C . LYS B 1 11 ? -44.281 -30.281 17.375 1 52.25 11 LYS B C 1
ATOM 4866 O O . LYS B 1 11 ? -43.375 -30.672 18.109 1 52.25 11 LYS B O 1
ATOM 4871 N N . PRO B 1 12 ? -44.375 -30.938 16.219 1 56.88 12 PRO B N 1
ATOM 4872 C CA . PRO B 1 12 ? -43.312 -31.766 15.664 1 56.88 12 PRO B CA 1
ATOM 4873 C C . PRO B 1 12 ? -41.969 -31.016 15.602 1 56.88 12 PRO B C 1
ATOM 4875 O O . PRO B 1 12 ? -41.938 -29.797 15.5 1 56.88 12 PRO B O 1
ATOM 4878 N N . PRO B 1 13 ? -40.844 -31.562 15.867 1 66.62 13 PRO B N 1
ATOM 4879 C CA . PRO B 1 13 ? -39.531 -30.875 15.844 1 66.62 13 PRO B CA 1
ATOM 4880 C C . PRO B 1 13 ? -39.219 -30.281 14.484 1 66.62 13 PRO B C 1
ATOM 4882 O O . PRO B 1 13 ? -39.781 -30.688 13.469 1 66.62 13 PRO B O 1
ATOM 4885 N N . ALA B 1 14 ? -38.562 -29.219 14.391 1 73.5 14 ALA B N 1
ATOM 4886 C CA . ALA B 1 14 ? -38.062 -28.578 13.18 1 73.5 14 ALA B CA 1
ATOM 4887 C C . ALA B 1 14 ? -37.281 -29.547 12.312 1 73.5 14 ALA B C 1
ATOM 4889 O O . ALA B 1 14 ? -36.594 -30.422 12.828 1 73.5 14 ALA B O 1
ATOM 4890 N N . CYS B 1 15 ? -37.406 -29.594 10.969 1 71.81 15 CYS B N 1
ATOM 4891 C CA . CYS B 1 15 ? -36.719 -30.516 10.078 1 71.81 15 CYS B CA 1
ATOM 4892 C C . CYS B 1 15 ? -35.219 -30.203 9.992 1 71.81 15 CYS B C 1
ATOM 4894 O O . CYS B 1 15 ? -34.812 -29.094 10.289 1 71.81 15 CYS B O 1
ATOM 4896 N N . ASP B 1 16 ? -34.312 -31.078 9.633 1 73.44 16 ASP B N 1
ATOM 4897 C CA . ASP B 1 16 ? -32.844 -31 9.617 1 73.44 16 ASP B CA 1
ATOM 4898 C C . ASP B 1 16 ? -32.375 -29.906 8.664 1 73.44 16 ASP B C 1
ATOM 4900 O O . ASP B 1 16 ? -31.375 -29.234 8.922 1 73.44 16 ASP B O 1
ATOM 4904 N N . TYR B 1 17 ? -33.062 -29.625 7.609 1 74.31 17 TYR B N 1
ATOM 4905 C CA . TYR B 1 17 ? -32.75 -28.609 6.621 1 74.31 17 TYR B CA 1
ATOM 4906 C C . TYR B 1 17 ? -32.938 -27.219 7.191 1 74.31 17 TYR B C 1
ATOM 4908 O O . TYR B 1 17 ? -32.094 -26.344 7.043 1 74.31 17 TYR B O 1
ATOM 4916 N N . CYS B 1 18 ? -34 -26.891 7.699 1 74.06 18 CYS B N 1
ATOM 4917 C CA . CYS B 1 18 ? -34.281 -25.578 8.289 1 74.06 18 CYS B CA 1
ATOM 4918 C C . CYS B 1 18 ? -33.375 -25.344 9.508 1 74.06 18 CYS B C 1
ATOM 4920 O O . CYS B 1 18 ? -32.938 -24.203 9.742 1 74.06 18 CYS B O 1
ATOM 4922 N N . LYS B 1 19 ? -33.062 -26.375 10.273 1 72.69 19 LYS B N 1
ATOM 4923 C CA . LYS B 1 19 ? -32.094 -26.297 11.383 1 72.69 19 LYS B CA 1
ATOM 4924 C C . LYS B 1 19 ? -30.719 -25.891 10.898 1 72.69 19 LYS B C 1
ATOM 4926 O O . LYS B 1 19 ? -30.062 -25.047 11.508 1 72.69 19 LYS B O 1
ATOM 4931 N N . ALA B 1 20 ? -30.344 -26.422 9.789 1 70.62 20 ALA B N 1
ATOM 4932 C CA . ALA B 1 20 ? -29.016 -26.156 9.227 1 70.62 20 ALA B CA 1
ATOM 4933 C C . ALA B 1 20 ? -28.906 -24.734 8.688 1 70.62 20 ALA B C 1
ATOM 4935 O O . ALA B 1 20 ? -27.844 -24.125 8.758 1 70.62 20 ALA B O 1
ATOM 4936 N N . ARG B 1 21 ? -29.984 -24.156 8.289 1 70.38 21 ARG B N 1
ATOM 4937 C CA . ARG B 1 21 ? -30.016 -22.828 7.703 1 70.38 21 ARG B CA 1
ATOM 4938 C C . ARG B 1 21 ? -30.516 -21.797 8.711 1 70.38 21 ARG B C 1
ATOM 4940 O O . ARG B 1 21 ? -30.641 -20.609 8.391 1 70.38 21 ARG B O 1
ATOM 4947 N N . ARG B 1 22 ? -30.797 -22.203 9.938 1 69.31 22 ARG B N 1
ATOM 4948 C CA . ARG B 1 22 ? -31.266 -21.422 11.086 1 69.31 22 ARG B CA 1
ATOM 4949 C C . ARG B 1 22 ? -32.469 -20.562 10.703 1 69.31 22 ARG B C 1
ATOM 4951 O O . ARG B 1 22 ? -32.562 -19.391 11.109 1 69.31 22 ARG B O 1
ATOM 4958 N N . VAL B 1 23 ? -33.281 -21.047 9.859 1 74 23 VAL B N 1
ATOM 4959 C CA . VAL B 1 23 ? -34.531 -20.375 9.539 1 74 23 VAL B CA 1
ATOM 4960 C C . VAL B 1 23 ? -35.656 -21.016 10.305 1 74 23 VAL B C 1
ATOM 4962 O O . VAL B 1 23 ? -35.562 -22.172 10.727 1 74 23 VAL B O 1
ATOM 4965 N N . LEU B 1 24 ? -36.625 -20.188 10.438 1 73.62 24 LEU B N 1
ATOM 4966 C CA . LEU B 1 24 ? -37.812 -20.609 11.164 1 73.62 24 LEU B CA 1
ATOM 4967 C C . LEU B 1 24 ? -38.5 -21.75 10.43 1 73.62 24 LEU B C 1
ATOM 4969 O O . LEU B 1 24 ? -38.938 -21.578 9.289 1 73.62 24 LEU B O 1
ATOM 4973 N N . CYS B 1 25 ? -38.562 -22.906 10.992 1 71.69 25 CYS B N 1
ATOM 4974 C CA . CYS B 1 25 ? -39.188 -24.094 10.422 1 71.69 25 CYS B CA 1
ATOM 4975 C C . CYS B 1 25 ? -40.656 -24.172 10.852 1 71.69 25 CYS B C 1
ATOM 4977 O O . CYS B 1 25 ? -40.969 -23.953 12.016 1 71.69 25 CYS B O 1
ATOM 4979 N N . HIS B 1 26 ? -41.625 -24.25 10 1 77.12 26 HIS B N 1
ATOM 4980 C CA . HIS B 1 26 ? -43 -24.562 10.32 1 77.12 26 HIS B CA 1
ATOM 4981 C C . HIS B 1 26 ? -43.312 -26.047 10.125 1 77.12 26 HIS B C 1
ATOM 4983 O O . HIS B 1 26 ? -43.906 -26.438 9.117 1 77.12 26 HIS B O 1
ATOM 4989 N N . PRO B 1 27 ? -42.906 -26.859 11.102 1 70.31 27 PRO B N 1
ATOM 4990 C CA . PRO B 1 27 ? -43.031 -28.312 10.945 1 70.31 27 PRO B CA 1
ATOM 4991 C C . PRO B 1 27 ? -44.469 -28.781 10.852 1 70.31 27 PRO B C 1
ATOM 4993 O O . PRO B 1 27 ? -45.375 -28.203 11.492 1 70.31 27 PRO B O 1
ATOM 4996 N N . GLN B 1 28 ? -44.781 -29.594 9.852 1 70.5 28 GLN B N 1
ATOM 4997 C CA . GLN B 1 28 ? -46.094 -30.188 9.695 1 70.5 28 GLN B CA 1
ATOM 4998 C C . GLN B 1 28 ? -46.156 -31.594 10.289 1 70.5 28 GLN B C 1
ATOM 5000 O O . GLN B 1 28 ? -45.125 -32.281 10.328 1 70.5 28 GLN B O 1
ATOM 5005 N N . LEU B 1 29 ? -47.125 -32.156 10.969 1 66.5 29 LEU B N 1
ATOM 5006 C CA . LEU B 1 29 ? -47.25 -33.438 11.648 1 66.5 29 LEU B CA 1
ATOM 5007 C C . LEU B 1 29 ? -47.094 -34.594 10.664 1 66.5 29 LEU B C 1
ATOM 5009 O O . LEU B 1 29 ? -46.594 -35.656 11.031 1 66.5 29 LEU B O 1
ATOM 5013 N N . ASN B 1 30 ? -47.625 -34.469 9.438 1 65.69 30 ASN B N 1
ATOM 5014 C CA . ASN B 1 30 ? -47.625 -35.562 8.484 1 65.69 30 ASN B CA 1
ATOM 5015 C C . ASN B 1 30 ? -47.031 -35.156 7.145 1 65.69 30 ASN B C 1
ATOM 5017 O O . ASN B 1 30 ? -47.406 -35.688 6.094 1 65.69 30 ASN B O 1
ATOM 5021 N N . GLY B 1 31 ? -46.031 -34.25 7.039 1 69.81 31 GLY B N 1
ATOM 5022 C CA . GLY B 1 31 ? -45.438 -33.906 5.754 1 69.81 31 GLY B CA 1
ATOM 5023 C C . GLY B 1 31 ? -44.219 -33.062 5.879 1 69.81 31 GLY B C 1
ATOM 5024 O O . GLY B 1 31 ? -43.781 -32.719 6.988 1 69.81 31 GLY B O 1
ATOM 5025 N N . PRO B 1 32 ? -43.469 -32.875 4.734 1 71.56 32 PRO B N 1
ATOM 5026 C CA . PRO B 1 32 ? -42.312 -32 4.746 1 71.56 32 PRO B CA 1
ATOM 5027 C C . PRO B 1 32 ? -42.656 -30.562 5.113 1 71.56 32 PRO B C 1
ATOM 5029 O O . PRO B 1 32 ? -43.781 -30.141 4.961 1 71.56 32 PRO B O 1
ATOM 5032 N N . CYS B 1 33 ? -41.906 -29.844 5.848 1 75.44 33 CYS B N 1
ATOM 5033 C CA . CYS B 1 33 ? -42.188 -28.453 6.156 1 75.44 33 CYS B CA 1
ATOM 5034 C C . CYS B 1 33 ? -42.312 -27.625 4.879 1 75.44 33 CYS B C 1
ATOM 5036 O O . CYS B 1 33 ? -41.719 -27.953 3.859 1 75.44 33 CYS B O 1
ATOM 5038 N N . PRO B 1 34 ? -43.219 -26.688 4.723 1 75.19 34 PRO B N 1
ATOM 5039 C CA . PRO B 1 34 ? -43.438 -25.922 3.492 1 75.19 34 PRO B CA 1
ATOM 5040 C C . PRO B 1 34 ? -42.156 -25.375 2.889 1 75.19 34 PRO B C 1
ATOM 5042 O O . PRO B 1 34 ? -42.031 -25.266 1.665 1 75.19 34 PRO B O 1
ATOM 5045 N N . ARG B 1 35 ? -41.219 -25.172 3.635 1 72.94 35 ARG B N 1
ATOM 5046 C CA . ARG B 1 35 ? -39.938 -24.656 3.111 1 72.94 35 ARG B CA 1
ATOM 5047 C C . ARG B 1 35 ? -39.156 -25.75 2.404 1 72.94 35 ARG B C 1
ATOM 5049 O O . ARG B 1 35 ? -38.531 -25.5 1.369 1 72.94 35 ARG B O 1
ATOM 5056 N N . CYS B 1 36 ? -39.094 -26.75 2.891 1 73.56 36 CYS B N 1
ATOM 5057 C CA . CYS B 1 36 ? -38.438 -27.875 2.221 1 73.56 36 CYS B CA 1
ATOM 5058 C C . CYS B 1 36 ? -39.156 -28.25 0.946 1 73.56 36 CYS B C 1
ATOM 5060 O O . CYS B 1 36 ? -38.562 -28.594 -0.062 1 73.56 36 CYS B O 1
ATOM 5062 N N . VAL B 1 37 ? -40.438 -28.172 0.951 1 75.5 37 VAL B N 1
ATOM 5063 C CA . VAL B 1 37 ? -41.219 -28.438 -0.256 1 75.5 37 VAL B CA 1
ATOM 5064 C C . VAL B 1 37 ? -40.875 -27.375 -1.314 1 75.5 37 VAL B C 1
ATOM 5066 O O . VAL B 1 37 ? -40.688 -27.703 -2.486 1 75.5 37 VAL B O 1
ATOM 5069 N N . GLU B 1 38 ? -40.781 -26.094 -0.945 1 70.94 38 GLU B N 1
ATOM 5070 C CA . GLU B 1 38 ? -40.5 -25 -1.869 1 70.94 38 GLU B CA 1
ATOM 5071 C C . GLU B 1 38 ? -39.094 -25.141 -2.451 1 70.94 38 GLU B C 1
ATOM 5073 O O . GLU B 1 38 ? -38.844 -24.828 -3.617 1 70.94 38 GLU B O 1
ATOM 5078 N N . LYS B 1 39 ? -38.219 -25.688 -1.748 1 70.31 39 LYS B N 1
ATOM 5079 C CA . LYS B 1 39 ? -36.844 -25.812 -2.191 1 70.31 39 LYS B CA 1
ATOM 5080 C C . LYS B 1 39 ? -36.562 -27.203 -2.727 1 70.31 39 LYS B C 1
ATOM 5082 O O . LYS B 1 39 ? -35.438 -27.484 -3.201 1 70.31 39 LYS B O 1
ATOM 5087 N N . GLY B 1 40 ? -37.438 -28.078 -2.828 1 69.81 40 GLY B N 1
ATOM 5088 C CA . GLY B 1 40 ? -37.375 -29.438 -3.355 1 69.81 40 GLY B CA 1
ATOM 5089 C C . GLY B 1 40 ? -36.469 -30.344 -2.564 1 69.81 40 GLY B C 1
ATOM 5090 O O . GLY B 1 40 ? -35.812 -31.234 -3.127 1 69.81 40 GLY B O 1
ATOM 5091 N N . VAL B 1 41 ? -36.156 -30.031 -1.376 1 71.81 41 VAL B N 1
ATOM 5092 C CA . VAL B 1 41 ? -35.281 -30.859 -0.579 1 71.81 41 VAL B CA 1
ATOM 5093 C C . VAL B 1 41 ? -36.094 -31.781 0.313 1 71.81 41 VAL B C 1
ATOM 5095 O O . VAL B 1 41 ? -37.25 -31.469 0.679 1 71.81 41 VAL B O 1
ATOM 5098 N N . GLU B 1 42 ? -35.562 -32.969 0.477 1 72.12 42 GLU B N 1
ATOM 5099 C CA . GLU B 1 42 ? -36.219 -33.969 1.34 1 72.12 42 GLU B CA 1
ATOM 5100 C C . GLU B 1 42 ? -36.219 -33.5 2.793 1 72.12 42 GLU B C 1
ATOM 5102 O O . GLU B 1 42 ? -35.156 -33.188 3.365 1 72.12 42 GLU B O 1
ATOM 5107 N N . CYS B 1 43 ? -37.312 -33.188 3.416 1 68 43 CYS B N 1
ATOM 5108 C CA . CYS B 1 43 ? -37.5 -32.688 4.773 1 68 43 CYS B CA 1
ATOM 5109 C C . CYS B 1 43 ? -37.312 -33.812 5.793 1 68 43 CYS B C 1
ATOM 5111 O O . CYS B 1 43 ? -38.188 -34.688 5.922 1 68 43 CYS B O 1
ATOM 5113 N N . THR B 1 44 ? -36.125 -34.094 6.207 1 74.06 44 THR B N 1
ATOM 5114 C CA . THR B 1 44 ? -35.812 -35.156 7.168 1 74.06 44 THR B CA 1
ATOM 5115 C C . THR B 1 44 ? -35.719 -34.594 8.586 1 74.06 44 THR B C 1
ATOM 5117 O O . THR B 1 44 ? -35.438 -33.406 8.766 1 74.06 44 THR B O 1
ATOM 5120 N N . THR B 1 45 ? -36.25 -35.125 9.555 1 64.31 45 THR B N 1
ATOM 5121 C CA . THR B 1 45 ? -36.125 -34.75 10.961 1 64.31 45 THR B CA 1
ATOM 5122 C C . THR B 1 45 ? -35.344 -35.812 11.742 1 64.31 45 THR B C 1
ATOM 5124 O O . THR B 1 45 ? -35.719 -36.969 11.781 1 64.31 45 THR B O 1
ATOM 5127 N N . THR B 1 46 ? -34.031 -35.625 12.055 1 56.38 46 THR B N 1
ATOM 5128 C CA . THR B 1 46 ? -33.312 -36.531 12.922 1 56.38 46 THR B CA 1
ATOM 5129 C C . THR B 1 46 ? -33.688 -36.344 14.383 1 56.38 46 THR B C 1
ATOM 5131 O O . THR B 1 46 ? -33.625 -35.219 14.891 1 56.38 46 THR B O 1
ATOM 5134 N N . PRO B 1 47 ? -34.25 -37.25 14.938 1 46.62 47 PRO B N 1
ATOM 5135 C CA . PRO B 1 47 ? -34.562 -37.156 16.359 1 46.62 47 PRO B CA 1
ATOM 5136 C C . PRO B 1 47 ? -33.344 -37 17.234 1 46.62 47 PRO B C 1
ATOM 5138 O O . PRO B 1 47 ? -32.312 -37.656 17 1 46.62 47 PRO B O 1
ATOM 5141 N N . VAL B 1 48 ? -33.062 -35.875 17.781 1 42.06 48 VAL B N 1
ATOM 5142 C CA . VAL B 1 48 ? -31.953 -35.688 18.703 1 42.06 48 VAL B CA 1
ATOM 5143 C C . VAL B 1 48 ? -32.094 -36.625 19.906 1 42.06 48 VAL B C 1
ATOM 5145 O O . VAL B 1 48 ? -33.062 -36.531 20.656 1 42.06 48 VAL B O 1
ATOM 5148 N N . VAL B 1 49 ? -31.625 -37.844 19.781 1 34.44 49 VAL B N 1
ATOM 5149 C CA . VAL B 1 49 ? -31.562 -38.656 20.984 1 34.44 49 VAL B CA 1
ATOM 5150 C C . VAL B 1 49 ? -30.531 -38.062 21.953 1 34.44 49 VAL B C 1
ATOM 5152 O O . VAL B 1 49 ? -29.391 -37.812 21.578 1 34.44 49 VAL B O 1
ATOM 5155 N N . ARG B 1 50 ? -31 -37.438 22.922 1 33.75 50 ARG B N 1
ATOM 5156 C CA . ARG B 1 50 ? -30.188 -36.969 24.047 1 33.75 50 ARG B CA 1
ATOM 5157 C C . ARG B 1 50 ? -29.312 -38.094 24.594 1 33.75 50 ARG B C 1
ATOM 5159 O O . ARG B 1 50 ? -29.828 -39.094 25.094 1 33.75 50 ARG B O 1
ATOM 5166 N N . ARG B 1 51 ? -28 -38.219 24.031 1 33.38 51 ARG B N 1
ATOM 5167 C CA . ARG B 1 51 ? -27.078 -39.188 24.594 1 33.38 51 ARG B CA 1
ATOM 5168 C C . ARG B 1 51 ? -26.859 -38.938 26.078 1 33.38 51 ARG B C 1
ATOM 5170 O O . ARG B 1 51 ? -26.688 -37.812 26.5 1 33.38 51 ARG B O 1
ATOM 5177 N N . ARG B 1 52 ? -27.266 -39.781 26.797 1 34.38 52 ARG B N 1
ATOM 5178 C CA . ARG B 1 52 ? -27.062 -39.844 28.25 1 34.38 52 ARG B CA 1
ATOM 5179 C C . ARG B 1 52 ? -25.578 -39.688 28.594 1 34.38 52 ARG B C 1
ATOM 5181 O O . ARG B 1 52 ? -24.734 -40.281 27.953 1 34.38 52 ARG B O 1
ATOM 5188 N N . ARG B 1 53 ? -25.25 -38.594 29.391 1 32.78 53 ARG B N 1
ATOM 5189 C CA . ARG B 1 53 ? -23.953 -38.219 29.938 1 32.78 53 ARG B CA 1
ATOM 5190 C C . ARG B 1 53 ? -23.328 -39.406 30.672 1 32.78 53 ARG B C 1
ATOM 5192 O O . ARG B 1 53 ? -23.891 -39.906 31.641 1 32.78 53 ARG B O 1
ATOM 5199 N N . ARG B 1 54 ? -22.297 -40.094 29.922 1 33.94 54 ARG B N 1
ATOM 5200 C CA . ARG B 1 54 ? -21.594 -41.219 30.531 1 33.94 54 ARG B CA 1
ATOM 5201 C C . ARG B 1 54 ? -20.891 -40.812 31.828 1 33.94 54 ARG B C 1
ATOM 5203 O O . ARG B 1 54 ? -20.328 -39.719 31.906 1 33.94 54 ARG B O 1
ATOM 5210 N N . THR B 1 55 ? -21.281 -41.219 32.938 1 31.09 55 THR B N 1
ATOM 5211 C CA . THR B 1 55 ? -20.797 -40.875 34.25 1 31.09 55 THR B CA 1
ATOM 5212 C C . THR B 1 55 ? -19.297 -41.125 34.375 1 31.09 55 THR B C 1
ATOM 5214 O O . THR B 1 55 ? -18.734 -41.906 33.625 1 31.09 55 THR B O 1
ATOM 5217 N N . LYS B 1 56 ? -18.562 -40.25 35.125 1 33.09 56 LYS B N 1
ATOM 5218 C CA . LYS B 1 56 ? -17.125 -40.188 35.406 1 33.09 56 LYS B CA 1
ATOM 5219 C C . LYS B 1 56 ? -16.516 -41.562 35.562 1 33.09 56 LYS B C 1
ATOM 5221 O O . LYS B 1 56 ? -15.391 -41.812 35.156 1 33.09 56 LYS B O 1
ATOM 5226 N N . GLY B 1 57 ? -17.344 -42.375 36.281 1 31.78 57 GLY B N 1
ATOM 5227 C CA . GLY B 1 57 ? -16.844 -43.625 36.812 1 31.78 57 GLY B CA 1
ATOM 5228 C C . GLY B 1 57 ? -16.547 -44.625 35.719 1 31.78 57 GLY B C 1
ATOM 5229 O O . GLY B 1 57 ? -15.656 -45.469 35.875 1 31.78 57 GLY B O 1
ATOM 5230 N N . GLU B 1 58 ? -17.516 -44.594 34.656 1 35.09 58 GLU B N 1
ATOM 5231 C CA . GLU B 1 58 ? -17.469 -45.688 33.688 1 35.09 58 GLU B CA 1
ATOM 5232 C C . GLU B 1 58 ? -16.266 -45.531 32.75 1 35.09 58 GLU B C 1
ATOM 5234 O O . GLU B 1 58 ? -15.805 -46.5 32.156 1 35.09 58 GLU B O 1
ATOM 5239 N N . LEU B 1 59 ? -15.914 -44.188 32.562 1 30.94 59 LEU B N 1
ATOM 5240 C CA . LEU B 1 59 ? -14.828 -43.969 31.594 1 30.94 59 LEU B CA 1
ATOM 5241 C C . LEU B 1 59 ? -13.508 -44.5 32.156 1 30.94 59 LEU B C 1
ATOM 5243 O O . LEU B 1 59 ? -12.641 -44.938 31.391 1 30.94 59 LEU B O 1
ATOM 5247 N N . VAL B 1 60 ? -13.289 -44.312 33.562 1 33.19 60 VAL B N 1
ATOM 5248 C CA . VAL B 1 60 ? -12.023 -44.656 34.188 1 33.19 60 VAL B CA 1
ATOM 5249 C C . VAL B 1 60 ? -11.805 -46.156 34.094 1 33.19 60 VAL B C 1
ATOM 5251 O O . VAL B 1 60 ? -10.672 -46.625 33.875 1 33.19 60 VAL B O 1
ATOM 5254 N N . HIS B 1 61 ? -12.984 -46.938 34.25 1 29.23 61 HIS B N 1
ATOM 5255 C CA . HIS B 1 61 ? -12.789 -48.375 34.438 1 29.23 61 HIS B CA 1
ATOM 5256 C C . HIS B 1 61 ? -12.266 -49.031 33.188 1 29.23 61 HIS B C 1
ATOM 5258 O O . HIS B 1 61 ? -11.68 -50.125 33.25 1 29.23 61 HIS B O 1
ATOM 5264 N N . SER B 1 62 ? -12.781 -48.531 31.984 1 28 62 SER B N 1
ATOM 5265 C CA . SER B 1 62 ? -12.547 -49.375 30.828 1 28 62 SER B CA 1
ATOM 5266 C C . SER B 1 62 ? -11.078 -49.375 30.406 1 28 62 SER B C 1
ATOM 5268 O O . SER B 1 62 ? -10.68 -50.062 29.484 1 28 62 SER B O 1
ATOM 5270 N N . ALA B 1 63 ? -10.305 -48.219 30.703 1 27.91 63 ALA B N 1
ATOM 5271 C CA . ALA B 1 63 ? -8.93 -48.156 30.219 1 27.91 63 ALA B CA 1
ATOM 5272 C C . ALA B 1 63 ? -8.055 -49.219 30.859 1 27.91 63 ALA B C 1
ATOM 5274 O O . ALA B 1 63 ? -6.883 -49.375 30.5 1 27.91 63 ALA B O 1
ATOM 5275 N N . ALA B 1 64 ? -8.539 -49.688 32.062 1 24.91 64 ALA B N 1
ATOM 5276 C CA . ALA B 1 64 ? -7.598 -50.469 32.844 1 24.91 64 ALA B CA 1
ATOM 5277 C C . ALA B 1 64 ? -7.258 -51.781 32.156 1 24.91 64 ALA B C 1
ATOM 5279 O O . ALA B 1 64 ? -6.289 -52.438 32.5 1 24.91 64 ALA B O 1
ATOM 5280 N N . LYS B 1 65 ? -8.305 -52.406 31.531 1 25.31 65 LYS B N 1
ATOM 5281 C CA . LYS B 1 65 ? -8.133 -53.844 31.391 1 25.31 65 LYS B CA 1
ATOM 5282 C C . LYS B 1 65 ? -7.051 -54.188 30.375 1 25.31 65 LYS B C 1
ATOM 5284 O O . LYS B 1 65 ? -6.621 -55.312 30.266 1 25.31 65 LYS B O 1
ATOM 5289 N N . ALA B 1 66 ? -6.992 -53.375 29.297 1 24.95 66 ALA B N 1
ATOM 5290 C CA . ALA B 1 66 ? -6.445 -54.156 28.172 1 24.95 66 ALA B CA 1
ATOM 5291 C C . ALA B 1 66 ? -4.953 -54.406 28.375 1 24.95 66 ALA B C 1
ATOM 5293 O O . ALA B 1 66 ? -4.27 -54.844 27.453 1 24.95 66 ALA B O 1
ATOM 5294 N N . THR B 1 67 ? -4.398 -53.906 29.594 1 23.02 67 THR B N 1
ATOM 5295 C CA . THR B 1 67 ? -2.945 -53.969 29.703 1 23.02 67 THR B CA 1
ATOM 5296 C C . THR B 1 67 ? -2.473 -55.438 29.766 1 23.02 67 THR B C 1
ATOM 5298 O O . THR B 1 67 ? -1.269 -55.688 29.812 1 23.02 67 THR B O 1
ATOM 5301 N N . THR B 1 68 ? -3.322 -56.375 30.141 1 22.03 68 THR B N 1
ATOM 5302 C CA . THR B 1 68 ? -2.652 -57.469 30.859 1 22.03 68 THR B CA 1
ATOM 5303 C C . THR B 1 68 ? -1.871 -58.344 29.891 1 22.03 68 THR B C 1
ATOM 5305 O O . THR B 1 68 ? -1.152 -59.25 30.297 1 22.03 68 THR B O 1
ATOM 5308 N N . SER B 1 69 ? -2.318 -58.594 28.609 1 20.22 69 SER B N 1
ATOM 5309 C CA . SER B 1 69 ? -2.09 -60 28.297 1 20.22 69 SER B CA 1
ATOM 5310 C C . SER B 1 69 ? -0.602 -60.344 28.312 1 20.22 69 SER B C 1
ATOM 5312 O O . SER B 1 69 ? 0.232 -59.469 28.578 1 20.22 69 SER B O 1
ATOM 5314 N N . SER B 1 70 ? 0.003 -61.219 27.25 1 21.38 70 SER B N 1
ATOM 5315 C CA . SER B 1 70 ? 0.783 -62.438 27.203 1 21.38 70 SER B CA 1
ATOM 5316 C C . SER B 1 70 ? 2.279 -62.156 27.234 1 21.38 70 SER B C 1
ATOM 5318 O O . SER B 1 70 ? 2.783 -61.406 26.375 1 21.38 70 SER B O 1
ATOM 5320 N N . SER B 1 71 ? 2.922 -62.25 28.422 1 21.42 71 SER B N 1
ATOM 5321 C CA . SER B 1 71 ? 4.309 -62.156 28.875 1 21.42 71 SER B CA 1
ATOM 5322 C C . SER B 1 71 ? 5.176 -63.219 28.188 1 21.42 71 SER B C 1
ATOM 5324 O O . SER B 1 71 ? 5.523 -64.25 28.797 1 21.42 71 SER B O 1
ATOM 5326 N N . LYS B 1 72 ? 5.02 -63.781 26.953 1 21.61 72 LYS B N 1
ATOM 5327 C CA . LYS B 1 72 ? 5.906 -64.875 26.656 1 21.61 72 LYS B CA 1
ATOM 5328 C C . LYS B 1 72 ? 7.367 -64.5 26.859 1 21.61 72 LYS B C 1
ATOM 5330 O O . LYS B 1 72 ? 7.75 -63.344 26.625 1 21.61 72 LYS B O 1
ATOM 5335 N N . ASN B 1 73 ? 8.219 -65.375 27.5 1 20.59 73 ASN B N 1
ATOM 5336 C CA . ASN B 1 73 ? 9.477 -65.562 28.203 1 20.59 73 ASN B CA 1
ATOM 5337 C C . ASN B 1 73 ? 10.672 -65.375 27.281 1 20.59 73 ASN B C 1
ATOM 5339 O O . ASN B 1 73 ? 11.797 -65.75 27.609 1 20.59 73 ASN B O 1
ATOM 5343 N N . CYS B 1 74 ? 10.555 -65 25.969 1 20.83 74 CYS B N 1
ATOM 5344 C CA . CYS B 1 74 ? 11.734 -65.375 25.203 1 20.83 74 CYS B CA 1
ATOM 5345 C C . CYS B 1 74 ? 12.977 -64.688 25.719 1 20.83 74 CYS B C 1
ATOM 5347 O O . CYS B 1 74 ? 12.984 -63.438 25.828 1 20.83 74 CYS B O 1
ATOM 5349 N N . ASN B 1 75 ? 13.93 -65.375 26.453 1 20.31 75 ASN B N 1
ATOM 5350 C CA . ASN B 1 75 ? 15.148 -65.25 27.25 1 20.31 75 ASN B CA 1
ATOM 5351 C C . ASN B 1 75 ? 16.25 -64.562 26.438 1 20.31 75 ASN B C 1
ATOM 5353 O O . ASN B 1 75 ? 17.359 -64.312 26.938 1 20.31 75 ASN B O 1
ATOM 5357 N N . ASP B 1 76 ? 16.312 -64.75 25.141 1 23.2 76 ASP B N 1
ATOM 5358 C CA . ASP B 1 76 ? 17.672 -64.688 24.625 1 23.2 76 ASP B CA 1
ATOM 5359 C C . ASP B 1 76 ? 18.266 -63.281 24.875 1 23.2 76 ASP B C 1
ATOM 5361 O O . ASP B 1 76 ? 17.562 -62.281 24.75 1 23.2 76 ASP B O 1
ATOM 5365 N N . GLN B 1 77 ? 19.422 -63.188 25.547 1 22.59 77 GLN B N 1
ATOM 5366 C CA . GLN B 1 77 ? 20.234 -62.219 26.266 1 22.59 77 GLN B CA 1
ATOM 5367 C C . GLN B 1 77 ? 20.672 -61.094 25.328 1 22.59 77 GLN B C 1
ATOM 5369 O O . GLN B 1 77 ? 21.578 -60.312 25.641 1 22.59 77 GLN B O 1
ATOM 5374 N N . ALA B 1 78 ? 20.547 -61.219 24.016 1 24.86 78 ALA B N 1
ATOM 5375 C CA . ALA B 1 78 ? 21.406 -60.281 23.266 1 24.86 78 ALA B CA 1
ATOM 5376 C C . ALA B 1 78 ? 21.172 -58.844 23.719 1 24.86 78 ALA B C 1
ATOM 5378 O O . ALA B 1 78 ? 20.047 -58.469 24.016 1 24.86 78 ALA B O 1
ATOM 5379 N N . THR B 1 79 ? 22.203 -58.188 24.312 1 23.91 79 THR B N 1
ATOM 5380 C CA . THR B 1 79 ? 22.422 -56.875 24.922 1 23.91 79 THR B CA 1
ATOM 5381 C C . THR B 1 79 ? 21.812 -55.781 24.078 1 23.91 79 THR B C 1
ATOM 5383 O O . THR B 1 79 ? 22.281 -55.5 22.984 1 23.91 79 THR B O 1
ATOM 5386 N N . ALA B 1 80 ? 20.531 -55.688 24.031 1 22.61 80 ALA B N 1
ATOM 5387 C CA . ALA B 1 80 ? 19.703 -54.75 23.281 1 22.61 80 ALA B CA 1
ATOM 5388 C C . ALA B 1 80 ? 20.016 -53.312 23.672 1 22.61 80 ALA B C 1
ATOM 5390 O O . ALA B 1 80 ? 19.734 -52.875 24.797 1 22.61 80 ALA B O 1
ATOM 5391 N N . SER B 1 81 ? 21.188 -52.875 23.219 1 25.31 81 SER B N 1
ATOM 5392 C CA . SER B 1 81 ? 21.5 -51.438 23.328 1 25.31 81 SER B CA 1
ATOM 5393 C C . SER B 1 81 ? 20.281 -50.594 23.031 1 25.31 81 SER B C 1
ATOM 5395 O O . SER B 1 81 ? 19.672 -50.688 21.969 1 25.31 81 SER B O 1
ATOM 5397 N N . THR B 1 82 ? 19.5 -50.25 24.047 1 26.72 82 THR B N 1
ATOM 5398 C CA . THR B 1 82 ? 18.25 -49.5 24.203 1 26.72 82 THR B CA 1
ATOM 5399 C C . THR B 1 82 ? 18.344 -48.156 23.516 1 26.72 82 THR B C 1
ATOM 5401 O O . THR B 1 82 ? 19.047 -47.25 24 1 26.72 82 THR B O 1
ATOM 5404 N N . SER B 1 83 ? 18.406 -48.188 22.172 1 25.17 83 SER B N 1
ATOM 5405 C CA . SER B 1 83 ? 18.375 -46.938 21.422 1 25.17 83 SER B CA 1
ATOM 5406 C C . SER B 1 83 ? 17.219 -46.062 21.875 1 25.17 83 SER B C 1
ATOM 5408 O O . SER B 1 83 ? 16.047 -46.375 21.641 1 25.17 83 SER B O 1
ATOM 5410 N N . LYS B 1 84 ? 17.375 -45.281 22.969 1 32.75 84 LYS B N 1
ATOM 5411 C CA . LYS B 1 84 ? 16.641 -44.125 23.469 1 32.75 84 LYS B CA 1
ATOM 5412 C C . LYS B 1 84 ? 16.203 -43.219 22.312 1 32.75 84 LYS B C 1
ATOM 5414 O O . LYS B 1 84 ? 15.602 -42.156 22.547 1 32.75 84 LYS B O 1
ATOM 5419 N N . GLN B 1 85 ? 16.859 -43.5 21.203 1 30.45 85 GLN B N 1
ATOM 5420 C CA . GLN B 1 85 ? 16.531 -42.531 20.172 1 30.45 85 GLN B CA 1
ATOM 5421 C C . GLN B 1 85 ? 15.062 -42.656 19.75 1 30.45 85 GLN B C 1
ATOM 5423 O O . GLN B 1 85 ? 14.5 -41.719 19.156 1 30.45 85 GLN B O 1
ATOM 5428 N N . SER B 1 86 ? 14.453 -43.844 19.875 1 33.88 86 SER B N 1
ATOM 5429 C CA . SER B 1 86 ? 13.211 -44.125 19.156 1 33.88 86 SER B CA 1
ATOM 5430 C C . SER B 1 86 ? 12.023 -43.469 19.859 1 33.88 86 SER B C 1
ATOM 5432 O O . SER B 1 86 ? 11.039 -43.094 19.219 1 33.88 86 SER B O 1
ATOM 5434 N N . ASP B 1 87 ? 12.031 -43.438 21.172 1 36.25 87 ASP B N 1
ATOM 5435 C CA . ASP B 1 87 ? 10.82 -43 21.859 1 36.25 87 ASP B CA 1
ATOM 5436 C C . ASP B 1 87 ? 10.586 -41.531 21.656 1 36.25 87 ASP B C 1
ATOM 5438 O O . ASP B 1 87 ? 9.438 -41.062 21.547 1 36.25 87 ASP B O 1
ATOM 5442 N N . GLU B 1 88 ? 11.719 -40.812 21.75 1 35.09 88 GLU B N 1
ATOM 5443 C CA . GLU B 1 88 ? 11.547 -39.344 21.594 1 35.09 88 GLU B CA 1
ATOM 5444 C C . GLU B 1 88 ? 11.078 -39 20.188 1 35.09 88 GLU B C 1
ATOM 5446 O O . GLU B 1 88 ? 10.391 -38 19.984 1 35.09 88 GLU B O 1
ATOM 5451 N N . GLU B 1 89 ? 11.477 -39.812 19.219 1 36 89 GLU B N 1
ATOM 5452 C CA . GLU B 1 89 ? 11.008 -39.562 17.859 1 36 89 GLU B CA 1
ATOM 5453 C C . GLU B 1 89 ? 9.523 -39.906 17.719 1 36 89 GLU B C 1
ATOM 5455 O O . GLU B 1 89 ? 8.781 -39.188 17.047 1 36 89 GLU B O 1
ATOM 5460 N N . LEU B 1 90 ? 9.062 -40.969 18.406 1 38.81 90 LEU B N 1
ATOM 5461 C CA . LEU B 1 90 ? 7.66 -41.344 18.344 1 38.81 90 LEU B CA 1
ATOM 5462 C C . LEU B 1 90 ? 6.777 -40.344 19.078 1 38.81 90 LEU B C 1
ATOM 5464 O O . LEU B 1 90 ? 5.68 -40.031 18.609 1 38.81 90 LEU B O 1
ATOM 5468 N N . SER B 1 91 ? 7.289 -39.812 20.172 1 41.16 91 SER B N 1
ATOM 5469 C CA . SER B 1 91 ? 6.484 -38.844 20.922 1 41.16 91 SER B CA 1
ATOM 5470 C C . SER B 1 91 ? 6.301 -37.531 20.125 1 41.16 91 SER B C 1
ATOM 5472 O O . SER B 1 91 ? 5.258 -36.906 20.203 1 41.16 91 SER B O 1
ATOM 5474 N N . THR B 1 92 ? 7.258 -37.188 19.406 1 39.59 92 THR B N 1
ATOM 5475 C CA . THR B 1 92 ? 7.113 -36 18.578 1 39.59 92 THR B CA 1
ATOM 5476 C C . THR B 1 92 ? 6.137 -36.25 17.438 1 39.59 92 THR B C 1
ATOM 5478 O O . THR B 1 92 ? 5.34 -35.375 17.094 1 39.59 92 THR B O 1
ATOM 5481 N N . VAL B 1 93 ? 6.105 -37.5 16.938 1 40.19 93 VAL B N 1
ATOM 5482 C CA . VAL B 1 93 ? 5.164 -37.844 15.875 1 40.19 93 VAL B CA 1
ATOM 5483 C C . VAL B 1 93 ? 3.746 -37.906 16.438 1 40.19 93 VAL B C 1
ATOM 5485 O O . VAL B 1 93 ? 2.799 -37.406 15.812 1 40.19 93 VAL B O 1
ATOM 5488 N N . ILE B 1 94 ? 3.547 -38.438 17.641 1 42.62 94 ILE B N 1
ATOM 5489 C CA . ILE B 1 94 ? 2.229 -38.531 18.266 1 42.62 94 ILE B CA 1
ATOM 5490 C C . ILE B 1 94 ? 1.704 -37.125 18.594 1 42.62 94 ILE B C 1
ATOM 5492 O O . ILE B 1 94 ? 0.531 -36.844 18.359 1 42.62 94 ILE B O 1
ATOM 5496 N N . VAL B 1 95 ? 2.514 -36.281 19.141 1 40.62 95 VAL B N 1
ATOM 5497 C CA . VAL B 1 95 ? 2.08 -34.938 19.453 1 40.62 95 VAL B CA 1
ATOM 5498 C C . VAL B 1 95 ? 1.716 -34.188 18.172 1 40.62 95 VAL B C 1
ATOM 5500 O O . VAL B 1 95 ? 0.706 -33.469 18.109 1 40.62 95 VAL B O 1
ATOM 5503 N N . VAL B 1 96 ? 2.41 -34.438 17.172 1 41.34 96 VAL B N 1
ATOM 5504 C CA . VAL B 1 96 ? 2.066 -33.844 15.875 1 41.34 96 VAL B CA 1
ATOM 5505 C C . VAL B 1 96 ? 0.749 -34.438 15.375 1 41.34 96 VAL B C 1
ATOM 5507 O O . VAL B 1 96 ? -0.114 -33.719 14.875 1 41.34 96 VAL B O 1
ATOM 5510 N N . GLN B 1 97 ? 0.565 -35.75 15.602 1 38.72 97 GLN B N 1
ATOM 5511 C CA . GLN B 1 97 ? -0.677 -36.375 15.164 1 38.72 97 GLN B CA 1
ATOM 5512 C C . GLN B 1 97 ? -1.86 -35.906 16 1 38.72 97 GLN B C 1
ATOM 5514 O O . GLN B 1 97 ? -2.941 -35.625 15.469 1 38.72 97 GLN B O 1
ATOM 5519 N N . GLN B 1 98 ? -1.7 -35.875 17.281 1 39.97 98 GLN B N 1
ATOM 5520 C CA . GLN B 1 98 ? -2.781 -35.406 18.141 1 39.97 98 GLN B CA 1
ATOM 5521 C C . GLN B 1 98 ? -3.096 -33.938 17.875 1 39.97 98 GLN B C 1
ATOM 5523 O O . GLN B 1 98 ? -4.266 -33.562 17.828 1 39.97 98 GLN B O 1
ATOM 5528 N N . TRP B 1 99 ? -2.078 -33.188 17.828 1 37.53 99 TRP B N 1
ATOM 5529 C CA . TRP B 1 99 ? -2.287 -31.781 17.5 1 37.53 99 TRP B CA 1
ATOM 5530 C C . TRP B 1 99 ? -2.861 -31.625 16.094 1 37.53 99 TRP B C 1
ATOM 5532 O O . TRP B 1 99 ? -3.775 -30.828 15.867 1 37.53 99 TRP B O 1
ATOM 5542 N N . ALA B 1 100 ? -2.455 -32.469 15.203 1 39.06 100 ALA B N 1
ATOM 5543 C CA . ALA B 1 100 ? -3.055 -32.5 13.875 1 39.06 100 ALA B CA 1
ATOM 5544 C C . ALA B 1 100 ? -4.535 -32.875 13.953 1 39.06 100 ALA B C 1
ATOM 5546 O O . ALA B 1 100 ? -5.363 -32.281 13.258 1 39.06 100 ALA B O 1
ATOM 5547 N N . SER B 1 101 ? -4.848 -33.844 14.75 1 38.72 101 SER B N 1
ATOM 5548 C CA . SER B 1 101 ? -6.246 -34.219 14.938 1 38.72 101 SER B CA 1
ATOM 5549 C C . SER B 1 101 ? -7.039 -33.094 15.578 1 38.72 101 SER B C 1
ATOM 5551 O O . SER B 1 101 ? -8.188 -32.844 15.219 1 38.72 101 SER B O 1
ATOM 5553 N N . ALA B 1 102 ? -6.477 -32.531 16.594 1 37.78 102 ALA B N 1
ATOM 5554 C CA . ALA B 1 102 ? -7.172 -31.422 17.25 1 37.78 102 ALA B CA 1
ATOM 5555 C C . ALA B 1 102 ? -7.289 -30.219 16.312 1 37.78 102 ALA B C 1
ATOM 5557 O O . ALA B 1 102 ? -8.305 -29.516 16.312 1 37.78 102 ALA B O 1
ATOM 5558 N N . MET B 1 103 ? -6.25 -29.969 15.703 1 38.47 103 MET B N 1
ATOM 5559 C CA . MET B 1 103 ? -6.297 -28.906 14.695 1 38.47 103 MET B CA 1
ATOM 5560 C C . MET B 1 103 ? -7.242 -29.281 13.562 1 38.47 103 MET B C 1
ATOM 5562 O O . MET B 1 103 ? -7.824 -28.406 12.922 1 38.47 103 MET B O 1
ATOM 5566 N N . PHE B 1 104 ? -7.297 -30.531 13.234 1 35.62 104 PHE B N 1
ATOM 5567 C CA . PHE B 1 104 ? -8.258 -30.984 12.242 1 35.62 104 PHE B CA 1
ATOM 5568 C C . PHE B 1 104 ? -9.68 -30.656 12.664 1 35.62 104 PHE B C 1
ATOM 5570 O O . PHE B 1 104 ? -10.539 -30.406 11.82 1 35.62 104 PHE B O 1
ATOM 5577 N N . LEU B 1 105 ? -9.953 -30.906 13.891 1 34.31 105 LEU B N 1
ATOM 5578 C CA . LEU B 1 105 ? -11.328 -30.672 14.32 1 34.31 105 LEU B CA 1
ATOM 5579 C C . LEU B 1 105 ? -11.68 -29.188 14.195 1 34.31 105 LEU B C 1
ATOM 5581 O O . LEU B 1 105 ? -12.844 -28.812 14.352 1 34.31 105 LEU B O 1
ATOM 5585 N N . SER B 1 106 ? -10.734 -28.344 14.445 1 35.34 106 SER B N 1
ATOM 5586 C CA . SER B 1 106 ? -11.188 -26.984 14.203 1 35.34 106 SER B CA 1
ATOM 5587 C C . SER B 1 106 ? -11.398 -26.719 12.719 1 35.34 106 SER B C 1
ATOM 5589 O O . SER B 1 106 ? -10.461 -26.828 11.922 1 35.34 106 SER B O 1
ATOM 5591 N N . ASN B 1 107 ? -12.312 -27.094 12.055 1 37.81 107 ASN B N 1
ATOM 5592 C CA . ASN B 1 107 ? -12.961 -27.016 10.75 1 37.81 107 ASN B CA 1
ATOM 5593 C C . ASN B 1 107 ? -12.562 -25.75 10 1 37.81 107 ASN B C 1
ATOM 5595 O O . ASN B 1 107 ? -13.07 -25.469 8.914 1 37.81 107 ASN B O 1
ATOM 5599 N N . THR B 1 108 ? -12.141 -24.656 10.578 1 46.97 108 THR B N 1
ATOM 5600 C CA . THR B 1 108 ? -12.141 -23.438 9.758 1 46.97 108 THR B CA 1
ATOM 5601 C C . THR B 1 108 ? -10.875 -23.359 8.906 1 46.97 108 THR B C 1
ATOM 5603 O O . THR B 1 108 ? -9.773 -23.25 9.438 1 46.97 108 THR B O 1
ATOM 5606 N N . LEU B 1 109 ? -10.734 -24.172 7.762 1 59.38 109 LEU B N 1
ATOM 5607 C CA . LEU B 1 109 ? -9.766 -24.141 6.676 1 59.38 109 LEU B CA 1
ATOM 5608 C C . LEU B 1 109 ? -9.258 -22.719 6.457 1 59.38 109 LEU B C 1
ATOM 5610 O O . LEU B 1 109 ? -9.133 -22.266 5.316 1 59.38 109 LEU B O 1
ATOM 5614 N N . ASP B 1 110 ? -9.125 -22 7.453 1 71.56 110 ASP B N 1
ATOM 5615 C CA . ASP B 1 110 ? -8.578 -20.641 7.332 1 71.56 110 ASP B CA 1
ATOM 5616 C C . ASP B 1 110 ? -7.129 -20.594 7.805 1 71.56 110 ASP B C 1
ATOM 5618 O O . ASP B 1 110 ? -6.555 -21.609 8.18 1 71.56 110 ASP B O 1
ATOM 5622 N N . GLU B 1 111 ? -6.438 -19.609 7.617 1 81.81 111 GLU B N 1
ATOM 5623 C CA . GLU B 1 111 ? -5.086 -19.344 8.094 1 81.81 111 GLU B CA 1
ATOM 5624 C C . GLU B 1 111 ? -4.922 -19.75 9.555 1 81.81 111 GLU B C 1
ATOM 5626 O O . GLU B 1 111 ? -5.793 -19.469 10.383 1 81.81 111 GLU B O 1
ATOM 5631 N N . PRO B 1 112 ? -3.881 -20.578 9.867 1 87.56 112 PRO B N 1
ATOM 5632 C CA . PRO B 1 112 ? -3.709 -21.031 11.25 1 87.56 112 PRO B CA 1
ATOM 5633 C C . PRO B 1 112 ? -3.416 -19.875 12.211 1 87.56 112 PRO B C 1
ATOM 5635 O O . PRO B 1 112 ? -2.826 -18.875 11.82 1 87.56 112 PRO B O 1
ATOM 5638 N N . SER B 1 113 ? -3.805 -20.125 13.414 1 88.75 113 SER B N 1
ATOM 5639 C CA . SER B 1 113 ? -3.457 -19.172 14.461 1 88.75 113 SER B CA 1
ATOM 5640 C C . SER B 1 113 ? -1.99 -19.297 14.859 1 88.75 113 SER B C 1
ATOM 5642 O O . SER B 1 113 ? -1.457 -20.406 14.945 1 88.75 113 SER B O 1
ATOM 5644 N N . PRO B 1 114 ? -1.388 -18.219 15.047 1 92.12 114 PRO B N 1
ATOM 5645 C CA . PRO B 1 114 ? 0.021 -18.281 15.453 1 92.12 114 PRO B CA 1
ATOM 5646 C C . PRO B 1 114 ? 0.236 -19.047 16.75 1 92.12 114 PRO B C 1
ATOM 5648 O O . PRO B 1 114 ? -0.521 -18.875 17.703 1 92.12 114 PRO B O 1
ATOM 5651 N N . VAL B 1 115 ? 1.26 -19.938 16.75 1 93.06 115 VAL B N 1
ATOM 5652 C CA . VAL B 1 115 ? 1.637 -20.703 17.938 1 93.06 115 VAL B CA 1
ATOM 5653 C C . VAL B 1 115 ? 3.154 -20.688 18.109 1 93.06 115 VAL B C 1
ATOM 5655 O O . VAL B 1 115 ? 3.893 -20.641 17.125 1 93.06 115 VAL B O 1
ATOM 5658 N N . PRO B 1 116 ? 3.607 -20.688 19.375 1 91.94 116 PRO B N 1
ATOM 5659 C CA . PRO B 1 116 ? 5.059 -20.766 19.547 1 91.94 116 PRO B CA 1
ATOM 5660 C C . PRO B 1 116 ? 5.664 -22.031 18.969 1 91.94 116 PRO B C 1
ATOM 5662 O O . PRO B 1 116 ? 4.988 -23.062 18.906 1 91.94 116 PRO B O 1
ATOM 5665 N N . PRO B 1 117 ? 6.887 -21.891 18.5 1 89.56 117 PRO B N 1
ATOM 5666 C CA . PRO B 1 117 ? 7.52 -23.078 17.906 1 89.56 117 PRO B CA 1
ATOM 5667 C C . PRO B 1 117 ? 7.656 -24.234 18.891 1 89.56 117 PRO B C 1
ATOM 5669 O O . PRO B 1 117 ? 8.297 -24.078 19.938 1 89.56 117 PRO B O 1
ATOM 5672 N N . THR B 1 118 ? 7.066 -25.281 18.578 1 84.19 118 THR B N 1
ATOM 5673 C CA . THR B 1 118 ? 7.121 -26.453 19.438 1 84.19 118 THR B CA 1
ATOM 5674 C C . THR B 1 118 ? 7.719 -27.641 18.672 1 84.19 118 THR B C 1
ATOM 5676 O O . THR B 1 118 ? 8.195 -28.594 19.297 1 84.19 118 THR B O 1
ATOM 5679 N N . LEU B 1 119 ? 7.648 -27.516 17.391 1 83.25 119 LEU B N 1
ATOM 5680 C CA . LEU B 1 119 ? 8.18 -28.609 16.578 1 83.25 119 LEU B CA 1
ATOM 5681 C C . LEU B 1 119 ? 9.703 -28.641 16.641 1 83.25 119 LEU B C 1
ATOM 5683 O O . LEU B 1 119 ? 10.359 -27.641 16.344 1 83.25 119 LEU B O 1
ATOM 5687 N N . GLN B 1 120 ? 10.242 -29.641 17.203 1 81.38 120 GLN B N 1
ATOM 5688 C CA . GLN B 1 120 ? 11.688 -29.781 17.25 1 81.38 120 GLN B CA 1
ATOM 5689 C C . GLN B 1 120 ? 12.211 -30.453 15.977 1 81.38 120 GLN B C 1
ATOM 5691 O O . GLN B 1 120 ? 12.062 -31.672 15.805 1 81.38 120 GLN B O 1
ATOM 5696 N N . LEU B 1 121 ? 12.695 -29.656 15.086 1 87.62 121 LEU B N 1
ATOM 5697 C CA . LEU B 1 121 ? 13.273 -30.188 13.859 1 87.62 121 LEU B CA 1
ATOM 5698 C C . LEU B 1 121 ? 14.734 -30.578 14.078 1 87.62 121 LEU B C 1
ATOM 5700 O O . LEU B 1 121 ? 15.539 -29.75 14.531 1 87.62 121 LEU B O 1
ATOM 5704 N N . SER B 1 122 ? 15.031 -31.844 13.82 1 88.69 122 SER B N 1
ATOM 5705 C CA . SER B 1 122 ? 16.422 -32.25 13.891 1 88.69 122 SER B CA 1
ATOM 5706 C C . SER B 1 122 ? 17.266 -31.594 12.805 1 88.69 122 SER B C 1
ATOM 5708 O O . SER B 1 122 ? 16.719 -31.094 11.812 1 88.69 122 SER B O 1
ATOM 5710 N N . VAL B 1 123 ? 18.516 -31.609 13.008 1 90.81 123 VAL B N 1
ATOM 5711 C CA . VAL B 1 123 ? 19.453 -31.016 12.047 1 90.81 123 VAL B CA 1
ATOM 5712 C C . VAL B 1 123 ? 19.328 -31.734 10.703 1 90.81 123 VAL B C 1
ATOM 5714 O O . VAL B 1 123 ? 19.391 -31.094 9.648 1 90.81 123 VAL B O 1
ATOM 5717 N N . GLU B 1 124 ? 19.062 -32.969 10.727 1 91.25 124 GLU B N 1
ATOM 5718 C CA . GLU B 1 124 ? 18.953 -33.781 9.508 1 91.25 124 GLU B CA 1
ATOM 5719 C C . GLU B 1 124 ? 17.703 -33.375 8.711 1 91.25 124 GLU B C 1
ATOM 5721 O O . GLU B 1 124 ? 17.75 -33.281 7.48 1 91.25 124 GLU B O 1
ATOM 5726 N N . VAL B 1 125 ? 16.719 -33.094 9.438 1 91.12 125 VAL B N 1
ATOM 5727 C CA . VAL B 1 125 ? 15.484 -32.688 8.781 1 91.12 125 VAL B CA 1
ATOM 5728 C C . VAL B 1 125 ? 15.656 -31.312 8.156 1 91.12 125 VAL B C 1
ATOM 5730 O O . VAL B 1 125 ? 15.211 -31.062 7.035 1 91.12 125 VAL B O 1
ATOM 5733 N N . ILE B 1 126 ? 16.328 -30.453 8.891 1 92.06 126 ILE B N 1
ATOM 5734 C CA . ILE B 1 126 ? 16.562 -29.109 8.391 1 92.06 126 ILE B CA 1
ATOM 5735 C C . ILE B 1 126 ? 17.406 -29.156 7.121 1 92.06 126 ILE B C 1
ATOM 5737 O O . ILE B 1 126 ? 17.094 -28.484 6.133 1 92.06 126 ILE B O 1
ATOM 5741 N N . LYS B 1 127 ? 18.391 -29.969 7.121 1 89.31 127 LYS B N 1
ATOM 5742 C CA . LYS B 1 127 ? 19.25 -30.125 5.953 1 89.31 127 LYS B CA 1
ATOM 5743 C C . LYS B 1 127 ? 18.484 -30.734 4.781 1 89.31 127 LYS B C 1
ATOM 5745 O O . LYS B 1 127 ? 18.672 -30.312 3.635 1 89.31 127 LYS B O 1
ATOM 5750 N N . ALA B 1 128 ? 17.672 -31.656 5.098 1 88.5 128 ALA B N 1
ATOM 5751 C CA . ALA B 1 128 ? 16.859 -32.281 4.059 1 88.5 128 ALA B CA 1
ATOM 5752 C C . ALA B 1 128 ? 15.906 -31.297 3.41 1 88.5 128 ALA B C 1
ATOM 5754 O O . ALA B 1 128 ? 15.75 -31.281 2.188 1 88.5 128 ALA B O 1
ATOM 5755 N N . LEU B 1 129 ? 15.289 -30.531 4.203 1 85.75 129 LEU B N 1
ATOM 5756 C CA . LEU B 1 129 ? 14.344 -29.547 3.707 1 85.75 129 LEU B CA 1
ATOM 5757 C C . LEU B 1 129 ? 15.062 -28.484 2.879 1 85.75 129 LEU B C 1
ATOM 5759 O O . LEU B 1 129 ? 14.547 -28.031 1.85 1 85.75 129 LEU B O 1
ATOM 5763 N N . ARG B 1 130 ? 16.156 -28.172 3.328 1 84.25 130 ARG B N 1
ATOM 5764 C CA . ARG B 1 130 ? 16.969 -27.234 2.553 1 84.25 130 ARG B CA 1
ATOM 5765 C C . ARG B 1 130 ? 17.328 -27.812 1.189 1 84.25 130 ARG B C 1
ATOM 5767 O O . ARG B 1 130 ? 17.297 -27.109 0.18 1 84.25 130 ARG B O 1
ATOM 5774 N N . GLN B 1 131 ? 17.656 -28.984 1.218 1 82.5 131 GLN B N 1
ATOM 5775 C CA . GLN B 1 131 ? 18.016 -29.641 -0.035 1 82.5 131 GLN B CA 1
ATOM 5776 C C . GLN B 1 131 ? 16.812 -29.719 -0.977 1 82.5 131 GLN B C 1
ATOM 5778 O O . GLN B 1 131 ? 16.969 -29.594 -2.193 1 82.5 131 GLN B O 1
ATOM 5783 N N . THR B 1 132 ? 15.688 -29.875 -0.373 1 82.06 132 THR B N 1
ATOM 5784 C CA . THR B 1 132 ? 14.461 -29.875 -1.163 1 82.06 132 THR B CA 1
ATOM 5785 C C . THR B 1 132 ? 14.258 -28.531 -1.854 1 82.06 132 THR B C 1
ATOM 5787 O O . THR B 1 132 ? 13.797 -28.484 -3 1 82.06 132 THR B O 1
ATOM 5790 N N . LEU B 1 133 ? 14.625 -27.531 -1.128 1 78.81 133 LEU B N 1
ATOM 5791 C CA . LEU B 1 133 ? 14.461 -26.188 -1.682 1 78.81 133 LEU B CA 1
ATOM 5792 C C . LEU B 1 133 ? 15.469 -25.938 -2.805 1 78.81 133 LEU B C 1
ATOM 5794 O O . LEU B 1 133 ? 15.141 -25.281 -3.791 1 78.81 133 LEU B O 1
ATOM 5798 N N . ARG B 1 134 ? 16.719 -26.375 -2.518 1 68.94 134 ARG B N 1
ATOM 5799 C CA . ARG B 1 134 ? 17.781 -26.156 -3.49 1 68.94 134 ARG B CA 1
ATOM 5800 C C . ARG B 1 134 ? 17.609 -27.062 -4.699 1 68.94 134 ARG B C 1
ATOM 5802 O O . ARG B 1 134 ? 18.141 -26.781 -5.777 1 68.94 134 ARG B O 1
ATOM 5809 N N . ASN B 1 135 ? 17.25 -28.203 -4.199 1 58.84 135 ASN B N 1
ATOM 5810 C CA . ASN B 1 135 ? 17.406 -29.312 -5.137 1 58.84 135 ASN B CA 1
ATOM 5811 C C . ASN B 1 135 ? 17.391 -28.828 -6.582 1 58.84 135 ASN B C 1
ATOM 5813 O O . ASN B 1 135 ? 17.188 -27.641 -6.844 1 58.84 135 ASN B O 1
ATOM 5817 N N . THR B 1 136 ? 16.672 -29.312 -7.668 1 50.03 136 THR B N 1
ATOM 5818 C CA . THR B 1 136 ? 17.328 -29.781 -8.883 1 50.03 136 THR B CA 1
ATOM 5819 C C . THR B 1 136 ? 17.922 -28.625 -9.664 1 50.03 136 THR B C 1
ATOM 5821 O O . THR B 1 136 ? 17.25 -27.625 -9.906 1 50.03 136 THR B O 1
ATOM 5824 N N . PRO B 1 137 ? 19.406 -28.484 -9.5 1 46.16 137 PRO B N 1
ATOM 5825 C CA . PRO B 1 137 ? 20.062 -27.469 -10.32 1 46.16 137 PRO B CA 1
ATOM 5826 C C . PRO B 1 137 ? 19.172 -26.953 -11.453 1 46.16 137 PRO B C 1
ATOM 5828 O O . PRO B 1 137 ? 19.281 -25.797 -11.867 1 46.16 137 PRO B O 1
ATOM 5831 N N . HIS B 1 138 ? 18.375 -27.938 -11.836 1 48.41 138 HIS B N 1
ATOM 5832 C CA . HIS B 1 138 ? 17.578 -27.609 -13.016 1 48.41 138 HIS B CA 1
ATOM 5833 C C . HIS B 1 138 ? 16.125 -27.344 -12.656 1 48.41 138 HIS B C 1
ATOM 5835 O O . HIS B 1 138 ? 15.289 -27.109 -13.531 1 48.41 138 HIS B O 1
ATOM 5841 N N . ASN B 1 139 ? 15.914 -27.344 -11.156 1 56.09 139 ASN B N 1
ATOM 5842 C CA . ASN B 1 139 ? 14.5 -27.141 -10.828 1 56.09 139 ASN B CA 1
ATOM 5843 C C . ASN B 1 139 ? 14.328 -26.312 -9.57 1 56.09 139 ASN B C 1
ATOM 5845 O O . ASN B 1 139 ? 13.852 -26.812 -8.547 1 56.09 139 ASN B O 1
ATOM 5849 N N . PRO B 1 140 ? 14.742 -25.062 -9.695 1 57.22 140 PRO B N 1
ATOM 5850 C CA . PRO B 1 140 ? 14.594 -24.281 -8.461 1 57.22 140 PRO B CA 1
ATOM 5851 C C . PRO B 1 140 ? 13.133 -24.047 -8.086 1 57.22 140 PRO B C 1
ATOM 5853 O O . PRO B 1 140 ? 12.289 -23.859 -8.969 1 57.22 140 PRO B O 1
ATOM 5856 N N . HIS B 1 141 ? 12.875 -24.25 -6.801 1 67.25 141 HIS B N 1
ATOM 5857 C CA . HIS B 1 141 ? 11.562 -23.891 -6.289 1 67.25 141 HIS B CA 1
ATOM 5858 C C . HIS B 1 141 ? 11.242 -22.422 -6.566 1 67.25 141 HIS B C 1
ATOM 5860 O O . HIS B 1 141 ? 12.117 -21.562 -6.453 1 67.25 141 HIS B O 1
ATOM 5866 N N . PRO B 1 142 ? 10.016 -22.125 -6.957 1 68 142 PRO B N 1
ATOM 5867 C CA . PRO B 1 142 ? 9.648 -20.75 -7.309 1 68 142 PRO B CA 1
ATOM 5868 C C . PRO B 1 142 ? 9.922 -19.766 -6.18 1 68 142 PRO B C 1
ATOM 5870 O O . PRO B 1 142 ? 10.281 -18.609 -6.438 1 68 142 PRO B O 1
ATOM 5873 N N . VAL B 1 143 ? 9.938 -20.25 -4.98 1 77.94 143 VAL B N 1
ATOM 5874 C CA . VAL B 1 143 ? 10.148 -19.359 -3.84 1 77.94 143 VAL B CA 1
ATOM 5875 C C . VAL B 1 143 ? 11.609 -18.922 -3.793 1 77.94 143 VAL B C 1
ATOM 5877 O O . VAL B 1 143 ? 11.914 -17.797 -3.383 1 77.94 143 VAL B O 1
ATOM 5880 N N . THR B 1 144 ? 12.477 -19.734 -4.359 1 76.06 144 THR B N 1
ATOM 5881 C CA . THR B 1 144 ? 13.898 -19.422 -4.254 1 76.06 144 THR B CA 1
ATOM 5882 C C . THR B 1 144 ? 14.32 -18.453 -5.355 1 76.06 144 THR B C 1
ATOM 5884 O O . THR B 1 144 ? 15.43 -17.906 -5.32 1 76.06 144 THR B O 1
ATOM 5887 N N . THR B 1 145 ? 13.391 -18.266 -6.242 1 79.88 145 THR B N 1
ATOM 5888 C CA . THR B 1 145 ? 13.727 -17.375 -7.336 1 79.88 145 THR B CA 1
ATOM 5889 C C . THR B 1 145 ? 13.406 -15.922 -6.965 1 79.88 145 THR B C 1
ATOM 5891 O O . THR B 1 145 ? 13.766 -14.992 -7.688 1 79.88 145 THR B O 1
ATOM 5894 N N . ASN B 1 146 ? 12.781 -15.758 -5.844 1 88.19 146 ASN B N 1
ATOM 5895 C CA . ASN B 1 146 ? 12.531 -14.398 -5.395 1 88.19 146 ASN B CA 1
ATOM 5896 C C . ASN B 1 146 ? 13.82 -13.672 -5.027 1 88.19 146 ASN B C 1
ATOM 5898 O O . ASN B 1 146 ? 14.586 -14.148 -4.188 1 88.19 146 ASN B O 1
ATOM 5902 N N . PRO B 1 147 ? 14.008 -12.57 -5.625 1 89.81 147 PRO B N 1
ATOM 5903 C CA . PRO B 1 147 ? 15.297 -11.906 -5.453 1 89.81 147 PRO B CA 1
ATOM 5904 C C . PRO B 1 147 ? 15.516 -11.406 -4.027 1 89.81 147 PRO B C 1
ATOM 5906 O O . PRO B 1 147 ? 16.656 -11.117 -3.641 1 89.81 147 PRO B O 1
ATOM 5909 N N . MET B 1 148 ? 14.547 -11.312 -3.248 1 90.31 148 MET B N 1
ATOM 5910 C CA . MET B 1 148 ? 14.68 -10.812 -1.883 1 90.31 148 MET B CA 1
ATOM 5911 C C . MET B 1 148 ? 15.18 -11.906 -0.946 1 90.31 148 MET B C 1
ATOM 5913 O O . MET B 1 148 ? 15.594 -11.625 0.18 1 90.31 148 MET B O 1
ATOM 5917 N N . ILE B 1 149 ? 15.109 -13.141 -1.394 1 91.19 149 ILE B N 1
ATOM 5918 C CA . ILE B 1 149 ? 15.492 -14.242 -0.525 1 91.19 149 ILE B CA 1
ATOM 5919 C C . ILE B 1 149 ? 17 -14.5 -0.658 1 91.19 149 ILE B C 1
ATOM 5921 O O . ILE B 1 149 ? 17.453 -15.055 -1.662 1 91.19 149 ILE B O 1
ATOM 5925 N N . PRO B 1 150 ? 17.688 -14.117 0.315 1 88.56 150 PRO B N 1
ATOM 5926 C CA . PRO B 1 150 ? 19.141 -14.352 0.292 1 88.56 150 PRO B CA 1
ATOM 5927 C C . PRO B 1 150 ? 19.516 -15.773 0.705 1 88.56 150 PRO B C 1
AT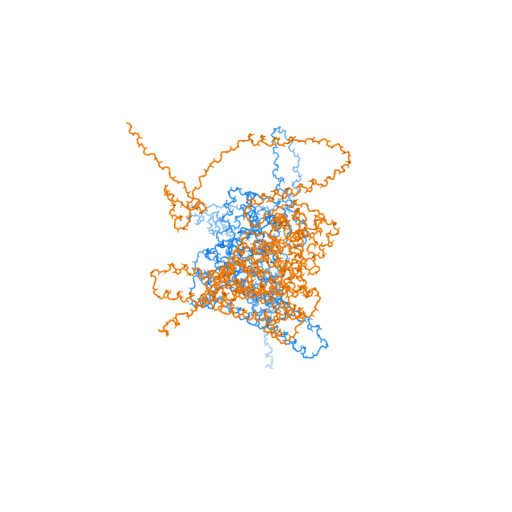OM 5929 O O . PRO B 1 150 ? 20.125 -15.969 1.756 1 88.56 150 PRO B O 1
ATOM 5932 N N . LEU B 1 151 ? 19.344 -16.688 -0.161 1 87.56 151 LEU B N 1
ATOM 5933 C CA . LEU B 1 151 ? 19.453 -18.109 0.177 1 87.56 151 LEU B CA 1
ATOM 5934 C C . LEU B 1 151 ? 20.891 -18.469 0.515 1 87.56 151 LEU B C 1
ATOM 5936 O O . LEU B 1 151 ? 21.141 -19.156 1.512 1 87.56 151 LEU B O 1
ATOM 5940 N N . SER B 1 152 ? 21.859 -18 -0.346 1 85.38 152 SER B N 1
ATOM 5941 C CA . SER B 1 152 ? 23.266 -18.344 -0.123 1 85.38 152 SER B CA 1
ATOM 5942 C C . SER B 1 152 ? 23.75 -17.781 1.207 1 85.38 152 SER B C 1
ATOM 5944 O O . SER B 1 152 ? 24.469 -18.469 1.947 1 85.38 152 SER B O 1
ATOM 5946 N N . GLN B 1 153 ? 23.391 -16.609 1.534 1 89.81 153 GLN B N 1
ATOM 5947 C CA . GLN B 1 153 ? 23.797 -15.984 2.787 1 89.81 153 GLN B CA 1
ATOM 5948 C C . GLN B 1 153 ? 23.172 -16.688 3.986 1 89.81 153 GLN B C 1
ATOM 5950 O O . GLN B 1 153 ? 23.828 -16.875 5.016 1 89.81 153 GLN B O 1
ATOM 5955 N N . LEU B 1 154 ? 21.969 -17.016 3.84 1 91.38 154 LEU B N 1
ATOM 5956 C CA . LEU B 1 154 ? 21.266 -17.688 4.926 1 91.38 154 LEU B CA 1
ATOM 5957 C C . LEU B 1 154 ? 21.875 -19.047 5.207 1 91.38 154 LEU B C 1
ATOM 5959 O O . LEU B 1 154 ? 22.016 -19.453 6.367 1 91.38 154 LEU B O 1
ATOM 5963 N N . GLU B 1 155 ? 22.266 -19.719 4.172 1 89.62 155 GLU B N 1
ATOM 5964 C CA . GLU B 1 155 ? 22.891 -21.016 4.324 1 89.62 155 GLU B CA 1
ATOM 5965 C C . GLU B 1 155 ? 24.234 -20.906 5.027 1 89.62 155 GLU B C 1
ATOM 5967 O O . GLU B 1 155 ? 24.578 -21.75 5.863 1 89.62 155 GLU B O 1
ATOM 5972 N N . MET B 1 156 ? 24.938 -19.938 4.633 1 92.81 156 MET B N 1
ATOM 5973 C CA . MET B 1 156 ? 26.234 -19.719 5.273 1 92.81 156 MET B CA 1
ATOM 5974 C C . MET B 1 156 ? 26.062 -19.453 6.77 1 92.81 156 MET B C 1
ATOM 5976 O O . MET B 1 156 ? 26.797 -20 7.59 1 92.81 156 MET B O 1
ATOM 5980 N N . LYS B 1 157 ? 25.078 -18.703 7.105 1 93.5 157 LYS B N 1
ATOM 5981 C CA . LYS B 1 157 ? 24.812 -18.391 8.508 1 93.5 157 LYS B CA 1
ATOM 5982 C C . LYS B 1 157 ? 24.391 -19.641 9.273 1 93.5 157 LYS B C 1
ATOM 5984 O O . LYS B 1 157 ? 24.797 -19.844 10.422 1 93.5 157 LYS B O 1
ATOM 5989 N N . LEU B 1 158 ? 23.594 -20.453 8.656 1 92.94 158 LEU B N 1
ATOM 5990 C CA . LEU B 1 158 ? 23.156 -21.703 9.281 1 92.94 158 LEU B CA 1
ATOM 5991 C C . LEU B 1 158 ? 24.344 -22.625 9.531 1 92.94 158 LEU B C 1
ATOM 5993 O O . LEU B 1 158 ? 24.438 -23.25 10.594 1 92.94 158 LEU B O 1
ATOM 5997 N N . ARG B 1 159 ? 25.219 -22.703 8.57 1 92.81 159 ARG B N 1
ATOM 5998 C CA . ARG B 1 159 ? 26.406 -23.531 8.711 1 92.81 159 ARG B CA 1
ATOM 5999 C C . ARG B 1 159 ? 27.297 -23.031 9.836 1 92.81 159 ARG B C 1
ATOM 6001 O O . ARG B 1 159 ? 27.828 -23.812 10.625 1 92.81 159 ARG B O 1
ATOM 6008 N N . LEU B 1 160 ? 27.453 -21.75 9.867 1 94.38 160 LEU B N 1
ATOM 6009 C CA . LEU B 1 160 ? 28.281 -21.125 10.883 1 94.38 160 LEU B CA 1
ATOM 6010 C C . LEU B 1 160 ? 27.734 -21.391 12.281 1 94.38 160 LEU B C 1
ATOM 6012 O O . LEU B 1 160 ? 28.484 -21.469 13.25 1 94.38 160 LEU B O 1
ATOM 6016 N N . HIS B 1 161 ? 26.438 -21.594 12.391 1 94.44 161 HIS B N 1
ATOM 6017 C CA . HIS B 1 161 ? 25.797 -21.828 13.688 1 94.44 161 HIS B CA 1
ATOM 6018 C C . HIS B 1 161 ? 25.422 -23.297 13.844 1 94.44 161 HIS B C 1
ATOM 6020 O O . HIS B 1 161 ? 24.453 -23.609 14.539 1 94.44 161 HIS B O 1
ATOM 6026 N N . ALA B 1 162 ? 26 -24.172 13.109 1 92.81 162 ALA B N 1
ATOM 6027 C CA . ALA B 1 162 ? 25.828 -25.625 13.195 1 92.81 162 ALA B CA 1
ATOM 6028 C C . ALA B 1 162 ? 24.375 -26.016 12.953 1 92.81 162 ALA B C 1
ATOM 6030 O O . ALA B 1 162 ? 23.844 -26.906 13.617 1 92.81 162 ALA B O 1
ATOM 6031 N N . TRP B 1 163 ? 23.672 -25.234 12.227 1 91.25 163 TRP B N 1
ATOM 6032 C CA . TRP B 1 163 ? 22.312 -25.5 11.766 1 91.25 163 TRP B CA 1
ATOM 6033 C C . TRP B 1 163 ? 21.312 -25.359 12.914 1 91.25 163 TRP B C 1
ATOM 6035 O O . TRP B 1 163 ? 20.234 -25.969 12.891 1 91.25 163 TRP B O 1
ATOM 6045 N N . ASP B 1 164 ? 21.766 -24.609 13.883 1 90.56 164 ASP B N 1
ATOM 6046 C CA . ASP B 1 164 ? 20.859 -24.25 14.977 1 90.56 164 ASP B CA 1
ATOM 6047 C C . ASP B 1 164 ? 20.109 -22.969 14.68 1 90.56 164 ASP B C 1
ATOM 6049 O O . ASP B 1 164 ? 20.672 -21.875 14.742 1 90.56 164 ASP B O 1
ATOM 6053 N N . MET B 1 165 ? 18.844 -23.078 14.477 1 90.06 165 MET B N 1
ATOM 6054 C CA . MET B 1 165 ? 18.016 -21.938 14.086 1 90.06 165 MET B CA 1
ATOM 6055 C C . MET B 1 165 ? 17.859 -20.953 15.242 1 90.06 165 MET B C 1
ATOM 6057 O O . MET B 1 165 ? 17.641 -19.766 15.023 1 90.06 165 MET B O 1
ATOM 6061 N N . HIS B 1 166 ? 18.016 -21.359 16.438 1 88.31 166 HIS B N 1
ATOM 6062 C CA . HIS B 1 166 ? 17.797 -20.516 17.594 1 88.31 166 HIS B CA 1
ATOM 6063 C C . HIS B 1 166 ? 18.953 -19.547 17.797 1 88.31 166 HIS B C 1
ATOM 6065 O O . HIS B 1 166 ? 18.812 -18.531 18.484 1 88.31 166 HIS B O 1
ATOM 6071 N N . SER B 1 167 ? 20.047 -19.891 17.156 1 91.19 167 SER B N 1
ATOM 6072 C CA . SER B 1 167 ? 21.219 -19.047 17.297 1 91.19 167 SER B CA 1
ATOM 6073 C C . SER B 1 167 ? 21.25 -17.938 16.25 1 91.19 167 SER B C 1
ATOM 6075 O O . SER B 1 167 ? 22.078 -17.016 16.328 1 91.19 167 SER B O 1
ATOM 6077 N N . LEU B 1 168 ? 20.344 -18.031 15.367 1 93.56 168 LEU B N 1
ATOM 6078 C CA . LEU B 1 168 ? 20.281 -17 14.32 1 93.56 168 LEU B CA 1
ATOM 6079 C C . LEU B 1 168 ? 19.641 -15.727 14.852 1 93.56 168 LEU B C 1
ATOM 6081 O O . LEU B 1 168 ? 19.031 -15.727 15.914 1 93.56 168 LEU B O 1
ATOM 6085 N N . SER B 1 169 ? 19.938 -14.617 14.117 1 92.88 169 SER B N 1
ATOM 6086 C CA . SER B 1 169 ? 19.188 -13.398 14.422 1 92.88 169 SER B CA 1
ATOM 6087 C C . SER B 1 169 ? 17.688 -13.609 14.281 1 92.88 169 SER B C 1
ATOM 6089 O O . SER B 1 169 ? 17.25 -14.547 13.602 1 92.88 169 SER B O 1
ATOM 6091 N N . TYR B 1 170 ? 16.891 -12.82 14.875 1 92 170 TYR B N 1
ATOM 6092 C CA . TYR B 1 170 ? 15.438 -12.961 14.836 1 92 170 TYR B CA 1
ATOM 6093 C C . TYR B 1 170 ? 14.922 -12.953 13.406 1 92 170 TYR B C 1
ATOM 6095 O O . TYR B 1 170 ? 14.086 -13.773 13.039 1 92 170 TYR B O 1
ATOM 6103 N N . GLN B 1 171 ? 15.438 -12.094 12.609 1 93.44 171 GLN B N 1
ATOM 6104 C CA . GLN B 1 171 ? 14.977 -11.969 11.234 1 93.44 171 GLN B CA 1
ATOM 6105 C C . GLN B 1 171 ? 15.344 -13.211 10.414 1 93.44 171 GLN B C 1
ATOM 6107 O O . GLN B 1 171 ? 14.531 -13.711 9.641 1 93.44 171 GLN B O 1
ATOM 6112 N N . ASP B 1 172 ? 16.516 -13.695 10.641 1 95.31 172 ASP B N 1
ATOM 6113 C CA . ASP B 1 172 ? 16.984 -14.883 9.922 1 95.31 172 ASP B CA 1
ATOM 6114 C C . ASP B 1 172 ? 16.219 -16.125 10.375 1 95.31 172 ASP B C 1
ATOM 6116 O O . ASP B 1 172 ? 15.945 -17.016 9.562 1 95.31 172 ASP B O 1
ATOM 6120 N N . ARG B 1 173 ? 15.93 -16.125 11.602 1 95.38 173 ARG B N 1
ATOM 6121 C CA . ARG B 1 173 ? 15.188 -17.25 12.148 1 95.38 173 ARG B CA 1
ATOM 6122 C C . ARG B 1 173 ? 13.797 -17.344 11.531 1 95.38 173 ARG B C 1
ATOM 6124 O O . ARG B 1 173 ? 13.344 -18.422 11.164 1 95.38 173 ARG B O 1
ATOM 6131 N N . VAL B 1 174 ? 13.141 -16.188 11.453 1 97.31 174 VAL B N 1
ATOM 6132 C CA . VAL B 1 174 ? 11.812 -16.156 10.852 1 97.31 174 VAL B CA 1
ATOM 6133 C C . VAL B 1 174 ? 11.898 -16.609 9.391 1 97.31 174 VAL B C 1
ATOM 6135 O O . VAL B 1 174 ? 11.109 -17.453 8.953 1 97.31 174 VAL B O 1
ATOM 6138 N N . LEU B 1 175 ? 12.82 -16.062 8.664 1 96.75 175 LEU B N 1
ATOM 6139 C CA . LEU B 1 175 ? 12.961 -16.375 7.246 1 96.75 175 LEU B CA 1
ATOM 6140 C C . LEU B 1 175 ? 13.258 -17.859 7.051 1 96.75 175 LEU B C 1
ATOM 6142 O O . LEU B 1 175 ? 12.672 -18.516 6.176 1 96.75 175 LEU B O 1
ATOM 6146 N N . THR B 1 176 ? 14.133 -18.375 7.867 1 95.19 176 THR B N 1
ATOM 6147 C CA . THR B 1 176 ? 14.461 -19.781 7.785 1 95.19 176 THR B CA 1
ATOM 6148 C C . THR B 1 176 ? 13.227 -20.641 8.031 1 95.19 176 THR B C 1
ATOM 6150 O O . THR B 1 176 ? 12.969 -21.594 7.285 1 95.19 176 THR B O 1
ATOM 6153 N N . HIS B 1 177 ? 12.516 -20.312 9.016 1 95.56 177 HIS B N 1
ATOM 6154 C CA . HIS B 1 177 ? 11.312 -21.078 9.336 1 95.56 177 HIS B CA 1
ATOM 6155 C C . HIS B 1 177 ? 10.289 -21 8.211 1 95.56 177 HIS B C 1
ATOM 6157 O O . HIS B 1 177 ? 9.641 -22 7.887 1 95.56 177 HIS B O 1
ATOM 6163 N N . CYS B 1 178 ? 10.109 -19.828 7.629 1 95.62 178 CYS B N 1
ATOM 6164 C CA . CYS B 1 178 ? 9.219 -19.656 6.488 1 95.62 178 CYS B CA 1
ATOM 6165 C C . CYS B 1 178 ? 9.664 -20.531 5.316 1 95.62 178 CYS B C 1
ATOM 6167 O O . CYS B 1 178 ? 8.828 -21.172 4.672 1 95.62 178 CYS B O 1
ATOM 6169 N N . LEU B 1 179 ? 10.914 -20.531 5.09 1 93.94 179 LEU B N 1
ATOM 6170 C CA . LEU B 1 179 ? 11.453 -21.312 3.986 1 93.94 179 LEU B CA 1
ATOM 6171 C C . LEU B 1 179 ? 11.258 -22.812 4.242 1 93.94 179 LEU B C 1
ATOM 6173 O O . LEU B 1 179 ? 10.938 -23.562 3.322 1 93.94 179 LEU B O 1
ATOM 6177 N N . LEU B 1 180 ? 11.469 -23.172 5.445 1 93.44 180 LEU B N 1
ATOM 6178 C CA . LEU B 1 180 ? 11.25 -24.578 5.797 1 93.44 180 LEU B CA 1
ATOM 6179 C C . LEU B 1 180 ? 9.789 -24.969 5.602 1 93.44 180 LEU B C 1
ATOM 6181 O O . LEU B 1 180 ? 9.484 -26.078 5.164 1 93.44 180 LEU B O 1
ATOM 6185 N N . THR B 1 181 ? 8.93 -24.062 5.918 1 93.62 181 THR B N 1
ATOM 6186 C CA . THR B 1 181 ? 7.504 -24.297 5.711 1 93.62 181 THR B CA 1
ATOM 6187 C C . THR B 1 181 ? 7.207 -24.531 4.23 1 93.62 181 THR B C 1
ATOM 6189 O O . THR B 1 181 ? 6.484 -25.469 3.873 1 93.62 181 THR B O 1
ATOM 6192 N N . CYS B 1 182 ? 7.766 -23.766 3.391 1 91.62 182 CYS B N 1
ATOM 6193 C CA . CYS B 1 182 ? 7.566 -23.906 1.952 1 91.62 182 CYS B CA 1
ATOM 6194 C C . CYS B 1 182 ? 8.164 -25.219 1.442 1 91.62 182 CYS B C 1
ATOM 6196 O O . CYS B 1 182 ? 7.57 -25.891 0.599 1 91.62 182 CYS B O 1
ATOM 6198 N N . SER B 1 183 ? 9.289 -25.469 1.987 1 90.88 183 SER B N 1
ATOM 6199 C CA . SER B 1 183 ? 9.969 -26.688 1.58 1 90.88 183 SER B CA 1
ATOM 6200 C C . SER B 1 183 ? 9.156 -27.922 1.975 1 90.88 183 SER B C 1
ATOM 6202 O O . SER B 1 183 ? 9.164 -28.922 1.261 1 90.88 183 SER B O 1
ATOM 6204 N N . ALA B 1 184 ? 8.523 -27.859 3.037 1 91.88 184 ALA B N 1
ATOM 6205 C CA . ALA B 1 184 ? 7.727 -28.984 3.529 1 91.88 184 ALA B CA 1
ATOM 6206 C C . ALA B 1 184 ? 6.602 -29.328 2.555 1 91.88 184 ALA B C 1
ATOM 6208 O O . ALA B 1 184 ? 6.121 -30.469 2.523 1 91.88 184 ALA B O 1
ATOM 6209 N N . LEU B 1 185 ? 6.238 -28.422 1.747 1 90.31 185 LEU B N 1
ATOM 6210 C CA . LEU B 1 185 ? 5.172 -28.641 0.776 1 90.31 185 LEU B CA 1
ATOM 6211 C C . LEU B 1 185 ? 5.621 -29.609 -0.319 1 90.31 185 LEU B C 1
ATOM 6213 O O . LEU B 1 185 ? 4.793 -30.234 -0.975 1 90.31 185 LEU B O 1
ATOM 6217 N N . CYS B 1 186 ? 6.891 -29.75 -0.529 1 87.75 186 CYS B N 1
ATOM 6218 C CA . CYS B 1 186 ? 7.375 -30.578 -1.633 1 87.75 186 CYS B CA 1
ATOM 6219 C C . CYS B 1 186 ? 8.406 -31.594 -1.147 1 87.75 186 CYS B C 1
ATOM 6221 O O . CYS B 1 186 ? 9.117 -32.188 -1.954 1 87.75 186 CYS B O 1
ATOM 6223 N N . SER B 1 187 ? 8.461 -31.797 0.106 1 89.88 187 SER B N 1
ATOM 6224 C CA . SER B 1 187 ? 9.484 -32.688 0.655 1 89.88 187 SER B CA 1
ATOM 6225 C C . SER B 1 187 ? 9.016 -34.125 0.677 1 89.88 187 SER B C 1
ATOM 6227 O O . SER B 1 187 ? 7.824 -34.406 0.845 1 89.88 187 SER B O 1
ATOM 6229 N N . THR B 1 188 ? 9.977 -35.031 0.537 1 90.19 188 THR B N 1
ATOM 6230 C CA . THR B 1 188 ? 9.695 -36.438 0.651 1 90.19 188 THR B CA 1
ATOM 6231 C C . THR B 1 188 ? 10.234 -37 1.969 1 90.19 188 THR B C 1
ATOM 6233 O O . THR B 1 188 ? 10.273 -38.219 2.166 1 90.19 188 THR B O 1
ATOM 6236 N N . ASP B 1 189 ? 10.664 -36.094 2.785 1 90.75 189 ASP B N 1
ATOM 6237 C CA . ASP B 1 189 ? 11.242 -36.531 4.055 1 90.75 189 ASP B CA 1
ATOM 6238 C C . ASP B 1 189 ? 10.211 -37.25 4.918 1 90.75 189 ASP B C 1
ATOM 6240 O O . ASP B 1 189 ? 9.055 -36.812 4.996 1 90.75 189 ASP B O 1
ATOM 6244 N N . PRO B 1 190 ? 10.672 -38.281 5.605 1 90.44 190 PRO B N 1
ATOM 6245 C CA . PRO B 1 190 ? 9.742 -39.062 6.426 1 90.44 190 PRO B CA 1
ATOM 6246 C C . PRO B 1 190 ? 9.172 -38.25 7.594 1 90.44 190 PRO B C 1
ATOM 6248 O O . PRO B 1 190 ? 8.094 -38.594 8.102 1 90.44 190 PRO B O 1
ATOM 6251 N N . PHE B 1 191 ? 9.891 -37.344 7.977 1 90.31 191 PHE B N 1
ATOM 6252 C CA . PHE B 1 191 ? 9.367 -36.5 9.031 1 90.31 191 PHE B CA 1
ATOM 6253 C C . PHE B 1 191 ? 8.078 -35.812 8.594 1 90.31 191 PHE B C 1
ATOM 6255 O O . PHE B 1 191 ? 7.188 -35.562 9.406 1 90.31 191 PHE B O 1
ATOM 6262 N N . ILE B 1 192 ? 8.008 -35.469 7.355 1 91.94 192 ILE B N 1
ATOM 6263 C CA . ILE B 1 192 ? 6.867 -34.75 6.809 1 91.94 192 ILE B CA 1
ATOM 6264 C C . ILE B 1 192 ? 5.789 -35.719 6.375 1 91.94 192 ILE B C 1
ATOM 6266 O O . ILE B 1 192 ? 4.613 -35.562 6.703 1 91.94 192 ILE B O 1
ATOM 6270 N N . LEU B 1 193 ? 6.152 -36.75 5.703 1 91.81 193 LEU B N 1
ATOM 6271 C CA . LEU B 1 193 ? 5.203 -37.656 5.062 1 91.81 193 LEU B CA 1
ATOM 6272 C C . LEU B 1 193 ? 4.898 -38.844 5.965 1 91.81 193 LEU B C 1
ATOM 6274 O O . LEU B 1 193 ? 3.949 -39.594 5.711 1 91.81 193 LEU B O 1
ATOM 6278 N N . GLY B 1 194 ? 5.621 -38.969 6.965 1 85.81 194 GLY B N 1
ATOM 6279 C CA . GLY B 1 194 ? 5.465 -40.156 7.766 1 85.81 194 GLY B CA 1
ATOM 6280 C C . GLY B 1 194 ? 6.121 -41.375 7.152 1 85.81 194 GLY B C 1
ATOM 6281 O O . GLY B 1 194 ? 7.133 -41.281 6.457 1 85.81 194 GLY B O 1
ATOM 6282 N N . THR B 1 195 ? 5.504 -42.562 7.48 1 84.19 195 THR B N 1
ATOM 6283 C CA . THR B 1 195 ? 6.113 -43.812 7.078 1 84.19 195 THR B CA 1
ATOM 6284 C C . THR B 1 195 ? 5.605 -44.25 5.707 1 84.19 195 THR B C 1
ATOM 6286 O O . THR B 1 195 ? 5.863 -45.375 5.27 1 84.19 195 THR B O 1
ATOM 6289 N N . ILE B 1 196 ? 5.074 -43.375 5.059 1 82.75 196 ILE B N 1
ATOM 6290 C CA . ILE B 1 196 ? 4.559 -43.75 3.75 1 82.75 196 ILE B CA 1
ATOM 6291 C C . ILE B 1 196 ? 5.707 -43.812 2.744 1 82.75 196 ILE B C 1
ATOM 6293 O O . ILE B 1 196 ? 6.586 -42.938 2.736 1 82.75 196 ILE B O 1
ATOM 6297 N N . GLU B 1 197 ? 5.691 -44.906 2.037 1 83.94 197 GLU B N 1
ATOM 6298 C CA . GLU B 1 197 ? 6.719 -45.062 1.015 1 83.94 197 GLU B CA 1
ATOM 6299 C C . GLU B 1 197 ? 6.273 -44.469 -0.319 1 83.94 197 GLU B C 1
ATOM 6301 O O . GLU B 1 197 ? 5.109 -44.594 -0.699 1 83.94 197 GLU B O 1
ATOM 6306 N N . ILE B 1 198 ? 7.145 -43.75 -0.914 1 90 198 ILE B N 1
ATOM 6307 C CA . ILE B 1 198 ? 6.922 -43.219 -2.262 1 90 198 ILE B CA 1
ATOM 6308 C C . ILE B 1 198 ? 7.227 -44.312 -3.285 1 90 198 ILE B C 1
ATOM 6310 O O . ILE B 1 198 ? 8.359 -44.781 -3.379 1 90 198 ILE B O 1
ATOM 6314 N N . GLY B 1 199 ? 6.246 -44.688 -4.023 1 89 199 GLY B N 1
ATOM 6315 C CA . GLY B 1 199 ? 6.402 -45.719 -5.031 1 89 199 GLY B CA 1
ATOM 6316 C C . GLY B 1 199 ? 7.254 -45.281 -6.207 1 89 199 GLY B C 1
ATOM 6317 O O . GLY B 1 199 ? 7.582 -44.094 -6.344 1 89 199 GLY B O 1
ATOM 6318 N N . PRO B 1 200 ? 7.645 -46.281 -6.992 1 89.44 200 PRO B N 1
ATOM 6319 C CA . PRO B 1 200 ? 8.5 -45.969 -8.141 1 89.44 200 PRO B CA 1
ATOM 6320 C C . PRO B 1 200 ? 7.832 -45.031 -9.148 1 89.44 200 PRO B C 1
ATOM 6322 O O . PRO B 1 200 ? 8.492 -44.125 -9.695 1 89.44 200 PRO B O 1
ATOM 6325 N N . GLU B 1 201 ? 6.598 -45.219 -9.328 1 89 201 GLU B N 1
ATOM 6326 C CA . GLU B 1 201 ? 5.887 -44.375 -10.273 1 89 201 GLU B CA 1
ATOM 6327 C C . GLU B 1 201 ? 5.832 -42.906 -9.781 1 89 201 GLU B C 1
ATOM 6329 O O . GLU B 1 201 ? 5.996 -42 -10.57 1 89 201 GLU B O 1
ATOM 6334 N N . GLU B 1 202 ? 5.617 -42.812 -8.539 1 91.06 202 GLU B N 1
ATOM 6335 C CA . GLU B 1 202 ? 5.57 -41.469 -7.941 1 91.06 202 GLU B CA 1
ATOM 6336 C C . GLU B 1 202 ? 6.945 -40.812 -7.957 1 91.06 202 GLU B C 1
ATOM 6338 O O . GLU B 1 202 ? 7.066 -39.625 -8.25 1 91.06 202 GLU B O 1
ATOM 6343 N N . SER B 1 203 ? 7.941 -41.562 -7.742 1 89.44 203 SER B N 1
ATOM 6344 C CA . SER B 1 203 ? 9.305 -41.062 -7.75 1 89.44 203 SER B CA 1
ATOM 6345 C C . SER B 1 203 ? 9.711 -40.594 -9.141 1 89.44 203 SER B C 1
ATOM 6347 O O . SER B 1 203 ? 10.43 -39.594 -9.289 1 89.44 203 SER B O 1
ATOM 6349 N N . GLN B 1 204 ? 9.227 -41.312 -10.094 1 88.44 204 GLN B N 1
ATOM 6350 C CA . GLN B 1 204 ? 9.539 -40.938 -11.469 1 88.44 204 GLN B CA 1
ATOM 6351 C C . GLN B 1 204 ? 8.922 -39.594 -11.844 1 88.44 204 GLN B C 1
ATOM 6353 O O . GLN B 1 204 ? 9.539 -38.812 -12.547 1 88.44 204 GLN B O 1
ATOM 6358 N N . ILE B 1 205 ? 7.754 -39.375 -11.359 1 89.88 205 ILE B N 1
ATOM 6359 C CA . ILE B 1 205 ? 7.051 -38.125 -11.656 1 89.88 205 ILE B CA 1
ATOM 6360 C C . ILE B 1 205 ? 7.766 -36.969 -10.977 1 89.88 205 ILE B C 1
ATOM 6362 O O . ILE B 1 205 ? 7.875 -35.875 -11.555 1 89.88 205 ILE B O 1
ATOM 6366 N N . LEU B 1 206 ? 8.297 -37.156 -9.82 1 87.56 206 LEU B N 1
ATOM 6367 C CA . LEU B 1 206 ? 8.961 -36.125 -9.055 1 87.56 206 LEU B CA 1
ATOM 6368 C C . LEU B 1 206 ? 10.273 -35.719 -9.719 1 87.56 206 LEU B C 1
ATOM 6370 O O . LEU B 1 206 ? 10.68 -34.531 -9.625 1 87.56 206 LEU B O 1
ATOM 6374 N N . ASP B 1 207 ? 10.875 -36.562 -10.531 1 82.31 207 ASP B N 1
ATOM 6375 C CA . ASP B 1 207 ? 12.18 -36.281 -11.117 1 82.31 207 ASP B CA 1
ATOM 6376 C C . ASP B 1 207 ? 12.07 -36.062 -12.625 1 82.31 207 ASP B C 1
ATOM 6378 O O . ASP B 1 207 ? 13.062 -35.75 -13.289 1 82.31 207 ASP B O 1
ATOM 6382 N N . SER B 1 208 ? 10.859 -36.125 -13.055 1 86 208 SER B N 1
ATOM 6383 C CA . SER B 1 208 ? 10.656 -36.062 -14.5 1 86 208 SER B CA 1
ATOM 6384 C C . SER B 1 208 ? 10.812 -34.656 -15.023 1 86 208 SER B C 1
ATOM 6386 O O . SER B 1 208 ? 10.5 -33.688 -14.32 1 86 208 SER B O 1
ATOM 6388 N N . VAL B 1 209 ? 11.273 -34.562 -16.344 1 83.94 209 VAL B N 1
ATOM 6389 C CA . VAL B 1 209 ? 11.391 -33.281 -17.031 1 83.94 209 VAL B CA 1
ATOM 6390 C C . VAL B 1 209 ? 10.062 -32.906 -17.688 1 83.94 209 VAL B C 1
ATOM 6392 O O . VAL B 1 209 ? 9.883 -31.797 -18.172 1 83.94 209 VAL B O 1
ATOM 6395 N N . SER B 1 210 ? 9.148 -33.781 -17.688 1 89 210 SER B N 1
ATOM 6396 C CA . SER B 1 210 ? 7.781 -33.562 -18.156 1 89 210 SER B CA 1
ATOM 6397 C C . SER B 1 210 ? 6.801 -34.5 -17.438 1 89 210 SER B C 1
ATOM 6399 O O . SER B 1 210 ? 6.312 -35.469 -18.031 1 89 210 SER B O 1
ATOM 6401 N N . PRO B 1 211 ? 6.473 -34.156 -16.297 1 90.25 211 PRO B N 1
ATOM 6402 C CA . PRO B 1 211 ? 5.715 -35.062 -15.438 1 90.25 211 PRO B CA 1
ATOM 6403 C C . PRO B 1 211 ? 4.344 -35.406 -16 1 90.25 211 PRO B C 1
ATOM 6405 O O . PRO B 1 211 ? 3.85 -36.531 -15.781 1 90.25 211 PRO B O 1
ATOM 6408 N N . LEU B 1 212 ? 3.789 -34.594 -16.828 1 93.81 212 LEU B N 1
ATOM 6409 C CA . LEU B 1 212 ? 2.414 -34.844 -17.25 1 93.81 212 LEU B CA 1
ATOM 6410 C C . LEU B 1 212 ? 2.377 -35.562 -18.594 1 93.81 212 LEU B C 1
ATOM 6412 O O . LEU B 1 212 ? 1.3 -35.906 -19.094 1 93.81 212 LEU B O 1
ATOM 6416 N N . LYS B 1 213 ? 3.467 -35.812 -19.188 1 90.94 213 LYS B N 1
ATOM 6417 C CA . LYS B 1 213 ? 3.504 -36.562 -20.438 1 90.94 213 LYS B CA 1
ATOM 6418 C C . LYS B 1 213 ? 3.643 -38.062 -20.156 1 90.94 213 LYS B C 1
ATOM 6420 O O . LYS B 1 213 ? 3.59 -38.875 -21.094 1 90.94 213 LYS B O 1
ATOM 6425 N N . SER B 1 214 ? 3.756 -38.375 -19.016 1 85.38 214 SER B N 1
ATOM 6426 C CA . SER B 1 214 ? 3.842 -39.812 -18.656 1 85.38 214 SER B CA 1
ATOM 6427 C C . SER B 1 214 ? 2.564 -40.531 -19.031 1 85.38 214 SER B C 1
ATOM 6429 O O . SER B 1 214 ? 1.479 -39.969 -19.047 1 85.38 214 SER B O 1
ATOM 6431 N N . SER B 1 215 ? 2.725 -41.75 -19.438 1 82.88 215 SER B N 1
ATOM 6432 C CA . SER B 1 215 ? 1.59 -42.594 -19.859 1 82.88 215 SER B CA 1
ATOM 6433 C C . SER B 1 215 ? 0.603 -42.781 -18.703 1 82.88 215 SER B C 1
ATOM 6435 O O . SER B 1 215 ? -0.611 -42.781 -18.922 1 82.88 215 SER B O 1
ATOM 6437 N N . VAL B 1 216 ? 1.155 -42.938 -17.594 1 86.19 216 VAL B N 1
ATOM 6438 C CA . VAL B 1 216 ? 0.311 -43.094 -16.406 1 86.19 216 VAL B CA 1
ATOM 6439 C C . VAL B 1 216 ? 0.729 -42.062 -15.352 1 86.19 216 VAL B C 1
ATOM 6441 O O . VAL B 1 216 ? 1.883 -42.062 -14.922 1 86.19 216 VAL B O 1
ATOM 6444 N N . VAL B 1 217 ? -0.168 -41.219 -15.07 1 94.19 217 VAL B N 1
ATOM 6445 C CA . VAL B 1 217 ? 0.064 -40.25 -14.008 1 94.19 217 VAL B CA 1
ATOM 6446 C C . VAL B 1 217 ? -0.583 -40.75 -12.711 1 94.19 217 VAL B C 1
ATOM 6448 O O . VAL B 1 217 ? -1.81 -40.844 -12.625 1 94.19 217 VAL B O 1
ATOM 6451 N N . PRO B 1 218 ? 0.233 -41.031 -11.766 1 93.94 218 PRO B N 1
ATOM 6452 C CA . PRO B 1 218 ? -0.322 -41.562 -10.516 1 93.94 218 PRO B CA 1
ATOM 6453 C C . PRO B 1 218 ? -1.106 -40.5 -9.734 1 93.94 218 PRO B C 1
ATOM 6455 O O . PRO B 1 218 ? -0.9 -39.312 -9.938 1 93.94 218 PRO B O 1
ATOM 6458 N N . ASP B 1 219 ? -2.025 -41 -8.914 1 95 219 ASP B N 1
ATOM 6459 C CA . ASP B 1 219 ? -2.752 -40.125 -7.992 1 95 219 ASP B CA 1
ATOM 6460 C C . ASP B 1 219 ? -1.941 -39.844 -6.727 1 95 219 ASP B C 1
ATOM 6462 O O . ASP B 1 219 ? -1.816 -40.719 -5.871 1 95 219 ASP B O 1
ATOM 6466 N N . MET B 1 220 ? -1.504 -38.656 -6.629 1 94.94 220 MET B N 1
ATOM 6467 C CA . MET B 1 220 ? -0.583 -38.312 -5.539 1 94.94 220 MET B CA 1
ATOM 6468 C C . MET B 1 220 ? -1.29 -37.562 -4.438 1 94.94 220 MET B C 1
ATOM 6470 O O . MET B 1 220 ? -0.648 -37.062 -3.502 1 94.94 220 MET B O 1
ATOM 6474 N N . ARG B 1 221 ? -2.549 -37.469 -4.363 1 93.44 221 ARG B N 1
ATOM 6475 C CA . ARG B 1 221 ? -3.326 -36.625 -3.463 1 93.44 221 ARG B CA 1
ATOM 6476 C C . ARG B 1 221 ? -3.201 -37.094 -2.02 1 93.44 221 ARG B C 1
ATOM 6478 O O . ARG B 1 221 ? -3.314 -36.312 -1.087 1 93.44 221 ARG B O 1
ATOM 6485 N N . HIS B 1 222 ? -2.99 -38.312 -1.879 1 93.75 222 HIS B N 1
ATOM 6486 C CA . HIS B 1 222 ? -2.889 -38.844 -0.521 1 93.75 222 HIS B CA 1
ATOM 6487 C C . HIS B 1 222 ? -1.68 -38.25 0.203 1 93.75 222 HIS B C 1
ATOM 6489 O O . HIS B 1 222 ? -1.688 -38.125 1.43 1 93.75 222 HIS B O 1
ATOM 6495 N N . PHE B 1 223 ? -0.649 -37.938 -0.468 1 94 223 PHE B N 1
ATOM 6496 C CA . PHE B 1 223 ? 0.524 -37.344 0.148 1 94 223 PHE B CA 1
ATOM 6497 C C . PHE B 1 223 ? 0.19 -35.938 0.699 1 94 223 PHE B C 1
ATOM 6499 O O . PHE B 1 223 ? 0.708 -35.562 1.744 1 94 223 PHE B O 1
ATOM 6506 N N . GLY B 1 224 ? -0.629 -35.219 -0.081 1 93.62 224 GLY B N 1
ATOM 6507 C CA . GLY B 1 224 ? -1.042 -33.906 0.384 1 93.62 224 GLY B CA 1
ATOM 6508 C C . GLY B 1 224 ? -1.779 -33.938 1.709 1 93.62 224 GLY B C 1
ATOM 6509 O O . GLY B 1 224 ? -1.565 -33.094 2.57 1 93.62 224 GLY B O 1
ATOM 6510 N N . PHE B 1 225 ? -2.564 -34.906 1.873 1 92.5 225 PHE B N 1
ATOM 6511 C CA . PHE B 1 225 ? -3.314 -35.062 3.115 1 92.5 225 PHE B CA 1
ATOM 6512 C C . PHE B 1 225 ? -2.379 -35.406 4.273 1 92.5 225 PHE B C 1
ATOM 6514 O O . PHE B 1 225 ? -2.561 -34.906 5.383 1 92.5 225 PHE B O 1
ATOM 6521 N N . ARG B 1 226 ? -1.421 -36.156 3.998 1 92.44 226 ARG B N 1
ATOM 6522 C CA . ARG B 1 226 ? -0.507 -36.594 5.039 1 92.44 226 ARG B CA 1
ATOM 6523 C C . ARG B 1 226 ? 0.385 -35.469 5.527 1 92.44 226 ARG B C 1
ATOM 6525 O O . ARG B 1 226 ? 0.704 -35.375 6.715 1 92.44 226 ARG B O 1
ATOM 6532 N N . ARG B 1 227 ? 0.799 -34.625 4.648 1 93.56 227 ARG B N 1
ATOM 6533 C CA . ARG B 1 227 ? 1.763 -33.594 5.027 1 93.56 227 ARG B CA 1
ATOM 6534 C C . ARG B 1 227 ? 1.064 -32.406 5.66 1 93.56 227 ARG B C 1
ATOM 6536 O O . ARG B 1 227 ? 1.699 -31.594 6.352 1 93.56 227 ARG B O 1
ATOM 6543 N N . GLU B 1 228 ? -0.173 -32.219 5.445 1 92.62 228 GLU B N 1
ATOM 6544 C CA . GLU B 1 228 ? -0.906 -31 5.781 1 92.62 228 GLU B CA 1
ATOM 6545 C C . GLU B 1 228 ? -0.751 -30.656 7.262 1 92.62 228 GLU B C 1
ATOM 6547 O O . GLU B 1 228 ? -0.493 -29.5 7.609 1 92.62 228 GLU B O 1
ATOM 6552 N N . PRO B 1 229 ? -0.865 -31.578 8.188 1 89.81 229 PRO B N 1
ATOM 6553 C CA . PRO B 1 229 ? -0.75 -31.219 9.602 1 89.81 229 PRO B CA 1
ATOM 6554 C C . PRO B 1 229 ? 0.613 -30.625 9.953 1 89.81 229 PRO B C 1
ATOM 6556 O O . PRO B 1 229 ? 0.692 -29.656 10.711 1 89.81 229 PRO B O 1
ATOM 6559 N N . VAL B 1 230 ? 1.656 -31.203 9.391 1 92 230 VAL B N 1
ATOM 6560 C CA . VAL B 1 230 ? 2.998 -30.703 9.68 1 92 230 VAL B CA 1
ATOM 6561 C C . VAL B 1 230 ? 3.193 -29.328 9.055 1 92 230 VAL B C 1
ATOM 6563 O O . VAL B 1 230 ? 3.754 -28.422 9.688 1 92 230 VAL B O 1
ATOM 6566 N N . VAL B 1 231 ? 2.734 -29.188 7.848 1 93.75 231 VAL B N 1
ATOM 6567 C CA . VAL B 1 231 ? 2.867 -27.906 7.148 1 93.75 231 VAL B CA 1
ATOM 6568 C C . VAL B 1 231 ? 2.105 -26.828 7.902 1 93.75 231 VAL B C 1
ATOM 6570 O O . VAL B 1 231 ? 2.611 -25.703 8.078 1 93.75 231 VAL B O 1
ATOM 6573 N N . ARG B 1 232 ? 0.959 -27.062 8.352 1 93.56 232 ARG B N 1
ATOM 6574 C CA . ARG B 1 232 ? 0.146 -26.109 9.086 1 93.56 232 ARG B CA 1
ATOM 6575 C C . ARG B 1 232 ? 0.811 -25.719 10.406 1 93.56 232 ARG B C 1
ATOM 6577 O O . ARG B 1 232 ? 0.753 -24.562 10.82 1 93.56 232 ARG B O 1
ATOM 6584 N N . GLN B 1 233 ? 1.377 -26.719 10.977 1 93.75 233 GLN B N 1
ATOM 6585 C CA . GLN B 1 233 ? 2.08 -26.438 12.219 1 93.75 233 GLN B CA 1
ATOM 6586 C C . GLN B 1 233 ? 3.277 -25.516 11.984 1 93.75 233 GLN B C 1
ATOM 6588 O O . GLN B 1 233 ? 3.467 -24.547 12.703 1 93.75 233 GLN B O 1
ATOM 6593 N N . LEU B 1 234 ? 4.027 -25.859 11.016 1 94.94 234 LEU B N 1
ATOM 6594 C CA . LEU B 1 234 ? 5.176 -25.031 10.672 1 94.94 234 LEU B CA 1
ATOM 6595 C C . LEU B 1 234 ? 4.734 -23.625 10.289 1 94.94 234 LEU B C 1
ATOM 6597 O O . LEU B 1 234 ? 5.391 -22.641 10.648 1 94.94 234 LEU B O 1
ATOM 6601 N N . TRP B 1 235 ? 3.666 -23.609 9.602 1 95.19 235 TRP B N 1
ATOM 6602 C CA . TRP B 1 235 ? 3.111 -22.312 9.195 1 95.19 235 TRP B CA 1
ATOM 6603 C C . TRP B 1 235 ? 2.684 -21.516 10.414 1 95.19 235 TRP B C 1
ATOM 6605 O O . TRP B 1 235 ? 3.01 -20.328 10.531 1 95.19 235 TRP B O 1
ATOM 6615 N N . ALA B 1 236 ? 1.965 -22.094 11.336 1 95.81 236 ALA B N 1
ATOM 6616 C CA . ALA B 1 236 ? 1.537 -21.453 12.57 1 95.81 236 ALA B CA 1
ATOM 6617 C C . ALA B 1 236 ? 2.734 -20.922 13.352 1 95.81 236 ALA B C 1
ATOM 6619 O O . ALA B 1 236 ? 2.686 -19.812 13.898 1 95.81 236 ALA B O 1
ATOM 6620 N N . GLU B 1 237 ? 3.721 -21.688 13.367 1 96.19 237 GLU B N 1
ATOM 6621 C CA . GLU B 1 237 ? 4.934 -21.281 14.07 1 96.19 237 GLU B CA 1
ATOM 6622 C C . GLU B 1 237 ? 5.613 -20.109 13.375 1 96.19 237 GLU B C 1
ATOM 6624 O O . GLU B 1 237 ? 6.133 -19.203 14.031 1 96.19 237 GLU B O 1
ATOM 6629 N N . SER B 1 238 ? 5.633 -20.188 12.055 1 96.25 238 SER B N 1
ATOM 6630 C CA . SER B 1 238 ? 6.203 -19.078 11.297 1 96.25 238 SER B CA 1
ATOM 6631 C C . SER B 1 238 ? 5.465 -17.781 11.586 1 96.25 238 SER B C 1
ATOM 6633 O O . SER B 1 238 ? 6.09 -16.719 11.703 1 96.25 238 SER B O 1
ATOM 6635 N N . LEU B 1 239 ? 4.188 -17.828 11.695 1 95.12 239 LEU B N 1
ATOM 6636 C CA . LEU B 1 239 ? 3.379 -16.641 11.984 1 95.12 239 LEU B CA 1
ATOM 6637 C C . LEU B 1 239 ? 3.689 -16.109 13.375 1 95.12 239 LEU B C 1
ATOM 6639 O O . LEU B 1 239 ? 3.795 -14.891 13.562 1 95.12 239 LEU B O 1
ATOM 6643 N N . TRP B 1 240 ? 3.812 -17 14.258 1 95.19 240 TRP B N 1
ATOM 6644 C CA . TRP B 1 240 ? 4.133 -16.594 15.625 1 95.19 240 TRP B CA 1
ATOM 6645 C C . TRP B 1 240 ? 5.492 -15.906 15.68 1 95.19 240 TRP B C 1
ATOM 6647 O O . TRP B 1 240 ? 5.625 -14.836 16.281 1 95.19 240 TRP B O 1
ATOM 6657 N N . LEU B 1 241 ? 6.449 -16.484 15.078 1 95.94 241 LEU B N 1
ATOM 6658 C CA . LEU B 1 241 ? 7.789 -15.914 15.047 1 95.94 241 LEU B CA 1
ATOM 6659 C C . LEU B 1 241 ? 7.781 -14.555 14.359 1 95.94 241 LEU B C 1
ATOM 6661 O O . LEU B 1 241 ? 8.469 -13.625 14.797 1 95.94 241 LEU B O 1
ATOM 6665 N N . ALA B 1 242 ? 7.055 -14.484 13.289 1 96.62 242 ALA B N 1
ATOM 6666 C CA . ALA B 1 242 ? 6.949 -13.234 12.539 1 96.62 242 ALA B CA 1
ATOM 6667 C C . ALA B 1 242 ? 6.391 -12.109 13.414 1 96.62 242 ALA B C 1
ATOM 6669 O O . ALA B 1 242 ? 6.863 -10.977 13.359 1 96.62 242 ALA B O 1
ATOM 6670 N N . ASN B 1 243 ? 5.418 -12.438 14.172 1 92.69 243 ASN B N 1
ATOM 6671 C CA . ASN B 1 243 ? 4.809 -11.461 15.07 1 92.69 243 ASN B CA 1
ATOM 6672 C C . ASN B 1 243 ? 5.77 -11.039 16.172 1 92.69 243 ASN B C 1
ATOM 6674 O O . ASN B 1 243 ? 5.887 -9.852 16.484 1 92.69 243 ASN B O 1
ATOM 6678 N N . GLN B 1 244 ? 6.473 -12.016 16.656 1 91.31 244 GLN B N 1
ATOM 6679 C CA . GLN B 1 244 ? 7.414 -11.727 17.719 1 91.31 244 GLN B CA 1
ATOM 6680 C C . GLN B 1 244 ? 8.555 -10.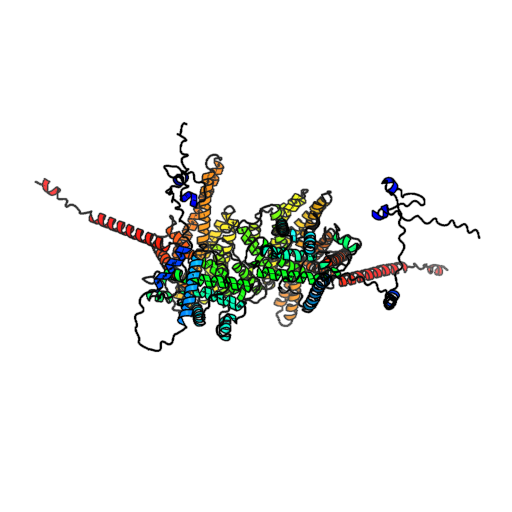836 17.234 1 91.31 244 GLN B C 1
ATOM 6682 O O . GLN B 1 244 ? 9 -9.945 17.953 1 91.31 244 GLN B O 1
ATOM 6687 N N . ALA B 1 245 ? 8.906 -11.094 16.062 1 93.81 245 ALA B N 1
ATOM 6688 C CA . ALA B 1 245 ? 10.031 -10.344 15.508 1 93.81 245 ALA B CA 1
ATOM 6689 C C . ALA B 1 245 ? 9.562 -9.039 14.883 1 93.81 245 ALA B C 1
ATOM 6691 O O . ALA B 1 245 ? 10.383 -8.203 14.484 1 93.81 245 ALA B O 1
ATOM 6692 N N . CYS B 1 246 ? 8.297 -8.75 14.766 1 92.75 246 CYS B N 1
ATOM 6693 C CA . CYS B 1 246 ? 7.711 -7.547 14.18 1 92.75 246 CYS B CA 1
ATOM 6694 C C . CYS B 1 246 ? 8.242 -7.309 12.773 1 92.75 246 CYS B C 1
ATOM 6696 O O . CYS B 1 246 ? 8.703 -6.207 12.453 1 92.75 246 CYS B O 1
ATOM 6698 N N . ILE B 1 247 ? 8.18 -8.336 11.992 1 95.31 247 ILE B N 1
ATOM 6699 C CA . ILE B 1 247 ? 8.805 -8.266 10.68 1 95.31 247 ILE B CA 1
ATOM 6700 C C . ILE B 1 247 ? 8.016 -7.32 9.781 1 95.31 247 ILE B C 1
ATOM 6702 O O . ILE B 1 247 ? 8.562 -6.77 8.82 1 95.31 247 ILE B O 1
ATOM 6706 N N . ALA B 1 248 ? 6.762 -7.086 10.078 1 94.75 248 ALA B N 1
ATOM 6707 C CA . ALA B 1 248 ? 5.922 -6.238 9.242 1 94.75 248 ALA B CA 1
ATOM 6708 C C . ALA B 1 248 ? 6.27 -4.762 9.422 1 94.75 248 ALA B C 1
ATOM 6710 O O . ALA B 1 248 ? 5.992 -3.938 8.547 1 94.75 248 ALA B O 1
ATOM 6711 N N . THR B 1 249 ? 6.906 -4.355 10.531 1 92.75 249 THR B N 1
ATOM 6712 C CA . THR B 1 249 ? 7.121 -2.945 10.836 1 92.75 249 THR B CA 1
ATOM 6713 C C . THR B 1 249 ? 8.609 -2.598 10.773 1 92.75 249 THR B C 1
ATOM 6715 O O . THR B 1 249 ? 8.977 -1.424 10.828 1 92.75 249 THR B O 1
ATOM 6718 N N . ASN B 1 250 ? 9.438 -3.594 10.664 1 92.06 250 ASN B N 1
ATOM 6719 C CA . ASN B 1 250 ? 10.875 -3.371 10.555 1 92.06 250 ASN B CA 1
ATOM 6720 C C . ASN B 1 250 ? 11.398 -3.734 9.172 1 92.06 250 ASN B C 1
ATOM 6722 O O . ASN B 1 250 ? 11.516 -4.914 8.836 1 92.06 250 ASN B O 1
ATOM 6726 N N . THR B 1 251 ? 11.859 -2.76 8.461 1 92.75 251 THR B N 1
ATOM 6727 C CA . THR B 1 251 ? 12.211 -2.957 7.059 1 92.75 251 THR B CA 1
ATOM 6728 C C . THR B 1 251 ? 13.602 -3.566 6.93 1 92.75 251 THR B C 1
ATOM 6730 O O . THR B 1 251 ? 14.562 -3.053 7.5 1 92.75 251 THR B O 1
ATOM 6733 N N . SER B 1 252 ? 13.734 -4.609 6.312 1 94.06 252 SER B N 1
ATOM 6734 C CA . SER B 1 252 ? 14.961 -5.281 5.883 1 94.06 252 SER B CA 1
ATOM 6735 C C . SER B 1 252 ? 14.688 -6.242 4.73 1 94.06 252 SER B C 1
ATOM 6737 O O . SER B 1 252 ? 13.531 -6.543 4.43 1 94.06 252 SER B O 1
ATOM 6739 N N . ILE B 1 253 ? 15.664 -6.688 4.074 1 94.62 253 ILE B N 1
ATOM 6740 C CA . ILE B 1 253 ? 15.5 -7.598 2.949 1 94.62 253 ILE B CA 1
ATOM 6741 C C . ILE B 1 253 ? 14.938 -8.93 3.445 1 94.62 253 ILE B C 1
ATOM 6743 O O . ILE B 1 253 ? 14.031 -9.492 2.824 1 94.62 253 ILE B O 1
ATOM 6747 N N . GLU B 1 254 ? 15.414 -9.391 4.594 1 95.44 254 GLU B N 1
ATOM 6748 C CA . GLU B 1 254 ? 14.961 -10.641 5.188 1 95.44 254 GLU B CA 1
ATOM 6749 C C . GLU B 1 254 ? 13.484 -10.562 5.578 1 95.44 254 GLU B C 1
ATOM 6751 O O . GLU B 1 254 ? 12.719 -11.5 5.32 1 95.44 254 GLU B O 1
ATOM 6756 N N . ASN B 1 255 ? 13.172 -9.461 6.176 1 96.75 255 ASN B N 1
ATOM 6757 C CA . ASN B 1 255 ? 11.789 -9.289 6.59 1 96.75 255 ASN B CA 1
ATOM 6758 C C . ASN B 1 255 ? 10.852 -9.188 5.391 1 96.75 255 ASN B C 1
ATOM 6760 O O . ASN B 1 255 ? 9.734 -9.711 5.418 1 96.75 255 ASN B O 1
ATOM 6764 N N . ALA B 1 256 ? 11.281 -8.508 4.355 1 96.5 256 ALA B N 1
ATOM 6765 C CA . ALA B 1 256 ? 10.492 -8.438 3.129 1 96.5 256 ALA B CA 1
ATOM 6766 C C . ALA B 1 256 ? 10.258 -9.828 2.545 1 96.5 256 ALA B C 1
ATOM 6768 O O . ALA B 1 256 ? 9.141 -10.156 2.137 1 96.5 256 ALA B O 1
ATOM 6769 N N . ALA B 1 257 ? 11.289 -10.594 2.529 1 96.25 257 ALA B N 1
ATOM 6770 C CA . ALA B 1 257 ? 11.203 -11.953 2.014 1 96.25 257 ALA B CA 1
ATOM 6771 C C . ALA B 1 257 ? 10.227 -12.797 2.828 1 96.25 257 ALA B C 1
ATOM 6773 O O . ALA B 1 257 ? 9.383 -13.5 2.266 1 96.25 257 ALA B O 1
ATOM 6774 N N . SER B 1 258 ? 10.359 -12.703 4.133 1 97.12 258 SER B N 1
ATOM 6775 C CA . SER B 1 258 ? 9.461 -13.453 5.004 1 97.12 258 SER B CA 1
ATOM 6776 C C . SER B 1 258 ? 8.016 -13.039 4.793 1 97.12 258 SER B C 1
ATOM 6778 O O . SER B 1 258 ? 7.117 -13.883 4.75 1 97.12 258 SER B O 1
ATOM 6780 N N . CYS B 1 259 ? 7.805 -11.734 4.734 1 96.31 259 CYS B N 1
ATOM 6781 C CA . CYS B 1 259 ? 6.461 -11.234 4.492 1 96.31 259 CYS B CA 1
ATOM 6782 C C . CYS B 1 259 ? 5.902 -11.766 3.18 1 96.31 259 CYS B C 1
ATOM 6784 O O . CYS B 1 259 ? 4.73 -12.141 3.102 1 96.31 259 CYS B O 1
ATOM 6786 N N . TRP B 1 260 ? 6.688 -11.828 2.188 1 95.31 260 TRP B N 1
ATOM 6787 C CA . TRP B 1 260 ? 6.242 -12.344 0.896 1 95.31 260 TRP B CA 1
ATOM 6788 C C . TRP B 1 260 ? 5.844 -13.812 1.001 1 95.31 260 TRP B C 1
ATOM 6790 O O . TRP B 1 260 ? 4.793 -14.211 0.498 1 95.31 260 TRP B O 1
ATOM 6800 N N . ILE B 1 261 ? 6.68 -14.594 1.648 1 95.06 261 ILE B N 1
ATOM 6801 C CA . ILE B 1 261 ? 6.422 -16.016 1.754 1 95.06 261 ILE B CA 1
ATOM 6802 C C . ILE B 1 261 ? 5.109 -16.266 2.5 1 95.06 261 ILE B C 1
ATOM 6804 O O . ILE B 1 261 ? 4.301 -17.094 2.094 1 95.06 261 ILE B O 1
ATOM 6808 N N . LEU B 1 262 ? 4.938 -15.547 3.547 1 94.38 262 LEU B N 1
ATOM 6809 C CA . LEU B 1 262 ? 3.719 -15.727 4.332 1 94.38 262 LEU B CA 1
ATOM 6810 C C . LEU B 1 262 ? 2.486 -15.352 3.514 1 94.38 262 LEU B C 1
ATOM 6812 O O . LEU B 1 262 ? 1.448 -16.016 3.613 1 94.38 262 LEU B O 1
ATOM 6816 N N . GLY B 1 263 ? 2.629 -14.258 2.74 1 90.94 263 GLY B N 1
ATOM 6817 C CA . GLY B 1 263 ? 1.542 -13.922 1.833 1 90.94 263 GLY B CA 1
ATOM 6818 C C . GLY B 1 263 ? 1.316 -14.969 0.762 1 90.94 263 GLY B C 1
ATOM 6819 O O . GLY B 1 263 ? 0.173 -15.305 0.446 1 90.94 263 GLY B O 1
ATOM 6820 N N . TYR B 1 264 ? 2.393 -15.531 0.278 1 89.94 264 TYR B N 1
ATOM 6821 C CA . TYR B 1 264 ? 2.342 -16.547 -0.765 1 89.94 264 TYR B CA 1
ATOM 6822 C C . TYR B 1 264 ? 1.694 -17.828 -0.246 1 89.94 264 TYR B C 1
ATOM 6824 O O . TYR B 1 264 ? 0.87 -18.438 -0.932 1 89.94 264 TYR B O 1
ATOM 6832 N N . LEU B 1 265 ? 2.018 -18.188 0.945 1 90.06 265 LEU B N 1
ATOM 6833 C CA . LEU B 1 265 ? 1.467 -19.391 1.553 1 90.06 265 LEU B CA 1
ATOM 6834 C C . LEU B 1 265 ? -0.046 -19.281 1.71 1 90.06 265 LEU B C 1
ATOM 6836 O O . LEU B 1 265 ? -0.771 -20.25 1.478 1 90.06 265 LEU B O 1
ATOM 6840 N N . ARG B 1 266 ? -0.461 -18.125 2.002 1 89.19 266 ARG B N 1
ATOM 6841 C CA . ARG B 1 266 ? -1.895 -17.906 2.16 1 89.19 266 ARG B CA 1
ATOM 6842 C C . ARG B 1 266 ? -2.629 -18.125 0.839 1 89.19 266 ARG B C 1
ATOM 6844 O O . ARG B 1 266 ? -3.725 -18.688 0.816 1 89.19 266 ARG B O 1
ATOM 6851 N N . TYR B 1 267 ? -2.041 -17.734 -0.171 1 86.81 267 TYR B N 1
ATOM 6852 C CA . TYR B 1 267 ? -2.67 -17.875 -1.479 1 86.81 267 TYR B CA 1
ATOM 6853 C C . TYR B 1 267 ? -2.637 -19.328 -1.938 1 86.81 267 TYR B C 1
ATOM 6855 O O . TYR B 1 267 ? -3.652 -19.875 -2.375 1 86.81 267 TYR B O 1
ATOM 6863 N N . VAL B 1 268 ? -1.495 -19.938 -1.842 1 84.44 268 VAL B N 1
ATOM 6864 C CA . VAL B 1 268 ? -1.309 -21.281 -2.383 1 84.44 268 VAL B CA 1
ATOM 6865 C C . VAL B 1 268 ? -2.154 -22.266 -1.595 1 84.44 268 VAL B C 1
ATOM 6867 O O . VAL B 1 268 ? -2.686 -23.234 -2.162 1 84.44 268 VAL B O 1
ATOM 6870 N N . MET B 1 269 ? -2.318 -21.938 -0.361 1 84.12 269 MET B N 1
ATOM 6871 C CA . MET B 1 269 ? -3.01 -22.906 0.484 1 84.12 269 MET B CA 1
ATOM 6872 C C . MET B 1 269 ? -4.516 -22.656 0.48 1 84.12 269 MET B C 1
ATOM 6874 O O . MET B 1 269 ? -5.305 -23.594 0.524 1 84.12 269 MET B O 1
ATOM 6878 N N . PHE B 1 270 ? -4.883 -21.312 0.368 1 79.12 270 PHE B N 1
ATOM 6879 C CA . PHE B 1 270 ? -6.305 -21.047 0.575 1 79.12 270 PHE B CA 1
ATOM 6880 C C . PHE B 1 270 ? -6.867 -20.203 -0.561 1 79.12 270 PHE B C 1
ATOM 6882 O O . PHE B 1 270 ? -8.07 -19.922 -0.592 1 79.12 270 PHE B O 1
ATOM 6889 N N . GLY B 1 271 ? -6.074 -19.891 -1.421 1 75.62 271 GLY B N 1
ATOM 6890 C CA . GLY B 1 271 ? -6.551 -19.062 -2.518 1 75.62 271 GLY B CA 1
ATOM 6891 C C . GLY B 1 271 ? -6.945 -17.656 -2.084 1 75.62 271 GLY B C 1
ATOM 6892 O O . GLY B 1 271 ? -7.812 -17.031 -2.697 1 75.62 271 GLY B O 1
ATOM 6893 N N . LYS B 1 272 ? -6.496 -17.25 -0.954 1 70.19 272 LYS B N 1
ATOM 6894 C CA . LYS B 1 272 ? -6.793 -15.914 -0.447 1 70.19 272 LYS B CA 1
ATOM 6895 C C . LYS B 1 272 ? -5.555 -15.023 -0.474 1 70.19 272 LYS B C 1
ATOM 6897 O O . LYS B 1 272 ? -4.441 -15.492 -0.224 1 70.19 272 LYS B O 1
ATOM 6902 N N . THR B 1 273 ? -5.586 -13.922 -1.037 1 63.53 273 THR B N 1
ATOM 6903 C CA . THR B 1 273 ? -4.371 -13.125 -1.181 1 63.53 273 THR B CA 1
ATOM 6904 C C . THR B 1 273 ? -4.328 -12.008 -0.144 1 63.53 273 THR B C 1
ATOM 6906 O O . THR B 1 273 ? -3.281 -11.742 0.452 1 63.53 273 THR B O 1
ATOM 6909 N N . SER B 1 274 ? -5.324 -11.289 0.096 1 65.38 274 SER B N 1
ATOM 6910 C CA . SER B 1 274 ? -5.152 -10.031 0.823 1 65.38 274 SER B CA 1
ATOM 6911 C C . SER B 1 274 ? -4.754 -10.289 2.273 1 65.38 274 SER B C 1
ATOM 6913 O O . SER B 1 274 ? -5.508 -10.906 3.029 1 65.38 274 SER B O 1
ATOM 6915 N N . SER B 1 275 ? -3.293 -10.258 2.383 1 83 275 SER B N 1
ATOM 6916 C CA . SER B 1 275 ? -2.838 -10.367 3.764 1 83 275 SER B CA 1
ATOM 6917 C C . SER B 1 275 ? -2.025 -9.148 4.18 1 83 275 SER B C 1
ATOM 6919 O O . SER B 1 275 ? -1.506 -8.422 3.328 1 83 275 SER B O 1
ATOM 6921 N N . ALA B 1 276 ? -2.01 -8.93 5.422 1 89.94 276 ALA B N 1
ATOM 6922 C CA . ALA B 1 276 ? -1.219 -7.844 6 1 89.94 276 ALA B CA 1
ATOM 6923 C C . ALA B 1 276 ? 0.265 -8.023 5.688 1 89.94 276 ALA B C 1
ATOM 6925 O O . ALA B 1 276 ? 0.984 -7.043 5.484 1 89.94 276 ALA B O 1
ATOM 6926 N N . PHE B 1 277 ? 0.688 -9.258 5.512 1 93.38 277 PHE B N 1
ATOM 6927 C CA . PHE B 1 277 ? 2.092 -9.523 5.219 1 93.38 277 PHE B CA 1
ATOM 6928 C C . PHE B 1 277 ? 2.416 -9.188 3.77 1 93.38 277 PHE B C 1
ATOM 6930 O O . PHE B 1 277 ? 3.502 -8.688 3.469 1 93.38 277 PHE B O 1
ATOM 6937 N N . SER B 1 278 ? 1.466 -9.445 2.918 1 92.19 278 SER B N 1
ATOM 6938 C CA . SER B 1 278 ? 1.685 -9.062 1.527 1 92.19 278 SER B CA 1
ATOM 6939 C C . SER B 1 278 ? 1.808 -7.551 1.384 1 92.19 278 SER B C 1
ATOM 6941 O O . SER B 1 278 ? 2.656 -7.062 0.636 1 92.19 278 SER B O 1
ATOM 6943 N N . ALA B 1 279 ? 0.988 -6.859 2.074 1 92.5 279 ALA B N 1
ATOM 6944 C CA . ALA B 1 279 ? 1.055 -5.402 2.053 1 92.5 279 ALA B CA 1
ATOM 6945 C C . ALA B 1 279 ? 2.365 -4.902 2.652 1 92.5 279 ALA B C 1
ATOM 6947 O O . ALA B 1 279 ? 2.967 -3.953 2.146 1 92.5 279 ALA B O 1
ATOM 6948 N N . ALA B 1 280 ? 2.746 -5.516 3.748 1 95.19 280 ALA B N 1
ATOM 6949 C CA . ALA B 1 280 ? 4.016 -5.152 4.371 1 95.19 280 ALA B CA 1
ATOM 6950 C C . ALA B 1 280 ? 5.184 -5.395 3.422 1 95.19 280 ALA B C 1
ATOM 6952 O O . ALA B 1 280 ? 6.137 -4.613 3.387 1 95.19 280 ALA B O 1
ATOM 6953 N N . CYS B 1 281 ? 5.113 -6.48 2.678 1 94.94 281 CYS B N 1
ATOM 6954 C CA . CYS B 1 281 ? 6.164 -6.785 1.715 1 94.94 281 CYS B CA 1
ATOM 6955 C C . CYS B 1 281 ? 6.305 -5.668 0.687 1 94.94 281 CYS B C 1
ATOM 6957 O O . CYS B 1 281 ? 7.418 -5.23 0.387 1 94.94 281 CYS B O 1
ATOM 6959 N N . VAL B 1 282 ? 5.227 -5.207 0.164 1 93.69 282 VAL B N 1
ATOM 6960 C CA . VAL B 1 282 ? 5.246 -4.148 -0.842 1 93.69 282 VAL B CA 1
ATOM 6961 C C . VAL B 1 282 ? 5.848 -2.879 -0.246 1 93.69 282 VAL B C 1
ATOM 6963 O O . VAL B 1 282 ? 6.656 -2.207 -0.889 1 93.69 282 VAL B O 1
ATOM 6966 N N . HIS B 1 283 ? 5.496 -2.598 0.963 1 93.62 283 HIS B N 1
ATOM 6967 C CA . HIS B 1 283 ? 6.059 -1.431 1.637 1 93.62 283 HIS B CA 1
ATOM 6968 C C . HIS B 1 283 ? 7.562 -1.576 1.824 1 93.62 283 HIS B C 1
ATOM 6970 O O . HIS B 1 283 ? 8.312 -0.624 1.602 1 93.62 283 HIS B O 1
ATOM 6976 N N . HIS B 1 284 ? 7.965 -2.771 2.248 1 95.25 284 HIS B N 1
ATOM 6977 C CA . HIS B 1 284 ? 9.391 -3.018 2.416 1 95.25 284 HIS B CA 1
ATOM 6978 C C . HIS B 1 284 ? 10.148 -2.822 1.104 1 95.25 284 HIS B C 1
ATOM 6980 O O . HIS B 1 284 ? 11.188 -2.16 1.071 1 95.25 284 HIS B O 1
ATOM 6986 N N . MET B 1 285 ? 9.57 -3.389 0.09 1 94.75 285 MET B N 1
ATOM 6987 C CA . MET B 1 285 ? 10.211 -3.281 -1.219 1 94.75 285 MET B CA 1
ATOM 6988 C C . MET B 1 285 ? 10.312 -1.825 -1.658 1 94.75 285 MET B C 1
ATOM 6990 O O . MET B 1 285 ? 11.352 -1.393 -2.154 1 94.75 285 MET B O 1
ATOM 6994 N N . ARG B 1 286 ? 9.281 -1.088 -1.471 1 92.75 286 ARG B N 1
ATOM 6995 C CA . ARG B 1 286 ? 9.258 0.327 -1.826 1 92.75 286 ARG B CA 1
ATOM 6996 C C . ARG B 1 286 ? 10.305 1.106 -1.043 1 92.75 286 ARG B C 1
ATOM 6998 O O . ARG B 1 286 ? 11.062 1.89 -1.62 1 92.75 286 ARG B O 1
ATOM 7005 N N . THR B 1 287 ? 10.305 0.877 0.242 1 92.44 287 THR B N 1
ATOM 7006 C CA . THR B 1 287 ? 11.234 1.589 1.109 1 92.44 287 THR B CA 1
ATOM 7007 C C . THR B 1 287 ? 12.68 1.247 0.747 1 92.44 287 THR B C 1
ATOM 7009 O O . THR B 1 287 ? 13.531 2.133 0.672 1 92.44 287 THR B O 1
ATOM 7012 N N . LEU B 1 288 ? 12.93 -0.004 0.503 1 93.94 288 LEU B N 1
ATOM 7013 C CA . LEU B 1 288 ? 14.273 -0.438 0.131 1 93.94 288 LEU B CA 1
ATOM 7014 C C . LEU B 1 288 ? 14.688 0.157 -1.212 1 93.94 288 LEU B C 1
ATOM 7016 O O . LEU B 1 288 ? 15.844 0.535 -1.399 1 93.94 288 LEU B O 1
ATOM 7020 N N . ALA B 1 289 ? 13.766 0.204 -2.094 1 93.38 289 ALA B N 1
ATOM 7021 C CA . ALA B 1 289 ? 14.039 0.805 -3.396 1 93.38 289 ALA B CA 1
ATOM 7022 C C . ALA B 1 289 ? 14.336 2.297 -3.262 1 93.38 289 ALA B C 1
ATOM 7024 O O . ALA B 1 289 ? 15.258 2.814 -3.893 1 93.38 289 ALA B O 1
ATOM 7025 N N . GLU B 1 290 ? 13.578 3.023 -2.443 1 88.81 290 GLU B N 1
ATOM 7026 C CA . GLU B 1 290 ? 13.766 4.453 -2.217 1 88.81 290 GLU B CA 1
ATOM 7027 C C . GLU B 1 290 ? 15.125 4.742 -1.597 1 88.81 290 GLU B C 1
ATOM 7029 O O . GLU B 1 290 ? 15.727 5.785 -1.864 1 88.81 290 GLU B O 1
ATOM 7034 N N . ASP B 1 291 ? 15.57 3.734 -0.828 1 87.81 291 ASP B N 1
ATOM 7035 C CA . ASP B 1 291 ? 16.844 3.895 -0.136 1 87.81 291 ASP B CA 1
ATOM 7036 C C . ASP B 1 291 ? 18 3.41 -1.005 1 87.81 291 ASP B C 1
ATOM 7038 O O . ASP B 1 291 ? 19.172 3.508 -0.607 1 87.81 291 ASP B O 1
ATOM 7042 N N . GLY B 1 292 ? 17.703 2.873 -2.121 1 88.31 292 GLY B N 1
ATOM 7043 C CA . GLY B 1 292 ? 18.734 2.389 -3.023 1 88.31 292 GLY B CA 1
ATOM 7044 C C . GLY B 1 292 ? 19.359 1.091 -2.561 1 88.31 292 GLY B C 1
ATOM 7045 O O . GLY B 1 292 ? 20.531 0.817 -2.869 1 88.31 292 GLY B O 1
ATOM 7046 N N . LYS B 1 293 ? 18.594 0.296 -1.835 1 91.19 293 LYS B N 1
ATOM 7047 C CA . LYS B 1 293 ? 19.172 -0.898 -1.224 1 91.19 293 LYS B CA 1
ATOM 7048 C C . LYS B 1 293 ? 18.797 -2.152 -2.014 1 91.19 293 LYS B C 1
ATOM 7050 O O . LYS B 1 293 ? 19.234 -3.254 -1.681 1 91.19 293 LYS B O 1
ATOM 7055 N N . LEU B 1 294 ? 18 -1.996 -3.059 1 92.56 294 LEU B N 1
ATOM 7056 C CA . LEU B 1 294 ? 17.688 -3.141 -3.904 1 92.56 294 LEU B CA 1
ATOM 7057 C C . LEU B 1 294 ? 18.75 -3.336 -4.98 1 92.56 294 LEU B C 1
ATOM 7059 O O . LEU B 1 294 ? 19.281 -2.363 -5.512 1 92.56 294 LEU B O 1
ATOM 7063 N N . SER B 1 295 ? 18.969 -4.574 -5.297 1 86.81 295 SER B N 1
ATOM 7064 C CA . SER B 1 295 ? 19.953 -4.898 -6.316 1 86.81 295 SER B CA 1
ATOM 7065 C C . SER B 1 295 ? 19.531 -4.379 -7.688 1 86.81 295 SER B C 1
ATOM 7067 O O . SER B 1 295 ? 18.344 -4.43 -8.031 1 86.81 295 SER B O 1
ATOM 7069 N N . ARG B 1 296 ? 20.562 -3.951 -8.453 1 86.38 296 ARG B N 1
ATOM 7070 C CA . ARG B 1 296 ? 20.297 -3.443 -9.797 1 86.38 296 ARG B CA 1
ATOM 7071 C C . ARG B 1 296 ? 20.906 -4.352 -10.859 1 86.38 296 ARG B C 1
ATOM 7073 O O . ARG B 1 296 ? 21 -3.973 -12.031 1 86.38 296 ARG B O 1
ATOM 7080 N N . ASP B 1 297 ? 21.156 -5.543 -10.43 1 89.38 297 ASP B N 1
ATOM 7081 C CA . ASP B 1 297 ? 21.641 -6.535 -11.383 1 89.38 297 ASP B CA 1
ATOM 7082 C C . ASP B 1 297 ? 20.531 -6.945 -12.359 1 89.38 297 ASP B C 1
ATOM 7084 O O . ASP B 1 297 ? 19.391 -7.109 -11.961 1 89.38 297 ASP B O 1
ATOM 7088 N N . ALA B 1 298 ? 20.938 -7.141 -13.547 1 87.88 298 ALA B N 1
ATOM 7089 C CA . ALA B 1 298 ? 19.969 -7.422 -14.609 1 87.88 298 ALA B CA 1
ATOM 7090 C C . ALA B 1 298 ? 19.156 -8.68 -14.297 1 87.88 298 ALA B C 1
ATOM 7092 O O . ALA B 1 298 ? 17.938 -8.711 -14.516 1 87.88 298 ALA B O 1
ATOM 7093 N N . GLY B 1 299 ? 19.844 -9.672 -13.836 1 86.25 299 GLY B N 1
ATOM 7094 C CA . GLY B 1 299 ? 19.172 -10.914 -13.492 1 86.25 299 GLY B CA 1
ATOM 7095 C C . GLY B 1 299 ? 18.188 -10.75 -12.352 1 86.25 299 GLY B C 1
ATOM 7096 O O . GLY B 1 299 ? 17.078 -11.312 -12.398 1 86.25 299 GLY B O 1
ATOM 7097 N N . GLU B 1 300 ? 18.547 -9.938 -11.391 1 89.5 300 GLU B N 1
ATOM 7098 C CA . GLU B 1 300 ? 17.672 -9.703 -10.25 1 89.5 300 GLU B CA 1
ATOM 7099 C C . GLU B 1 300 ? 16.484 -8.828 -10.633 1 89.5 300 GLU B C 1
ATOM 7101 O O . GLU B 1 300 ? 15.359 -9.047 -10.172 1 89.5 300 GLU B O 1
ATOM 7106 N N . MET B 1 301 ? 16.75 -7.891 -11.477 1 92.31 301 MET B N 1
ATOM 7107 C CA . MET B 1 301 ? 15.672 -7.023 -11.93 1 92.31 301 MET B CA 1
ATOM 7108 C C . MET B 1 301 ? 14.609 -7.82 -12.68 1 92.31 301 MET B C 1
ATOM 7110 O O . MET B 1 301 ? 13.414 -7.562 -12.523 1 92.31 301 MET B O 1
ATOM 7114 N N . LEU B 1 302 ? 15.078 -8.773 -13.398 1 91.69 302 LEU B N 1
ATOM 7115 C CA . LEU B 1 302 ? 14.148 -9.648 -14.109 1 91.69 302 LEU B CA 1
ATOM 7116 C C . LEU B 1 302 ? 13.305 -10.453 -13.133 1 91.69 302 LEU B C 1
ATOM 7118 O O . LEU B 1 302 ? 12.102 -10.633 -13.344 1 91.69 302 LEU B O 1
ATOM 7122 N N . LYS B 1 303 ? 13.945 -10.891 -12.133 1 91.19 303 LYS B N 1
ATOM 7123 C CA . LYS B 1 303 ? 13.234 -11.664 -11.109 1 91.19 303 LYS B CA 1
ATOM 7124 C C . LYS B 1 303 ? 12.195 -10.797 -10.398 1 91.19 303 LYS B C 1
ATOM 7126 O O . LYS B 1 303 ? 11.086 -11.258 -10.117 1 91.19 303 LYS B O 1
ATOM 7131 N N . PHE B 1 304 ? 12.578 -9.531 -10.117 1 93.38 304 PHE B N 1
ATOM 7132 C CA . PHE B 1 304 ? 11.617 -8.617 -9.508 1 93.38 304 PHE B CA 1
ATOM 7133 C C . PHE B 1 304 ? 10.391 -8.438 -10.398 1 93.38 304 PHE B C 1
ATOM 7135 O O . PHE B 1 304 ? 9.258 -8.469 -9.914 1 93.38 304 PHE B O 1
ATOM 7142 N N . ARG B 1 305 ? 10.633 -8.375 -11.68 1 92.94 305 ARG B N 1
ATOM 7143 C CA . ARG B 1 305 ? 9.547 -8.219 -12.641 1 92.94 305 ARG B CA 1
ATOM 7144 C C . ARG B 1 305 ? 8.625 -9.43 -12.625 1 92.94 305 ARG B C 1
ATOM 7146 O O . ARG B 1 305 ? 7.398 -9.289 -12.609 1 92.94 305 ARG B O 1
ATOM 7153 N N . GLY B 1 306 ? 9.242 -10.508 -12.648 1 92.31 306 GLY B N 1
ATOM 7154 C CA . GLY B 1 306 ? 8.461 -11.734 -12.625 1 92.31 306 GLY B CA 1
ATOM 7155 C C . GLY B 1 306 ? 7.621 -11.883 -11.367 1 92.31 306 GLY B C 1
ATOM 7156 O O . GLY B 1 306 ? 6.441 -12.234 -11.445 1 92.31 306 GLY B O 1
ATOM 7157 N N . HIS B 1 307 ? 8.164 -11.539 -10.297 1 91.5 307 HIS B N 1
ATOM 7158 C CA . HIS B 1 307 ? 7.457 -11.703 -9.031 1 91.5 307 HIS B CA 1
ATOM 7159 C C . HIS B 1 307 ? 6.371 -10.648 -8.867 1 91.5 307 HIS B C 1
ATOM 7161 O O . HIS B 1 307 ? 5.316 -10.922 -8.281 1 91.5 307 HIS B O 1
ATOM 7167 N N . MET B 1 308 ? 6.586 -9.445 -9.328 1 93.69 308 MET B N 1
ATOM 7168 C CA . MET B 1 308 ? 5.539 -8.43 -9.297 1 93.69 308 MET B CA 1
ATOM 7169 C C . MET B 1 308 ? 4.348 -8.844 -10.156 1 93.69 308 MET B C 1
ATOM 7171 O O . MET B 1 308 ? 3.197 -8.594 -9.789 1 93.69 308 MET B O 1
ATOM 7175 N N . MET B 1 309 ? 4.691 -9.453 -11.25 1 94.94 309 MET B N 1
ATOM 7176 C CA . MET B 1 309 ? 3.627 -9.961 -12.109 1 94.94 309 MET B CA 1
ATOM 7177 C C . MET B 1 309 ? 2.809 -11.023 -11.391 1 94.94 309 MET B C 1
ATOM 7179 O O . MET B 1 309 ? 1.577 -10.977 -11.391 1 94.94 309 MET B O 1
ATOM 7183 N N . ILE B 1 310 ? 3.494 -11.914 -10.734 1 92.38 310 ILE B N 1
ATOM 7184 C CA . ILE B 1 310 ? 2.83 -12.992 -10.016 1 92.38 310 ILE B CA 1
ATOM 7185 C C . ILE B 1 310 ? 1.948 -12.422 -8.914 1 92.38 310 ILE B C 1
ATOM 7187 O O . ILE B 1 310 ? 0.771 -12.766 -8.805 1 92.38 310 ILE B O 1
ATOM 7191 N N . ASP B 1 311 ? 2.479 -11.5 -8.18 1 91.5 311 ASP B N 1
ATOM 7192 C CA . ASP B 1 311 ? 1.731 -10.898 -7.078 1 91.5 311 ASP B CA 1
ATOM 7193 C C . ASP B 1 311 ? 0.496 -10.164 -7.586 1 91.5 311 ASP B C 1
ATOM 7195 O O . ASP B 1 311 ? -0.557 -10.188 -6.949 1 91.5 311 ASP B O 1
ATOM 7199 N N . SER B 1 312 ? 0.645 -9.477 -8.664 1 94.12 312 SER B N 1
ATOM 7200 C CA . SER B 1 312 ? -0.47 -8.742 -9.25 1 94.12 312 SER B CA 1
ATOM 7201 C C . SER B 1 312 ? -1.568 -9.695 -9.719 1 94.12 312 SER B C 1
ATOM 7203 O O . SER B 1 312 ? -2.756 -9.414 -9.547 1 94.12 312 SER B O 1
ATOM 7205 N N . LEU B 1 313 ? -1.131 -10.789 -10.281 1 93.94 313 LEU B N 1
ATOM 7206 C CA . LEU B 1 313 ? -2.096 -11.758 -10.781 1 93.94 313 LEU B CA 1
ATOM 7207 C C . LEU B 1 313 ? -2.799 -12.469 -9.633 1 93.94 313 LEU B C 1
ATOM 7209 O O . LEU B 1 313 ? -3.99 -12.773 -9.719 1 93.94 313 LEU B O 1
ATOM 7213 N N . LEU B 1 314 ? -2.041 -12.727 -8.617 1 91 314 LEU B N 1
ATOM 7214 C CA . LEU B 1 314 ? -2.662 -13.328 -7.445 1 91 314 LEU B CA 1
ATOM 7215 C C . LEU B 1 314 ? -3.738 -12.414 -6.867 1 91 314 LEU B C 1
ATOM 7217 O O . LEU B 1 314 ? -4.816 -12.883 -6.488 1 91 314 LEU B O 1
ATOM 7221 N N . ALA B 1 315 ? -3.426 -11.172 -6.781 1 90.88 315 ALA B N 1
ATOM 7222 C CA . ALA B 1 315 ? -4.414 -10.203 -6.305 1 90.88 315 ALA B CA 1
ATOM 7223 C C . ALA B 1 315 ? -5.637 -10.172 -7.219 1 90.88 315 ALA B C 1
ATOM 7225 O O . ALA B 1 315 ? -6.773 -10.188 -6.742 1 90.88 315 ALA B O 1
ATOM 7226 N N . LEU B 1 316 ? -5.418 -10.18 -8.484 1 93.56 316 LEU B N 1
ATOM 7227 C CA . LEU B 1 316 ? -6.496 -10.148 -9.461 1 93.56 316 LEU B CA 1
ATOM 7228 C C . LEU B 1 316 ? -7.402 -11.367 -9.32 1 93.56 316 LEU B C 1
ATOM 7230 O O . LEU B 1 316 ? -8.633 -11.234 -9.305 1 93.56 316 LEU B O 1
ATOM 7234 N N . MET B 1 317 ? -6.77 -12.523 -9.148 1 91.69 317 MET B N 1
ATOM 7235 C CA . MET B 1 317 ? -7.496 -13.789 -9.109 1 91.69 317 MET B CA 1
ATOM 7236 C C . MET B 1 317 ? -8.344 -13.891 -7.844 1 91.69 317 MET B C 1
ATOM 7238 O O . MET B 1 317 ? -9.305 -14.656 -7.793 1 91.69 317 MET B O 1
ATOM 7242 N N . THR B 1 318 ? -8.031 -13.117 -6.898 1 88.56 318 THR B N 1
ATOM 7243 C CA . THR B 1 318 ? -8.789 -13.156 -5.652 1 88.56 318 THR B CA 1
ATOM 7244 C C . THR B 1 318 ? -9.75 -11.969 -5.562 1 88.56 318 THR B C 1
ATOM 7246 O O . THR B 1 318 ? -10.391 -11.758 -4.531 1 88.56 318 THR B O 1
ATOM 7249 N N . GLY B 1 319 ? -9.766 -11.156 -6.586 1 88.38 319 GLY B N 1
ATOM 7250 C CA . GLY B 1 319 ? -10.695 -10.047 -6.648 1 88.38 319 GLY B CA 1
ATOM 7251 C C . GLY B 1 319 ? -10.273 -8.859 -5.797 1 88.38 319 GLY B C 1
ATOM 7252 O O . GLY B 1 319 ? -11.117 -8.102 -5.32 1 88.38 319 GLY B O 1
ATOM 7253 N N . LYS B 1 320 ? -9.008 -8.789 -5.566 1 87.75 320 LYS B N 1
ATOM 7254 C CA . LYS B 1 320 ? -8.5 -7.699 -4.738 1 87.75 320 LYS B CA 1
ATOM 7255 C C . LYS B 1 320 ? -7.762 -6.664 -5.586 1 87.75 320 LYS B C 1
ATOM 7257 O O . LYS B 1 320 ? -7.543 -6.875 -6.781 1 87.75 320 LYS B O 1
ATOM 7262 N N . THR B 1 321 ? -7.414 -5.555 -4.953 1 87.81 321 THR B N 1
ATOM 7263 C CA . THR B 1 321 ? -6.68 -4.492 -5.637 1 87.81 321 THR B CA 1
ATOM 7264 C C . THR B 1 321 ? -5.234 -4.914 -5.887 1 87.81 321 THR B C 1
ATOM 7266 O O . THR B 1 321 ? -4.605 -5.535 -5.027 1 87.81 321 THR B O 1
ATOM 7269 N N . VAL B 1 322 ? -4.793 -4.57 -7.059 1 92 322 VAL B N 1
ATOM 7270 C CA . VAL B 1 322 ? -3.398 -4.84 -7.395 1 92 322 VAL B CA 1
ATOM 7271 C C . VAL B 1 322 ? -2.484 -3.953 -6.555 1 92 322 VAL B C 1
ATOM 7273 O O . VAL B 1 322 ? -2.674 -2.736 -6.492 1 92 322 VAL B O 1
ATOM 7276 N N . PRO B 1 323 ? -1.517 -4.531 -5.945 1 88.75 323 PRO B N 1
ATOM 7277 C CA . PRO B 1 323 ? -0.753 -3.807 -4.926 1 88.75 323 PRO B CA 1
ATOM 7278 C C . PRO B 1 323 ? 0.291 -2.867 -5.523 1 88.75 323 PRO B C 1
ATOM 7280 O O . PRO B 1 323 ? 0.791 -1.975 -4.836 1 88.75 323 PRO B O 1
ATOM 7283 N N . PHE B 1 324 ? 0.709 -3.049 -6.766 1 91.56 324 PHE B N 1
ATOM 7284 C CA . PHE B 1 324 ? 1.791 -2.262 -7.344 1 91.56 324 PHE B CA 1
ATOM 7285 C C . PHE B 1 324 ? 1.24 -1.193 -8.281 1 91.56 324 PHE B C 1
ATOM 7287 O O . PHE B 1 324 ? 0.409 -1.484 -9.141 1 91.56 324 PHE B O 1
ATOM 7294 N N . THR B 1 325 ? 1.733 0.005 -8.039 1 92.31 325 THR B N 1
ATOM 7295 C CA . THR B 1 325 ? 1.452 1.088 -8.977 1 92.31 325 THR B CA 1
ATOM 7296 C C . THR B 1 325 ? 2.512 1.141 -10.078 1 92.31 325 THR B C 1
ATOM 7298 O O . THR B 1 325 ? 3.535 0.46 -9.992 1 92.31 325 THR B O 1
ATOM 7301 N N . THR B 1 326 ? 2.189 1.916 -11.117 1 91.94 326 THR B N 1
ATOM 7302 C CA . THR B 1 326 ? 3.18 2.107 -12.164 1 91.94 326 THR B CA 1
ATOM 7303 C C . THR B 1 326 ? 4.457 2.725 -11.602 1 91.94 326 THR B C 1
ATOM 7305 O O . THR B 1 326 ? 5.562 2.375 -12.023 1 91.94 326 THR B O 1
ATOM 7308 N N . ASN B 1 327 ? 4.285 3.594 -10.656 1 92.06 327 ASN B N 1
ATOM 7309 C CA . ASN B 1 327 ? 5.441 4.223 -10.023 1 92.06 327 ASN B CA 1
ATOM 7310 C C . ASN B 1 327 ? 6.27 3.207 -9.242 1 92.06 327 ASN B C 1
ATOM 7312 O O . ASN B 1 327 ? 7.5 3.291 -9.211 1 92.06 327 ASN B O 1
ATOM 7316 N N . ASP B 1 328 ? 5.633 2.262 -8.617 1 93.06 328 ASP B N 1
ATOM 7317 C CA . ASP B 1 328 ? 6.344 1.209 -7.895 1 93.06 328 ASP B CA 1
ATOM 7318 C C . ASP B 1 328 ? 7.207 0.383 -8.844 1 93.06 328 ASP B C 1
ATOM 7320 O O . ASP B 1 328 ? 8.359 0.061 -8.531 1 93.06 328 ASP B O 1
ATOM 7324 N N . GLU B 1 329 ? 6.625 0.063 -9.969 1 93.81 329 GLU B N 1
ATOM 7325 C CA . GLU B 1 329 ? 7.355 -0.743 -10.938 1 93.81 329 GLU B CA 1
ATOM 7326 C C . GLU B 1 329 ? 8.633 -0.038 -11.391 1 93.81 329 GLU B C 1
ATOM 7328 O O . GLU B 1 329 ? 9.688 -0.663 -11.5 1 93.81 329 GLU B O 1
ATOM 7333 N N . LEU B 1 330 ? 8.484 1.236 -11.641 1 93 330 LEU B N 1
ATOM 7334 C CA . LEU B 1 330 ? 9.609 2.016 -12.133 1 93 330 LEU B CA 1
ATOM 7335 C C . LEU B 1 330 ? 10.656 2.207 -11.039 1 93 330 LEU B C 1
ATOM 7337 O O . LEU B 1 330 ? 11.859 2.248 -11.32 1 93 330 LEU B O 1
ATOM 7341 N N . LEU B 1 331 ? 10.172 2.332 -9.844 1 93.44 331 LEU B N 1
ATOM 7342 C CA . LEU B 1 331 ? 11.062 2.529 -8.703 1 93.44 331 LEU B CA 1
ATOM 7343 C C . LEU B 1 331 ? 11.852 1.257 -8.406 1 93.44 331 LEU B C 1
ATOM 7345 O O . LEU B 1 331 ? 13.055 1.311 -8.156 1 93.44 331 LEU B O 1
ATOM 7349 N N . ILE B 1 332 ? 11.211 0.117 -8.461 1 94.38 332 ILE B N 1
ATOM 7350 C CA . ILE B 1 332 ? 11.805 -1.161 -8.078 1 94.38 332 ILE B CA 1
ATOM 7351 C C . ILE B 1 332 ? 12.672 -1.687 -9.219 1 94.38 332 ILE B C 1
ATOM 7353 O O . ILE B 1 332 ? 13.781 -2.184 -8.984 1 94.38 332 ILE B O 1
ATOM 7357 N N . VAL B 1 333 ? 12.125 -1.579 -10.406 1 95 333 VAL B N 1
ATOM 7358 C CA . VAL B 1 333 ? 12.867 -2.004 -11.586 1 95 333 VAL B CA 1
ATOM 7359 C C . VAL B 1 333 ? 12.953 -0.854 -12.594 1 95 333 VAL B C 1
ATOM 7361 O O . VAL B 1 333 ? 12.203 -0.822 -13.57 1 95 333 VAL B O 1
ATOM 7364 N N . PRO B 1 334 ? 13.938 -0.002 -12.344 1 91 334 PRO B N 1
ATOM 7365 C CA . PRO B 1 334 ? 14.094 1.122 -13.266 1 91 334 PRO B CA 1
ATOM 7366 C C . PRO B 1 334 ? 14.672 0.7 -14.617 1 91 334 PRO B C 1
ATOM 7368 O O . PRO B 1 334 ? 15.797 1.075 -14.953 1 91 334 PRO B O 1
ATOM 7371 N N . HIS B 1 335 ? 13.938 -0.06 -15.336 1 88.12 335 HIS B N 1
ATOM 7372 C CA . HIS B 1 335 ? 14.328 -0.558 -16.656 1 88.12 335 HIS B CA 1
ATOM 7373 C C . HIS B 1 335 ? 13.469 0.063 -17.75 1 88.12 335 HIS B C 1
ATOM 7375 O O . HIS B 1 335 ? 12.25 0.15 -17.625 1 88.12 335 HIS B O 1
ATOM 7381 N N . LYS B 1 336 ? 14.172 0.55 -18.688 1 85.88 336 LYS B N 1
ATOM 7382 C CA . LYS B 1 336 ? 13.453 1.117 -19.812 1 85.88 336 LYS B CA 1
ATOM 7383 C C . LYS B 1 336 ? 12.742 0.029 -20.625 1 85.88 336 LYS B C 1
ATOM 7385 O O . LYS B 1 336 ? 13.375 -0.931 -21.062 1 85.88 336 LYS B O 1
ATOM 7390 N N . LEU B 1 337 ? 11.508 0.243 -20.828 1 90.12 337 LEU B N 1
ATOM 7391 C CA . LEU B 1 337 ? 10.695 -0.775 -21.484 1 90.12 337 LEU B CA 1
ATOM 7392 C C . LEU B 1 337 ? 10.555 -0.482 -22.969 1 90.12 337 LEU B C 1
ATOM 7394 O O . LEU B 1 337 ? 10.406 0.676 -23.375 1 90.12 337 LEU B O 1
ATOM 7398 N N . GLU B 1 338 ? 10.672 -1.524 -23.734 1 88.25 338 GLU B N 1
ATOM 7399 C CA . GLU B 1 338 ? 10.344 -1.438 -25.156 1 88.25 338 GLU B CA 1
ATOM 7400 C C . GLU B 1 338 ? 8.828 -1.424 -25.375 1 88.25 338 GLU B C 1
ATOM 7402 O O . GLU B 1 338 ? 8.094 -2.162 -24.703 1 88.25 338 GLU B O 1
ATOM 7407 N N . PRO B 1 339 ? 8.43 -0.582 -26.297 1 91.5 339 PRO B N 1
ATOM 7408 C CA . PRO B 1 339 ? 6.988 -0.593 -26.578 1 91.5 339 PRO B CA 1
ATOM 7409 C C . PRO B 1 339 ? 6.488 -1.961 -27.031 1 91.5 339 PRO B C 1
ATOM 7411 O O . PRO B 1 339 ? 7.188 -2.662 -27.766 1 91.5 339 PRO B O 1
ATOM 7414 N N . LEU B 1 340 ? 5.316 -2.281 -26.688 1 94.12 340 LEU B N 1
ATOM 7415 C CA . LEU B 1 340 ? 4.727 -3.592 -26.938 1 94.12 340 LEU B CA 1
ATOM 7416 C C . LEU B 1 340 ? 4.707 -3.906 -28.422 1 94.12 340 LEU B C 1
ATOM 7418 O O . LEU B 1 340 ? 5.039 -5.02 -28.828 1 94.12 340 LEU B O 1
ATOM 7422 N N . GLU B 1 341 ? 4.367 -2.912 -29.25 1 92.5 341 GLU B N 1
ATOM 7423 C CA . GLU B 1 341 ? 4.262 -3.102 -30.703 1 92.5 341 GLU B CA 1
ATOM 7424 C C . GLU B 1 341 ? 5.621 -3.428 -31.312 1 92.5 341 GLU B C 1
ATOM 7426 O O . GLU B 1 341 ? 5.715 -4.254 -32.219 1 92.5 341 GLU B O 1
ATOM 7431 N N . GLN B 1 342 ? 6.57 -2.797 -30.766 1 92.62 342 GLN B N 1
ATOM 7432 C CA . GLN B 1 342 ? 7.918 -3.062 -31.266 1 92.62 342 GLN B CA 1
ATOM 7433 C C . GLN B 1 342 ? 8.367 -4.473 -30.906 1 92.62 342 GLN B C 1
ATOM 7435 O O . GLN B 1 342 ? 9.023 -5.148 -31.703 1 92.62 342 GLN B O 1
ATOM 7440 N N . LEU B 1 343 ? 8.047 -4.895 -29.75 1 94.5 343 LEU B N 1
ATOM 7441 C CA . LEU B 1 343 ? 8.414 -6.238 -29.312 1 94.5 343 LEU B CA 1
ATOM 7442 C C . LEU B 1 343 ? 7.699 -7.293 -30.141 1 94.5 343 LEU B C 1
ATOM 7444 O O . LEU B 1 343 ? 8.297 -8.297 -30.531 1 94.5 343 LEU B O 1
ATOM 7448 N N . ILE B 1 344 ? 6.453 -7.094 -30.469 1 95.69 344 ILE B N 1
ATOM 7449 C CA . ILE B 1 344 ? 5.691 -8.008 -31.312 1 95.69 344 ILE B CA 1
ATOM 7450 C C . ILE B 1 344 ? 6.34 -8.109 -32.688 1 95.69 344 ILE B C 1
ATOM 7452 O O . ILE B 1 344 ? 6.539 -9.211 -33.219 1 95.69 344 ILE B O 1
ATOM 7456 N N . SER B 1 345 ? 6.664 -6.922 -33.188 1 94.44 345 SER B N 1
ATOM 7457 C CA . SER B 1 345 ? 7.309 -6.883 -34.5 1 94.44 345 SER B CA 1
ATOM 7458 C C . SER B 1 345 ? 8.633 -7.645 -34.469 1 94.44 345 SER B C 1
ATOM 7460 O O . SER B 1 345 ? 8.93 -8.391 -35.406 1 94.44 345 SER B O 1
ATOM 7462 N N . THR B 1 346 ? 9.336 -7.484 -33.438 1 93.06 346 THR B N 1
ATOM 7463 C CA . THR B 1 346 ? 10.625 -8.156 -33.312 1 93.06 346 THR B CA 1
ATOM 7464 C C . THR B 1 346 ? 10.445 -9.672 -33.281 1 93.06 346 THR B C 1
ATOM 7466 O O . THR B 1 346 ? 11.172 -10.398 -33.969 1 93.06 346 THR B O 1
ATOM 7469 N N . PHE B 1 347 ? 9.492 -10.211 -32.562 1 94.31 347 PHE B N 1
ATOM 7470 C CA . PHE B 1 347 ? 9.266 -11.641 -32.438 1 94.31 347 PHE B CA 1
ATOM 7471 C C . PHE B 1 347 ? 8.734 -12.234 -33.719 1 94.31 347 PHE B C 1
ATOM 7473 O O . PHE B 1 347 ? 8.945 -13.414 -34 1 94.31 347 PHE B O 1
ATOM 7480 N N . LEU B 1 348 ? 8.117 -11.422 -34.562 1 93.56 348 LEU B N 1
ATOM 7481 C CA . LEU B 1 348 ? 7.504 -11.922 -35.781 1 93.56 348 LEU B CA 1
ATOM 7482 C C . LEU B 1 348 ? 8.5 -11.883 -36.938 1 93.56 348 LEU B C 1
ATOM 7484 O O . LEU B 1 348 ? 8.383 -12.656 -37.875 1 93.56 348 LEU B O 1
ATOM 7488 N N . THR B 1 349 ? 9.461 -10.992 -36.875 1 91.69 349 THR B N 1
ATOM 7489 C CA . THR B 1 349 ? 10.281 -10.742 -38.062 1 91.69 349 THR B CA 1
ATOM 7490 C C . THR B 1 349 ? 11.656 -11.391 -37.906 1 91.69 349 THR B C 1
ATOM 7492 O O . THR B 1 349 ? 12.328 -11.68 -38.875 1 91.69 349 THR B O 1
ATOM 7495 N N . ARG B 1 350 ? 12.117 -11.5 -36.719 1 89.12 350 ARG B N 1
ATOM 7496 C CA . ARG B 1 350 ? 13.477 -12 -36.531 1 89.12 350 ARG B CA 1
ATOM 7497 C C . ARG B 1 350 ? 13.484 -13.258 -35.656 1 89.12 350 ARG B C 1
ATOM 7499 O O . ARG B 1 350 ? 12.578 -13.461 -34.844 1 89.12 350 ARG B O 1
ATOM 7506 N N . ASN B 1 351 ? 14.5 -14.109 -35.938 1 88.69 351 ASN B N 1
ATOM 7507 C CA . ASN B 1 351 ? 14.758 -15.227 -35.031 1 88.69 351 ASN B CA 1
ATOM 7508 C C . ASN B 1 351 ? 15.398 -14.758 -33.719 1 88.69 351 ASN B C 1
ATOM 7510 O O . ASN B 1 351 ? 16.531 -14.273 -33.719 1 88.69 351 ASN B O 1
ATOM 7514 N N . CYS B 1 352 ? 14.695 -15.039 -32.688 1 90.25 352 CYS B N 1
ATOM 7515 C CA . CYS B 1 352 ? 15.117 -14.523 -31.406 1 90.25 352 CYS B CA 1
ATOM 7516 C C . CYS B 1 352 ? 16.078 -15.492 -30.719 1 90.25 352 CYS B C 1
ATOM 7518 O O . CYS B 1 352 ? 16.047 -16.703 -30.984 1 90.25 352 CYS B O 1
ATOM 7520 N N . THR B 1 353 ? 16.969 -14.938 -29.953 1 91 353 THR B N 1
ATOM 7521 C CA . THR B 1 353 ? 17.844 -15.727 -29.078 1 91 353 THR B CA 1
ATOM 7522 C C . THR B 1 353 ? 17.203 -15.953 -27.719 1 91 353 THR B C 1
ATOM 7524 O O . THR B 1 353 ? 16.141 -15.383 -27.422 1 91 353 THR B O 1
ATOM 7527 N N . THR B 1 354 ? 17.859 -16.844 -26.953 1 90.25 354 THR B N 1
ATOM 7528 C CA . THR B 1 354 ? 17.375 -17.094 -25.609 1 90.25 354 THR B CA 1
ATOM 7529 C C . THR B 1 354 ? 17.406 -15.797 -24.781 1 90.25 354 THR B C 1
ATOM 7531 O O . THR B 1 354 ? 16.516 -15.555 -23.984 1 90.25 354 THR B O 1
ATOM 7534 N N . SER B 1 355 ? 18.375 -15 -25.016 1 89.12 355 SER B N 1
ATOM 7535 C CA . SER B 1 355 ? 18.5 -13.727 -24.312 1 89.12 355 SER B CA 1
ATOM 7536 C C . SER B 1 355 ? 17.359 -12.773 -24.672 1 89.12 355 SER B C 1
ATOM 7538 O O . SER B 1 355 ? 16.891 -12.023 -23.828 1 89.12 355 SER B O 1
ATOM 7540 N N . ASP B 1 356 ? 16.922 -12.867 -25.891 1 89.69 356 ASP B N 1
ATOM 7541 C CA . ASP B 1 356 ? 15.797 -12.039 -26.344 1 89.69 356 ASP B CA 1
ATOM 7542 C C . ASP B 1 356 ? 14.508 -12.422 -25.609 1 89.69 356 ASP B C 1
ATOM 7544 O O . ASP B 1 356 ? 13.727 -11.555 -25.219 1 89.69 356 ASP B O 1
ATOM 7548 N N . VAL B 1 357 ? 14.367 -13.703 -25.438 1 90.5 357 VAL B N 1
ATOM 7549 C CA . VAL B 1 357 ? 13.164 -14.203 -24.766 1 90.5 357 VAL B CA 1
ATOM 7550 C C . VAL B 1 357 ? 13.156 -13.742 -23.312 1 90.5 357 VAL B C 1
ATOM 7552 O O . VAL B 1 357 ? 12.141 -13.234 -22.828 1 90.5 357 VAL B O 1
ATOM 7555 N N . PHE B 1 358 ? 14.266 -13.82 -22.688 1 89.69 358 PHE B N 1
ATOM 7556 C CA . PHE B 1 358 ? 14.328 -13.438 -21.297 1 89.69 358 PHE B CA 1
ATOM 7557 C C . PHE B 1 358 ? 14.195 -11.922 -21.141 1 89.69 358 PHE B C 1
ATOM 7559 O O . PHE B 1 358 ? 13.555 -11.445 -20.203 1 89.69 358 PHE B O 1
ATOM 7566 N N . SER B 1 359 ? 14.719 -11.195 -22.047 1 89.25 359 SER B N 1
ATOM 7567 C CA . SER B 1 359 ? 14.602 -9.742 -22 1 89.25 359 SER B CA 1
ATOM 7568 C C . SER B 1 359 ? 13.164 -9.297 -22.25 1 89.25 359 SER B C 1
ATOM 7570 O O . SER B 1 359 ? 12.742 -8.242 -21.766 1 89.25 359 SER B O 1
ATOM 7572 N N . SER B 1 360 ? 12.422 -10.125 -22.969 1 92.12 360 SER B N 1
ATOM 7573 C CA . SER B 1 360 ? 11.039 -9.781 -23.281 1 92.12 360 SER B CA 1
ATOM 7574 C C . SER B 1 360 ? 10.156 -9.875 -22.031 1 92.12 360 SER B C 1
ATOM 7576 O O . SER B 1 360 ? 9.055 -9.32 -22.016 1 92.12 360 SER B O 1
ATOM 7578 N N . VAL B 1 361 ? 10.688 -10.539 -20.984 1 92.38 361 VAL B N 1
ATOM 7579 C CA . VAL B 1 361 ? 9.93 -10.711 -19.75 1 92.38 361 VAL B CA 1
ATOM 7580 C C . VAL B 1 361 ? 9.648 -9.344 -19.125 1 92.38 361 VAL B C 1
ATOM 7582 O O . VAL B 1 361 ? 8.594 -9.133 -18.516 1 92.38 361 VAL B O 1
ATOM 7585 N N . HIS B 1 362 ? 10.523 -8.352 -19.359 1 93.62 362 HIS B N 1
ATOM 7586 C CA . HIS B 1 362 ? 10.32 -7.016 -18.812 1 93.62 362 HIS B CA 1
ATOM 7587 C C . HIS B 1 362 ? 9.039 -6.387 -19.344 1 93.62 362 HIS B C 1
ATOM 7589 O O . HIS B 1 362 ? 8.156 -6.02 -18.578 1 93.62 362 HIS B O 1
ATOM 7595 N N . THR B 1 363 ? 8.938 -6.391 -20.641 1 94.62 363 THR B N 1
ATOM 7596 C CA . THR B 1 363 ? 7.777 -5.773 -21.281 1 94.62 363 THR B CA 1
ATOM 7597 C C . THR B 1 363 ? 6.531 -6.633 -21.078 1 94.62 363 THR B C 1
ATOM 7599 O O . THR B 1 363 ? 5.438 -6.109 -20.859 1 94.62 363 THR B O 1
ATOM 7602 N N . PHE B 1 364 ? 6.742 -7.922 -21.172 1 95.12 364 PHE B N 1
ATOM 7603 C CA . PHE B 1 364 ? 5.629 -8.844 -20.969 1 95.12 364 PHE B CA 1
ATOM 7604 C C . PHE B 1 364 ? 5.016 -8.664 -19.578 1 95.12 364 PHE B C 1
ATOM 7606 O O . PHE B 1 364 ? 3.805 -8.469 -19.453 1 95.12 364 PHE B O 1
ATOM 7613 N N . SER B 1 365 ? 5.863 -8.68 -18.578 1 95.62 365 SER B N 1
ATOM 7614 C CA . SER B 1 365 ? 5.402 -8.57 -17.188 1 95.62 365 SER B CA 1
ATOM 7615 C C . SER B 1 365 ? 4.758 -7.215 -16.938 1 95.62 365 SER B C 1
ATOM 7617 O O . SER B 1 365 ? 3.738 -7.125 -16.25 1 95.62 365 SER B O 1
ATOM 7619 N N . HIS B 1 366 ? 5.34 -6.172 -17.438 1 96 366 HIS B N 1
ATOM 7620 C CA . HIS B 1 366 ? 4.766 -4.844 -17.281 1 96 366 HIS B CA 1
ATOM 7621 C C . HIS B 1 366 ? 3.363 -4.77 -17.875 1 96 366 HIS B C 1
ATOM 7623 O O . HIS B 1 366 ? 2.455 -4.203 -17.266 1 96 366 HIS B O 1
ATOM 7629 N N . THR B 1 367 ? 3.225 -5.305 -19.016 1 97 367 THR B N 1
ATOM 7630 C CA . THR B 1 367 ? 1.933 -5.277 -19.703 1 97 367 THR B CA 1
ATOM 7631 C C . THR B 1 367 ? 0.895 -6.074 -18.906 1 97 367 THR B C 1
ATOM 7633 O O . THR B 1 367 ? -0.252 -5.645 -18.766 1 97 367 THR B O 1
ATOM 7636 N N . VAL B 1 368 ? 1.329 -7.207 -18.406 1 97.75 368 VAL B N 1
ATOM 7637 C CA . VAL B 1 368 ? 0.423 -8.039 -17.625 1 97.75 368 VAL B CA 1
ATOM 7638 C C . VAL B 1 368 ? -0.011 -7.281 -16.375 1 97.75 368 VAL B C 1
ATOM 7640 O O . VAL B 1 368 ? -1.195 -7.27 -16.031 1 97.75 368 VAL B O 1
ATOM 7643 N N . VAL B 1 369 ? 0.916 -6.668 -15.695 1 97.25 369 VAL B N 1
ATOM 7644 C CA . VAL B 1 369 ? 0.606 -5.934 -14.477 1 97.25 369 VAL B CA 1
ATOM 7645 C C . VAL B 1 369 ? -0.352 -4.785 -14.789 1 97.25 369 VAL B C 1
ATOM 7647 O O . VAL B 1 369 ? -1.31 -4.551 -14.047 1 97.25 369 VAL B O 1
ATOM 7650 N N . ARG B 1 370 ? -0.08 -4.082 -15.867 1 96.88 370 ARG B N 1
ATOM 7651 C CA . ARG B 1 370 ? -0.96 -2.996 -16.281 1 96.88 370 ARG B CA 1
ATOM 7652 C C . ARG B 1 370 ? -2.369 -3.51 -16.562 1 96.88 370 ARG B C 1
ATOM 7654 O O . ARG B 1 370 ? -3.35 -2.941 -16.078 1 96.88 370 ARG B O 1
ATOM 7661 N N . LEU B 1 371 ? -2.459 -4.574 -17.328 1 97.81 371 LEU B N 1
ATOM 7662 C CA . LEU B 1 371 ? -3.76 -5.141 -17.672 1 97.81 371 LEU B CA 1
ATOM 7663 C C . LEU B 1 371 ? -4.477 -5.652 -16.422 1 97.81 371 LEU B C 1
ATOM 7665 O O . LEU B 1 371 ? -5.695 -5.516 -16.312 1 97.81 371 LEU B O 1
ATOM 7669 N N . ALA B 1 372 ? -3.703 -6.281 -15.562 1 97.69 372 ALA B N 1
ATOM 7670 C CA . ALA B 1 372 ? -4.285 -6.75 -14.305 1 97.69 372 ALA B CA 1
ATOM 7671 C C . ALA B 1 372 ? -4.852 -5.59 -13.492 1 97.69 372 ALA B C 1
ATOM 7673 O O . ALA B 1 372 ? -5.961 -5.684 -12.961 1 97.69 372 ALA B O 1
ATOM 7674 N N . ARG B 1 373 ? -4.105 -4.547 -13.367 1 96.44 373 ARG B N 1
ATOM 7675 C CA . ARG B 1 373 ? -4.559 -3.367 -12.641 1 96.44 373 ARG B CA 1
ATOM 7676 C C . ARG B 1 373 ? -5.809 -2.777 -13.281 1 96.44 373 ARG B C 1
ATOM 7678 O O . ARG B 1 373 ? -6.77 -2.441 -12.586 1 96.44 373 ARG B O 1
ATOM 7685 N N . GLU B 1 374 ? -5.84 -2.627 -14.594 1 96.81 374 GLU B N 1
ATOM 7686 C CA . GLU B 1 374 ? -6.988 -2.092 -15.312 1 96.81 374 GLU B CA 1
ATOM 7687 C C . GLU B 1 374 ? -8.219 -2.973 -15.125 1 96.81 374 GLU B C 1
ATOM 7689 O O . GLU B 1 374 ? -9.328 -2.465 -14.945 1 96.81 374 GLU B O 1
ATOM 7694 N N . THR B 1 375 ? -7.973 -4.238 -15.172 1 97.31 375 THR B N 1
ATOM 7695 C CA . THR B 1 375 ? -9.078 -5.168 -14.961 1 97.31 375 THR B CA 1
ATOM 7696 C C . THR B 1 375 ? -9.641 -5.023 -13.547 1 97.31 375 THR B C 1
ATOM 7698 O O . THR B 1 375 ? -10.859 -4.984 -13.359 1 97.31 375 THR B O 1
ATOM 7701 N N . ALA B 1 376 ? -8.766 -4.969 -12.586 1 95.12 376 ALA B N 1
ATOM 7702 C CA . ALA B 1 376 ? -9.18 -4.875 -11.195 1 95.12 376 ALA B CA 1
ATOM 7703 C C . ALA B 1 376 ? -9.914 -3.562 -10.922 1 95.12 376 ALA B C 1
ATOM 7705 O O . ALA B 1 376 ? -10.961 -3.547 -10.273 1 95.12 376 ALA B O 1
ATOM 7706 N N . GLU B 1 377 ? -9.422 -2.48 -11.445 1 94.81 377 GLU B N 1
ATOM 7707 C CA . GLU B 1 377 ? -9.922 -1.147 -11.125 1 94.81 377 GLU B CA 1
ATOM 7708 C C . GLU B 1 377 ? -11.227 -0.858 -11.859 1 94.81 377 GLU B C 1
ATOM 7710 O O . GLU B 1 377 ? -12.062 -0.083 -11.375 1 94.81 377 GLU B O 1
ATOM 7715 N N . ASN B 1 378 ? -11.453 -1.546 -12.977 1 95.44 378 ASN B N 1
ATOM 7716 C CA . ASN B 1 378 ? -12.594 -1.139 -13.797 1 95.44 378 ASN B CA 1
ATOM 7717 C C . ASN B 1 378 ? -13.633 -2.252 -13.906 1 95.44 378 ASN B C 1
ATOM 7719 O O . ASN B 1 378 ? -14.773 -2.008 -14.305 1 95.44 378 ASN B O 1
ATOM 7723 N N . LEU B 1 379 ? -13.227 -3.463 -13.531 1 94.56 379 LEU B N 1
ATOM 7724 C CA . LEU B 1 379 ? -14.156 -4.551 -13.797 1 94.56 379 LEU B CA 1
ATOM 7725 C C . LEU B 1 379 ? -14.312 -5.449 -12.578 1 94.56 379 LEU B C 1
ATOM 7727 O O . LEU B 1 379 ? -15.438 -5.684 -12.117 1 94.56 379 LEU B O 1
ATOM 7731 N N . SER B 1 380 ? -13.203 -5.836 -12.023 1 93.31 380 SER B N 1
ATOM 7732 C CA . SER B 1 380 ? -13.305 -6.977 -11.117 1 93.31 380 SER B CA 1
ATOM 7733 C C . SER B 1 380 ? -13.062 -6.559 -9.672 1 93.31 380 SER B C 1
ATOM 7735 O O . SER B 1 380 ? -13.422 -7.285 -8.742 1 93.31 380 SER B O 1
ATOM 7737 N N . GLY B 1 381 ? -12.477 -5.461 -9.492 1 90.44 381 GLY B N 1
ATOM 7738 C CA . GLY B 1 381 ? -12.195 -5.027 -8.133 1 90.44 381 GLY B CA 1
ATOM 7739 C C . GLY B 1 381 ? -13.453 -4.707 -7.34 1 90.44 381 GLY B C 1
ATOM 7740 O O . GLY B 1 381 ? -14.547 -4.637 -7.898 1 90.44 381 GLY B O 1
ATOM 7741 N N . PRO B 1 382 ? -13.25 -4.551 -6.035 1 87.38 382 PRO B N 1
ATOM 7742 C CA . PRO B 1 382 ? -14.406 -4.359 -5.164 1 87.38 382 PRO B CA 1
ATOM 7743 C C . PRO B 1 382 ? -15.227 -3.129 -5.535 1 87.38 382 PRO B C 1
ATOM 7745 O O . PRO B 1 382 ? -16.469 -3.184 -5.543 1 87.38 382 PRO B O 1
ATOM 7748 N N . TYR B 1 383 ? -14.656 -2.025 -5.84 1 89.94 383 TYR B N 1
ATOM 7749 C CA . TYR B 1 383 ? -15.398 -0.834 -6.23 1 89.94 383 TYR B CA 1
ATOM 7750 C C . TYR B 1 383 ? -16.047 -1.022 -7.594 1 89.94 383 TYR B C 1
ATOM 7752 O O . TYR B 1 383 ? -17.219 -0.667 -7.785 1 89.94 383 TYR B O 1
ATOM 7760 N N . ALA B 1 384 ? -15.266 -1.538 -8.492 1 92.56 384 ALA B N 1
ATOM 7761 C CA . ALA B 1 384 ? -15.758 -1.729 -9.859 1 92.56 384 ALA B CA 1
ATOM 7762 C C . ALA B 1 384 ? -16.984 -2.637 -9.867 1 92.56 384 ALA B C 1
ATOM 7764 O O . ALA B 1 384 ? -17.891 -2.449 -10.68 1 92.56 384 ALA B O 1
ATOM 7765 N N . ARG B 1 385 ? -17.047 -3.559 -8.969 1 90.12 385 ARG B N 1
ATOM 7766 C CA . ARG B 1 385 ? -18.156 -4.512 -8.922 1 90.12 385 ARG B CA 1
ATOM 7767 C C . ARG B 1 385 ? -19.453 -3.822 -8.5 1 90.12 385 ARG B C 1
ATOM 7769 O O . ARG B 1 385 ? -20.531 -4.285 -8.844 1 90.12 385 ARG B O 1
ATOM 7776 N N . SER B 1 386 ? -19.25 -2.789 -7.773 1 87.5 386 SER B N 1
ATOM 7777 C CA . SER B 1 386 ? -20.438 -2.084 -7.277 1 87.5 386 SER B CA 1
ATOM 7778 C C . SER B 1 386 ? -20.922 -1.049 -8.281 1 87.5 386 SER B C 1
ATOM 7780 O O . SER B 1 386 ? -22 -0.485 -8.125 1 87.5 386 SER B O 1
ATOM 7782 N N . GLN B 1 387 ? -20.188 -0.86 -9.328 1 89.06 387 GLN B N 1
ATOM 7783 C CA . GLN B 1 387 ? -20.547 0.118 -10.352 1 89.06 387 GLN B CA 1
ATOM 7784 C C . GLN B 1 387 ? -21.172 -0.56 -11.562 1 89.06 387 GLN B C 1
ATOM 7786 O O . GLN B 1 387 ? -20.953 -1.75 -11.797 1 89.06 387 GLN B O 1
ATOM 7791 N N . PRO B 1 388 ? -22.031 0.23 -12.266 1 89.12 388 PRO B N 1
ATOM 7792 C CA . PRO B 1 388 ? -22.484 -0.325 -13.539 1 89.12 388 PRO B CA 1
ATOM 7793 C C . PRO B 1 388 ? -21.328 -0.668 -14.484 1 89.12 388 PRO B C 1
ATOM 7795 O O . PRO B 1 388 ? -20.266 -0.048 -14.414 1 89.12 388 PRO B O 1
ATOM 7798 N N . LEU B 1 389 ? -21.594 -1.63 -15.297 1 93.38 389 LEU B N 1
ATOM 7799 C CA . LEU B 1 389 ? -20.562 -2.08 -16.219 1 93.38 389 LEU B CA 1
ATOM 7800 C C . LEU B 1 389 ? -20.156 -0.958 -17.172 1 93.38 389 LEU B C 1
ATOM 7802 O O . LEU B 1 389 ? -21.016 -0.337 -17.812 1 93.38 389 LEU B O 1
ATOM 7806 N N . ASP B 1 390 ? -18.938 -0.649 -17.234 1 92.62 390 ASP B N 1
ATOM 7807 C CA . ASP B 1 390 ? -18.391 0.289 -18.203 1 92.62 390 ASP B CA 1
ATOM 7808 C C . ASP B 1 390 ? -18.109 -0.399 -19.547 1 92.62 390 ASP B C 1
ATOM 7810 O O . ASP B 1 390 ? -17 -0.853 -19.797 1 92.62 390 ASP B O 1
ATOM 7814 N N . GLU B 1 391 ? -19 -0.354 -20.406 1 94 391 GLU B N 1
ATOM 7815 C CA . GLU B 1 391 ? -18.922 -1.083 -21.656 1 94 391 GLU B CA 1
ATOM 7816 C C . GLU B 1 391 ? -17.828 -0.504 -22.562 1 94 391 GLU B C 1
ATOM 7818 O O . GLU B 1 391 ? -17.172 -1.24 -23.312 1 94 391 GLU B O 1
ATOM 7823 N N . CYS B 1 392 ? -17.672 0.799 -22.531 1 94.19 392 CYS B N 1
ATOM 7824 C CA . CYS B 1 392 ? -16.641 1.434 -23.359 1 94.19 392 CYS B CA 1
ATOM 7825 C C . CYS B 1 392 ? -15.258 0.946 -22.953 1 94.19 392 CYS B C 1
ATOM 7827 O O . CYS B 1 392 ? -14.438 0.629 -23.812 1 94.19 392 CYS B O 1
ATOM 7829 N N . PHE B 1 393 ? -15.078 0.881 -21.641 1 96.12 393 PHE B N 1
ATOM 7830 C CA . PHE B 1 393 ? -13.805 0.357 -21.172 1 96.12 393 PHE B CA 1
ATOM 7831 C C . PHE B 1 393 ? -13.633 -1.1 -21.578 1 96.12 393 PHE B C 1
ATOM 7833 O O . PHE B 1 393 ? -12.547 -1.504 -22 1 96.12 393 PHE B O 1
ATOM 7840 N N . LEU B 1 394 ? -14.695 -1.887 -21.422 1 97.38 394 LEU B N 1
ATOM 7841 C CA . LEU B 1 394 ? -14.633 -3.316 -21.703 1 97.38 394 LEU B CA 1
ATOM 7842 C C . LEU B 1 394 ? -14.219 -3.566 -23.156 1 97.38 394 LEU B C 1
ATOM 7844 O O . LEU B 1 394 ? -13.391 -4.434 -23.438 1 97.38 394 LEU B O 1
ATOM 7848 N N . ILE B 1 395 ? -14.773 -2.812 -24.078 1 97.12 395 ILE B N 1
ATOM 7849 C CA . ILE B 1 395 ? -14.477 -2.965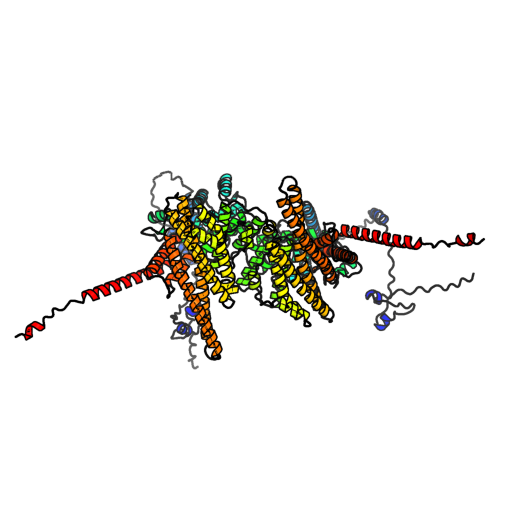 -25.5 1 97.12 395 ILE B CA 1
ATOM 7850 C C . ILE B 1 395 ? -13.008 -2.639 -25.75 1 97.12 395 ILE B C 1
ATOM 7852 O O . ILE B 1 395 ? -12.312 -3.387 -26.453 1 97.12 395 ILE B O 1
ATOM 7856 N N . LYS B 1 396 ? -12.539 -1.547 -25.156 1 97.69 396 LYS B N 1
ATOM 7857 C CA . LYS B 1 396 ? -11.133 -1.175 -25.281 1 97.69 396 LYS B CA 1
ATOM 7858 C C . LYS B 1 396 ? -10.227 -2.221 -24.641 1 97.69 396 LYS B C 1
ATOM 7860 O O . LYS B 1 396 ? -9.141 -2.502 -25.156 1 97.69 396 LYS B O 1
ATOM 7865 N N . HIS B 1 397 ? -10.68 -2.725 -23.578 1 98.06 397 HIS B N 1
ATOM 7866 C CA . HIS B 1 397 ? -9.898 -3.719 -22.844 1 98.06 397 HIS B CA 1
ATOM 7867 C C . HIS B 1 397 ? -9.766 -5.012 -23.641 1 98.06 397 HIS B C 1
ATOM 7869 O O . HIS B 1 397 ? -8.703 -5.625 -23.656 1 98.06 397 HIS B O 1
ATOM 7875 N N . PHE B 1 398 ? -10.836 -5.465 -24.328 1 97.88 398 PHE B N 1
ATOM 7876 C CA . PHE B 1 398 ? -10.773 -6.633 -25.203 1 97.88 398 PHE B CA 1
ATOM 7877 C C . PHE B 1 398 ? -9.742 -6.422 -26.312 1 97.88 398 PHE B C 1
ATOM 7879 O O . PHE B 1 398 ? -8.992 -7.34 -26.641 1 97.88 398 PHE B O 1
ATOM 7886 N N . ALA B 1 399 ? -9.719 -5.215 -26.797 1 97.75 399 ALA B N 1
ATOM 7887 C CA . ALA B 1 399 ? -8.742 -4.902 -27.828 1 97.75 399 ALA B CA 1
ATOM 7888 C C . ALA B 1 399 ? -7.316 -4.996 -27.297 1 97.75 399 ALA B C 1
ATOM 7890 O O . ALA B 1 399 ? -6.426 -5.508 -27.984 1 97.75 399 ALA B O 1
ATOM 7891 N N . SER B 1 400 ? -7.133 -4.469 -26.125 1 97.56 400 SER B N 1
ATOM 7892 C CA . SER B 1 400 ? -5.82 -4.551 -25.5 1 97.56 400 SER B CA 1
ATOM 7893 C C . SER B 1 400 ? -5.414 -6 -25.25 1 97.56 400 SER B C 1
ATOM 7895 O O . SER B 1 400 ? -4.242 -6.355 -25.406 1 97.56 400 SER B O 1
ATOM 7897 N N . LEU B 1 401 ? -6.352 -6.832 -24.859 1 97.81 401 LEU B N 1
ATOM 7898 C CA . LEU B 1 401 ? -6.086 -8.25 -24.625 1 97.81 401 LEU B CA 1
ATOM 7899 C C . LEU B 1 401 ? -5.73 -8.961 -25.922 1 97.81 401 LEU B C 1
ATOM 7901 O O . LEU B 1 401 ? -4.859 -9.828 -25.938 1 97.81 401 LEU B O 1
ATOM 7905 N N . ASP B 1 402 ? -6.352 -8.547 -26.953 1 96.88 402 ASP B N 1
ATOM 7906 C CA . ASP B 1 402 ? -6.051 -9.141 -28.25 1 96.88 402 ASP B CA 1
ATOM 7907 C C . ASP B 1 402 ? -4.621 -8.828 -28.688 1 96.88 402 ASP B C 1
ATOM 7909 O O . ASP B 1 402 ? -3.908 -9.703 -29.172 1 96.88 402 ASP B O 1
ATOM 7913 N N . VAL B 1 403 ? -4.266 -7.59 -28.484 1 97.12 403 VAL B N 1
ATOM 7914 C CA . VAL B 1 403 ? -2.904 -7.191 -28.828 1 97.12 403 VAL B CA 1
ATOM 7915 C C . VAL B 1 403 ? -1.91 -7.957 -27.969 1 97.12 403 VAL B C 1
ATOM 7917 O O . VAL B 1 403 ? -0.886 -8.438 -28.453 1 97.12 403 VAL B O 1
ATOM 7920 N N . PHE B 1 404 ? -2.227 -8.086 -26.75 1 97.75 404 PHE B N 1
ATOM 7921 C CA . PHE B 1 404 ? -1.348 -8.812 -25.844 1 97.75 404 PHE B CA 1
ATOM 7922 C C . PHE B 1 404 ? -1.248 -10.281 -26.234 1 97.75 404 PHE B C 1
ATOM 7924 O O . PHE B 1 404 ? -0.176 -10.883 -26.141 1 97.75 404 PHE B O 1
ATOM 7931 N N . HIS B 1 405 ? -2.346 -10.852 -26.609 1 97.69 405 HIS B N 1
ATOM 7932 C CA . HIS B 1 405 ? -2.32 -12.25 -27.031 1 97.69 405 HIS B CA 1
ATOM 7933 C C . HIS B 1 405 ? -1.457 -12.445 -28.266 1 97.69 405 HIS B C 1
ATOM 7935 O O . HIS B 1 405 ? -0.816 -13.484 -28.438 1 97.69 405 HIS B O 1
ATOM 7941 N N . SER B 1 406 ? -1.438 -11.438 -29.125 1 96.5 406 SER B N 1
ATOM 7942 C CA . SER B 1 406 ? -0.544 -11.5 -30.266 1 96.5 406 SER B CA 1
ATOM 7943 C C . SER B 1 406 ? 0.914 -11.594 -29.828 1 96.5 406 SER B C 1
ATOM 7945 O O . SER B 1 406 ? 1.701 -12.328 -30.438 1 96.5 406 SER B O 1
ATOM 7947 N N . LEU B 1 407 ? 1.239 -10.844 -28.859 1 96.56 407 LEU B N 1
ATOM 7948 C CA . LEU B 1 407 ? 2.584 -10.945 -28.297 1 96.56 407 LEU B CA 1
ATOM 7949 C C . LEU B 1 407 ? 2.834 -12.344 -27.734 1 96.56 407 LEU B C 1
ATOM 7951 O O . LEU B 1 407 ? 3.893 -12.93 -27.969 1 96.56 407 LEU B O 1
ATOM 7955 N N . LEU B 1 408 ? 1.871 -12.828 -26.984 1 97.31 408 LEU B N 1
ATOM 7956 C CA . LEU B 1 408 ? 1.986 -14.156 -26.391 1 97.31 408 LEU B CA 1
ATOM 7957 C C . LEU B 1 408 ? 2.217 -15.219 -27.453 1 97.31 408 LEU B C 1
ATOM 7959 O O . LEU B 1 408 ? 3.135 -16.031 -27.344 1 97.31 408 LEU B O 1
ATOM 7963 N N . SER B 1 409 ? 1.431 -15.148 -28.469 1 96.31 409 SER B N 1
ATOM 7964 C CA . SER B 1 409 ? 1.521 -16.125 -29.547 1 96.31 409 SER B CA 1
ATOM 7965 C C . SER B 1 409 ? 2.877 -16.062 -30.234 1 96.31 409 SER B C 1
ATOM 7967 O O . SER B 1 409 ? 3.482 -17.109 -30.531 1 96.31 409 SER B O 1
ATOM 7969 N N . ALA B 1 410 ? 3.307 -14.859 -30.469 1 96 410 ALA B N 1
ATOM 7970 C CA . ALA B 1 410 ? 4.605 -14.68 -31.109 1 96 410 ALA B CA 1
ATOM 7971 C C . ALA B 1 410 ? 5.734 -15.195 -30.219 1 96 410 ALA B C 1
ATOM 7973 O O . ALA B 1 410 ? 6.664 -15.844 -30.703 1 96 410 ALA B O 1
ATOM 7974 N N . ALA B 1 411 ? 5.652 -14.906 -29 1 95.75 411 ALA B N 1
ATOM 7975 C CA . ALA B 1 411 ? 6.676 -15.352 -28.047 1 95.75 411 ALA B CA 1
ATOM 7976 C C . ALA B 1 411 ? 6.707 -16.875 -27.938 1 95.75 411 ALA B C 1
ATOM 7978 O O . ALA B 1 411 ? 7.781 -17.469 -27.906 1 95.75 411 ALA B O 1
ATOM 7979 N N . LEU B 1 412 ? 5.547 -17.5 -27.891 1 96.06 412 LEU B N 1
ATOM 7980 C CA . LEU B 1 412 ? 5.461 -18.953 -27.766 1 96.06 412 LEU B CA 1
ATOM 7981 C C . LEU B 1 412 ? 6.035 -19.641 -29 1 96.06 412 LEU B C 1
ATOM 7983 O O . LEU B 1 412 ? 6.672 -20.688 -28.891 1 96.06 412 LEU B O 1
ATOM 7987 N N . GLN B 1 413 ? 5.793 -19.016 -30.125 1 95.06 413 GLN B N 1
ATOM 7988 C CA . GLN B 1 413 ? 6.352 -19.562 -31.359 1 95.06 413 GLN B CA 1
ATOM 7989 C C . GLN B 1 413 ? 7.879 -19.516 -31.344 1 95.06 413 GLN B C 1
ATOM 7991 O O . GLN B 1 413 ? 8.539 -20.484 -31.719 1 95.06 413 GLN B O 1
ATOM 7996 N N . GLN B 1 414 ? 8.391 -18.438 -30.906 1 94.81 414 GLN B N 1
ATOM 7997 C CA . GLN B 1 414 ? 9.844 -18.297 -30.828 1 94.81 414 GLN B CA 1
ATOM 7998 C C . GLN B 1 414 ? 10.43 -19.281 -29.812 1 94.81 414 GLN B C 1
ATOM 8000 O O . GLN B 1 414 ? 11.477 -19.875 -30.062 1 94.81 414 GLN B O 1
ATOM 8005 N N . ILE B 1 415 ? 9.773 -19.406 -28.656 1 94.56 415 ILE B N 1
ATOM 8006 C CA . ILE B 1 415 ? 10.25 -20.328 -27.625 1 94.56 415 ILE B CA 1
ATOM 8007 C C . ILE B 1 415 ? 10.242 -21.75 -28.156 1 94.56 415 ILE B C 1
ATOM 8009 O O . ILE B 1 415 ? 11.188 -22.516 -27.938 1 94.56 415 ILE B O 1
ATOM 8013 N N . SER B 1 416 ? 9.164 -22.109 -28.875 1 93 416 SER B N 1
ATOM 8014 C CA . SER B 1 416 ? 9.062 -23.438 -29.469 1 93 416 SER B CA 1
ATOM 8015 C C . SER B 1 416 ? 10.211 -23.703 -30.438 1 93 416 SER B C 1
ATOM 8017 O O . SER B 1 416 ? 10.766 -24.797 -30.469 1 93 416 SER B O 1
ATOM 8019 N N . HIS B 1 417 ? 10.57 -22.703 -31.172 1 92.31 417 HIS B N 1
ATOM 8020 C CA . HIS B 1 417 ? 11.68 -22.828 -32.094 1 92.31 417 HIS B CA 1
ATOM 8021 C C . HIS B 1 417 ? 13.008 -23 -31.359 1 92.31 417 HIS B C 1
ATOM 8023 O O . HIS B 1 417 ? 13.844 -23.812 -31.781 1 92.31 417 HIS B O 1
ATOM 8029 N N . LEU B 1 418 ? 13.18 -22.297 -30.344 1 92.75 418 LEU B N 1
ATOM 8030 C CA . LEU B 1 418 ? 14.414 -22.359 -29.578 1 92.75 418 LEU B CA 1
ATOM 8031 C C . LEU B 1 418 ? 14.555 -23.703 -28.875 1 92.75 418 LEU B C 1
ATOM 8033 O O . LEU B 1 418 ? 15.664 -24.234 -28.781 1 92.75 418 LEU B O 1
ATOM 8037 N N . ILE B 1 419 ? 13.477 -24.203 -28.328 1 91.62 419 ILE B N 1
ATOM 8038 C CA . ILE B 1 419 ? 13.508 -25.469 -27.609 1 91.62 419 ILE B CA 1
ATOM 8039 C C . ILE B 1 419 ? 13.938 -26.594 -28.562 1 91.62 419 ILE B C 1
ATOM 8041 O O . ILE B 1 419 ? 14.648 -27.516 -28.156 1 91.62 419 ILE B O 1
ATOM 8045 N N . GLN B 1 420 ? 13.617 -26.422 -29.828 1 88.5 420 GLN B N 1
ATOM 8046 C CA . GLN B 1 420 ? 13.977 -27.422 -30.828 1 88.5 420 GLN B CA 1
ATOM 8047 C C . GLN B 1 420 ? 15.453 -27.328 -31.188 1 88.5 420 GLN B C 1
ATOM 8049 O O . GLN B 1 420 ? 16.031 -28.297 -31.688 1 88.5 420 GLN B O 1
ATOM 8054 N N . SER B 1 421 ? 16.156 -26.219 -30.969 1 83 421 SER B N 1
ATOM 8055 C CA . SER B 1 421 ? 17.531 -25.984 -31.359 1 83 421 SER B CA 1
ATOM 8056 C C . SER B 1 421 ? 18.5 -26.562 -30.312 1 83 421 SER B C 1
ATOM 8058 O O . SER B 1 421 ? 19.719 -26.359 -30.422 1 83 421 SER B O 1
ATOM 8060 N N . ARG B 1 422 ? 18.438 -27.641 -29.734 1 67.75 422 ARG B N 1
ATOM 8061 C CA . ARG B 1 422 ? 19.234 -28.422 -28.797 1 67.75 422 ARG B CA 1
ATOM 8062 C C . ARG B 1 422 ? 20 -27.516 -27.844 1 67.75 422 ARG B C 1
ATOM 8064 O O . ARG B 1 422 ? 21.141 -27.141 -28.125 1 67.75 422 ARG B O 1
ATOM 8071 N N . PHE B 1 423 ? 19.453 -26.984 -26.797 1 75.06 423 PHE B N 1
ATOM 8072 C CA . PHE B 1 423 ? 20.078 -26.219 -25.734 1 75.06 423 PHE B CA 1
ATOM 8073 C C . PHE B 1 423 ? 20.375 -27.125 -24.531 1 75.06 423 PHE B C 1
ATOM 8075 O O . PHE B 1 423 ? 20.078 -28.312 -24.547 1 75.06 423 PHE B O 1
ATOM 8082 N N . THR B 1 424 ? 21.188 -26.484 -23.641 1 80.12 424 THR B N 1
ATOM 8083 C CA . THR B 1 424 ? 21.453 -27.156 -22.375 1 80.12 424 THR B CA 1
ATOM 8084 C C . THR B 1 424 ? 20.141 -27.469 -21.641 1 80.12 424 THR B C 1
ATOM 8086 O O . THR B 1 424 ? 19.109 -26.859 -21.922 1 80.12 424 THR B O 1
ATOM 8089 N N . GLN B 1 425 ? 20.156 -28.484 -20.906 1 81.38 425 GLN B N 1
ATOM 8090 C CA . GLN B 1 425 ? 19 -28.891 -20.109 1 81.38 425 GLN B CA 1
ATOM 8091 C C . GLN B 1 425 ? 18.484 -27.719 -19.266 1 81.38 425 GLN B C 1
ATOM 8093 O O . GLN B 1 425 ? 17.266 -27.562 -19.094 1 81.38 425 GLN B O 1
ATOM 8098 N N . GLU B 1 426 ? 19.375 -26.922 -18.828 1 82 426 GLU B N 1
ATOM 8099 C CA . GLU B 1 426 ? 19 -25.781 -17.984 1 82 426 GLU B CA 1
ATOM 8100 C C . GLU B 1 426 ? 18.234 -24.734 -18.797 1 82 426 GLU B C 1
ATOM 8102 O O . GLU B 1 426 ? 17.203 -24.219 -18.359 1 82 426 GLU B O 1
ATOM 8107 N N . THR B 1 427 ? 18.75 -24.469 -19.906 1 85.62 427 THR B N 1
ATOM 8108 C CA . THR B 1 427 ? 18.109 -23.469 -20.766 1 85.62 427 THR B CA 1
ATOM 8109 C C . THR B 1 427 ? 16.719 -23.953 -21.203 1 85.62 427 THR B C 1
ATOM 8111 O O . THR B 1 427 ? 15.773 -23.172 -21.234 1 85.62 427 THR B O 1
ATOM 8114 N N . THR B 1 428 ? 16.641 -25.25 -21.516 1 88.19 428 THR B N 1
ATOM 8115 C CA . THR B 1 428 ? 15.367 -25.812 -21.938 1 88.19 428 THR B CA 1
ATOM 8116 C C . THR B 1 428 ? 14.352 -25.766 -20.797 1 88.19 428 THR B C 1
ATOM 8118 O O . THR B 1 428 ? 13.172 -25.484 -21.016 1 88.19 428 THR B O 1
ATOM 8121 N N . TYR B 1 429 ? 14.859 -26 -19.594 1 85.75 429 TYR B N 1
ATOM 8122 C CA . TYR B 1 429 ? 14.016 -25.906 -18.406 1 85.75 429 TYR B CA 1
ATOM 8123 C C . TYR B 1 429 ? 13.391 -24.531 -18.281 1 85.75 429 TYR B C 1
ATOM 8125 O O . TYR B 1 429 ? 12.18 -24.391 -18.094 1 85.75 429 TYR B O 1
ATOM 8133 N N . HIS B 1 430 ? 14.227 -23.547 -18.438 1 86.38 430 HIS B N 1
ATOM 8134 C CA . HIS B 1 430 ? 13.781 -22.172 -18.234 1 86.38 430 HIS B CA 1
ATOM 8135 C C . HIS B 1 430 ? 12.859 -21.719 -19.359 1 86.38 430 HIS B C 1
ATOM 8137 O O . HIS B 1 430 ? 11.93 -20.938 -19.141 1 86.38 430 HIS B O 1
ATOM 8143 N N . LEU B 1 431 ? 13.102 -22.234 -20.516 1 90.5 431 LEU B N 1
ATOM 8144 C CA . LEU B 1 431 ? 12.25 -21.875 -21.656 1 90.5 431 LEU B CA 1
ATOM 8145 C C . LEU B 1 431 ? 10.852 -22.469 -21.484 1 90.5 431 LEU B C 1
ATOM 8147 O O . LEU B 1 431 ? 9.852 -21.781 -21.703 1 90.5 431 LEU B O 1
ATOM 8151 N N . HIS B 1 432 ? 10.789 -23.734 -21.016 1 91 432 HIS B N 1
ATOM 8152 C CA . HIS B 1 432 ? 9.492 -24.344 -20.734 1 91 432 HIS B CA 1
ATOM 8153 C C . HIS B 1 432 ? 8.766 -23.609 -19.609 1 91 432 HIS B C 1
ATOM 8155 O O . HIS B 1 432 ? 7.559 -23.391 -19.672 1 91 432 HIS B O 1
ATOM 8161 N N . ALA B 1 433 ? 9.547 -23.266 -18.594 1 89.19 433 ALA B N 1
ATOM 8162 C CA . ALA B 1 433 ? 8.977 -22.547 -17.469 1 89.19 433 ALA B CA 1
ATOM 8163 C C . ALA B 1 433 ? 8.43 -21.188 -17.906 1 89.19 433 ALA B C 1
ATOM 8165 O O . ALA B 1 433 ? 7.352 -20.766 -17.453 1 89.19 433 ALA B O 1
ATOM 8166 N N . CYS B 1 434 ? 9.133 -20.516 -18.766 1 91.06 434 CYS B N 1
ATOM 8167 C CA . CYS B 1 434 ? 8.711 -19.219 -19.266 1 91.06 434 CYS B CA 1
ATOM 8168 C C . CYS B 1 434 ? 7.453 -19.344 -20.109 1 91.06 434 CYS B C 1
ATOM 8170 O O . CYS B 1 434 ? 6.516 -18.562 -19.953 1 91.06 434 CYS B O 1
ATOM 8172 N N . ALA B 1 435 ? 7.453 -20.328 -20.969 1 94.25 435 ALA B N 1
ATOM 8173 C CA . ALA B 1 435 ? 6.293 -20.531 -21.828 1 94.25 435 ALA B CA 1
ATOM 8174 C C . ALA B 1 435 ? 5.031 -20.781 -21.016 1 94.25 435 ALA B C 1
ATOM 8176 O O . ALA B 1 435 ? 3.998 -20.156 -21.25 1 94.25 435 ALA B O 1
ATOM 8177 N N . HIS B 1 436 ? 5.191 -21.641 -20.078 1 94 436 HIS B N 1
ATOM 8178 C CA . HIS B 1 436 ? 4.051 -21.953 -19.219 1 94 436 HIS B CA 1
ATOM 8179 C C . HIS B 1 436 ? 3.641 -20.75 -18.375 1 94 436 HIS B C 1
ATOM 8181 O O . HIS B 1 436 ? 2.451 -20.453 -18.234 1 94 436 HIS B O 1
ATOM 8187 N N . GLY B 1 437 ? 4.629 -20.062 -17.859 1 93.56 437 GLY B N 1
ATOM 8188 C CA . GLY B 1 437 ? 4.348 -18.859 -17.078 1 93.56 437 GLY B CA 1
ATOM 8189 C C . GLY B 1 437 ? 3.604 -17.797 -17.859 1 93.56 437 GLY B C 1
ATOM 8190 O O . GLY B 1 437 ? 2.689 -17.156 -17.344 1 93.56 437 GLY B O 1
ATOM 8191 N N . PHE B 1 438 ? 3.953 -17.625 -19.109 1 96.44 438 PHE B N 1
ATOM 8192 C CA . PHE B 1 438 ? 3.305 -16.641 -19.969 1 96.44 438 PHE B CA 1
ATOM 8193 C C . PHE B 1 438 ? 1.836 -17 -20.188 1 96.44 438 PHE B C 1
ATOM 8195 O O . PHE B 1 438 ? 0.963 -16.141 -20.062 1 96.44 438 PHE B O 1
ATOM 8202 N N . VAL B 1 439 ? 1.604 -18.234 -20.391 1 97.69 439 VAL B N 1
ATOM 8203 C CA . VAL B 1 439 ? 0.244 -18.672 -20.703 1 97.69 439 VAL B CA 1
ATOM 8204 C C . VAL B 1 439 ? -0.622 -18.594 -19.453 1 97.69 439 VAL B C 1
ATOM 8206 O O . VAL B 1 439 ? -1.799 -18.234 -19.516 1 97.69 439 VAL B O 1
ATOM 8209 N N . VAL B 1 440 ? -0.022 -18.938 -18.359 1 96.38 440 VAL B N 1
ATOM 8210 C CA . VAL B 1 440 ? -0.757 -18.875 -17.094 1 96.38 440 VAL B CA 1
ATOM 8211 C C . VAL B 1 440 ? -1.104 -17.438 -16.766 1 96.38 440 VAL B C 1
ATOM 8213 O O . VAL B 1 440 ? -2.197 -17.141 -16.281 1 96.38 440 VAL B O 1
ATOM 8216 N N . ALA B 1 441 ? -0.174 -16.547 -17 1 97.38 441 ALA B N 1
ATOM 8217 C CA . ALA B 1 441 ? -0.452 -15.125 -16.797 1 97.38 441 ALA B CA 1
ATOM 8218 C C . ALA B 1 441 ? -1.62 -14.664 -17.672 1 97.38 441 ALA B C 1
ATOM 8220 O O . ALA B 1 441 ? -2.541 -14 -17.188 1 97.38 441 ALA B O 1
ATOM 8221 N N . TRP B 1 442 ? -1.578 -15.078 -18.875 1 97.94 442 TRP B N 1
ATOM 8222 C CA . TRP B 1 442 ? -2.674 -14.812 -19.797 1 97.94 442 TRP B CA 1
ATOM 8223 C C . TRP B 1 442 ? -3.977 -15.414 -19.281 1 97.94 442 TRP B C 1
ATOM 8225 O O . TRP B 1 442 ? -5.012 -14.75 -19.266 1 97.94 442 TRP B O 1
ATOM 8235 N N . GLY B 1 443 ? -3.902 -16.594 -18.859 1 97.94 443 GLY B N 1
ATOM 8236 C CA . GLY B 1 443 ? -5.078 -17.281 -18.359 1 97.94 443 GLY B CA 1
ATOM 8237 C C . GLY B 1 443 ? -5.703 -16.594 -17.156 1 97.94 443 GLY B C 1
ATOM 8238 O O . GLY B 1 443 ? -6.93 -16.562 -17.016 1 97.94 443 GLY B O 1
ATOM 8239 N N . SER B 1 444 ? -4.883 -16.062 -16.312 1 96.81 444 SER B N 1
ATOM 8240 C CA . SER B 1 444 ? -5.379 -15.383 -15.125 1 96.81 444 SER B CA 1
ATOM 8241 C C . SER B 1 444 ? -6.191 -14.148 -15.5 1 96.81 444 SER B C 1
ATOM 8243 O O . SER B 1 444 ? -7.211 -13.852 -14.867 1 96.81 444 SER B O 1
ATOM 8245 N N . LEU B 1 445 ? -5.727 -13.414 -16.484 1 97.94 445 LEU B N 1
ATOM 8246 C CA . LEU B 1 445 ? -6.445 -12.234 -16.953 1 97.94 445 LEU B CA 1
ATOM 8247 C C . LEU B 1 445 ? -7.797 -12.625 -17.547 1 97.94 445 LEU B C 1
ATOM 8249 O O . LEU B 1 445 ? -8.82 -12.023 -17.219 1 97.94 445 LEU B O 1
ATOM 8253 N N . VAL B 1 446 ? -7.809 -13.688 -18.297 1 98.06 446 VAL B N 1
ATOM 8254 C CA . VAL B 1 446 ? -8.969 -14.086 -19.078 1 98.06 446 VAL B CA 1
ATOM 8255 C C . VAL B 1 446 ? -10.031 -14.688 -18.172 1 98.06 446 VAL B C 1
ATOM 8257 O O . VAL B 1 446 ? -11.211 -14.336 -18.25 1 98.06 446 VAL B O 1
ATOM 8260 N N . ILE B 1 447 ? -9.594 -15.539 -17.297 1 97.44 447 ILE B N 1
ATOM 8261 C CA . ILE B 1 447 ? -10.57 -16.234 -16.469 1 97.44 447 ILE B CA 1
ATOM 8262 C C . ILE B 1 447 ? -11.242 -15.25 -15.523 1 97.44 447 ILE B C 1
ATOM 8264 O O . ILE B 1 447 ? -12.43 -15.391 -15.203 1 97.44 447 ILE B O 1
ATOM 8268 N N . THR B 1 448 ? -10.508 -14.297 -15.039 1 96.81 448 THR B N 1
ATOM 8269 C CA . THR B 1 448 ? -11.078 -13.289 -14.156 1 96.81 448 THR B CA 1
ATOM 8270 C C . THR B 1 448 ? -12.125 -12.453 -14.898 1 96.81 448 THR B C 1
ATOM 8272 O O . THR B 1 448 ? -13.188 -12.148 -14.344 1 96.81 448 THR B O 1
ATOM 8275 N N . LEU B 1 449 ? -11.789 -12.094 -16.094 1 96.94 449 LEU B N 1
ATOM 8276 C CA . LEU B 1 449 ? -12.727 -11.336 -16.922 1 96.94 449 LEU B CA 1
ATOM 8277 C C . LEU B 1 449 ? -14 -12.141 -17.172 1 96.94 449 LEU B C 1
ATOM 8279 O O . LEU B 1 449 ? -15.109 -11.609 -17.031 1 96.94 449 LEU B O 1
ATOM 8283 N N . PHE B 1 450 ? -13.93 -13.398 -17.469 1 96.44 450 PHE B N 1
ATOM 8284 C CA . PHE B 1 450 ? -15.07 -14.266 -17.719 1 96.44 450 PHE B CA 1
ATOM 8285 C C . PHE B 1 450 ? -15.938 -14.383 -16.469 1 96.44 450 PHE B C 1
ATOM 8287 O O . PHE B 1 450 ? -17.156 -14.203 -16.547 1 96.44 450 PHE B O 1
ATOM 8294 N N . GLU B 1 451 ? -15.258 -14.672 -15.391 1 95 451 GLU B N 1
ATOM 8295 C CA . GLU B 1 451 ? -16 -14.852 -14.148 1 95 451 GLU B CA 1
ATOM 8296 C C . GLU B 1 451 ? -16.781 -13.594 -13.781 1 95 451 GLU B C 1
ATOM 8298 O O . GLU B 1 451 ? -17.938 -13.672 -13.328 1 95 451 GLU B O 1
ATOM 8303 N N . ARG B 1 452 ? -16.156 -12.484 -14.008 1 94.75 452 ARG B N 1
ATOM 8304 C CA . ARG B 1 452 ? -16.812 -11.227 -13.648 1 94.75 452 ARG B CA 1
ATOM 8305 C C . ARG B 1 452 ? -18.031 -10.969 -14.539 1 94.75 452 ARG B C 1
ATOM 8307 O O . ARG B 1 452 ? -19.078 -10.555 -14.055 1 94.75 452 ARG B O 1
ATOM 8314 N N . LEU B 1 453 ? -17.875 -11.203 -15.797 1 95.12 453 LEU B N 1
ATOM 8315 C CA . LEU B 1 453 ? -18.984 -10.992 -16.719 1 95.12 453 LEU B CA 1
ATOM 8316 C C . LEU B 1 453 ? -20.094 -12.016 -16.469 1 95.12 453 LEU B C 1
ATOM 8318 O O . LEU B 1 453 ? -21.281 -11.695 -16.578 1 95.12 453 LEU B O 1
ATOM 8322 N N . ARG B 1 454 ? -19.719 -13.195 -16.141 1 93.31 454 ARG B N 1
ATOM 8323 C CA . ARG B 1 454 ? -20.703 -14.227 -15.797 1 93.31 454 ARG B CA 1
ATOM 8324 C C . ARG B 1 454 ? -21.5 -13.836 -14.562 1 93.31 454 ARG B C 1
ATOM 8326 O O . ARG B 1 454 ? -22.734 -13.945 -14.555 1 93.31 454 ARG B O 1
ATOM 8333 N N . ASP B 1 455 ? -20.828 -13.398 -13.555 1 91.94 455 ASP B N 1
ATOM 8334 C CA . ASP B 1 455 ? -21.484 -12.977 -12.32 1 91.94 455 ASP B CA 1
ATOM 8335 C C . ASP B 1 455 ? -22.469 -11.836 -12.586 1 91.94 455 ASP B C 1
ATOM 8337 O O . ASP B 1 455 ? -23.578 -11.828 -12.039 1 91.94 455 ASP B O 1
ATOM 8341 N N . ARG B 1 456 ? -22.031 -10.891 -13.352 1 91.44 456 ARG B N 1
ATOM 8342 C CA . ARG B 1 456 ? -22.891 -9.75 -13.664 1 91.44 456 ARG B CA 1
ATOM 8343 C C . ARG B 1 456 ? -24.125 -10.195 -14.445 1 91.44 456 ARG B C 1
ATOM 8345 O O . ARG B 1 456 ? -25.219 -9.656 -14.258 1 91.44 456 ARG B O 1
ATOM 8352 N N . SER B 1 457 ? -23.984 -11.102 -15.289 1 89 457 SER B N 1
ATOM 8353 C CA . SER B 1 457 ? -25.094 -11.609 -16.094 1 89 457 SER B CA 1
ATOM 8354 C C . SER B 1 457 ? -26.109 -12.352 -15.219 1 89 457 SER B C 1
ATOM 8356 O O . SER B 1 457 ? -27.312 -12.266 -15.445 1 89 457 SER B O 1
ATOM 8358 N N . MET B 1 458 ? -25.641 -12.977 -14.281 1 84.88 458 MET B N 1
ATOM 8359 C CA . MET B 1 458 ? -26.516 -13.719 -13.375 1 84.88 458 MET B CA 1
ATOM 8360 C C . MET B 1 458 ? -27.328 -12.766 -12.492 1 84.88 458 MET B C 1
ATOM 8362 O O . MET B 1 458 ? -28.5 -13.008 -12.227 1 84.88 458 MET B O 1
ATOM 8366 N N . TYR B 1 459 ? -26.672 -11.664 -12.094 1 77.44 459 TYR B N 1
ATOM 8367 C CA . TYR B 1 459 ? -27.344 -10.68 -11.258 1 77.44 459 TYR B CA 1
ATOM 8368 C C . TYR B 1 459 ? -28.391 -9.914 -12.047 1 77.44 459 TYR B C 1
ATOM 8370 O O . TYR B 1 459 ? -29.469 -9.602 -11.531 1 77.44 459 TYR B O 1
ATOM 8378 N N . ASN B 1 460 ? -28.078 -9.492 -13.219 1 71.75 460 ASN B N 1
ATOM 8379 C CA . ASN B 1 460 ? -29.016 -8.781 -14.062 1 71.75 460 ASN B CA 1
ATOM 8380 C C . ASN B 1 460 ? -30.266 -9.609 -14.344 1 71.75 460 ASN B C 1
ATOM 8382 O O . ASN B 1 460 ? -31.375 -9.078 -14.391 1 71.75 460 ASN B O 1
ATOM 8386 N N . THR B 1 461 ? -30.109 -10.844 -14.461 1 64.81 461 THR B N 1
ATOM 8387 C CA . THR B 1 461 ? -31.234 -11.727 -14.711 1 64.81 461 THR B CA 1
ATOM 8388 C C . THR B 1 461 ? -32.156 -11.805 -13.484 1 64.81 461 THR B C 1
ATOM 8390 O O . THR B 1 461 ? -33.375 -11.82 -13.617 1 64.81 461 THR B O 1
ATOM 8393 N N . THR B 1 462 ? -31.531 -11.625 -12.375 1 62.97 462 THR B N 1
ATOM 8394 C CA . THR B 1 462 ? -32.312 -11.695 -11.148 1 62.97 462 THR B CA 1
ATOM 8395 C C . THR B 1 462 ? -33.062 -10.398 -10.922 1 62.97 462 THR B C 1
ATOM 8397 O O . THR B 1 462 ? -34.219 -10.422 -10.469 1 62.97 462 THR B O 1
ATOM 8400 N N . ASP B 1 463 ? -32.438 -9.266 -11.266 1 60.56 463 ASP B N 1
ATOM 8401 C CA . ASP B 1 463 ? -33.062 -7.969 -11.078 1 60.56 463 ASP B CA 1
ATOM 8402 C C . ASP B 1 463 ? -34.219 -7.773 -12.086 1 60.56 463 ASP B C 1
ATOM 8404 O O . ASP B 1 463 ? -35.25 -7.199 -11.75 1 60.56 463 ASP B O 1
ATOM 8408 N N . ASN B 1 464 ? -33.938 -8.211 -13.289 1 57.97 464 ASN B N 1
ATOM 8409 C CA . ASN B 1 464 ? -34.969 -8.109 -14.312 1 57.97 464 ASN B CA 1
ATOM 8410 C C . ASN B 1 464 ? -36.188 -8.984 -13.977 1 57.97 464 ASN B C 1
ATOM 8412 O O . ASN B 1 464 ? -37.312 -8.633 -14.297 1 57.97 464 ASN B O 1
ATOM 8416 N N . THR B 1 465 ? -35.906 -10.141 -13.422 1 53.41 465 THR B N 1
ATOM 8417 C CA . THR B 1 465 ? -37.031 -10.969 -13.016 1 53.41 465 THR B CA 1
ATOM 8418 C C . THR B 1 465 ? -37.844 -10.289 -11.898 1 53.41 465 THR B C 1
ATOM 8420 O O . THR B 1 465 ? -39.031 -10.547 -11.727 1 53.41 465 THR B O 1
ATOM 8423 N N . ARG B 1 466 ? -37.125 -9.352 -11.344 1 50.44 466 ARG B N 1
ATOM 8424 C CA . ARG B 1 466 ? -37.812 -8.633 -10.273 1 50.44 466 ARG B CA 1
ATOM 8425 C C . ARG B 1 466 ? -38.594 -7.438 -10.828 1 50.44 466 ARG B C 1
ATOM 8427 O O . ARG B 1 466 ? -39.594 -7.023 -10.258 1 50.44 466 ARG B O 1
ATOM 8434 N N . VAL B 1 467 ? -38.031 -6.727 -11.797 1 52.81 467 VAL B N 1
ATOM 8435 C CA . VAL B 1 467 ? -38.75 -5.602 -12.406 1 52.81 467 VAL B CA 1
ATOM 8436 C C . VAL B 1 467 ? -39.844 -6.117 -13.344 1 52.81 467 VAL B C 1
ATOM 8438 O O . VAL B 1 467 ? -40.344 -5.371 -14.18 1 52.81 467 VAL B O 1
ATOM 8441 N N . GLY B 1 468 ? -40.219 -7.207 -13.32 1 42.91 468 GLY B N 1
ATOM 8442 C CA . GLY B 1 468 ? -41.281 -7.727 -14.172 1 42.91 468 GLY B CA 1
ATOM 8443 C C . GLY B 1 468 ? -42.406 -6.742 -14.383 1 42.91 468 GLY B C 1
ATOM 8444 O O . GLY B 1 468 ? -42.875 -6.523 -15.508 1 42.91 468 GLY B O 1
ATOM 8445 N N . SER B 1 469 ? -43.406 -6.844 -13.477 1 47.47 469 SER B N 1
ATOM 8446 C CA . SER B 1 469 ? -44.812 -6.629 -13.805 1 47.47 469 SER B CA 1
ATOM 8447 C C . SER B 1 469 ? -45.094 -5.168 -14.156 1 47.47 469 SER B C 1
ATOM 8449 O O . SER B 1 469 ? -46 -4.867 -14.922 1 47.47 469 SER B O 1
ATOM 8451 N N . GLY B 1 470 ? -44.812 -4.188 -13.359 1 47.75 470 GLY B N 1
ATOM 8452 C CA . GLY B 1 470 ? -45.562 -2.947 -13.453 1 47.75 470 GLY B CA 1
ATOM 8453 C C . GLY B 1 470 ? -44.844 -1.855 -14.211 1 47.75 470 GLY B C 1
ATOM 8454 O O . GLY B 1 470 ? -45.25 -0.693 -14.188 1 47.75 470 GLY B O 1
ATOM 8455 N N . PHE B 1 471 ? -43.531 -2.066 -14.492 1 51.69 471 PHE B N 1
ATOM 8456 C CA . PHE B 1 471 ? -42.906 -0.841 -15.008 1 51.69 471 PHE B CA 1
ATOM 8457 C C . PHE B 1 471 ? -43.156 -0.708 -16.5 1 51.69 471 PHE B C 1
ATOM 8459 O O . PHE B 1 471 ? -43.438 -1.7 -17.188 1 51.69 471 PHE B O 1
ATOM 8466 N N . SER B 1 472 ? -43.125 0.635 -16.953 1 58.66 472 SER B N 1
ATOM 8467 C CA . SER B 1 472 ? -43.438 1.106 -18.297 1 58.66 472 SER B CA 1
ATOM 8468 C C . SER B 1 472 ? -42.562 0.417 -19.344 1 58.66 472 SER B C 1
ATOM 8470 O O . SER B 1 472 ? -41.469 -0.063 -19.031 1 58.66 472 SER B O 1
ATOM 8472 N N . SER B 1 473 ? -43.031 0.042 -20.531 1 62.28 473 SER B N 1
ATOM 8473 C CA . SER B 1 473 ? -42.531 -0.627 -21.734 1 62.28 473 SER B CA 1
ATOM 8474 C C . SER B 1 473 ? -41.125 -0.172 -22.094 1 62.28 473 SER B C 1
ATOM 8476 O O . SER B 1 473 ? -40.281 -0.989 -22.453 1 62.28 473 SER B O 1
ATOM 8478 N N . ASP B 1 474 ? -40.719 1.121 -21.891 1 60.22 474 ASP B N 1
ATOM 8479 C CA . ASP B 1 474 ? -39.438 1.674 -22.328 1 60.22 474 ASP B CA 1
ATOM 8480 C C . ASP B 1 474 ? -38.312 1.231 -21.422 1 60.22 474 ASP B C 1
ATOM 8482 O O . ASP B 1 474 ? -37.188 0.944 -21.891 1 60.22 474 ASP B O 1
ATOM 8486 N N . ILE B 1 475 ? -38.531 1.169 -20.141 1 65.12 475 ILE B N 1
ATOM 8487 C CA . ILE B 1 475 ? -37.5 0.771 -19.172 1 65.12 475 ILE B CA 1
ATOM 8488 C C . ILE B 1 475 ? -37.188 -0.712 -19.344 1 65.12 475 ILE B C 1
ATOM 8490 O O . ILE B 1 475 ? -36.031 -1.123 -19.219 1 65.12 475 ILE B O 1
ATOM 8494 N N . SER B 1 476 ? -38.219 -1.328 -19.812 1 71.5 476 SER B N 1
ATOM 8495 C CA . SER B 1 476 ? -38.062 -2.764 -20 1 71.5 476 SER B CA 1
ATOM 8496 C C . SER B 1 476 ? -37.219 -3.061 -21.234 1 71.5 476 SER B C 1
ATOM 8498 O O . SER B 1 476 ? -36.375 -3.949 -21.219 1 71.5 476 SER B O 1
ATOM 8500 N N . VAL B 1 477 ? -37.375 -2.191 -22.297 1 73.88 477 VAL B N 1
ATOM 8501 C CA . VAL B 1 477 ? -36.625 -2.4 -23.531 1 73.88 477 VAL B CA 1
ATOM 8502 C C . VAL B 1 477 ? -35.156 -2.059 -23.312 1 73.88 477 VAL B C 1
ATOM 8504 O O . VAL B 1 477 ? -34.25 -2.781 -23.766 1 73.88 477 VAL B O 1
ATOM 8507 N N . ALA B 1 478 ? -34.875 -1.013 -22.594 1 74.88 478 ALA B N 1
ATOM 8508 C CA . ALA B 1 478 ? -33.5 -0.596 -22.312 1 74.88 478 ALA B CA 1
ATOM 8509 C C . ALA B 1 478 ? -32.781 -1.633 -21.453 1 74.88 478 ALA B C 1
ATOM 8511 O O . ALA B 1 478 ? -31.609 -1.912 -21.672 1 74.88 478 ALA B O 1
ATOM 8512 N N . ALA B 1 479 ? -33.531 -2.174 -20.656 1 78.56 479 ALA B N 1
ATOM 8513 C CA . ALA B 1 479 ? -32.969 -3.205 -19.781 1 78.56 479 ALA B CA 1
ATOM 8514 C C . ALA B 1 479 ? -32.656 -4.484 -20.562 1 78.56 479 ALA B C 1
ATOM 8516 O O . ALA B 1 479 ? -31.656 -5.141 -20.344 1 78.56 479 ALA B O 1
ATOM 8517 N N . GLU B 1 480 ? -33.531 -4.727 -21.484 1 78.44 480 GLU B N 1
ATOM 8518 C CA . GLU B 1 480 ? -33.344 -5.91 -22.312 1 78.44 480 GLU B CA 1
ATOM 8519 C C . GLU B 1 480 ? -32.156 -5.746 -23.25 1 78.44 480 GLU B C 1
ATOM 8521 O O . GLU B 1 480 ? -31.406 -6.695 -23.484 1 78.44 480 GLU B O 1
ATOM 8526 N N . MET B 1 481 ? -32 -4.539 -23.766 1 82.19 481 MET B N 1
ATOM 8527 C CA . MET B 1 481 ? -30.875 -4.266 -24.656 1 82.19 481 MET B CA 1
ATOM 8528 C C . MET B 1 481 ? -29.562 -4.352 -23.891 1 82.19 481 MET B C 1
ATOM 8530 O O . MET B 1 481 ? -28.578 -4.867 -24.422 1 82.19 481 MET B O 1
ATOM 8534 N N . LYS B 1 482 ? -29.578 -3.877 -22.719 1 82.19 482 LYS B N 1
ATOM 8535 C CA . LYS B 1 482 ? -28.391 -3.951 -21.891 1 82.19 482 LYS B CA 1
ATOM 8536 C C . LYS B 1 482 ? -28.031 -5.398 -21.562 1 82.19 482 LYS B C 1
ATOM 8538 O O . LYS B 1 482 ? -26.859 -5.77 -21.562 1 82.19 482 LYS B O 1
ATOM 8543 N N . SER B 1 483 ? -29 -6.145 -21.359 1 86 483 SER B N 1
ATOM 8544 C CA . SER B 1 483 ? -28.797 -7.559 -21.062 1 86 483 SER B CA 1
ATOM 8545 C C . SER B 1 483 ? -28.281 -8.312 -22.281 1 86 483 SER B C 1
ATOM 8547 O O . SER B 1 483 ? -27.406 -9.18 -22.156 1 86 483 SER B O 1
ATOM 8549 N N . SER B 1 484 ? -28.781 -7.949 -23.406 1 88.88 484 SER B N 1
ATOM 8550 C CA . SER B 1 484 ? -28.344 -8.602 -24.625 1 88.88 484 SER B CA 1
ATOM 8551 C C . SER B 1 484 ? -26.891 -8.258 -24.953 1 88.88 484 SER B C 1
ATOM 8553 O O . SER B 1 484 ? -26.141 -9.117 -25.406 1 88.88 484 SER B O 1
ATOM 8555 N N . ARG B 1 485 ? -26.531 -7.035 -24.719 1 90.69 485 ARG B N 1
ATOM 8556 C CA . ARG B 1 485 ? -25.156 -6.621 -24.953 1 90.69 485 ARG B CA 1
ATOM 8557 C C . ARG B 1 485 ? -24.203 -7.312 -23.984 1 90.69 485 ARG B C 1
ATOM 8559 O O . ARG B 1 485 ? -23.109 -7.73 -24.375 1 90.69 485 ARG B O 1
ATOM 8566 N N . LEU B 1 486 ? -24.625 -7.441 -22.781 1 93 486 LEU B N 1
ATOM 8567 C CA . LEU B 1 486 ? -23.812 -8.141 -21.797 1 93 486 LEU B CA 1
ATOM 8568 C C . LEU B 1 486 ? -23.609 -9.594 -22.188 1 93 486 LEU B C 1
ATOM 8570 O O . LEU B 1 486 ? -22.516 -10.148 -21.984 1 93 486 LEU B O 1
ATOM 8574 N N . LEU B 1 487 ? -24.578 -10.188 -22.781 1 92.06 487 LEU B N 1
ATOM 8575 C CA . LEU B 1 487 ? -24.484 -11.578 -23.203 1 92.06 487 LEU B CA 1
ATOM 8576 C C . LEU B 1 487 ? -23.484 -11.734 -24.344 1 92.06 487 LEU B C 1
ATOM 8578 O O . LEU B 1 487 ? -22.781 -12.742 -24.422 1 92.06 487 LEU B O 1
ATOM 8582 N N . VAL B 1 488 ? -23.422 -10.727 -25.141 1 93.31 488 VAL B N 1
ATOM 8583 C CA . VAL B 1 488 ? -22.453 -10.75 -26.234 1 93.31 488 VAL B CA 1
ATOM 8584 C C . VAL B 1 488 ? -21.047 -10.68 -25.688 1 93.31 488 VAL B C 1
ATOM 8586 O O . VAL B 1 488 ? -20.156 -11.406 -26.125 1 93.31 488 VAL B O 1
ATOM 8589 N N . HIS B 1 489 ? -20.891 -9.766 -24.734 1 95.5 489 HIS B N 1
ATOM 8590 C CA . HIS B 1 489 ? -19.594 -9.656 -24.109 1 95.5 489 HIS B CA 1
ATOM 8591 C C . HIS B 1 489 ? -19.219 -10.938 -23.375 1 95.5 489 HIS B C 1
ATOM 8593 O O . HIS B 1 489 ? -18.062 -11.359 -23.391 1 95.5 489 HIS B O 1
ATOM 8599 N N . LEU B 1 490 ? -20.156 -11.539 -22.75 1 94.62 490 LEU B N 1
ATOM 8600 C CA . LEU B 1 490 ? -19.922 -12.789 -22.031 1 94.62 490 LEU B CA 1
ATOM 8601 C C . LEU B 1 490 ? -19.531 -13.906 -23 1 94.62 490 LEU B C 1
ATOM 8603 O O . LEU B 1 490 ? -18.656 -14.711 -22.703 1 94.62 490 LEU B O 1
ATOM 8607 N N . LEU B 1 491 ? -20.219 -13.961 -24.125 1 93.94 491 LEU B N 1
ATOM 8608 C CA . LEU B 1 491 ? -19.891 -14.969 -25.125 1 93.94 491 LEU B CA 1
ATOM 8609 C C . LEU B 1 491 ? -18.453 -14.797 -25.609 1 93.94 491 LEU B C 1
ATOM 8611 O O . LEU B 1 491 ? -17.734 -15.781 -25.812 1 93.94 491 LEU B O 1
ATOM 8615 N N . HIS B 1 492 ? -18.078 -13.57 -25.781 1 94.81 492 HIS B N 1
ATOM 8616 C CA . HIS B 1 492 ? -16.719 -13.289 -26.203 1 94.81 492 HIS B CA 1
ATOM 8617 C C . HIS B 1 492 ? -15.711 -13.734 -25.141 1 94.81 492 HIS B C 1
ATOM 8619 O O . HIS B 1 492 ? -14.711 -14.375 -25.469 1 94.81 492 HIS B O 1
ATOM 8625 N N . ALA B 1 493 ? -15.961 -13.414 -23.922 1 96 493 ALA B N 1
ATOM 8626 C CA . ALA B 1 493 ? -15.094 -13.82 -22.828 1 96 493 ALA B CA 1
ATOM 8627 C C . ALA B 1 493 ? -15.039 -15.336 -22.703 1 96 493 ALA B C 1
ATOM 8629 O O . ALA B 1 493 ? -13.984 -15.906 -22.391 1 96 493 ALA B O 1
ATOM 8630 N N . ARG B 1 494 ? -16.141 -15.945 -22.938 1 95 494 ARG B N 1
ATOM 8631 C CA . ARG B 1 494 ? -16.219 -17.406 -22.891 1 95 494 ARG B CA 1
ATOM 8632 C C . ARG B 1 494 ? -15.359 -18.031 -23.969 1 95 494 ARG B C 1
ATOM 8634 O O . ARG B 1 494 ? -14.648 -19.016 -23.719 1 95 494 ARG B O 1
ATOM 8641 N N . LYS B 1 495 ? -15.438 -17.484 -25.109 1 94.75 495 LYS B N 1
ATOM 8642 C CA . LYS B 1 495 ? -14.625 -17.953 -26.219 1 94.75 495 LYS B CA 1
ATOM 8643 C C . LYS B 1 495 ? -13.133 -17.828 -25.906 1 94.75 495 LYS B C 1
ATOM 8645 O O . LYS B 1 495 ? -12.359 -18.766 -26.141 1 94.75 495 LYS B O 1
ATOM 8650 N N . LEU B 1 496 ? -12.812 -16.734 -25.359 1 95.94 496 LEU B N 1
ATOM 8651 C CA . LEU B 1 496 ? -11.422 -16.5 -24.984 1 95.94 496 LEU B CA 1
ATOM 8652 C C . LEU B 1 496 ? -10.984 -17.5 -23.922 1 95.94 496 LEU B C 1
ATOM 8654 O O . LEU B 1 496 ? -9.875 -18.047 -23.984 1 95.94 496 LEU B O 1
ATOM 8658 N N . ALA B 1 497 ? -11.82 -17.719 -22.969 1 97 497 ALA B N 1
ATOM 8659 C CA . ALA B 1 497 ? -11.508 -18.641 -21.875 1 97 497 ALA B CA 1
ATOM 8660 C C . ALA B 1 497 ? -11.359 -20.062 -22.391 1 97 497 ALA B C 1
ATOM 8662 O O . ALA B 1 497 ? -10.477 -20.797 -21.953 1 97 497 ALA B O 1
ATOM 8663 N N . SER B 1 498 ? -12.188 -20.453 -23.312 1 96.25 498 SER B N 1
ATOM 8664 C CA . SER B 1 498 ? -12.125 -21.797 -23.875 1 96.25 498 SER B CA 1
ATOM 8665 C C . SER B 1 498 ? -10.797 -22.016 -24.609 1 96.25 498 SER B C 1
ATOM 8667 O O . SER B 1 498 ? -10.133 -23.031 -24.406 1 96.25 498 SER B O 1
ATOM 8669 N N . ARG B 1 499 ? -10.477 -21.078 -25.391 1 95.94 499 ARG B N 1
ATOM 8670 C CA . ARG B 1 499 ? -9.211 -21.188 -26.109 1 95.94 499 ARG B CA 1
ATOM 8671 C C . ARG B 1 499 ? -8.023 -21.188 -25.156 1 95.94 499 ARG B C 1
ATOM 8673 O O . ARG B 1 499 ? -7.051 -21.922 -25.375 1 95.94 499 ARG B O 1
ATOM 8680 N N . THR B 1 500 ? -8.125 -20.375 -24.156 1 97.56 500 THR B N 1
ATOM 8681 C CA . THR B 1 500 ? -7.051 -20.266 -23.172 1 97.56 500 THR B CA 1
ATOM 8682 C C . THR B 1 500 ? -6.883 -21.578 -22.406 1 97.56 500 THR B C 1
ATOM 8684 O O . THR B 1 500 ? -5.762 -21.984 -22.094 1 97.56 500 THR B O 1
ATOM 8687 N N . ALA B 1 501 ? -7.973 -22.219 -22.094 1 97.19 501 ALA B N 1
ATOM 8688 C CA . ALA B 1 501 ? -7.906 -23.5 -21.391 1 97.19 501 ALA B CA 1
ATOM 8689 C C . ALA B 1 501 ? -7.086 -24.516 -22.188 1 97.19 501 ALA B C 1
ATOM 8691 O O . ALA B 1 501 ? -6.305 -25.266 -21.609 1 97.19 501 ALA B O 1
ATOM 8692 N N . ILE B 1 502 ? -7.285 -24.484 -23.484 1 96.62 502 ILE B N 1
ATOM 8693 C CA . ILE B 1 502 ? -6.543 -25.391 -24.359 1 96.62 502 ILE B CA 1
ATOM 8694 C C . ILE B 1 502 ? -5.066 -25 -24.375 1 96.62 502 ILE B C 1
ATOM 8696 O O . ILE B 1 502 ? -4.191 -25.859 -24.266 1 96.62 502 ILE B O 1
ATOM 8700 N N . GLU B 1 503 ? -4.812 -23.719 -24.469 1 96.5 503 GLU B N 1
ATOM 8701 C CA . GLU B 1 503 ? -3.434 -23.234 -24.484 1 96.5 503 GLU B CA 1
ATOM 8702 C C . GLU B 1 503 ? -2.707 -23.609 -23.203 1 96.5 503 GLU B C 1
ATOM 8704 O O . GLU B 1 503 ? -1.545 -24.031 -23.234 1 96.5 503 GLU B O 1
ATOM 8709 N N . ILE B 1 504 ? -3.355 -23.484 -22.047 1 97.88 504 ILE B N 1
ATOM 8710 C CA . ILE B 1 504 ? -2.762 -23.844 -20.766 1 97.88 504 ILE B CA 1
ATOM 8711 C C . ILE B 1 504 ? -2.455 -25.344 -20.734 1 97.88 504 ILE B C 1
ATOM 8713 O O . ILE B 1 504 ? -1.376 -25.75 -20.312 1 97.88 504 ILE B O 1
ATOM 8717 N N . SER B 1 505 ? -3.398 -26.109 -21.188 1 97 505 SER B N 1
ATOM 8718 C CA . SER B 1 505 ? -3.223 -27.562 -21.188 1 97 505 SER B CA 1
ATOM 8719 C C . SER B 1 505 ? -2.035 -27.984 -22.047 1 97 505 SER B C 1
ATOM 8721 O O . SER B 1 505 ? -1.279 -28.875 -21.688 1 97 505 SER B O 1
ATOM 8723 N N . GLU B 1 506 ? -1.855 -27.359 -23.156 1 95.19 506 GLU B N 1
ATOM 8724 C CA . GLU B 1 506 ? -0.768 -27.688 -24.078 1 95.19 506 GLU B CA 1
ATOM 8725 C C . GLU B 1 506 ? 0.591 -27.375 -23.453 1 95.19 506 GLU B C 1
ATOM 8727 O O . GLU B 1 506 ? 1.513 -28.188 -23.516 1 95.19 506 GLU B O 1
ATOM 8732 N N . THR B 1 507 ? 0.713 -26.234 -22.859 1 95.62 507 THR B N 1
ATOM 8733 C CA . THR B 1 507 ? 1.987 -25.875 -22.25 1 95.62 507 THR B CA 1
ATOM 8734 C C . THR B 1 507 ? 2.215 -26.641 -20.969 1 95.62 507 THR B C 1
ATOM 8736 O O . THR B 1 507 ? 3.357 -26.906 -20.578 1 95.62 507 THR B O 1
ATOM 8739 N N . MET B 1 508 ? 1.16 -26.984 -20.281 1 95.06 508 MET B N 1
ATOM 8740 C CA . MET B 1 508 ? 1.253 -27.719 -19.031 1 95.06 508 MET B CA 1
ATOM 8741 C C . MET B 1 508 ? 1.798 -29.125 -19.25 1 95.06 508 MET B C 1
ATOM 8743 O O . MET B 1 508 ? 2.49 -29.672 -18.391 1 95.06 508 MET B O 1
ATOM 8747 N N . ARG B 1 509 ? 1.519 -29.703 -20.359 1 93.69 509 ARG B N 1
ATOM 8748 C CA . ARG B 1 509 ? 2.035 -31.031 -20.703 1 93.69 509 ARG B CA 1
ATOM 8749 C C . ARG B 1 509 ? 3.559 -31.016 -20.75 1 93.69 509 ARG B C 1
ATOM 8751 O O . ARG B 1 509 ? 4.199 -32.031 -20.438 1 93.69 509 ARG B O 1
ATOM 8758 N N . ASP B 1 510 ? 4.086 -29.844 -21.047 1 91.62 510 ASP B N 1
ATOM 8759 C CA . ASP B 1 510 ? 5.535 -29.734 -21.188 1 91.62 510 ASP B CA 1
ATOM 8760 C C . ASP B 1 510 ? 6.156 -29.062 -19.953 1 91.62 510 ASP B C 1
ATOM 8762 O O . ASP B 1 510 ? 7.289 -28.578 -20.016 1 91.62 510 ASP B O 1
ATOM 8766 N N . ILE B 1 511 ? 5.438 -29.047 -18.875 1 92.06 511 ILE B N 1
ATOM 8767 C CA . ILE B 1 511 ? 5.957 -28.391 -17.672 1 92.06 511 ILE B CA 1
ATOM 8768 C C . ILE B 1 511 ? 7.199 -29.125 -17.188 1 92.06 511 ILE B C 1
ATOM 8770 O O . ILE B 1 511 ? 7.23 -30.359 -17.172 1 92.06 511 ILE B O 1
ATOM 8774 N N . PRO B 1 512 ? 8.219 -28.375 -16.906 1 88.25 512 PRO B N 1
ATOM 8775 C CA . PRO B 1 512 ? 9.5 -29.047 -16.672 1 88.25 512 PRO B CA 1
ATOM 8776 C C . PRO B 1 512 ? 9.594 -29.656 -15.266 1 88.25 512 PRO B C 1
ATOM 8778 O O . PRO B 1 512 ? 10.5 -30.438 -15 1 88.25 512 PRO B O 1
ATOM 8781 N N . SER B 1 513 ? 8.789 -29.281 -14.344 1 86.94 513 SER B N 1
ATOM 8782 C CA . SER B 1 513 ? 8.797 -29.828 -12.992 1 86.94 513 SER B CA 1
ATOM 8783 C C . SER B 1 513 ? 7.438 -29.656 -12.32 1 86.94 513 SER B C 1
ATOM 8785 O O . SER B 1 513 ? 6.668 -28.766 -12.68 1 86.94 513 SER B O 1
ATOM 8787 N N . ILE B 1 514 ? 7.184 -30.422 -11.273 1 87 514 ILE B N 1
ATOM 8788 C CA . ILE B 1 514 ? 5.891 -30.375 -10.602 1 87 514 ILE B CA 1
ATOM 8789 C C . ILE B 1 514 ? 5.762 -29.078 -9.805 1 87 514 ILE B C 1
ATOM 8791 O O . ILE B 1 514 ? 4.648 -28.594 -9.562 1 87 514 ILE B O 1
ATOM 8795 N N . VAL B 1 515 ? 6.926 -28.469 -9.461 1 83.56 515 VAL B N 1
ATOM 8796 C CA . VAL B 1 515 ? 6.898 -27.281 -8.617 1 83.56 515 VAL B CA 1
ATOM 8797 C C . VAL B 1 515 ? 6.48 -26.062 -9.445 1 83.56 515 VAL B C 1
ATOM 8799 O O . VAL B 1 515 ? 6.105 -25.031 -8.891 1 83.56 515 VAL B O 1
ATOM 8802 N N . ARG B 1 516 ? 6.441 -26.203 -10.766 1 87.38 516 ARG B N 1
ATOM 8803 C CA . ARG B 1 516 ? 6.09 -25.109 -11.656 1 87.38 516 ARG B CA 1
ATOM 8804 C C . ARG B 1 516 ? 4.617 -25.172 -12.055 1 87.38 516 ARG B C 1
ATOM 8806 O O . ARG B 1 516 ? 4.113 -24.281 -12.742 1 87.38 516 ARG B O 1
ATOM 8813 N N . LEU B 1 517 ? 3.979 -26.156 -11.523 1 89.62 517 LEU B N 1
ATOM 8814 C CA . LEU B 1 517 ? 2.549 -26.25 -11.797 1 89.62 517 LEU B CA 1
ATOM 8815 C C . LEU B 1 517 ? 1.788 -25.109 -11.125 1 89.62 517 LEU B C 1
ATOM 8817 O O . LEU B 1 517 ? 2.223 -24.594 -10.094 1 89.62 517 LEU B O 1
ATOM 8821 N N . MET B 1 518 ? 0.681 -24.781 -11.711 1 88.31 518 MET B N 1
ATOM 8822 C CA . MET B 1 518 ? -0.204 -23.781 -11.117 1 88.31 518 MET B CA 1
ATOM 8823 C C . MET B 1 518 ? -0.695 -24.234 -9.75 1 88.31 518 MET B C 1
ATOM 8825 O O . MET B 1 518 ? -0.773 -25.422 -9.477 1 88.31 518 MET B O 1
ATOM 8829 N N . PRO B 1 519 ? -1.031 -23.234 -8.984 1 88.81 519 PRO B N 1
ATOM 8830 C CA . PRO B 1 519 ? -1.619 -23.594 -7.691 1 88.81 519 PRO B CA 1
ATOM 8831 C C . PRO B 1 519 ? -2.91 -24.406 -7.832 1 88.81 519 PRO B C 1
ATOM 8833 O O . PRO B 1 519 ? -3.639 -24.234 -8.812 1 88.81 519 PRO B O 1
ATOM 8836 N N . HIS B 1 520 ? -3.135 -25.203 -6.852 1 91.88 520 HIS B N 1
ATOM 8837 C CA . HIS B 1 520 ? -4.273 -26.109 -6.828 1 91.88 520 HIS B CA 1
ATOM 8838 C C . HIS B 1 520 ? -5.578 -25.359 -7.105 1 91.88 520 HIS B C 1
ATOM 8840 O O . HIS B 1 520 ? -6.406 -25.828 -7.891 1 91.88 520 HIS B O 1
ATOM 8846 N N . GLY B 1 521 ? -5.719 -24.266 -6.473 1 89.94 521 GLY B N 1
ATOM 8847 C CA . GLY B 1 521 ? -6.945 -23.5 -6.645 1 89.94 521 GLY B CA 1
ATOM 8848 C C . GLY B 1 521 ? -7.168 -23.031 -8.07 1 89.94 521 GLY B C 1
ATOM 8849 O O . GLY B 1 521 ? -8.297 -23.047 -8.562 1 89.94 521 GLY B O 1
ATOM 8850 N N . ASP B 1 522 ? -6.18 -22.688 -8.727 1 92.5 522 ASP B N 1
ATOM 8851 C CA . ASP B 1 522 ? -6.273 -22.203 -10.102 1 92.5 522 ASP B CA 1
ATOM 8852 C C . ASP B 1 522 ? -6.574 -23.344 -11.07 1 92.5 522 ASP B C 1
ATOM 8854 O O . ASP B 1 522 ? -7.371 -23.188 -11.992 1 92.5 522 ASP B O 1
ATOM 8858 N N . LEU B 1 523 ? -5.906 -24.438 -10.828 1 95.31 523 LEU B N 1
ATOM 8859 C CA . LEU B 1 523 ? -6.188 -25.609 -11.641 1 95.31 523 LEU B CA 1
ATOM 8860 C C . LEU B 1 523 ? -7.652 -26.016 -11.523 1 95.31 523 LEU B C 1
ATOM 8862 O O . LEU B 1 523 ? -8.297 -26.344 -12.531 1 95.31 523 LEU B O 1
ATOM 8866 N N . THR B 1 524 ? -8.117 -25.969 -10.312 1 94.56 524 THR B N 1
ATOM 8867 C CA . THR B 1 524 ? -9.5 -26.328 -10.055 1 94.56 524 THR B CA 1
ATOM 8868 C C . THR B 1 524 ? -10.453 -25.391 -10.781 1 94.56 524 THR B C 1
ATOM 8870 O O . THR B 1 524 ? -11.484 -25.812 -11.305 1 94.56 524 THR B O 1
ATOM 8873 N N . LYS B 1 525 ? -10.102 -24.188 -10.789 1 93.38 525 LYS B N 1
ATOM 8874 C CA . LYS B 1 525 ? -10.922 -23.188 -11.461 1 93.38 525 LYS B CA 1
ATOM 8875 C C . LYS B 1 525 ? -11.055 -23.5 -12.945 1 93.38 525 LYS B C 1
ATOM 8877 O O . LYS B 1 525 ? -12.148 -23.438 -13.508 1 93.38 525 LYS B O 1
ATOM 8882 N N . TRP B 1 526 ? -10.039 -23.797 -13.586 1 96.5 526 TRP B N 1
ATOM 8883 C CA . TRP B 1 526 ? -10.039 -24.094 -15.016 1 96.5 526 TRP B CA 1
ATOM 8884 C C . TRP B 1 526 ? -10.75 -25.406 -15.289 1 96.5 526 TRP B C 1
ATOM 8886 O O . TRP B 1 526 ? -11.492 -25.531 -16.266 1 96.5 526 TRP B O 1
ATOM 8896 N N . ALA B 1 527 ? -10.516 -26.391 -14.43 1 96.81 527 ALA B N 1
ATOM 8897 C CA . ALA B 1 527 ? -11.219 -27.672 -14.57 1 96.81 527 ALA B CA 1
ATOM 8898 C C . ALA B 1 527 ? -12.727 -27.469 -14.469 1 96.81 527 ALA B C 1
ATOM 8900 O O . ALA B 1 527 ? -13.484 -28.031 -15.273 1 96.81 527 ALA B O 1
ATOM 8901 N N . ARG B 1 528 ? -13.117 -26.688 -13.547 1 94.56 528 ARG B N 1
ATOM 8902 C CA . ARG B 1 528 ? -14.539 -26.422 -13.359 1 94.56 528 ARG B CA 1
ATOM 8903 C C . ARG B 1 528 ? -15.117 -25.672 -14.547 1 94.56 528 ARG B C 1
ATOM 8905 O O . ARG B 1 528 ? -16.266 -25.891 -14.922 1 94.56 528 ARG B O 1
ATOM 8912 N N . PHE B 1 529 ? -14.367 -24.797 -15.109 1 95.38 529 PHE B N 1
ATOM 8913 C CA . PHE B 1 529 ? -14.805 -24.062 -16.297 1 95.38 529 PHE B CA 1
ATOM 8914 C C . PHE B 1 529 ? -15.133 -25.031 -17.422 1 95.38 529 PHE B C 1
ATOM 8916 O O . PHE B 1 529 ? -16.188 -24.922 -18.062 1 95.38 529 PHE B O 1
ATOM 8923 N N . LEU B 1 530 ? -14.273 -26.016 -17.625 1 94.44 530 LEU B N 1
ATOM 8924 C CA . LEU B 1 530 ? -14.453 -26.969 -18.719 1 94.44 530 LEU B CA 1
ATOM 8925 C C . LEU B 1 530 ? -15.586 -27.938 -18.406 1 94.44 530 LEU B C 1
ATOM 8927 O O . LEU B 1 530 ? -16.281 -28.406 -19.312 1 94.44 530 LEU B O 1
ATOM 8931 N N . LEU B 1 531 ? -15.828 -28.141 -17.109 1 91.38 531 LEU B N 1
ATOM 8932 C CA . LEU B 1 531 ? -16.828 -29.109 -16.688 1 91.38 531 LEU B CA 1
ATOM 8933 C C . LEU B 1 531 ? -18.219 -28.484 -16.672 1 91.38 531 LEU B C 1
ATOM 8935 O O . LEU B 1 531 ? -19.203 -29.125 -17.062 1 91.38 531 LEU B O 1
ATOM 8939 N N . GLU B 1 532 ? -18.25 -27.266 -16.172 1 85.25 532 GLU B N 1
ATOM 8940 C CA . GLU B 1 532 ? -19.531 -26.688 -15.789 1 85.25 532 GLU B CA 1
ATOM 8941 C C . GLU B 1 532 ? -20.047 -25.734 -16.844 1 85.25 532 GLU B C 1
ATOM 8943 O O . GLU B 1 532 ? -21.25 -25.453 -16.906 1 85.25 532 GLU B O 1
ATOM 8948 N N . GLU B 1 533 ? -19.203 -25.359 -17.656 1 84 533 GLU B N 1
ATOM 8949 C CA . GLU B 1 533 ? -19.672 -24.391 -18.625 1 84 533 GLU B CA 1
ATOM 8950 C C . GLU B 1 533 ? -20.328 -25.078 -19.812 1 84 533 GLU B C 1
ATOM 8952 O O . GLU B 1 533 ? -19.734 -25.938 -20.469 1 84 533 GLU B O 1
ATOM 8957 N N . GLU B 1 534 ? -21.5 -24.906 -20.031 1 68.75 534 GLU B N 1
ATOM 8958 C CA . GLU B 1 534 ? -22.328 -25.578 -21.031 1 68.75 534 GLU B CA 1
ATOM 8959 C C . GLU B 1 534 ? -21.984 -25.109 -22.453 1 68.75 534 GLU B C 1
ATOM 8961 O O . GLU B 1 534 ? -22.031 -25.891 -23.391 1 68.75 534 GLU B O 1
ATOM 8966 N N . ASN B 1 535 ? -21.625 -23.859 -22.578 1 71.75 535 ASN B N 1
ATOM 8967 C CA . ASN B 1 535 ? -21.5 -23.281 -23.906 1 71.75 535 ASN B CA 1
ATOM 8968 C C . ASN B 1 535 ? -20.047 -22.953 -24.234 1 71.75 535 ASN B C 1
ATOM 8970 O O . ASN B 1 535 ? -19.734 -21.812 -24.594 1 71.75 535 ASN B O 1
ATOM 8974 N N . ILE B 1 536 ? -19.344 -24.125 -24.109 1 76.75 536 ILE B N 1
ATOM 8975 C CA . ILE B 1 536 ? -17.969 -23.938 -24.531 1 76.75 536 ILE B CA 1
ATOM 8976 C C . ILE B 1 536 ? -17.891 -23.844 -26.047 1 76.75 536 ILE B C 1
ATOM 8978 O O . ILE B 1 536 ? -18.422 -24.719 -26.75 1 76.75 536 ILE B O 1
ATOM 8982 N N . VAL B 1 537 ? -17.5 -22.703 -26.5 1 75.5 537 VAL B N 1
ATOM 8983 C CA . VAL B 1 537 ? -17.562 -22.391 -27.922 1 75.5 537 VAL B CA 1
ATOM 8984 C C . VAL B 1 537 ? -16.141 -22.344 -28.5 1 75.5 537 VAL B C 1
ATOM 8986 O O . VAL B 1 537 ? -15.18 -22.094 -27.766 1 75.5 537 VAL B O 1
ATOM 8989 N N . ASP B 1 538 ? -15.969 -22.734 -29.734 1 80.44 538 ASP B N 1
ATOM 8990 C CA . ASP B 1 538 ? -14.789 -22.531 -30.578 1 80.44 538 ASP B CA 1
ATOM 8991 C C . ASP B 1 538 ? -13.719 -23.578 -30.297 1 80.44 538 ASP B C 1
ATOM 8993 O O . ASP B 1 538 ? -12.547 -23.391 -30.609 1 80.44 538 ASP B O 1
ATOM 8997 N N . ILE B 1 539 ? -14.109 -24.594 -29.406 1 89.19 539 ILE B N 1
ATOM 8998 C CA . ILE B 1 539 ? -13.18 -25.703 -29.25 1 89.19 539 ILE B CA 1
ATOM 8999 C C . ILE B 1 539 ? -13.914 -27.016 -29.5 1 89.19 539 ILE B C 1
ATOM 9001 O O . ILE B 1 539 ? -15.109 -27.125 -29.219 1 89.19 539 ILE B O 1
ATOM 9005 N N . SER B 1 540 ? -13.203 -27.984 -30.109 1 89.31 540 SER B N 1
ATOM 9006 C CA . SER B 1 540 ? -13.805 -29.281 -30.375 1 89.31 540 SER B CA 1
ATOM 9007 C C . SER B 1 540 ? -14.016 -30.062 -29.078 1 89.31 540 SER B C 1
ATOM 9009 O O . SER B 1 540 ? -13.375 -29.781 -28.062 1 89.31 540 SER B O 1
ATOM 9011 N N . ARG B 1 541 ? -14.922 -30.938 -29.141 1 86.19 541 ARG B N 1
ATOM 9012 C CA . ARG B 1 541 ? -15.18 -31.797 -28 1 86.19 541 ARG B CA 1
ATOM 9013 C C . ARG B 1 541 ? -13.945 -32.594 -27.625 1 86.19 541 ARG B C 1
ATOM 9015 O O . ARG B 1 541 ? -13.664 -32.812 -26.453 1 86.19 541 ARG B O 1
ATOM 9022 N N . ALA B 1 542 ? -13.258 -33 -28.609 1 88.44 542 ALA B N 1
ATOM 9023 C CA . ALA B 1 542 ? -12.039 -33.781 -28.391 1 88.44 542 ALA B CA 1
ATOM 9024 C C . ALA B 1 542 ? -10.992 -32.969 -27.656 1 88.44 542 ALA B C 1
ATOM 9026 O O . ALA B 1 542 ? -10.32 -33.469 -26.75 1 88.44 542 ALA B O 1
ATOM 9027 N N . GLN B 1 543 ? -10.922 -31.734 -28.078 1 92.38 543 GLN B N 1
ATOM 9028 C CA . GLN B 1 543 ? -9.969 -30.844 -27.438 1 92.38 543 GLN B CA 1
ATOM 9029 C C . GLN B 1 543 ? -10.352 -30.594 -25.984 1 92.38 543 GLN B C 1
ATOM 9031 O O . GLN B 1 543 ? -9.492 -30.562 -25.109 1 92.38 543 GLN B O 1
ATOM 9036 N N . SER B 1 544 ? -11.594 -30.391 -25.781 1 92.88 544 SER B N 1
ATOM 9037 C CA . SER B 1 544 ? -12.094 -30.141 -24.438 1 92.88 544 SER B CA 1
ATOM 9038 C C . SER B 1 544 ? -11.82 -31.328 -23.516 1 92.88 544 SER B C 1
ATOM 9040 O O . SER B 1 544 ? -11.414 -31.141 -22.359 1 92.88 544 SER B O 1
ATOM 9042 N N . LEU B 1 545 ? -12.008 -32.531 -24.016 1 91.81 545 LEU B N 1
ATOM 9043 C CA . LEU B 1 545 ? -11.797 -33.75 -23.219 1 91.81 545 LEU B CA 1
ATOM 9044 C C . LEU B 1 545 ? -10.312 -33.938 -22.922 1 91.81 545 LEU B C 1
ATOM 9046 O O . LEU B 1 545 ? -9.945 -34.312 -21.797 1 91.81 545 LEU B O 1
ATOM 9050 N N . GLN B 1 546 ? -9.547 -33.688 -23.906 1 93.56 546 GLN B N 1
ATOM 9051 C CA . GLN B 1 546 ? -8.109 -33.781 -23.703 1 93.56 546 GLN B CA 1
ATOM 9052 C C . GLN B 1 546 ? -7.617 -32.781 -22.656 1 93.56 546 GLN B C 1
ATOM 9054 O O . GLN B 1 546 ? -6.758 -33.125 -21.828 1 93.56 546 GLN B O 1
ATOM 9059 N N . ALA B 1 547 ? -8.133 -31.625 -22.797 1 96 547 ALA B N 1
ATOM 9060 C CA . ALA B 1 547 ? -7.766 -30.609 -21.828 1 96 547 ALA B CA 1
ATOM 9061 C C . ALA B 1 547 ? -8.211 -31 -20.422 1 96 547 ALA B C 1
ATOM 9063 O O . ALA B 1 547 ? -7.465 -30.828 -19.453 1 96 547 ALA B O 1
ATOM 9064 N N . LEU B 1 548 ? -9.352 -31.5 -20.297 1 95.38 548 LEU B N 1
ATOM 9065 C CA . LEU B 1 548 ? -9.875 -31.938 -19.016 1 95.38 548 LEU B CA 1
ATOM 9066 C C . LEU B 1 548 ? -9.023 -33.062 -18.422 1 95.38 548 LEU B C 1
ATOM 9068 O O . LEU B 1 548 ? -8.773 -33.062 -17.203 1 95.38 548 LEU B O 1
ATOM 9072 N N . GLU B 1 549 ? -8.602 -33.938 -19.25 1 95.19 549 GLU B N 1
ATOM 9073 C CA . GLU B 1 549 ? -7.703 -35 -18.812 1 95.19 549 GLU B CA 1
ATOM 9074 C C . GLU B 1 549 ? -6.387 -34.438 -18.281 1 95.19 549 GLU B C 1
ATOM 9076 O O . GLU B 1 549 ? -5.859 -34.906 -17.281 1 95.19 549 GLU B O 1
ATOM 9081 N N . CYS B 1 550 ? -5.93 -33.531 -19 1 96.75 550 CYS B N 1
ATOM 9082 C CA . CYS B 1 550 ? -4.684 -32.875 -18.594 1 96.75 550 CYS B CA 1
ATOM 9083 C C . CYS B 1 550 ? -4.84 -32.219 -17.234 1 96.75 550 CYS B C 1
ATOM 9085 O O . CYS B 1 550 ? -3.969 -32.344 -16.375 1 96.75 550 CYS B O 1
ATOM 9087 N N . PHE B 1 551 ? -5.93 -31.484 -17.031 1 97.19 551 PHE B N 1
ATOM 9088 C CA . PHE B 1 551 ? -6.176 -30.828 -15.75 1 97.19 551 PHE B CA 1
ATOM 9089 C C . PHE B 1 551 ? -6.363 -31.844 -14.641 1 97.19 551 PHE B C 1
ATOM 9091 O O . PHE B 1 551 ? -5.926 -31.625 -13.508 1 97.19 551 PHE B O 1
ATOM 9098 N N . ARG B 1 552 ? -7.027 -32.938 -14.93 1 96.44 552 ARG B N 1
ATOM 9099 C CA . ARG B 1 552 ? -7.16 -34 -13.953 1 96.44 552 ARG B CA 1
ATOM 9100 C C . ARG B 1 552 ? -5.789 -34.5 -13.492 1 96.44 552 ARG B C 1
ATOM 9102 O O . ARG B 1 552 ? -5.539 -34.625 -12.289 1 96.44 552 ARG B O 1
ATOM 9109 N N . ASP B 1 553 ? -4.957 -34.781 -14.477 1 96.69 553 ASP B N 1
ATOM 9110 C CA . ASP B 1 553 ? -3.629 -35.312 -14.172 1 96.69 553 ASP B CA 1
ATOM 9111 C C . ASP B 1 553 ? -2.814 -34.281 -13.383 1 96.69 553 ASP B C 1
ATOM 9113 O O . ASP B 1 553 ? -2.086 -34.656 -12.453 1 96.69 553 ASP B O 1
ATOM 9117 N N . ALA B 1 554 ? -2.938 -33.031 -13.758 1 97.06 554 ALA B N 1
ATOM 9118 C CA . ALA B 1 554 ? -2.236 -31.984 -13.039 1 97.06 554 ALA B CA 1
ATOM 9119 C C . ALA B 1 554 ? -2.709 -31.891 -11.594 1 97.06 554 ALA B C 1
ATOM 9121 O O . ALA B 1 554 ? -1.901 -31.703 -10.68 1 97.06 554 ALA B O 1
ATOM 9122 N N . LEU B 1 555 ? -3.986 -32.031 -11.375 1 96.62 555 LEU B N 1
ATOM 9123 C CA . LEU B 1 555 ? -4.551 -31.969 -10.039 1 96.62 555 LEU B CA 1
ATOM 9124 C C . LEU B 1 555 ? -4.098 -33.156 -9.203 1 96.62 555 LEU B C 1
ATOM 9126 O O . LEU B 1 555 ? -3.861 -33.031 -8 1 96.62 555 LEU B O 1
ATOM 9130 N N . LYS B 1 556 ? -3.971 -34.281 -9.867 1 96.5 556 LYS B N 1
ATOM 9131 C CA . LYS B 1 556 ? -3.439 -35.469 -9.188 1 96.5 556 LYS B CA 1
ATOM 9132 C C . LYS B 1 556 ? -2.008 -35.219 -8.719 1 96.5 556 LYS B C 1
ATOM 9134 O O . LYS B 1 556 ? -1.65 -35.594 -7.59 1 96.5 556 LYS B O 1
ATOM 9139 N N . VAL B 1 557 ? -1.244 -34.625 -9.555 1 95.12 557 VAL B N 1
ATOM 9140 C CA . VAL B 1 557 ? 0.172 -34.438 -9.273 1 95.12 557 VAL B CA 1
ATOM 9141 C C . VAL B 1 557 ? 0.335 -33.344 -8.219 1 95.12 557 VAL B C 1
ATOM 9143 O O . VAL B 1 557 ? 1.103 -33.5 -7.27 1 95.12 557 VAL B O 1
ATOM 9146 N N . VAL B 1 558 ? -0.415 -32.219 -8.383 1 94 558 VAL B N 1
ATOM 9147 C CA . VAL B 1 558 ? -0.32 -31.109 -7.434 1 94 558 VAL B CA 1
ATOM 9148 C C . VAL B 1 558 ? -0.838 -31.562 -6.07 1 94 558 VAL B C 1
ATOM 9150 O O . VAL B 1 558 ? -0.508 -30.953 -5.047 1 94 558 VAL B O 1
ATOM 9153 N N . GLY B 1 559 ? -1.571 -32.625 -6.09 1 93.81 559 GLY B N 1
ATOM 9154 C CA . GLY B 1 559 ? -2.043 -33.219 -4.852 1 93.81 559 GLY B CA 1
ATOM 9155 C C . GLY B 1 559 ? -0.919 -33.719 -3.961 1 93.81 559 GLY B C 1
ATOM 9156 O O . GLY B 1 559 ? -1.123 -33.969 -2.768 1 93.81 559 GLY B O 1
ATOM 9157 N N . PHE B 1 560 ? 0.234 -33.812 -4.574 1 93.19 560 PHE B N 1
ATOM 9158 C CA . PHE B 1 560 ? 1.4 -34.156 -3.77 1 93.19 560 PHE B CA 1
ATOM 9159 C C . PHE B 1 560 ? 1.656 -33.094 -2.709 1 93.19 560 PHE B C 1
ATOM 9161 O O . PHE B 1 560 ? 2.062 -33.406 -1.589 1 93.19 560 PHE B O 1
ATOM 9168 N N . SER B 1 561 ? 1.396 -31.859 -3.035 1 91.75 561 SER B N 1
ATOM 9169 C CA . SER B 1 561 ? 1.731 -30.734 -2.17 1 91.75 561 SER B CA 1
ATOM 9170 C C . SER B 1 561 ? 0.498 -30.203 -1.444 1 91.75 561 SER B C 1
ATOM 9172 O O . SER B 1 561 ? 0.615 -29.516 -0.431 1 91.75 561 SER B O 1
ATOM 9174 N N . HIS B 1 562 ? -0.666 -30.547 -1.997 1 91.31 562 HIS B N 1
ATOM 9175 C CA . HIS B 1 562 ? -1.89 -29.938 -1.483 1 91.31 562 HIS B CA 1
ATOM 9176 C C . HIS B 1 562 ? -2.953 -31 -1.209 1 91.31 562 HIS B C 1
ATOM 9178 O O . HIS B 1 562 ? -3.17 -31.891 -2.027 1 91.31 562 HIS B O 1
ATOM 9184 N N . ALA B 1 563 ? -3.59 -30.781 -0.029 1 91.06 563 ALA B N 1
ATOM 9185 C CA . ALA B 1 563 ? -4.719 -31.656 0.261 1 91.06 563 ALA B CA 1
ATOM 9186 C C . ALA B 1 563 ? -5.949 -31.25 -0.543 1 91.06 563 ALA B C 1
ATOM 9188 O O . ALA B 1 563 ? -6.602 -30.25 -0.234 1 91.06 563 ALA B O 1
ATOM 9189 N N . ASP B 1 564 ? -6.254 -32.031 -1.479 1 90.75 564 ASP B N 1
ATOM 9190 C CA . ASP B 1 564 ? -7.379 -31.719 -2.355 1 90.75 564 ASP B CA 1
ATOM 9191 C C . ASP B 1 564 ? -8.695 -32.219 -1.748 1 90.75 564 ASP B C 1
ATOM 9193 O O . ASP B 1 564 ? -8.938 -33.406 -1.677 1 90.75 564 ASP B O 1
ATOM 9197 N N . ARG B 1 565 ? -9.523 -31.312 -1.384 1 88.12 565 ARG B N 1
ATOM 9198 C CA . ARG B 1 565 ? -10.812 -31.656 -0.796 1 88.12 565 ARG B CA 1
ATOM 9199 C C . ARG B 1 565 ? -11.961 -31.203 -1.701 1 88.12 565 ARG B C 1
ATOM 9201 O O . ARG B 1 565 ? -13.117 -31.188 -1.281 1 88.12 565 ARG B O 1
ATOM 9208 N N . THR B 1 566 ? -11.734 -30.891 -2.912 1 90.44 566 THR B N 1
ATOM 9209 C CA . THR B 1 566 ? -12.734 -30.297 -3.793 1 90.44 566 THR B CA 1
ATOM 9210 C C . THR B 1 566 ? -13.57 -31.391 -4.469 1 90.44 566 THR B C 1
ATOM 9212 O O . THR B 1 566 ? -14.703 -31.125 -4.887 1 90.44 566 THR B O 1
ATOM 9215 N N . GLY B 1 567 ? -13.023 -32.562 -4.652 1 92.25 567 GLY B N 1
ATOM 9216 C CA . GLY B 1 567 ? -13.711 -33.625 -5.34 1 92.25 567 GLY B CA 1
ATOM 9217 C C . GLY B 1 567 ? -13.719 -33.469 -6.848 1 92.25 567 GLY B C 1
ATOM 9218 O O . GLY B 1 567 ? -14.391 -34.219 -7.555 1 92.25 567 GLY B O 1
ATOM 9219 N N . VAL B 1 568 ? -12.961 -32.594 -7.371 1 94.75 568 VAL B N 1
ATOM 9220 C CA . VAL B 1 568 ? -12.992 -32.25 -8.789 1 94.75 568 VAL B CA 1
ATOM 9221 C C . VAL B 1 568 ? -12.398 -33.406 -9.602 1 94.75 568 VAL B C 1
ATOM 9223 O O . VAL B 1 568 ? -12.867 -33.688 -10.703 1 94.75 568 VAL B O 1
ATOM 9226 N N . VAL B 1 569 ? -11.375 -34 -9.117 1 96.56 569 VAL B N 1
ATOM 9227 C CA . VAL B 1 569 ? -10.742 -35.125 -9.828 1 96.56 569 VAL B CA 1
ATOM 9228 C C . VAL B 1 569 ? -11.75 -36.25 -10.031 1 96.56 569 VAL B C 1
ATOM 9230 O O . VAL B 1 569 ? -11.852 -36.781 -11.133 1 96.56 569 VAL B O 1
ATOM 9233 N N . ASP B 1 570 ? -12.523 -36.531 -9.008 1 95.38 570 ASP B N 1
ATOM 9234 C CA . ASP B 1 570 ? -13.531 -37.562 -9.102 1 95.38 570 ASP B CA 1
ATOM 9235 C C . ASP B 1 570 ? -14.641 -37.188 -10.078 1 95.38 570 ASP B C 1
ATOM 9237 O O . ASP B 1 570 ? -15.109 -38.031 -10.852 1 95.38 570 ASP B O 1
ATOM 9241 N N . THR B 1 571 ? -14.992 -36 -10.039 1 95.44 571 THR B N 1
ATOM 9242 C CA . THR B 1 571 ? -16.031 -35.531 -10.953 1 95.44 571 THR B CA 1
ATOM 9243 C C . THR B 1 571 ? -15.547 -35.594 -12.406 1 95.44 571 THR B C 1
ATOM 9245 O O . THR B 1 571 ? -16.328 -35.938 -13.297 1 95.44 571 THR B O 1
ATOM 9248 N N . ILE B 1 572 ? -14.312 -35.281 -12.648 1 95.75 572 ILE B N 1
ATOM 9249 C CA . ILE B 1 572 ? -13.758 -35.344 -13.992 1 95.75 572 ILE B CA 1
ATOM 9250 C C . ILE B 1 572 ? -13.742 -36.812 -14.453 1 95.75 572 ILE B C 1
ATOM 9252 O O . ILE B 1 572 ? -14.086 -37.125 -15.602 1 95.75 572 ILE B O 1
ATOM 9256 N N . ASN B 1 573 ? -13.344 -37.688 -13.578 1 94.56 573 ASN B N 1
ATOM 9257 C CA . ASN B 1 573 ? -13.32 -39.094 -13.914 1 94.56 573 ASN B CA 1
ATOM 9258 C C . ASN B 1 573 ? -14.711 -39.594 -14.289 1 94.56 573 ASN B C 1
ATOM 9260 O O . ASN B 1 573 ? -14.867 -40.344 -15.25 1 94.56 573 ASN B O 1
ATOM 9264 N N . GLU B 1 574 ? -15.672 -39.219 -13.516 1 93.19 574 GLU B N 1
ATOM 9265 C CA . GLU B 1 574 ? -17.047 -39.594 -13.812 1 93.19 574 GLU B CA 1
ATOM 9266 C C . GLU B 1 574 ? -17.5 -39.062 -15.164 1 93.19 574 GLU B C 1
ATOM 9268 O O . GLU B 1 574 ? -18.125 -39.75 -15.953 1 93.19 574 GLU B O 1
ATOM 9273 N N . TYR B 1 575 ? -17.156 -37.906 -15.367 1 92.38 575 TYR B N 1
ATOM 9274 C CA . TYR B 1 575 ? -17.531 -37.25 -16.625 1 92.38 575 TYR B CA 1
ATOM 9275 C C . TYR B 1 575 ? -16.859 -37.938 -17.812 1 92.38 575 TYR B C 1
ATOM 9277 O O . TYR B 1 575 ? -17.5 -38.188 -18.828 1 92.38 575 TYR B O 1
ATOM 9285 N N . LEU B 1 576 ? -15.586 -38.156 -17.688 1 91.44 576 LEU B N 1
ATOM 9286 C CA . LEU B 1 576 ? -14.836 -38.781 -18.766 1 91.44 576 LEU B CA 1
ATOM 9287 C C . LEU B 1 576 ? -15.336 -40.219 -19.016 1 91.44 576 LEU B C 1
ATOM 9289 O O . LEU B 1 576 ? -15.414 -40.656 -20.156 1 91.44 576 LEU B O 1
ATOM 9293 N N . THR B 1 577 ? -15.695 -40.875 -17.969 1 90.19 577 THR B N 1
ATOM 9294 C CA . THR B 1 577 ? -16.234 -42.219 -18.109 1 90.19 577 THR B CA 1
ATOM 9295 C C . THR B 1 577 ? -17.578 -42.188 -18.797 1 90.19 577 THR B C 1
ATOM 9297 O O . THR B 1 577 ? -17.859 -43.031 -19.672 1 90.19 577 THR B O 1
ATOM 9300 N N . ALA B 1 578 ? -18.375 -41.312 -18.406 1 86.88 578 ALA B N 1
ATOM 9301 C CA . ALA B 1 578 ? -19.688 -41.188 -19.031 1 86.88 578 ALA B CA 1
ATOM 9302 C C . ALA B 1 578 ? -19.578 -40.875 -20.516 1 86.88 578 ALA B C 1
ATOM 9304 O O . ALA B 1 578 ? -20.344 -41.406 -21.328 1 86.88 578 ALA B O 1
ATOM 9305 N N . TYR B 1 579 ? -18.672 -40.125 -20.812 1 84.12 579 TYR B N 1
ATOM 9306 C CA . TYR B 1 579 ? -18.469 -39.781 -22.203 1 84.12 579 TYR B CA 1
ATOM 9307 C C . TYR B 1 579 ? -17.969 -41 -23 1 84.12 579 TYR B C 1
ATOM 9309 O O . TYR B 1 579 ? -18.391 -41.188 -24.141 1 84.12 579 TYR B O 1
ATOM 9317 N N . LEU B 1 580 ? -17.047 -41.688 -22.453 1 81.44 580 LEU B N 1
ATOM 9318 C CA . LEU B 1 580 ? -16.531 -42.844 -23.125 1 81.44 580 LEU B CA 1
ATOM 9319 C C . LEU B 1 580 ? -17.625 -43.875 -23.359 1 81.44 580 LEU B C 1
ATOM 9321 O O . LEU B 1 580 ? -17.672 -44.531 -24.406 1 81.44 580 LEU B O 1
ATOM 9325 N N . VAL B 1 581 ? -18.484 -43.938 -22.375 1 77.81 581 VAL B N 1
ATOM 9326 C CA . VAL B 1 581 ? -19.578 -44.875 -22.484 1 77.81 581 VAL B CA 1
ATOM 9327 C C . VAL B 1 581 ? -20.547 -44.406 -23.578 1 77.81 581 VAL B C 1
ATOM 9329 O O . VAL B 1 581 ? -20.984 -45.219 -24.406 1 77.81 581 VAL B O 1
ATOM 9332 N N . ASP B 1 582 ? -20.797 -43.188 -23.625 1 72.19 582 ASP B N 1
ATOM 9333 C CA . ASP B 1 582 ? -21.703 -42.625 -24.625 1 72.19 582 ASP B CA 1
ATOM 9334 C C . ASP B 1 582 ? -21.109 -42.75 -26.031 1 72.19 582 ASP B C 1
ATOM 9336 O O . ASP B 1 582 ? -21.828 -43.094 -26.984 1 72.19 582 ASP B O 1
ATOM 9340 N N . ASP B 1 583 ? -19.891 -42.5 -26.094 1 69.75 583 ASP B N 1
ATOM 9341 C CA . ASP B 1 583 ? -19.203 -42.625 -27.391 1 69.75 583 ASP B CA 1
ATOM 9342 C C . ASP B 1 583 ? -19.172 -44.062 -27.859 1 69.75 583 ASP B C 1
ATOM 9344 O O . ASP B 1 583 ? -19.359 -44.344 -29.047 1 69.75 583 ASP B O 1
ATOM 9348 N N . MET B 1 584 ? -19 -44.938 -26.891 1 69.69 584 MET B N 1
ATOM 9349 C CA . MET B 1 584 ? -19.016 -46.375 -27.203 1 69.69 584 MET B CA 1
ATOM 9350 C C . MET B 1 584 ? -20.406 -46.812 -27.656 1 69.69 584 MET B C 1
ATOM 9352 O O . MET B 1 584 ? -20.531 -47.562 -28.609 1 69.69 584 MET B O 1
ATOM 9356 N N . PHE B 1 585 ? -21.344 -46.219 -27.016 1 68.25 585 PHE B N 1
ATOM 9357 C CA . PHE B 1 585 ? -22.703 -46.562 -27.375 1 68.25 585 PHE B CA 1
ATOM 9358 C C . PHE B 1 585 ? -23.078 -45.969 -28.719 1 68.25 585 PHE B C 1
ATOM 9360 O O . PHE B 1 585 ? -23.766 -46.625 -29.516 1 68.25 585 PHE B O 1
ATOM 9367 N N . THR B 1 586 ? -22.578 -44.812 -28.953 1 69.31 586 THR B N 1
ATOM 9368 C CA . THR B 1 586 ? -22.859 -44.219 -30.234 1 69.31 586 THR B CA 1
ATOM 9369 C C . THR B 1 586 ? -22.141 -44.938 -31.359 1 69.31 586 THR B C 1
ATOM 9371 O O . THR B 1 586 ? -22.688 -45.125 -32.438 1 69.31 586 THR B O 1
ATOM 9374 N N . GLN B 1 587 ? -20.984 -45.406 -31.078 1 64.5 587 GLN B N 1
ATOM 9375 C CA . GLN B 1 587 ? -20.234 -46.156 -32.062 1 64.5 587 GLN B CA 1
ATOM 9376 C C . GLN B 1 587 ? -20.844 -47.562 -32.281 1 64.5 587 GLN B C 1
ATOM 9378 O O . GLN B 1 587 ? -20.938 -48.031 -33.406 1 64.5 587 GLN B O 1
ATOM 9383 N N . LEU B 1 588 ? -21.266 -48.125 -31.188 1 62.78 588 LEU B N 1
ATOM 9384 C CA . LEU B 1 588 ? -21.922 -49.438 -31.25 1 62.78 588 LEU B CA 1
ATOM 9385 C C . LEU B 1 588 ? -23.281 -49.312 -31.938 1 62.78 588 LEU B C 1
ATOM 9387 O O . LEU B 1 588 ? -23.688 -50.188 -32.719 1 62.78 588 LEU B O 1
ATOM 9391 N N . GLY B 1 589 ? -23.906 -48.219 -31.594 1 57.75 589 GLY B N 1
ATOM 9392 C CA . GLY B 1 589 ? -25.172 -48 -32.281 1 57.75 589 GLY B CA 1
ATOM 9393 C C . GLY B 1 589 ? -25 -47.812 -33.781 1 57.75 589 GLY B C 1
ATOM 9394 O O . GLY B 1 589 ? -25.797 -48.281 -34.562 1 57.75 589 GLY B O 1
ATOM 9395 N N . HIS B 1 590 ? -23.984 -47.156 -34.062 1 61 590 HIS B N 1
ATOM 9396 C CA . HIS B 1 590 ? -23.719 -46.969 -35.469 1 61 590 HIS B CA 1
ATOM 9397 C C . HIS B 1 590 ? -23.281 -48.281 -36.125 1 61 590 HIS B C 1
ATOM 9399 O O . HIS B 1 590 ? -23.625 -48.594 -37.281 1 61 590 HIS B O 1
ATOM 9405 N N . SER B 1 591 ? -22.594 -49.031 -35.438 1 56.5 591 SER B N 1
ATOM 9406 C CA . SER B 1 591 ? -22.156 -50.344 -35.938 1 56.5 591 SER B CA 1
ATOM 9407 C C . SER B 1 591 ? -23.328 -51.312 -36.031 1 56.5 591 SER B C 1
ATOM 9409 O O . SER B 1 591 ? -23.406 -52.125 -36.969 1 56.5 591 SER B O 1
ATOM 9411 N N . ILE B 1 592 ? -24.25 -51.188 -35.125 1 55.31 592 ILE B N 1
ATOM 9412 C CA . ILE B 1 592 ? -25.422 -52.062 -35.156 1 55.31 592 ILE B CA 1
ATOM 9413 C C . ILE B 1 592 ? -26.344 -51.625 -36.312 1 55.31 592 ILE B C 1
ATOM 9415 O O . ILE B 1 592 ? -26.922 -52.438 -37 1 55.31 592 ILE B O 1
ATOM 9419 N N . GLN B 1 593 ? -26.438 -50.344 -36.531 1 52 593 GLN B N 1
ATOM 9420 C CA . GLN B 1 593 ? -27.281 -49.906 -37.625 1 52 593 GLN B CA 1
ATOM 9421 C C . GLN B 1 593 ? -26.656 -50.281 -38.969 1 52 593 GLN B C 1
ATOM 9423 O O . GLN B 1 593 ? -27.359 -50.625 -39.906 1 52 593 GLN B O 1
ATOM 9428 N N . ASP B 1 594 ? -25.391 -50.25 -39.062 1 49.69 594 ASP B N 1
ATOM 9429 C CA . ASP B 1 594 ? -24.734 -50.656 -40.281 1 49.69 594 ASP B CA 1
ATOM 9430 C C . ASP B 1 594 ? -24.812 -52.156 -40.5 1 49.69 594 ASP B C 1
ATOM 9432 O O . ASP B 1 594 ? -24.828 -52.625 -41.625 1 49.69 594 ASP B O 1
ATOM 9436 N N . SER B 1 595 ? -24.828 -52.938 -39.469 1 46.94 595 SER B N 1
ATOM 9437 C CA . SER B 1 595 ? -24.906 -54.406 -39.625 1 46.94 595 SER B CA 1
ATOM 9438 C C . SER B 1 595 ? -26.344 -54.844 -39.906 1 46.94 595 SER B C 1
ATOM 9440 O O . SER B 1 595 ? -26.578 -56 -40.219 1 46.94 595 SER B O 1
ATOM 9442 N N . GLY B 1 596 ? -27.312 -54.031 -39.562 1 43.38 596 GLY B N 1
ATOM 9443 C CA . GLY B 1 596 ? -28.688 -54.438 -39.781 1 43.38 596 GLY B CA 1
ATOM 9444 C C . GLY B 1 596 ? -29.109 -54.312 -41.25 1 43.38 596 GLY B C 1
ATOM 9445 O O . GLY B 1 596 ? -30.266 -54.469 -41.594 1 43.38 596 GLY B O 1
ATOM 9446 N N . ARG B 1 597 ? -28.328 -53.562 -42.062 1 39.44 597 ARG B N 1
ATOM 9447 C CA . ARG B 1 597 ? -28.719 -53.531 -43.469 1 39.44 597 ARG B CA 1
ATOM 9448 C C . ARG B 1 597 ? -28.406 -54.844 -44.156 1 39.44 597 ARG B C 1
ATOM 9450 O O . ARG B 1 597 ? -27.328 -55.031 -44.719 1 39.44 597 ARG B O 1
ATOM 9457 N N . ILE B 1 598 ? -28.781 -56 -43.469 1 34.78 598 ILE B N 1
ATOM 9458 C CA . ILE B 1 598 ? -28.797 -57.25 -44.25 1 34.78 598 ILE B CA 1
ATOM 9459 C C . ILE B 1 598 ? -29.703 -57.062 -45.469 1 34.78 598 ILE B C 1
ATOM 9461 O O . ILE B 1 598 ? -30.875 -56.75 -45.344 1 34.78 598 ILE B O 1
ATOM 9465 N N . HIS B 1 599 ? -29.109 -56.781 -46.656 1 32 599 HIS B N 1
ATOM 9466 C CA . HIS B 1 599 ? -29.75 -56.812 -47.969 1 32 599 HIS B CA 1
ATOM 9467 C C . HIS B 1 599 ? -30.578 -58.094 -48.125 1 32 599 HIS B C 1
ATOM 9469 O O . HIS B 1 599 ? -30.047 -59.188 -48.031 1 32 599 HIS B O 1
ATOM 9475 N N . GLY B 1 600 ? -31.812 -58.125 -47.75 1 31.25 600 GLY B N 1
ATOM 9476 C CA . GLY B 1 600 ? -32.75 -59.188 -48.062 1 31.25 600 GLY B CA 1
ATOM 9477 C C . GLY B 1 600 ? -32.719 -59.562 -49.531 1 31.25 600 GLY B C 1
ATOM 9478 O O . GLY B 1 600 ? -32.5 -58.719 -50.406 1 31.25 600 GLY B O 1
ATOM 9479 N N . PRO B 1 601 ? -32.281 -60.844 -49.906 1 32.53 601 PRO B N 1
ATOM 9480 C CA . PRO B 1 601 ? -32.312 -61.344 -51.312 1 32.53 601 PRO B CA 1
ATOM 9481 C C . PRO B 1 601 ? -33.656 -61.094 -51.969 1 32.53 601 PRO B C 1
ATOM 9483 O O . PRO B 1 601 ? -34.688 -61.062 -51.312 1 32.53 601 PRO B O 1
ATOM 9486 N N . ASP B 1 602 ? -33.812 -60.156 -52.938 1 28.98 602 ASP B N 1
ATOM 9487 C CA . ASP B 1 602 ? -34.969 -59.906 -53.781 1 28.98 602 ASP B CA 1
ATOM 9488 C C . ASP B 1 602 ? -35.531 -61.219 -54.344 1 28.98 602 ASP B C 1
ATOM 9490 O O . ASP B 1 602 ? -35.062 -61.688 -55.406 1 28.98 602 ASP B O 1
ATOM 9494 N N . TRP B 1 603 ? -35.688 -62.281 -53.625 1 27.11 603 TRP B N 1
ATOM 9495 C CA . TRP B 1 603 ? -36.188 -63.562 -54.062 1 27.11 603 TRP B CA 1
ATOM 9496 C C . TRP B 1 603 ? -37.562 -63.438 -54.688 1 27.11 603 TRP B C 1
ATOM 9498 O O . TRP B 1 603 ? -38.125 -64.438 -55.156 1 27.11 603 TRP B O 1
ATOM 9508 N N . PHE B 1 604 ? -38.344 -62.406 -54.438 1 28.59 604 PHE B N 1
ATOM 9509 C CA . PHE B 1 604 ? -39.75 -62.562 -54.844 1 28.59 604 PHE B CA 1
ATOM 9510 C C . PHE B 1 604 ? -39.875 -62.594 -56.375 1 28.59 604 PHE B C 1
ATOM 9512 O O . PHE B 1 604 ? -40.906 -62.969 -56.906 1 28.59 604 PHE B O 1
ATOM 9519 N N . GLU B 1 605 ? -39.031 -61.875 -57.125 1 26.28 605 GLU B N 1
ATOM 9520 C CA . GLU B 1 605 ? -39.469 -61.688 -58.5 1 26.28 605 GLU B CA 1
ATOM 9521 C C . GLU B 1 605 ? -39.375 -62.969 -59.312 1 26.28 605 GLU B C 1
ATOM 9523 O O . GLU B 1 605 ? -39.656 -63 -60.5 1 26.28 605 GLU B O 1
ATOM 9528 N N . ILE B 1 606 ? -38.656 -64.062 -58.812 1 26.62 606 ILE B N 1
ATOM 9529 C CA . ILE B 1 606 ? -38.531 -65.188 -59.75 1 26.62 606 ILE B CA 1
ATOM 9530 C C . ILE B 1 606 ? -39.875 -65.875 -59.906 1 26.62 606 ILE B C 1
ATOM 9532 O O . ILE B 1 606 ? -40.094 -66.625 -60.844 1 26.62 606 ILE B O 1
ATOM 9536 N N . GLY B 1 607 ? -40.812 -65.812 -58.938 1 25.69 607 GLY B N 1
ATOM 9537 C CA . GLY B 1 607 ? -41.906 -66.75 -59.156 1 25.69 607 GLY B CA 1
ATOM 9538 C C . GLY B 1 607 ? -42.844 -66.375 -60.281 1 25.69 607 GLY B C 1
ATOM 9539 O O . GLY B 1 607 ? -43.781 -67.062 -60.594 1 25.69 607 GLY B O 1
ATOM 9540 N N . ALA B 1 608 ? -43 -65.062 -60.625 1 28.05 608 ALA B N 1
ATOM 9541 C CA . ALA B 1 608 ? -44.125 -64.812 -61.531 1 28.05 608 ALA B CA 1
ATOM 9542 C C . ALA B 1 608 ? -43.812 -65.25 -62.969 1 28.05 608 ALA B C 1
ATOM 9544 O O . ALA B 1 608 ? -44.594 -65.062 -63.875 1 28.05 608 ALA B O 1
ATOM 9545 N N . SER B 1 609 ? -42.5 -65.562 -63.25 1 24.67 609 SER B N 1
ATOM 9546 C CA . SER B 1 609 ? -42.344 -65.875 -64.688 1 24.67 609 SER B CA 1
ATOM 9547 C C . SER B 1 609 ? -42.938 -67.25 -65.062 1 24.67 609 SER B C 1
ATOM 9549 O O . SER B 1 609 ? -42.875 -67.688 -66.188 1 24.67 609 SER B O 1
ATOM 9551 N N . MET B 1 610 ? -43.344 -68.062 -64.188 1 20.66 610 MET B N 1
ATOM 9552 C CA . MET B 1 610 ? -44.219 -69.062 -64.812 1 20.66 610 MET B CA 1
ATOM 9553 C C . MET B 1 610 ? -45.625 -68.5 -64.938 1 20.66 610 MET B C 1
ATOM 9555 O O . MET B 1 610 ? -46.125 -67.812 -64.062 1 20.66 610 MET B O 1
#

Foldseek 3Di:
DCPPPPDPPPQDDFFPVCVVVVHDFRDDPPDATVVCVVVVHDGHHDDPPDPDDPDPVVVVVVVPPVPDDDPDDPPDPDDPPPCVPVVVVVVLVVCLVVVLVVVVVVPPLAQDAADADDRDDDLVLLVQLLCLQVDDPQDHFLLVLQLLDPSVVLVVVCVVVVNDLVPDDLLSSLLSLLSSLVSLLLGPDCVQQPPDDQDPLLVCLQQFQFNLLDPDQDQQLVLQVRRVSVSSSSLSNSVNSCVVVVLLPDADSSSLSSLVSNQVCNCLFPVARDDSSPLSNLVSLLVCLVVVNADQDPSNLLSVLLVLLVSLLSCLLNQEARNDDPVSNCSNHVDDDDDLVVLLVPLVPDQDDLVSLSNCSNVLSVLLSVLSNLCSVQFRHPVNLVDPHDVVSLVVSVVSLVSSVSSLVSSLVSLVVNLVVDDDSNSNLVSLLSNLSSLVSSLSSLLSRLVRLVVVLVVLVVVLVVVPDDDDPVVNVVSVVVSVVSVVSNVVSLQVNLVSLLSNLVSSSSNRRLSSQDRLVVLLSSLCSLVPPPDNPDDDPVSSLSSNVSSLSNNSSSSSSHNDPPCSNVVNVVVSVVVVVVVVVVVVVVVVVVVPPPPPPPVPPVPPVD/DDPPPPPPPDQDDFFPVCVVVVHDFRDDPPDATVVCVVVVHDRHHDDPPPPDDDDPVVVVPPVPPPPDDDPPDPPDPDPPPPPPVPPVLVVLVVVLVVLLVVVVVVPPLAQDAADADDRDDDLVLLVQLLCLQVPDPQDHFLLVLQLLDPSVVLVVVCVVVVNDLVPDDLLSSLLSLLSSLVSLLLGPDCSQQPPDDQDPLLVCLQQFQFNLLDPDQDQQLVLQVRRVSVSSSSLSNSVNSCVVVVLLPDADSSSLSSLVSNQVCNCLFPVARDDSSPLSNLVSLLVCLVVVNADQDPSNLLSVLLVLLVSLLSCLLNQEARNDDPVSNCSNRVDDDDDLVVLLVPLVPDQDDLVSLSVCSNVLSVLLSVLSNLCSVQFRHPVNLVDPHDVVSLVVSVVSLVSSVSSLVSSLVSLVVNLVVDDDSNSNLVSLLSNLSSLVSSLSSLLSRLVRLVVVLVVLVVVLVVVPDDDDPVVNVVSVVVSVVSVVSNVVSLQSNLVSLLSNLVSSSSNRRLSSQDRLVVLLSSLCSLVPPPDRPDDDPVSSLSSNVSSLSNNSSSSSSHNDPPCSNVVNVVVSVVVVVVVVVVVVVVVVVVVVPPPDPPPPPVPPPD

Radius of gyration: 40.69 Å; Cα contacts (8 Å, |Δi|>4): 1375; chains: 2; bounding box: 102×168×142 Å

Solvent-accessible surface area (backbone atoms only — not comparable to full-atom values): 67349 Å² total; per-residue (Å²): 128,88,75,76,66,75,75,76,75,75,76,45,70,54,29,47,60,34,61,72,68,71,42,92,54,65,42,43,84,91,53,60,23,65,64,28,59,75,68,72,44,88,50,45,62,75,80,81,76,81,77,77,81,78,53,74,68,62,61,60,62,62,68,64,64,81,70,70,75,90,74,79,75,84,72,80,78,76,83,79,80,77,78,70,67,62,59,58,57,52,49,53,52,47,51,50,47,51,50,33,51,56,53,54,66,54,69,72,88,55,86,66,68,60,34,77,79,73,80,81,75,50,60,67,54,52,52,49,34,49,46,48,40,56,28,56,100,66,48,64,35,68,74,69,56,37,66,50,48,58,58,71,62,51,50,51,53,32,57,75,46,74,55,40,60,84,74,43,56,65,55,56,32,31,32,50,40,44,50,46,30,57,19,52,40,73,46,84,47,48,89,50,49,39,90,66,78,81,46,71,71,55,50,48,38,72,70,26,66,32,42,64,62,45,94,70,68,64,79,30,34,66,48,5,54,52,25,43,50,55,37,48,49,39,43,12,20,28,47,29,43,34,44,75,58,36,35,65,63,44,81,44,56,49,26,25,32,34,21,39,49,57,20,48,49,39,26,61,74,63,56,43,40,97,37,45,36,37,55,30,18,53,50,29,50,49,53,33,32,69,68,65,69,54,72,83,46,70,72,46,35,50,31,48,40,53,49,52,29,50,53,25,47,46,21,40,70,53,40,33,70,45,84,71,49,74,63,50,49,45,46,62,40,77,63,89,70,64,55,67,68,57,54,38,49,46,48,71,72,42,89,71,50,74,66,51,58,58,58,44,46,55,42,52,28,51,51,49,37,51,51,40,39,52,41,16,62,59,49,49,7,62,58,22,60,76,42,79,84,51,60,71,57,51,55,54,48,53,52,52,49,50,56,49,47,50,39,50,52,32,48,48,52,47,48,54,54,51,61,69,63,72,63,56,71,54,56,43,33,51,50,33,46,48,50,34,48,52,43,49,54,50,39,51,57,40,46,46,52,30,51,45,44,50,52,50,52,55,50,52,52,53,51,50,66,64,58,55,82,82,63,64,73,66,64,53,50,54,50,48,51,52,50,52,52,50,50,51,52,37,50,50,32,40,35,52,36,42,52,40,50,46,54,42,36,59,38,50,36,50,27,36,38,74,77,73,52,74,48,62,63,57,49,49,51,55,44,45,50,69,70,68,46,85,76,66,39,98,59,53,70,67,53,52,52,52,30,47,52,47,44,40,47,49,51,22,49,47,7,41,50,34,60,76,82,79,58,56,59,61,51,48,52,51,50,54,49,50,47,52,50,49,50,48,48,51,50,47,48,50,51,49,57,61,64,62,65,65,77,69,81,82,66,66,74,69,60,72,78,106,133,87,77,76,65,76,74,75,75,75,78,53,71,58,32,50,63,33,60,74,67,73,44,89,56,64,48,43,90,88,52,56,24,68,63,28,59,76,68,72,44,86,52,45,62,76,77,81,71,80,75,74,80,78,54,78,68,63,66,61,58,65,70,62,60,77,72,65,76,88,80,79,72,85,68,81,72,76,82,70,77,75,67,71,64,55,60,63,54,48,51,53,50,48,51,50,48,50,49,30,50,54,52,53,67,54,69,70,89,55,86,65,68,60,34,77,78,71,81,82,75,50,61,66,53,52,52,50,34,48,43,55,40,56,35,48,98,67,47,66,35,69,74,70,54,37,65,49,49,58,59,70,62,52,50,51,53,32,60,76,46,74,56,40,61,83,75,44,56,65,54,54,33,32,32,50,41,44,50,46,29,58,19,53,39,74,46,83,47,47,89,50,49,40,90,64,79,81,47,72,69,56,51,48,39,73,70,26,64,34,42,64,63,46,93,72,68,63,79,29,33,67,48,6,54,51,25,42,48,55,38,47,50,39,43,12,20,29,48,30,44,34,44,73,59,35,35,64,63,44,80,44,56,50,26,25,33,34,21,39,50,57,21,47,49,40,27,60,74,62,57,42,41,97,36,45,35,37,54,30,18,53,50,28,49,50,52,33,33,69,68,64,69,54,70,83,46,69,71,44,35,50,32,48,39,53,49,51,30,49,54,25,47,47,20,38,69,53,40,32,70,46,83,70,50,74,64,50,48,45,46,62,39,76,62,86,69,64,56,67,69,57,52,38,50,46,47,69,73,44,90,71,51,75,67,52,57,60,58,42,45,56,42,51,29,50,50,49,38,51,51,38,38,52,41,17,62,57,49,48,8,62,55,22,58,74,42,78,84,51,60,70,58,51,55,53,47,52,52,51,49,50,56,49,46,52,37,51,54,33,48,47,52,47,48,55,54,49,61,70,63,73,63,55,71,55,56,44,31,51,49,33,46,48,49,34,50,53,44,48,54,52,40,51,56,40,48,44,53,31,52,45,44,48,52,52,54,57,49,51,53,54,52,51,68,64,59,54,83,82,64,62,73,64,64,51,51,55,49,48,52,53,50,51,51,50,49,52,54,36,52,52,33,40,36,52,37,43,53,40,49,47,53,42,37,60,38,50,38,49,27,38,38,74,76,73,51,74,48,62,61,58,50,48,51,55,43,45,49,70,69,68,46,84,77,68,39,97,60,54,70,68,54,51,51,51,29,47,50,47,45,39,48,48,51,21,50,46,8,40,50,34,60,75,81,79,58,57,58,60,52,49,49,52,50,53,49,51,47,52,51,49,52,49,48,51,50,48,48,51,51,49,57,60,63,63,65,65,79,71,79,83,65,71,74,68,66,68,77,108

pLDDT: mean 79.32, std 22.28, range [19.78, 98.06]

InterPro domains:
  IPR001138 Zn(2)Cys(6) fungal-type DNA-binding domain [PS00463] (14-43)
  IPR001138 Zn(2)Cys(6) fungal-type DNA-binding domain [PS50048] (14-45)
  IPR001138 Zn(2)Cys(6) fungal-type DNA-binding domain [SM00066] (9-54)
  IPR001138 Zn(2)Cys(6) fungal-type DNA-binding domain [cd00067] (10-43)
  IPR036864 Zn(2)-C6 fungal-type DNA-binding domain superfamily [G3DSA:4.10.240.10] (13-98)
  IPR036864 Zn(2)-C6 fungal-type DNA-binding domain superfamily [SSF57701] (5-54)